Protein AF-A0A9P8LGN6-F1 (afdb_monomer_lite)

Structure (mmCIF, N/CA/C/O backbone):
data_AF-A0A9P8LGN6-F1
#
_entry.id   AF-A0A9P8LGN6-F1
#
loop_
_atom_site.group_PDB
_atom_site.id
_atom_site.type_symbol
_atom_site.label_atom_id
_atom_site.label_alt_id
_atom_site.label_comp_id
_atom_site.label_asym_id
_atom_site.label_entity_id
_atom_site.label_seq_id
_atom_site.pdbx_PDB_ins_code
_atom_site.Cartn_x
_atom_site.Cartn_y
_atom_site.Cartn_z
_atom_site.occupancy
_atom_site.B_iso_or_equiv
_atom_site.auth_seq_id
_atom_site.auth_comp_id
_atom_site.auth_asym_id
_atom_site.auth_atom_id
_atom_site.pdbx_PDB_model_num
ATOM 1 N N . MET A 1 1 ? 5.115 21.245 44.524 1.00 66.56 1 MET A N 1
ATOM 2 C CA . MET A 1 1 ? 5.930 22.142 43.683 1.00 66.56 1 MET A CA 1
ATOM 3 C C . MET A 1 1 ? 7.367 21.669 43.759 1.00 66.56 1 MET A C 1
ATOM 5 O O . MET A 1 1 ? 7.804 21.343 44.856 1.00 66.56 1 MET A O 1
ATOM 9 N N . ALA A 1 2 ? 8.056 21.565 42.630 1.00 75.62 2 ALA A N 1
ATOM 10 C CA . ALA A 1 2 ? 9.485 21.275 42.586 1.00 75.62 2 ALA A CA 1
ATOM 11 C C . ALA A 1 2 ? 10.214 22.408 41.865 1.00 75.62 2 ALA A C 1
ATOM 13 O O . ALA A 1 2 ? 9.640 23.077 41.004 1.00 75.62 2 ALA A O 1
ATOM 14 N N . GLN A 1 3 ? 11.487 22.605 42.202 1.00 87.25 3 GLN A N 1
ATOM 15 C CA . GLN A 1 3 ? 12.313 23.581 41.505 1.00 87.25 3 GLN A CA 1
ATOM 16 C C . GLN A 1 3 ? 12.517 23.138 40.050 1.00 87.25 3 GLN A C 1
ATOM 18 O O . GLN A 1 3 ? 12.881 21.986 39.794 1.00 87.25 3 GLN A O 1
ATOM 23 N N . ALA A 1 4 ? 12.320 24.055 39.100 1.00 90.56 4 ALA A N 1
ATOM 24 C CA . ALA A 1 4 ? 12.495 23.787 37.672 1.00 90.56 4 ALA A CA 1
ATOM 25 C C . ALA A 1 4 ? 13.893 23.226 37.366 1.00 90.56 4 ALA A C 1
ATOM 27 O O . ALA A 1 4 ? 14.014 22.278 36.592 1.00 90.56 4 ALA A O 1
ATOM 28 N N . LYS A 1 5 ? 14.934 23.739 38.041 1.00 93.06 5 LYS A N 1
ATOM 29 C CA . LYS A 1 5 ? 16.309 23.223 37.946 1.00 93.06 5 LYS A CA 1
ATOM 30 C C . LYS A 1 5 ? 16.386 21.752 38.353 1.00 93.06 5 LYS A C 1
ATOM 32 O O . LYS A 1 5 ? 16.874 20.945 37.576 1.00 93.06 5 LYS A O 1
ATOM 37 N N . THR A 1 6 ? 15.846 21.384 39.517 1.00 92.31 6 THR A N 1
ATOM 38 C CA . THR A 1 6 ? 15.853 19.994 40.006 1.00 92.31 6 THR A CA 1
ATOM 39 C C . THR A 1 6 ? 15.170 19.040 39.033 1.00 92.31 6 THR A C 1
ATOM 41 O O . THR A 1 6 ? 15.703 17.971 38.757 1.00 92.31 6 THR A O 1
ATOM 44 N N . LEU A 1 7 ? 14.018 19.421 38.473 1.00 92.88 7 LEU A N 1
ATOM 45 C CA . LEU A 1 7 ? 13.321 18.581 37.496 1.00 92.88 7 LEU A CA 1
ATOM 46 C C . LEU A 1 7 ? 14.061 18.499 36.165 1.00 92.88 7 LEU A C 1
ATOM 48 O O . LEU A 1 7 ? 14.215 17.403 35.630 1.00 92.88 7 LEU A O 1
ATOM 52 N N . THR A 1 8 ? 14.567 19.627 35.670 1.00 94.62 8 THR A N 1
ATOM 53 C CA . THR A 1 8 ? 15.368 19.665 34.441 1.00 94.62 8 THR A CA 1
ATOM 54 C C . THR A 1 8 ? 16.619 18.807 34.569 1.00 94.62 8 THR A C 1
ATOM 56 O O . THR A 1 8 ? 17.029 18.212 33.591 1.00 94.62 8 THR A O 1
ATOM 59 N N . TRP A 1 9 ? 17.217 18.742 35.758 1.00 95.06 9 TRP A N 1
ATOM 60 C CA . TRP A 1 9 ? 18.463 18.021 36.026 1.00 95.06 9 TRP A CA 1
ATOM 61 C C . TRP A 1 9 ? 18.261 16.559 36.424 1.00 95.06 9 TRP A C 1
ATOM 63 O O . TRP A 1 9 ? 19.227 15.805 36.524 1.00 95.06 9 TRP A O 1
ATOM 73 N N . SER A 1 10 ? 17.021 16.158 36.687 1.00 94.62 10 SER A N 1
ATOM 74 C CA . SER A 1 10 ? 16.715 14.802 37.125 1.00 94.62 10 SER A CA 1
ATOM 75 C C . SER A 1 10 ? 16.728 13.807 35.957 1.00 94.62 10 SER A C 1
ATOM 77 O O . SER A 1 10 ? 16.311 14.159 34.847 1.00 94.62 10 SER A O 1
ATOM 79 N N . PRO A 1 11 ? 17.164 12.559 36.201 1.00 94.94 11 PRO A N 1
ATOM 80 C CA . PRO A 1 11 ? 17.118 11.508 35.196 1.00 94.94 11 PRO A CA 1
ATOM 81 C C . PRO A 1 11 ? 15.668 11.123 34.878 1.00 94.94 11 PRO A C 1
ATOM 83 O O . PRO A 1 11 ? 14.746 11.388 35.657 1.00 94.94 11 PRO A O 1
ATOM 86 N N . LEU A 1 12 ? 15.460 10.460 33.742 1.00 93.62 12 LEU A N 1
ATOM 87 C CA . LEU A 1 12 ? 14.187 9.802 33.463 1.00 93.62 12 LEU A CA 1
ATOM 88 C C . LEU A 1 12 ? 14.095 8.480 34.239 1.00 93.62 12 LEU A C 1
ATOM 90 O O . LEU A 1 12 ? 15.118 7.821 34.441 1.00 93.62 12 LEU A O 1
ATOM 94 N N . PRO A 1 13 ? 12.882 8.027 34.602 1.00 93.19 13 PRO A N 1
ATOM 95 C CA . PRO A 1 13 ? 12.688 6.670 35.093 1.00 93.19 13 PRO A CA 1
ATOM 96 C C . PRO A 1 13 ? 13.231 5.616 34.113 1.00 93.19 13 PRO A C 1
ATOM 98 O O . PRO A 1 13 ? 13.168 5.784 32.884 1.00 93.19 13 PRO A O 1
ATOM 101 N N . ASN A 1 14 ? 13.749 4.516 34.669 1.00 91.81 14 ASN A N 1
ATOM 102 C CA . ASN A 1 14 ? 14.186 3.356 33.893 1.00 91.81 14 ASN A CA 1
ATOM 103 C C . ASN A 1 14 ? 13.005 2.779 33.108 1.00 91.81 14 ASN A C 1
ATOM 105 O O . ASN A 1 14 ? 11.926 2.595 33.670 1.00 91.81 14 ASN A O 1
ATOM 109 N N . ILE A 1 15 ? 13.222 2.467 31.830 1.00 88.75 15 ILE A N 1
ATOM 110 C CA . ILE A 1 15 ? 12.192 1.871 30.986 1.00 88.75 15 ILE A CA 1
ATOM 111 C C . ILE A 1 15 ? 11.862 0.457 31.482 1.00 88.75 15 ILE A C 1
ATOM 113 O O . ILE A 1 15 ? 12.764 -0.333 31.769 1.00 88.75 15 ILE A O 1
ATOM 117 N N . LEU A 1 16 ? 10.574 0.132 31.590 1.00 90.38 16 LEU A N 1
ATOM 118 C CA . LEU A 1 16 ? 10.139 -1.241 31.827 1.00 90.38 16 LEU A CA 1
ATOM 119 C C . LEU A 1 16 ? 10.046 -1.952 30.481 1.00 90.38 16 LEU A C 1
ATOM 121 O O . LEU A 1 16 ? 9.298 -1.519 29.611 1.00 90.38 16 LEU A O 1
ATOM 125 N N . PHE A 1 17 ? 10.785 -3.039 30.299 1.00 87.19 17 PHE A N 1
ATOM 126 C CA . PHE A 1 17 ? 10.707 -3.870 29.099 1.00 87.19 17 PHE A CA 1
ATOM 127 C C . PHE A 1 17 ? 10.989 -5.331 29.456 1.00 87.19 17 PHE A C 1
ATOM 129 O O . PHE A 1 17 ? 11.465 -5.637 30.551 1.00 87.19 17 PHE A O 1
ATOM 136 N N . SER A 1 18 ? 10.684 -6.239 28.536 1.00 84.00 18 SER A N 1
ATOM 137 C CA . SER A 1 18 ? 11.013 -7.658 28.661 1.00 84.00 18 SER A CA 1
ATOM 138 C C . SER A 1 18 ? 11.755 -8.114 27.413 1.00 84.00 18 SER A C 1
ATOM 140 O O . SER A 1 18 ? 11.360 -7.781 26.296 1.00 84.00 18 SER A O 1
ATOM 142 N N . GLU A 1 19 ? 12.843 -8.852 27.611 1.00 79.88 19 GLU A N 1
ATOM 143 C CA . GLU A 1 19 ? 13.626 -9.435 26.522 1.00 79.88 19 GLU A CA 1
ATOM 144 C C . GLU A 1 19 ? 12.741 -10.378 25.684 1.00 79.88 19 GLU A C 1
ATOM 146 O O . GLU A 1 19 ? 11.941 -11.134 26.237 1.00 79.88 19 GLU A O 1
ATOM 151 N N . GLY A 1 20 ? 12.833 -10.286 24.353 1.00 77.50 20 GLY A N 1
ATOM 152 C CA . GLY A 1 20 ? 12.026 -11.085 23.419 1.00 77.50 20 GLY A CA 1
ATOM 153 C C . GLY A 1 20 ? 10.638 -10.528 23.065 1.00 77.50 20 GLY A C 1
ATOM 154 O O . GLY A 1 20 ? 9.913 -11.169 22.313 1.00 77.50 20 GLY A O 1
ATOM 155 N N . PHE A 1 21 ? 10.250 -9.346 23.561 1.00 77.44 21 PHE A N 1
ATOM 156 C CA . PHE A 1 21 ? 8.957 -8.702 23.248 1.00 77.44 21 PHE A CA 1
ATOM 157 C C . PHE A 1 21 ? 9.114 -7.415 22.423 1.00 77.44 21 PHE A C 1
ATOM 159 O O . PHE A 1 21 ? 8.403 -6.430 22.626 1.00 77.44 21 PHE A O 1
ATOM 166 N N . SER A 1 22 ? 10.079 -7.426 21.509 1.00 70.94 22 SER A N 1
ATOM 167 C CA . SER A 1 22 ? 10.541 -6.278 20.732 1.00 70.94 22 SER A CA 1
ATOM 168 C C . SER A 1 22 ? 10.179 -6.354 19.254 1.00 70.94 22 SER A C 1
ATOM 170 O O . SER A 1 22 ? 10.059 -7.444 18.704 1.00 70.94 22 SER A O 1
ATOM 172 N N . THR A 1 23 ? 10.121 -5.207 18.575 1.00 67.50 23 THR A N 1
ATOM 173 C CA . THR A 1 23 ? 10.179 -5.162 17.106 1.00 67.50 23 THR A CA 1
ATOM 174 C C . THR A 1 23 ? 11.502 -5.783 16.631 1.00 67.50 23 THR A C 1
ATOM 176 O O . THR A 1 23 ? 12.570 -5.246 16.912 1.00 67.50 23 THR A O 1
ATOM 179 N N . GLU A 1 24 ? 11.438 -6.936 15.956 1.00 66.62 24 GLU A N 1
ATOM 180 C CA . GLU A 1 24 ? 12.623 -7.704 15.519 1.00 66.62 24 GLU A CA 1
ATOM 181 C C . GLU A 1 24 ? 13.238 -7.188 14.210 1.00 66.62 24 GLU A C 1
ATOM 183 O O . GLU A 1 24 ? 14.403 -7.450 13.924 1.00 66.62 24 GLU A O 1
ATOM 188 N N . ASN A 1 25 ? 12.465 -6.444 13.416 1.00 67.75 25 ASN A N 1
ATOM 189 C CA . ASN A 1 25 ? 12.884 -6.000 12.091 1.00 67.75 25 ASN A CA 1
ATOM 190 C C . ASN A 1 25 ? 13.422 -4.573 12.125 1.00 67.75 25 ASN A C 1
ATOM 192 O O . ASN A 1 25 ? 12.764 -3.657 12.621 1.00 67.75 25 ASN A O 1
ATOM 196 N N . GLU A 1 26 ? 14.599 -4.382 11.535 1.00 64.06 26 GLU A N 1
ATOM 197 C CA . GLU A 1 26 ? 15.146 -3.051 11.313 1.00 64.06 26 GLU A CA 1
ATOM 198 C C . GLU A 1 26 ? 14.307 -2.306 10.270 1.00 64.06 26 GLU A C 1
ATOM 200 O O . GLU A 1 26 ? 13.904 -2.863 9.246 1.00 64.06 26 GLU A O 1
ATOM 205 N N . SER A 1 27 ? 14.048 -1.024 10.527 1.00 62.81 27 SER A N 1
ATOM 206 C CA . SER A 1 27 ? 13.627 -0.117 9.465 1.00 62.81 27 SER A CA 1
ATOM 207 C C . SER A 1 27 ? 14.761 -0.051 8.440 1.00 62.81 27 SER A C 1
ATOM 209 O O . SER A 1 27 ? 15.894 0.271 8.788 1.00 62.81 27 SER A O 1
ATOM 211 N N . ASN A 1 28 ? 14.456 -0.393 7.190 1.00 61.44 28 ASN A N 1
ATOM 212 C CA . ASN A 1 28 ? 15.359 -0.199 6.064 1.00 61.44 28 ASN A CA 1
ATOM 213 C C . ASN A 1 28 ? 14.967 1.117 5.390 1.00 61.44 28 ASN A C 1
ATOM 215 O O . ASN A 1 28 ? 14.043 1.148 4.577 1.00 61.44 28 ASN A O 1
ATOM 219 N N . SER A 1 29 ? 15.623 2.219 5.753 1.00 68.75 29 SER A N 1
ATOM 220 C CA . SER A 1 29 ? 15.543 3.430 4.936 1.00 68.75 29 SER A CA 1
ATOM 221 C C . SER A 1 29 ? 16.527 3.343 3.777 1.00 68.75 29 SER A C 1
ATOM 223 O O . SER A 1 29 ? 17.702 3.050 3.975 1.00 68.75 29 SER A O 1
ATOM 225 N N . ASP A 1 30 ? 16.074 3.728 2.587 1.00 71.31 30 ASP A N 1
ATOM 226 C CA . ASP A 1 30 ? 16.938 3.924 1.415 1.00 71.31 30 ASP A CA 1
ATOM 227 C C . ASP A 1 30 ? 17.833 5.177 1.535 1.00 71.31 30 ASP A C 1
ATOM 229 O O . ASP A 1 30 ? 18.586 5.507 0.621 1.00 71.31 30 ASP A O 1
ATOM 233 N N . SER A 1 31 ? 17.704 5.947 2.623 1.00 75.50 31 SER A N 1
ATOM 234 C CA . SER A 1 31 ? 18.469 7.175 2.855 1.00 75.50 31 SER A CA 1
ATOM 235 C C . SER A 1 31 ? 19.611 6.923 3.834 1.00 75.50 31 SER A C 1
ATOM 237 O O . SER A 1 31 ? 19.374 6.531 4.972 1.00 75.50 31 SER A O 1
ATOM 239 N N . THR A 1 32 ? 20.839 7.213 3.410 1.00 78.75 32 THR A N 1
ATOM 240 C CA . THR A 1 32 ? 22.063 7.063 4.211 1.00 78.75 32 THR A CA 1
ATOM 241 C C . THR A 1 32 ? 22.836 8.380 4.244 1.00 78.75 32 THR A C 1
ATOM 243 O O . THR A 1 32 ? 22.917 9.053 3.212 1.00 78.75 32 THR A O 1
ATOM 246 N N . LEU A 1 33 ? 23.437 8.737 5.384 1.00 82.31 33 LEU A N 1
ATOM 247 C CA . LEU A 1 33 ? 24.495 9.750 5.411 1.00 82.31 33 LEU A CA 1
ATOM 248 C C . LEU A 1 33 ? 25.840 9.098 5.108 1.00 82.31 33 LEU A C 1
ATOM 250 O O . LEU A 1 33 ? 26.066 7.930 5.422 1.00 82.31 33 LEU A O 1
ATOM 254 N N . GLN A 1 34 ? 26.729 9.874 4.506 1.00 86.62 34 GLN A N 1
ATOM 255 C CA . GLN A 1 34 ? 28.142 9.536 4.422 1.00 86.62 34 GLN A CA 1
ATOM 256 C C . GLN A 1 34 ? 28.846 9.962 5.712 1.00 86.62 34 GLN A C 1
ATOM 258 O O . GLN A 1 34 ? 28.452 10.953 6.324 1.00 86.62 34 GLN A O 1
ATOM 263 N N . GLU A 1 35 ? 29.911 9.258 6.094 1.00 88.94 35 GLU A N 1
ATOM 264 C CA . GLU A 1 35 ? 30.708 9.569 7.291 1.00 88.94 35 GLU A CA 1
ATOM 265 C C . GLU A 1 35 ? 31.135 11.046 7.348 1.00 88.94 35 GLU A C 1
ATOM 267 O O . GLU A 1 35 ? 30.951 11.701 8.364 1.00 88.94 35 GLU A O 1
ATOM 272 N N . TRP A 1 36 ? 31.592 11.616 6.226 1.00 90.69 36 TRP A N 1
ATOM 273 C CA . TRP A 1 36 ? 32.030 13.019 6.150 1.00 90.69 36 TRP A CA 1
ATOM 274 C C . TRP A 1 36 ? 30.913 14.049 6.392 1.00 90.69 36 TRP A C 1
ATOM 276 O O . TRP A 1 36 ? 31.196 15.230 6.582 1.00 90.69 36 TRP A O 1
ATOM 286 N N . GLN A 1 37 ? 29.646 13.627 6.353 1.00 90.00 37 GLN A N 1
ATOM 287 C CA . GLN A 1 37 ? 28.499 14.487 6.643 1.00 90.00 37 GLN A CA 1
ATOM 288 C C . GLN A 1 37 ? 28.215 14.601 8.144 1.00 90.00 37 GLN A C 1
ATOM 290 O O . GLN A 1 37 ? 27.363 15.404 8.530 1.00 90.00 37 GLN A O 1
ATOM 295 N N . LEU A 1 38 ? 28.894 13.809 8.976 1.00 91.19 38 LEU A N 1
ATOM 296 C CA . LEU A 1 38 ? 28.800 13.850 10.427 1.00 91.19 38 LEU A CA 1
ATOM 297 C C . LEU A 1 38 ? 30.110 14.362 11.028 1.00 91.19 38 LEU A C 1
ATOM 299 O O . LEU A 1 38 ? 31.192 13.860 10.748 1.00 91.19 38 LEU A O 1
ATOM 303 N N . GLU A 1 39 ? 29.986 15.379 11.868 1.00 94.25 39 GLU A N 1
ATOM 304 C CA . GLU A 1 39 ? 31.059 15.975 12.653 1.00 94.25 39 GLU A CA 1
ATOM 305 C C . GLU A 1 39 ? 30.749 15.794 14.143 1.00 94.25 39 GLU A C 1
ATOM 307 O O . GLU A 1 39 ? 29.587 15.854 14.550 1.00 94.25 39 GLU A O 1
ATOM 312 N N . ASP A 1 40 ? 31.770 15.663 14.985 1.00 94.12 40 ASP A N 1
ATOM 313 C CA . ASP A 1 40 ? 31.562 15.638 16.432 1.00 94.12 40 ASP A CA 1
ATOM 314 C C . ASP A 1 40 ? 31.113 17.014 16.959 1.00 94.12 40 ASP A C 1
ATOM 316 O O . ASP A 1 40 ? 31.568 18.089 16.539 1.00 94.12 40 ASP A O 1
ATOM 320 N N . TRP A 1 41 ? 30.189 16.996 17.918 1.00 94.00 41 TRP A N 1
ATOM 321 C CA . TRP A 1 41 ? 29.763 18.173 18.665 1.00 94.00 41 TRP A CA 1
ATOM 322 C C . TRP A 1 41 ? 30.500 18.261 20.009 1.00 94.00 41 TRP A C 1
ATOM 324 O O . TRP A 1 41 ? 29.902 18.160 21.080 1.00 94.00 41 TRP A O 1
ATOM 334 N N . ASP A 1 42 ? 31.810 18.498 19.945 1.00 92.19 42 ASP A N 1
ATOM 335 C CA . ASP A 1 42 ? 32.727 18.453 21.097 1.00 92.19 42 ASP A CA 1
ATOM 336 C C . ASP A 1 42 ? 32.330 19.356 22.279 1.00 92.19 42 ASP A C 1
ATOM 338 O O . ASP A 1 42 ? 32.557 19.022 23.442 1.00 92.19 42 ASP A O 1
ATOM 342 N N . ASP A 1 43 ? 31.723 20.513 22.003 1.00 93.56 43 ASP A N 1
ATOM 343 C CA . ASP A 1 43 ? 31.296 21.487 23.011 1.00 93.56 43 ASP A CA 1
ATOM 344 C C . ASP A 1 43 ? 29.805 21.380 23.377 1.00 93.56 43 ASP A C 1
ATOM 346 O O . ASP A 1 43 ? 29.262 22.289 24.017 1.00 93.56 43 ASP A O 1
ATOM 350 N N . PHE A 1 44 ? 29.131 20.28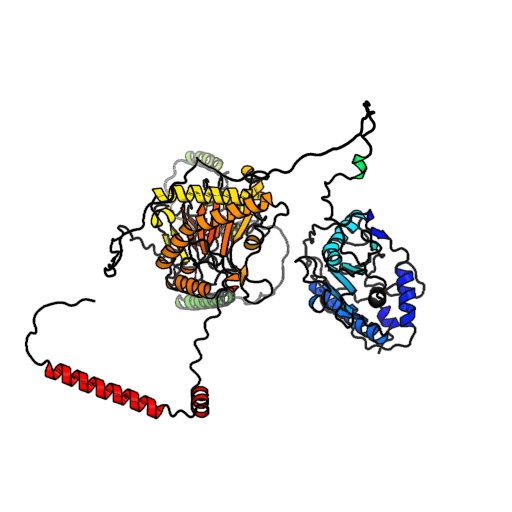6 22.994 1.00 94.31 44 PHE A N 1
ATOM 351 C CA . PHE A 1 44 ? 27.684 20.118 23.160 1.00 94.31 44 PHE A CA 1
ATOM 352 C C . PHE A 1 44 ? 27.230 20.350 24.600 1.00 94.31 44 PHE A C 1
ATOM 354 O O . PHE A 1 44 ? 26.416 21.233 24.862 1.00 94.31 44 PHE A O 1
ATOM 361 N N . GLU A 1 45 ? 27.770 19.599 25.557 1.00 94.12 45 GLU A N 1
ATOM 362 C CA . GLU A 1 45 ? 27.303 19.642 26.946 1.00 94.12 45 GLU A CA 1
ATOM 363 C C . GLU A 1 45 ? 27.625 20.976 27.629 1.00 94.12 45 GLU A C 1
ATOM 365 O O . GLU A 1 45 ? 26.821 21.502 28.403 1.00 94.12 45 GLU A O 1
ATOM 370 N N . MET A 1 46 ? 28.775 21.571 27.291 1.00 93.00 46 MET A N 1
ATOM 371 C CA . MET A 1 46 ? 29.146 22.913 27.742 1.00 93.00 46 MET A CA 1
ATOM 372 C C . MET A 1 46 ? 28.151 23.951 27.213 1.00 93.00 46 MET A C 1
ATOM 374 O O . MET A 1 46 ? 27.689 24.812 27.965 1.00 93.00 46 MET A O 1
ATOM 378 N N . THR A 1 47 ? 27.771 23.836 25.939 1.00 93.56 47 THR A N 1
ATOM 379 C CA . THR A 1 47 ? 26.801 24.718 25.280 1.00 93.56 47 THR A CA 1
ATOM 380 C C . THR A 1 47 ? 25.397 24.548 25.854 1.00 93.56 47 THR A C 1
ATOM 382 O O . THR A 1 47 ? 24.722 25.551 26.118 1.00 93.56 47 THR A O 1
ATOM 385 N N . VAL A 1 48 ? 24.972 23.303 26.101 1.00 94.56 48 VAL A N 1
ATOM 386 C CA . VAL A 1 48 ? 23.720 22.966 26.793 1.00 94.56 48 VAL A CA 1
ATOM 387 C C . VAL A 1 48 ? 23.698 23.676 28.141 1.00 94.56 48 VAL A C 1
ATOM 389 O O . VAL A 1 48 ? 22.824 24.511 28.370 1.00 94.56 48 VAL A O 1
ATOM 392 N N . ARG A 1 49 ? 24.708 23.446 28.988 1.00 93.19 49 ARG A N 1
ATOM 393 C CA . ARG A 1 49 ? 24.769 24.019 30.337 1.00 93.19 49 ARG A CA 1
ATOM 394 C C . ARG A 1 49 ? 24.816 25.546 30.335 1.00 93.19 49 ARG A C 1
ATOM 396 O O . ARG A 1 49 ? 24.113 26.193 31.113 1.00 93.19 49 ARG A O 1
ATOM 403 N N . ALA A 1 50 ? 25.629 26.143 29.467 1.00 92.88 50 ALA A N 1
ATOM 404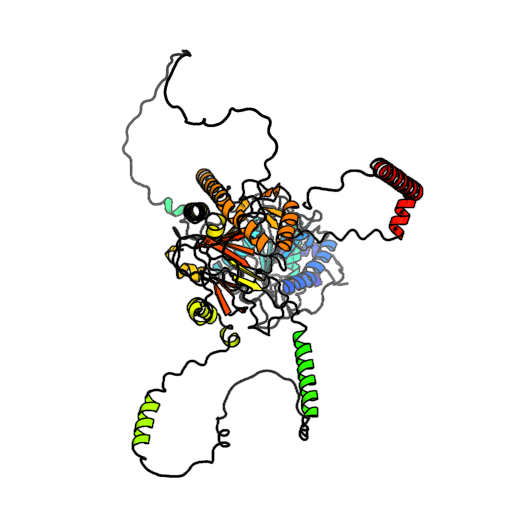 C CA . ALA A 1 50 ? 25.737 27.596 29.352 1.00 92.88 50 ALA A CA 1
ATOM 405 C C . ALA A 1 50 ? 24.414 28.242 28.915 1.00 92.88 50 ALA A C 1
ATOM 407 O O . ALA A 1 50 ? 24.101 29.364 29.323 1.00 92.88 50 ALA A O 1
ATOM 408 N N . SER A 1 51 ? 23.626 27.540 28.100 1.00 93.81 51 SER A N 1
ATOM 409 C CA . SER A 1 51 ? 22.324 28.010 27.633 1.00 93.81 51 SER A CA 1
ATOM 410 C C . SER A 1 51 ? 21.248 27.837 28.699 1.00 93.81 51 SER A C 1
ATOM 412 O O . SER A 1 51 ? 20.543 28.796 29.002 1.00 93.81 51 SER A O 1
ATOM 414 N N . THR A 1 52 ? 21.143 26.658 29.316 1.00 94.75 52 THR A N 1
ATOM 415 C CA . THR A 1 52 ? 20.102 26.343 30.307 1.00 94.75 52 THR A CA 1
ATOM 416 C C . THR A 1 52 ? 20.272 27.135 31.604 1.00 94.75 52 THR A C 1
ATOM 418 O O . THR A 1 52 ? 19.281 27.619 32.151 1.00 94.75 52 THR A O 1
ATOM 421 N N . ASN A 1 53 ? 21.506 27.381 32.065 1.00 92.50 53 ASN A N 1
ATOM 422 C CA . ASN A 1 53 ? 21.770 28.170 33.278 1.00 92.50 53 ASN A CA 1
ATOM 423 C C . ASN A 1 53 ? 21.220 29.605 33.210 1.00 92.50 53 ASN A C 1
ATOM 425 O O . ASN A 1 53 ? 20.855 30.162 34.244 1.00 92.50 53 ASN A O 1
ATOM 429 N N . LYS A 1 54 ? 21.110 30.195 32.010 1.00 92.25 54 LYS A N 1
ATOM 430 C CA . LYS A 1 54 ? 20.515 31.532 31.823 1.00 92.25 54 LYS A CA 1
ATOM 431 C C . LYS A 1 54 ? 19.030 31.569 32.188 1.00 92.25 54 LYS A C 1
ATOM 433 O O . LYS A 1 54 ? 18.529 32.622 32.566 1.00 92.25 54 LYS A O 1
ATOM 438 N N . TYR A 1 55 ? 18.347 30.430 32.085 1.00 91.56 55 TYR A N 1
ATOM 439 C CA . TYR A 1 55 ? 16.911 30.301 32.328 1.00 91.56 55 TYR A CA 1
ATOM 440 C C . TYR A 1 55 ? 16.595 29.631 33.671 1.00 91.56 55 TYR A C 1
ATOM 442 O O . TYR A 1 55 ? 15.594 29.960 34.295 1.00 91.56 55 TYR A O 1
ATOM 450 N N . LEU A 1 56 ? 17.457 28.727 34.152 1.00 89.25 56 LEU A N 1
ATOM 451 C CA . LEU A 1 56 ? 17.243 27.957 35.386 1.00 89.25 56 LEU A CA 1
ATOM 452 C C . LEU A 1 56 ? 17.700 28.670 36.677 1.00 89.25 56 LEU A C 1
ATOM 454 O O . LEU A 1 56 ? 17.585 28.096 37.759 1.00 89.25 56 LEU A O 1
ATOM 458 N N . GLY A 1 57 ? 18.236 29.892 36.586 1.00 72.88 57 GLY A N 1
ATOM 459 C CA . GLY A 1 57 ? 18.777 30.648 37.728 1.00 72.88 57 GLY A CA 1
ATOM 460 C C . GLY A 1 57 ? 17.737 31.330 38.629 1.00 72.88 57 GLY A C 1
ATOM 461 O O . GLY A 1 57 ? 18.077 31.802 39.712 1.00 72.88 57 GLY A O 1
ATOM 462 N N . LEU A 1 58 ? 16.471 31.386 38.213 1.00 62.59 58 LEU A N 1
ATOM 463 C CA . LEU A 1 58 ? 15.378 31.938 39.014 1.00 62.59 58 LEU A CA 1
ATOM 464 C C . LEU A 1 58 ? 14.787 30.823 39.891 1.00 62.59 58 LEU A C 1
ATOM 466 O O . LEU A 1 58 ? 14.719 29.674 39.458 1.00 62.59 58 LEU A O 1
ATOM 470 N N . GLN A 1 59 ? 14.350 31.130 41.119 1.00 70.56 59 GLN A N 1
ATOM 471 C CA . GLN A 1 59 ? 13.659 30.178 42.009 1.00 70.56 59 GLN A CA 1
ATOM 472 C C . GLN A 1 59 ? 12.269 29.802 41.456 1.00 70.56 59 GLN A C 1
ATOM 474 O O . GLN A 1 59 ? 11.232 30.132 42.026 1.00 70.56 59 GLN A O 1
ATOM 479 N N . MET A 1 60 ? 12.241 29.131 40.310 1.00 80.56 60 MET A N 1
ATOM 480 C CA . MET A 1 60 ? 11.037 28.772 39.580 1.00 80.56 60 MET A CA 1
ATOM 481 C C . MET A 1 60 ? 10.480 27.477 40.143 1.00 80.56 60 MET A C 1
ATOM 483 O O . MET A 1 60 ? 11.181 26.467 40.232 1.00 80.56 60 MET A O 1
ATOM 487 N N . GLN A 1 61 ? 9.210 27.518 40.518 1.00 83.00 61 GLN A N 1
ATOM 488 C CA . GLN A 1 61 ? 8.468 26.368 41.002 1.00 83.00 61 GLN A CA 1
ATOM 489 C C . GLN A 1 61 ? 7.551 25.879 39.888 1.00 83.00 61 GLN A C 1
ATOM 491 O O . GLN A 1 61 ? 6.765 26.653 39.352 1.00 83.00 61 GLN A O 1
ATOM 496 N N . VAL A 1 62 ? 7.636 24.594 39.566 1.00 83.31 62 VAL A N 1
ATOM 497 C CA . VAL A 1 62 ? 6.728 23.926 38.629 1.00 83.31 62 VAL A CA 1
ATOM 498 C C . VAL A 1 62 ? 5.967 22.822 39.353 1.00 83.31 62 VAL A C 1
ATOM 500 O O . VAL A 1 62 ? 6.430 22.258 40.355 1.00 83.31 62 VAL A O 1
ATOM 503 N N . ILE A 1 63 ? 4.777 22.504 38.854 1.00 80.81 63 ILE A N 1
ATOM 504 C CA . ILE A 1 63 ? 4.016 21.350 39.327 1.00 80.81 63 ILE A CA 1
ATOM 505 C C . ILE A 1 63 ? 4.633 20.112 38.667 1.00 80.81 63 ILE A C 1
ATOM 507 O O . ILE A 1 63 ? 4.634 20.032 37.439 1.00 80.81 63 ILE A O 1
ATOM 511 N N . PRO A 1 64 ? 5.179 19.151 39.435 1.00 74.12 64 PRO A N 1
ATOM 512 C CA . PRO A 1 64 ? 5.718 17.934 38.847 1.00 74.12 64 PRO A CA 1
ATOM 513 C C . PRO A 1 64 ? 4.584 17.166 38.167 1.00 74.12 64 PRO A C 1
ATOM 515 O O . PRO A 1 64 ? 3.644 16.735 38.828 1.00 74.12 64 PRO A O 1
ATOM 518 N N . THR A 1 65 ? 4.675 17.004 36.852 1.00 75.81 65 THR A N 1
ATOM 519 C CA . THR A 1 65 ? 3.772 16.151 36.063 1.00 75.81 65 THR A CA 1
ATOM 520 C C . THR A 1 65 ? 4.362 14.763 35.808 1.00 75.81 65 THR A C 1
ATOM 522 O O . THR A 1 65 ? 3.694 13.904 35.240 1.00 75.81 65 THR A O 1
ATOM 525 N N . GLN A 1 66 ? 5.606 14.533 36.242 1.00 78.56 66 GLN A N 1
ATOM 526 C CA . GLN A 1 66 ? 6.300 13.256 36.104 1.00 78.56 66 GLN A CA 1
ATOM 527 C C . GLN A 1 66 ? 5.833 12.220 37.129 1.00 78.56 66 GLN A C 1
ATOM 529 O O . GLN A 1 66 ? 5.433 12.560 38.244 1.00 78.56 66 GLN A O 1
ATOM 534 N N . THR A 1 67 ? 6.002 10.947 36.785 1.00 76.62 67 THR A N 1
ATOM 535 C CA . THR A 1 67 ? 5.965 9.850 37.753 1.00 76.62 67 THR A CA 1
ATOM 536 C C . THR A 1 67 ? 7.379 9.523 38.221 1.00 76.62 67 THR A C 1
ATOM 538 O O . THR A 1 67 ? 8.344 9.654 37.473 1.00 76.62 67 THR A O 1
ATOM 541 N N . GLU A 1 68 ? 7.520 9.076 39.467 1.00 82.94 68 GLU A N 1
ATOM 542 C CA . GLU A 1 68 ? 8.818 8.626 40.000 1.00 82.94 68 GLU A CA 1
ATOM 543 C C . GLU A 1 68 ? 9.291 7.310 39.364 1.00 82.94 68 GLU A C 1
ATOM 545 O O . GLU A 1 68 ? 10.476 6.985 39.393 1.00 82.94 68 GLU A O 1
ATOM 550 N N . LYS A 1 69 ? 8.357 6.534 38.804 1.00 86.56 69 LYS A N 1
ATOM 551 C CA . LYS A 1 69 ? 8.604 5.236 38.179 1.00 86.56 69 LYS A CA 1
ATOM 552 C C . LYS A 1 69 ? 7.908 5.161 36.831 1.00 86.56 69 LYS A C 1
ATOM 554 O O . LYS A 1 69 ? 6.848 5.760 36.636 1.00 86.56 69 LYS A O 1
ATOM 559 N N . GLU A 1 70 ? 8.505 4.394 35.931 1.00 87.38 70 GLU A N 1
ATOM 560 C CA . GLU A 1 70 ? 7.831 3.945 34.722 1.00 87.38 70 GLU A CA 1
ATOM 561 C C . GLU A 1 70 ? 6.762 2.923 35.125 1.00 87.38 70 GLU A C 1
ATOM 563 O O . GLU A 1 70 ? 7.014 2.054 35.962 1.00 87.38 70 GLU A O 1
ATOM 568 N N . LEU A 1 71 ? 5.553 3.075 34.589 1.00 89.06 71 LEU A N 1
ATOM 569 C CA . LEU A 1 71 ? 4.412 2.206 34.911 1.00 89.06 71 LEU A CA 1
ATOM 570 C C . LEU A 1 71 ? 3.959 1.382 33.704 1.00 89.06 71 LEU A C 1
ATOM 572 O O . LEU A 1 71 ? 3.137 0.480 33.855 1.00 89.06 71 LEU A O 1
ATOM 576 N N . ILE A 1 72 ? 4.485 1.691 32.518 1.00 88.00 72 ILE A N 1
ATOM 577 C CA . ILE A 1 72 ? 4.105 1.060 31.260 1.00 88.00 72 ILE A CA 1
ATOM 578 C C . ILE A 1 72 ? 5.285 0.235 30.749 1.00 88.00 72 ILE A C 1
ATOM 580 O O . ILE A 1 72 ? 6.395 0.743 30.600 1.00 88.00 72 ILE A O 1
ATOM 584 N N . CYS A 1 73 ? 5.034 -1.041 30.450 1.00 89.25 73 CYS A N 1
ATOM 585 C CA . CYS A 1 73 ? 5.990 -1.869 29.723 1.00 89.25 73 CYS A CA 1
ATOM 586 C C . CYS A 1 73 ? 6.058 -1.416 28.258 1.00 89.25 73 CYS A C 1
ATOM 588 O O . CYS A 1 73 ? 5.045 -1.394 27.559 1.00 89.25 73 CYS A O 1
ATOM 590 N N . VAL A 1 74 ? 7.252 -1.073 27.786 1.00 88.06 74 VAL A N 1
ATOM 591 C CA . VAL A 1 74 ? 7.505 -0.595 26.427 1.00 88.06 74 VAL A CA 1
ATOM 592 C C . VAL A 1 74 ? 7.975 -1.756 25.553 1.00 88.06 74 VAL A C 1
ATOM 594 O O . VAL A 1 74 ? 9.088 -2.248 25.722 1.00 88.06 74 VAL A O 1
ATOM 597 N N . GLY A 1 75 ? 7.128 -2.178 24.610 1.00 84.25 75 GLY A N 1
ATOM 598 C CA . GLY A 1 75 ? 7.470 -3.190 23.595 1.00 84.25 75 GLY A CA 1
ATOM 599 C C . GLY A 1 75 ? 7.720 -2.625 22.190 1.00 84.25 75 GLY A C 1
ATOM 600 O O . GLY A 1 75 ? 8.376 -3.268 21.380 1.00 84.25 75 GLY A O 1
ATOM 601 N N . ASN A 1 76 ? 7.220 -1.419 21.895 1.00 85.44 76 ASN A N 1
ATOM 602 C CA . ASN A 1 76 ? 7.288 -0.797 20.568 1.00 85.44 76 ASN A CA 1
ATOM 603 C C . ASN A 1 76 ? 7.402 0.747 20.636 1.00 85.44 76 ASN A C 1
ATOM 605 O O . ASN A 1 76 ? 7.480 1.334 21.721 1.00 85.44 76 ASN A O 1
ATOM 609 N N . GLU A 1 77 ? 7.429 1.406 19.472 1.00 84.62 77 GLU A N 1
ATOM 610 C CA . GLU A 1 77 ? 7.682 2.845 19.321 1.00 84.62 77 GLU A CA 1
ATOM 611 C C . GLU A 1 77 ? 6.595 3.662 20.012 1.00 84.62 77 GLU A C 1
ATOM 613 O O . GLU A 1 77 ? 6.873 4.680 20.641 1.00 84.62 77 GLU A O 1
ATOM 618 N N . HIS A 1 78 ? 5.359 3.162 19.996 1.00 88.00 78 HIS A N 1
ATOM 619 C CA . HIS A 1 78 ? 4.243 3.791 20.688 1.00 88.00 78 HIS A CA 1
ATOM 620 C C . HIS A 1 78 ? 4.457 3.859 22.209 1.00 88.00 78 HIS A C 1
ATOM 622 O O . HIS A 1 78 ? 4.198 4.897 22.827 1.00 88.00 78 HIS A O 1
ATOM 628 N N . GLY A 1 79 ? 4.970 2.786 22.820 1.00 89.75 79 GLY A N 1
ATOM 629 C CA . GLY A 1 79 ? 5.322 2.782 24.242 1.00 89.75 79 GLY A CA 1
ATOM 630 C C . GLY A 1 79 ? 6.455 3.764 24.558 1.00 89.75 79 GLY A C 1
ATOM 631 O O . GLY A 1 79 ? 6.378 4.511 25.535 1.00 89.75 79 GLY A O 1
ATOM 632 N N . LEU A 1 80 ? 7.468 3.836 23.688 1.00 88.81 80 LEU A N 1
ATOM 633 C CA . LEU A 1 80 ? 8.567 4.791 23.832 1.00 88.81 80 LEU A CA 1
ATOM 634 C C . LEU A 1 80 ? 8.067 6.240 23.731 1.00 88.81 80 LEU A C 1
ATOM 636 O O . LEU A 1 80 ? 8.435 7.078 24.553 1.00 88.81 80 LEU A O 1
ATOM 640 N N . MET A 1 81 ? 7.187 6.536 22.775 1.00 90.75 81 MET A N 1
ATOM 641 C CA . MET A 1 81 ? 6.601 7.870 22.614 1.00 90.75 81 MET A CA 1
ATOM 642 C C . MET A 1 81 ? 5.675 8.257 23.758 1.00 90.75 81 MET A C 1
ATOM 644 O O . MET A 1 81 ? 5.700 9.406 24.195 1.00 90.75 81 MET A O 1
ATOM 648 N N . SER A 1 82 ? 4.943 7.301 24.327 1.00 90.31 82 SER A N 1
ATOM 649 C CA . SER A 1 82 ? 4.151 7.534 25.539 1.00 90.31 82 SER A CA 1
ATOM 650 C C . SER A 1 82 ? 5.042 7.966 26.713 1.00 90.31 82 SER A C 1
ATOM 652 O O . SER A 1 82 ? 4.757 8.967 27.377 1.00 90.31 82 SER A O 1
ATOM 654 N N . ARG A 1 83 ? 6.186 7.291 26.907 1.00 89.94 83 ARG A N 1
ATOM 655 C CA . ARG A 1 83 ? 7.197 7.667 27.909 1.00 89.94 83 ARG A CA 1
ATOM 656 C C . ARG A 1 83 ? 7.756 9.068 27.672 1.00 89.94 83 ARG A C 1
ATOM 658 O O . ARG A 1 83 ? 7.880 9.838 28.626 1.00 89.94 83 ARG A O 1
ATOM 665 N N . PHE A 1 84 ? 8.098 9.409 26.429 1.00 91.75 84 PHE A N 1
ATOM 666 C CA . PHE A 1 84 ? 8.583 10.749 26.084 1.00 91.75 84 PHE A CA 1
ATOM 667 C C . PHE A 1 84 ? 7.514 11.814 26.333 1.00 91.75 84 PHE A C 1
ATOM 669 O O . PHE A 1 84 ? 7.817 12.847 26.928 1.00 91.75 84 PHE A O 1
ATOM 676 N N . GLY A 1 85 ? 6.261 11.545 25.965 1.00 92.88 85 GLY A N 1
ATOM 677 C CA . GLY A 1 85 ? 5.124 12.418 26.247 1.00 92.88 85 GLY A CA 1
ATOM 678 C C . GLY A 1 85 ? 5.022 12.767 27.735 1.00 92.88 85 GLY A C 1
ATOM 679 O O . GLY A 1 85 ? 5.013 13.939 28.117 1.00 92.88 85 GLY A O 1
ATOM 680 N N . GLN A 1 86 ? 5.035 11.741 28.584 1.00 92.19 86 GLN A N 1
ATOM 681 C CA . GLN A 1 86 ? 4.888 11.882 30.030 1.00 92.19 86 GLN A CA 1
ATOM 682 C C . GLN A 1 86 ? 6.109 12.514 30.709 1.00 92.19 86 GLN A C 1
ATOM 684 O O . GLN A 1 86 ? 5.970 13.450 31.497 1.00 92.19 86 GLN A O 1
ATOM 689 N N . ASN A 1 87 ? 7.309 12.001 30.430 1.00 93.00 87 ASN A N 1
ATOM 690 C CA . ASN A 1 87 ? 8.501 12.324 31.212 1.00 93.00 87 ASN A CA 1
ATOM 691 C C . ASN A 1 87 ? 9.350 13.451 30.616 1.00 93.00 87 ASN A C 1
ATOM 693 O O . ASN A 1 87 ? 10.169 14.019 31.341 1.00 93.00 87 ASN A O 1
ATOM 697 N N . VAL A 1 88 ? 9.162 13.781 29.337 1.00 93.56 88 VAL A N 1
ATOM 698 C CA . VAL A 1 88 ? 9.877 14.862 28.646 1.00 93.56 88 VAL A CA 1
ATOM 699 C C . VAL A 1 88 ? 8.894 15.947 28.219 1.00 93.56 88 VAL A C 1
ATOM 701 O O . VAL A 1 88 ? 8.964 17.050 28.746 1.00 93.56 88 VAL A O 1
ATOM 704 N N . ALA A 1 89 ? 7.948 15.657 27.325 1.00 95.19 89 ALA A N 1
ATOM 705 C CA . ALA A 1 89 ? 7.123 16.681 26.684 1.00 95.19 89 ALA A CA 1
ATOM 706 C C . ALA A 1 89 ? 6.272 17.476 27.688 1.00 95.19 89 ALA A C 1
ATOM 708 O O . ALA A 1 89 ? 6.311 18.707 27.677 1.00 95.19 89 ALA A O 1
ATOM 709 N N . HIS A 1 90 ? 5.543 16.811 28.591 1.00 94.31 90 HIS A N 1
ATOM 710 C CA . HIS A 1 90 ? 4.728 17.493 29.605 1.00 94.31 90 HIS A CA 1
ATOM 711 C C . HIS A 1 90 ? 5.578 18.311 30.583 1.00 94.31 90 HIS A C 1
ATOM 713 O O . HIS A 1 90 ? 5.276 19.475 30.845 1.00 94.31 90 HIS A O 1
ATOM 719 N N . VAL A 1 91 ? 6.658 17.716 31.097 1.00 94.12 91 VAL A N 1
ATOM 720 C CA . VAL A 1 91 ? 7.561 18.359 32.064 1.00 94.12 91 VAL A CA 1
ATOM 721 C C . VAL A 1 91 ? 8.240 19.575 31.435 1.00 94.12 91 VAL A C 1
ATOM 723 O O . VAL A 1 91 ? 8.256 20.660 32.017 1.00 94.12 91 VAL A O 1
ATOM 726 N N . MET A 1 92 ? 8.759 19.415 30.218 1.00 95.56 92 MET A N 1
ATOM 727 C CA . MET A 1 92 ? 9.493 20.469 29.535 1.00 95.56 92 MET A CA 1
ATOM 728 C C . MET A 1 92 ? 8.588 21.547 28.955 1.00 95.56 92 MET A C 1
ATOM 730 O O . MET A 1 92 ? 9.009 22.693 28.914 1.00 95.56 92 MET A O 1
ATOM 734 N N . THR A 1 93 ? 7.343 21.243 28.579 1.00 95.75 93 THR A N 1
ATOM 735 C CA . THR A 1 93 ? 6.370 22.286 28.210 1.00 95.75 93 THR A CA 1
ATOM 736 C C . THR A 1 93 ? 6.099 23.220 29.388 1.00 95.75 93 THR A C 1
ATOM 738 O O . THR A 1 93 ? 6.075 24.436 29.209 1.00 95.75 93 THR A O 1
ATOM 741 N N . GLU A 1 94 ? 5.940 22.678 30.598 1.00 94.38 94 GLU A N 1
ATOM 742 C CA . GLU A 1 94 ? 5.719 23.505 31.786 1.00 94.38 94 GLU A CA 1
ATOM 743 C C . GLU A 1 94 ? 6.947 24.365 32.106 1.00 94.38 94 GLU A C 1
ATOM 745 O O . GLU A 1 94 ? 6.826 25.571 32.308 1.00 94.38 94 GLU A O 1
ATOM 750 N N . ILE A 1 95 ? 8.147 23.783 32.068 1.00 94.38 95 ILE A N 1
ATOM 751 C CA . ILE A 1 95 ? 9.390 24.540 32.274 1.00 94.38 95 ILE A CA 1
ATOM 752 C C . ILE A 1 95 ? 9.575 25.604 31.184 1.00 94.38 95 ILE A C 1
ATOM 754 O O . ILE A 1 95 ? 9.893 26.740 31.517 1.00 94.38 95 ILE A O 1
ATOM 758 N N . ASN A 1 96 ? 9.307 25.291 29.911 1.00 95.44 96 ASN A N 1
ATOM 759 C CA . ASN A 1 96 ? 9.351 26.259 28.813 1.00 95.44 96 ASN A CA 1
ATOM 760 C C . ASN A 1 96 ? 8.426 27.452 29.081 1.00 95.44 96 ASN A C 1
ATOM 762 O O . ASN A 1 96 ? 8.858 28.594 28.925 1.00 95.44 96 ASN A O 1
ATOM 766 N N . ASN A 1 97 ? 7.187 27.199 29.523 1.00 93.56 97 ASN A N 1
ATOM 767 C CA . ASN A 1 97 ? 6.229 28.252 29.865 1.00 93.56 97 ASN A CA 1
ATOM 768 C C . ASN A 1 97 ? 6.773 29.156 30.976 1.00 93.56 97 ASN A C 1
ATOM 770 O O . ASN A 1 97 ? 6.732 30.379 30.847 1.00 93.56 97 ASN A O 1
ATOM 774 N N . GLN A 1 98 ? 7.324 28.566 32.040 1.00 92.69 98 GLN A N 1
ATOM 775 C CA . GLN A 1 98 ? 7.909 29.335 33.137 1.00 92.69 98 GLN A CA 1
ATOM 776 C C . GLN A 1 98 ? 9.163 30.109 32.690 1.00 92.69 98 GLN A C 1
ATOM 778 O O . GLN A 1 98 ? 9.404 31.220 33.157 1.00 92.69 98 GLN A O 1
ATOM 783 N N . CYS A 1 99 ? 9.955 29.557 31.765 1.00 93.31 99 CYS A N 1
ATOM 784 C CA . CYS A 1 99 ? 11.118 30.219 31.166 1.00 93.31 99 CYS A CA 1
ATOM 785 C C . CYS A 1 99 ? 10.738 31.293 30.127 1.00 93.31 99 CYS A C 1
ATOM 787 O O . CYS A 1 99 ? 11.630 31.930 29.568 1.00 93.31 99 CYS A O 1
ATOM 789 N N . GLY A 1 100 ? 9.445 31.488 29.835 1.00 94.44 100 GLY A N 1
ATOM 790 C CA . GLY A 1 100 ? 8.972 32.425 28.815 1.00 94.44 100 GLY A CA 1
ATOM 791 C C . GLY A 1 100 ? 9.320 32.012 27.381 1.00 94.44 100 GLY A C 1
ATOM 792 O O . GLY A 1 100 ? 9.351 32.860 26.490 1.00 94.44 100 GLY A O 1
ATOM 793 N N . LEU A 1 101 ? 9.600 30.728 27.142 1.00 95.12 101 LEU A N 1
ATOM 794 C CA . LEU A 1 101 ? 9.922 30.205 25.817 1.00 95.12 101 LEU A CA 1
ATOM 795 C C . LEU A 1 101 ? 8.623 29.930 25.040 1.00 95.12 101 LEU A C 1
ATOM 797 O O . LEU A 1 101 ? 7.794 29.145 25.501 1.00 95.12 101 LEU A O 1
ATOM 801 N N . PRO A 1 102 ? 8.430 30.506 23.839 1.00 95.81 102 PRO A N 1
ATOM 802 C CA . PRO A 1 102 ? 7.225 30.312 23.031 1.00 95.81 102 PRO A CA 1
ATOM 803 C C . PRO A 1 102 ? 7.238 28.970 22.279 1.00 95.81 102 PRO A C 1
ATOM 805 O O . PRO A 1 102 ? 6.913 28.936 21.095 1.00 95.81 102 PRO A O 1
ATOM 808 N N . ILE A 1 103 ? 7.658 27.883 22.936 1.00 95.75 103 ILE A N 1
ATOM 809 C CA . ILE A 1 103 ? 7.866 26.560 22.336 1.00 95.75 103 ILE A CA 1
ATOM 810 C C . ILE A 1 103 ? 7.118 25.485 23.120 1.00 95.75 103 ILE A C 1
ATOM 812 O O . ILE A 1 103 ? 7.268 25.363 24.338 1.00 95.75 103 ILE A O 1
ATOM 816 N N . ARG A 1 104 ? 6.357 24.659 22.400 1.00 96.44 104 ARG A N 1
ATOM 817 C CA . ARG A 1 104 ? 5.618 23.509 22.933 1.00 96.44 104 ARG A CA 1
ATOM 818 C C . ARG A 1 104 ? 6.026 22.229 22.229 1.00 96.44 104 ARG A C 1
ATOM 820 O O . ARG A 1 104 ? 6.449 22.259 21.080 1.00 96.44 104 ARG A O 1
ATOM 827 N N . TYR A 1 105 ? 5.842 21.115 22.916 1.00 95.75 105 TYR A N 1
ATOM 828 C CA . TYR A 1 105 ? 6.011 19.782 22.356 1.00 95.75 105 TYR A CA 1
ATOM 829 C C . TYR A 1 105 ? 4.661 19.282 21.835 1.00 95.75 105 TYR A C 1
ATOM 831 O O . TYR A 1 105 ? 3.629 19.553 22.451 1.00 95.75 105 TYR A O 1
ATOM 839 N N . GLY A 1 106 ? 4.651 18.566 20.715 1.00 94.44 106 GLY A N 1
ATOM 840 C CA . GLY A 1 106 ? 3.420 18.036 20.134 1.00 94.44 106 GLY A CA 1
ATOM 841 C C . GLY A 1 106 ? 3.662 16.859 19.205 1.00 94.44 106 GLY A C 1
ATOM 842 O O . GLY A 1 106 ? 4.799 16.585 18.820 1.00 94.44 106 GLY A O 1
ATOM 843 N N . ASP A 1 107 ? 2.575 16.180 18.845 1.00 92.56 107 ASP A N 1
ATOM 844 C CA . ASP A 1 107 ? 2.597 15.275 17.704 1.00 92.56 107 ASP A CA 1
ATOM 845 C C . ASP A 1 107 ? 2.825 16.063 16.412 1.00 92.56 107 ASP A C 1
ATOM 847 O O . ASP A 1 107 ? 2.667 17.284 16.339 1.00 92.56 107 ASP A O 1
ATOM 851 N N . TYR A 1 108 ? 3.226 15.368 15.365 1.00 88.31 108 TYR A N 1
ATOM 852 C CA . TYR A 1 108 ? 3.487 16.017 14.097 1.00 88.31 108 TYR A CA 1
ATOM 853 C C . TYR A 1 108 ? 2.257 16.721 13.493 1.00 88.31 108 TYR A C 1
ATOM 855 O O . TYR A 1 108 ? 2.386 17.758 12.838 1.00 88.31 108 TYR A O 1
ATOM 863 N N . GLN A 1 109 ? 1.063 16.166 13.700 1.00 89.31 109 GLN A N 1
ATOM 864 C CA . GLN A 1 109 ? -0.186 16.612 13.089 1.00 89.31 109 GLN A CA 1
ATOM 865 C C . GLN A 1 109 ? -0.593 18.016 13.547 1.00 89.31 109 GLN A C 1
ATOM 867 O O . GLN A 1 109 ? -1.271 18.723 12.797 1.00 89.31 109 GLN A O 1
ATOM 872 N N . VAL A 1 110 ? -0.167 18.449 14.737 1.00 90.75 110 VAL A N 1
ATOM 873 C CA . VAL A 1 110 ? -0.389 19.828 15.197 1.00 90.75 110 VAL A CA 1
ATOM 874 C C . VAL A 1 110 ? 0.548 20.851 14.546 1.00 90.75 110 VAL A C 1
ATOM 876 O O . VAL A 1 110 ? 0.319 22.054 14.697 1.00 90.75 110 VAL A O 1
ATOM 879 N N . GLY A 1 111 ? 1.585 20.411 13.829 1.00 87.44 111 GLY A N 1
ATOM 880 C CA . GLY A 1 111 ? 2.556 21.263 13.152 1.00 87.44 111 GLY A CA 1
ATOM 881 C C . GLY A 1 111 ? 2.084 21.762 11.783 1.00 87.44 111 GLY A C 1
ATOM 882 O O . GLY A 1 111 ? 1.625 21.008 10.927 1.00 87.44 111 GLY A O 1
ATOM 883 N N . ARG A 1 112 ? 2.250 23.060 11.525 1.00 83.62 112 ARG A N 1
ATOM 884 C CA . ARG A 1 112 ? 2.077 23.672 10.205 1.00 83.62 112 ARG A CA 1
ATOM 885 C C . ARG A 1 112 ? 3.406 23.675 9.468 1.00 83.62 112 ARG A C 1
ATOM 887 O O . ARG A 1 112 ? 4.332 24.402 9.828 1.00 83.62 112 ARG A O 1
ATOM 894 N N . THR A 1 113 ? 3.478 22.955 8.354 1.00 69.25 113 THR A N 1
ATOM 895 C CA . THR A 1 113 ? 4.545 23.201 7.381 1.00 69.25 113 THR A CA 1
ATOM 896 C C . THR A 1 113 ? 4.300 24.465 6.593 1.00 69.25 113 THR A C 1
ATOM 898 O O . THR A 1 113 ? 3.320 24.583 5.854 1.00 69.25 113 THR A O 1
ATOM 901 N N . ILE A 1 114 ? 5.268 25.369 6.660 1.00 55.69 114 ILE A N 1
ATOM 902 C CA . ILE A 1 114 ? 5.379 26.510 5.761 1.00 55.69 114 ILE A CA 1
ATOM 903 C C . ILE A 1 114 ? 5.835 25.969 4.391 1.00 55.69 114 ILE A C 1
ATOM 905 O O . ILE A 1 114 ? 7.031 25.916 4.109 1.00 55.69 114 ILE A O 1
ATOM 909 N N . GLY A 1 115 ? 4.907 25.501 3.543 1.00 54.50 115 GLY A N 1
ATOM 910 C CA . GLY A 1 115 ? 5.256 25.159 2.151 1.00 54.50 115 GLY A CA 1
ATOM 911 C C . GLY A 1 115 ? 4.521 24.032 1.421 1.00 54.50 115 GLY A C 1
ATOM 912 O O . GLY A 1 115 ? 4.986 23.664 0.347 1.00 54.50 115 GLY A O 1
ATOM 913 N N . GLY A 1 116 ? 3.394 23.521 1.926 1.00 51.88 116 GLY A N 1
ATOM 914 C CA . GLY A 1 116 ? 2.588 22.521 1.212 1.00 51.88 116 GLY A CA 1
ATOM 915 C C . GLY A 1 116 ? 3.042 21.079 1.462 1.00 51.88 116 GLY A C 1
ATOM 916 O O . GLY A 1 116 ? 4.232 20.791 1.479 1.00 51.88 116 GLY A O 1
ATOM 917 N N . GLY A 1 117 ? 2.041 20.223 1.696 1.00 53.50 117 GLY A N 1
ATOM 918 C CA . GLY A 1 117 ? 2.077 18.811 2.098 1.00 53.50 117 GLY A CA 1
ATOM 919 C C . GLY A 1 117 ? 3.397 18.047 1.979 1.00 53.50 117 GLY A C 1
ATOM 920 O O . GLY A 1 117 ? 4.035 18.006 0.928 1.00 53.50 117 GLY A O 1
ATOM 921 N N . TYR A 1 118 ? 3.743 17.339 3.049 1.00 55.59 118 TYR A N 1
ATOM 922 C CA . TYR A 1 118 ? 4.818 16.359 3.040 1.00 55.59 118 TYR A CA 1
ATOM 923 C C . TYR A 1 118 ? 4.586 15.288 1.969 1.00 55.59 118 TYR A C 1
ATOM 925 O O . TYR A 1 118 ? 3.479 14.764 1.803 1.00 55.59 118 TYR A O 1
ATOM 933 N N . GLY A 1 119 ? 5.658 14.936 1.253 1.00 56.06 119 GLY A N 1
ATOM 934 C CA . GLY A 1 119 ? 5.710 13.665 0.536 1.00 56.06 119 GLY A CA 1
ATOM 935 C C . GLY A 1 119 ? 5.519 12.515 1.530 1.00 56.06 119 GLY A C 1
ATOM 936 O O . GLY A 1 119 ? 5.773 12.675 2.717 1.00 56.06 119 GLY A O 1
ATOM 937 N N . ARG A 1 120 ? 5.039 11.356 1.072 1.00 53.59 120 ARG A N 1
ATOM 938 C CA . ARG A 1 120 ? 4.650 10.213 1.926 1.00 53.59 120 ARG A CA 1
ATOM 939 C C . ARG A 1 120 ? 5.805 9.498 2.673 1.00 53.59 120 ARG A C 1
ATOM 941 O O . ARG A 1 120 ? 5.715 8.295 2.869 1.00 53.59 120 ARG A O 1
ATOM 948 N N . GLY A 1 121 ? 6.872 10.182 3.072 1.00 59.00 121 GLY A N 1
ATOM 949 C CA . GLY A 1 121 ? 7.982 9.587 3.819 1.00 59.00 121 GLY A CA 1
ATOM 950 C C . GLY A 1 121 ? 8.593 10.595 4.788 1.00 59.00 121 GLY A C 1
ATOM 951 O O . GLY A 1 121 ? 8.964 11.690 4.364 1.00 59.00 121 GLY A O 1
ATOM 952 N N . GLY A 1 122 ? 8.667 10.225 6.069 1.00 69.56 122 GLY A N 1
ATOM 953 C CA . GLY A 1 122 ? 9.286 11.017 7.139 1.00 69.56 122 GLY A CA 1
ATOM 954 C C . GLY A 1 122 ? 8.299 11.842 7.969 1.00 69.56 122 GLY A C 1
ATOM 955 O O . GLY A 1 122 ? 8.334 13.071 7.921 1.00 69.56 122 GLY A O 1
ATOM 956 N N . ILE A 1 123 ? 7.399 11.170 8.696 1.00 83.75 123 ILE A N 1
ATOM 957 C CA . ILE A 1 123 ? 6.585 11.803 9.743 1.00 83.75 123 ILE A CA 1
ATOM 958 C C . ILE A 1 123 ? 7.362 11.643 11.058 1.00 83.75 123 ILE A C 1
ATOM 960 O O . ILE A 1 123 ? 7.519 10.501 11.474 1.00 83.75 123 ILE A O 1
ATOM 964 N N . PRO A 1 124 ? 7.854 12.727 11.685 1.00 87.44 124 PRO A N 1
ATOM 965 C CA . PRO A 1 124 ? 8.512 12.648 12.982 1.00 87.44 124 PRO A CA 1
ATOM 966 C C . PRO A 1 124 ? 7.526 12.224 14.069 1.00 87.44 124 PRO A C 1
ATOM 968 O O . PRO A 1 124 ? 6.359 12.626 14.044 1.00 87.44 124 PRO A O 1
ATOM 971 N N . ASP A 1 125 ? 8.016 11.489 15.060 1.00 88.31 125 ASP A N 1
ATOM 972 C CA . ASP A 1 125 ? 7.188 11.036 16.179 1.00 88.31 125 ASP A CA 1
ATOM 973 C C . ASP A 1 125 ? 6.840 12.164 17.164 1.00 88.31 125 ASP A C 1
ATOM 975 O O . ASP A 1 125 ? 5.748 12.194 17.736 1.00 88.31 125 ASP A O 1
ATOM 979 N N . LEU A 1 126 ? 7.761 13.113 17.356 1.00 91.50 126 LEU A N 1
ATOM 980 C CA . LEU A 1 126 ? 7.608 14.252 18.258 1.00 91.50 126 LEU A CA 1
ATOM 981 C C . LEU A 1 126 ? 8.161 15.520 17.598 1.00 91.50 126 LEU A C 1
ATOM 983 O O . LEU A 1 126 ? 9.216 15.506 16.969 1.00 91.50 126 LEU A O 1
ATOM 987 N N . ILE A 1 127 ? 7.476 16.649 17.762 1.00 93.44 127 ILE A N 1
ATOM 988 C CA . ILE A 1 127 ? 7.924 17.946 17.247 1.00 93.44 127 ILE A CA 1
ATOM 989 C C . ILE A 1 127 ? 7.931 19.017 18.332 1.00 93.44 127 ILE A C 1
ATOM 991 O O . ILE A 1 127 ? 7.177 18.955 19.304 1.00 93.44 127 ILE A O 1
ATOM 995 N N . LEU A 1 128 ? 8.772 20.032 18.138 1.00 94.19 128 LEU A N 1
ATOM 996 C CA . LEU A 1 128 ? 8.713 21.287 18.877 1.00 94.19 128 LEU A CA 1
ATOM 997 C C . LEU A 1 128 ? 8.095 22.346 17.965 1.00 94.19 128 LEU A C 1
ATOM 999 O O . LEU A 1 128 ? 8.600 22.592 16.867 1.00 94.19 128 LEU A O 1
ATOM 1003 N N . ILE A 1 129 ? 7.014 22.970 18.420 1.00 94.25 129 ILE A N 1
ATOM 1004 C CA . ILE A 1 129 ? 6.258 23.985 17.685 1.00 94.25 129 ILE A CA 1
ATOM 1005 C C . ILE A 1 129 ? 6.285 25.325 18.400 1.00 94.25 129 ILE A C 1
ATOM 1007 O O . ILE A 1 129 ? 6.268 25.385 19.629 1.00 94.25 129 ILE A O 1
ATOM 1011 N N . ASP A 1 130 ? 6.275 26.402 17.623 1.00 93.62 130 ASP A N 1
ATOM 1012 C CA . ASP A 1 130 ? 6.031 27.736 18.159 1.00 93.62 130 ASP A CA 1
ATOM 1013 C C . ASP A 1 130 ? 4.530 28.041 18.340 1.00 93.62 130 ASP A C 1
ATOM 1015 O O . ASP A 1 130 ? 3.650 27.246 17.997 1.00 93.62 130 ASP A O 1
ATOM 1019 N N . ASN A 1 131 ? 4.216 29.232 18.857 1.00 93.94 131 ASN A N 1
ATOM 1020 C CA . ASN A 1 131 ? 2.836 29.701 19.046 1.00 93.94 131 ASN A CA 1
ATOM 1021 C C . ASN A 1 131 ? 2.022 29.836 17.741 1.00 93.94 131 ASN A C 1
ATOM 1023 O O . ASN A 1 131 ? 0.801 29.978 17.795 1.00 93.94 131 ASN A O 1
ATOM 1027 N N . GLN A 1 132 ? 2.668 29.811 16.573 1.00 92.31 132 GLN A N 1
ATOM 1028 C CA . GLN A 1 132 ? 2.024 29.822 15.256 1.00 92.31 132 GLN A CA 1
ATOM 1029 C C . GLN A 1 132 ? 1.893 28.412 14.664 1.00 92.31 132 GLN A C 1
ATOM 1031 O O . GLN A 1 132 ? 1.487 28.272 13.505 1.00 92.31 132 GLN A O 1
ATOM 1036 N N . HIS A 1 133 ? 2.196 27.377 15.456 1.00 92.00 133 HIS A N 1
ATOM 1037 C CA . HIS A 1 133 ? 2.308 25.983 15.037 1.00 92.00 133 HIS A CA 1
ATOM 1038 C C . HIS A 1 133 ? 3.438 25.734 14.026 1.00 92.00 133 HIS A C 1
ATOM 1040 O O . HIS A 1 133 ? 3.453 24.697 13.370 1.00 92.00 133 HIS A O 1
ATOM 1046 N N . GLY A 1 134 ? 4.389 26.657 13.869 1.00 90.19 134 GLY A N 1
ATOM 1047 C CA . GLY A 1 134 ? 5.564 26.448 13.032 1.00 90.19 134 GLY A CA 1
ATOM 1048 C C . GLY A 1 134 ? 6.473 25.392 13.653 1.00 90.19 134 GLY A C 1
ATOM 1049 O O . GLY A 1 134 ? 6.872 25.527 14.807 1.00 90.19 134 GLY A O 1
ATOM 1050 N N . ILE A 1 135 ? 6.799 24.341 12.897 1.00 89.25 135 ILE A N 1
ATOM 1051 C CA . ILE A 1 135 ? 7.712 23.283 13.354 1.00 89.25 135 ILE A CA 1
ATOM 1052 C C . ILE A 1 135 ? 9.136 23.841 13.420 1.00 89.25 135 ILE A C 1
ATOM 1054 O O . ILE A 1 135 ? 9.654 24.338 12.419 1.00 89.25 135 ILE A O 1
ATOM 1058 N N . ARG A 1 136 ? 9.761 23.760 14.599 1.00 88.81 136 ARG A N 1
ATOM 1059 C CA . ARG A 1 136 ? 11.089 24.321 14.896 1.00 88.81 136 ARG A CA 1
ATOM 1060 C C . ARG A 1 136 ? 12.169 23.261 15.114 1.00 88.81 136 ARG A C 1
ATOM 1062 O O . ARG A 1 136 ? 13.318 23.477 14.741 1.00 88.81 136 ARG A O 1
ATOM 1069 N N . ALA A 1 137 ? 11.803 22.119 15.688 1.00 90.44 137 ALA A N 1
ATOM 1070 C CA . ALA A 1 137 ? 12.666 20.948 15.838 1.00 90.44 137 ALA A CA 1
ATOM 1071 C C . ALA A 1 137 ? 11.825 19.666 15.749 1.00 90.44 137 ALA A C 1
ATOM 1073 O O . ALA A 1 137 ? 10.605 19.713 15.934 1.00 90.44 137 ALA A O 1
ATOM 1074 N N . VAL A 1 138 ? 12.470 18.538 15.455 1.00 90.44 138 VAL A N 1
ATOM 1075 C CA . VAL A 1 138 ? 11.835 17.213 15.437 1.00 90.44 138 VAL A CA 1
ATOM 1076 C C . VAL A 1 138 ? 12.602 16.241 16.314 1.00 90.44 138 VAL A C 1
ATOM 1078 O O . VAL A 1 138 ? 13.785 16.422 16.587 1.00 90.44 138 VAL A O 1
ATOM 1081 N N . CYS A 1 139 ? 11.921 15.195 16.735 1.00 90.25 139 CYS A N 1
ATOM 1082 C CA . CYS A 1 139 ? 12.469 14.080 17.468 1.00 90.25 139 CYS A CA 1
ATOM 1083 C C . CYS A 1 139 ? 11.897 12.795 16.871 1.00 90.25 139 CYS A C 1
ATOM 1085 O O . CYS A 1 139 ? 10.698 12.713 16.598 1.00 90.25 139 CYS A O 1
ATOM 1087 N N . GLU A 1 140 ? 12.775 11.821 16.668 1.00 88.31 140 GLU A N 1
ATOM 1088 C CA . GLU A 1 140 ? 12.422 10.485 16.204 1.00 88.31 140 GLU A CA 1
ATOM 1089 C C . GLU A 1 140 ? 12.667 9.479 17.330 1.00 88.31 140 GLU A C 1
ATOM 1091 O O . GLU A 1 140 ? 13.768 9.380 17.888 1.00 88.31 140 GLU A O 1
ATOM 1096 N N . GLY A 1 141 ? 11.633 8.713 17.649 1.00 86.44 141 GLY A N 1
ATOM 1097 C CA . GLY A 1 141 ? 11.684 7.617 18.591 1.00 86.44 141 GLY A CA 1
ATOM 1098 C C . GLY A 1 141 ? 11.816 6.294 17.870 1.00 86.44 141 GLY A C 1
ATOM 1099 O O . GLY A 1 141 ? 10.871 5.830 17.245 1.00 86.44 141 GLY A O 1
ATOM 1100 N N . LYS A 1 142 ? 12.952 5.620 18.027 1.00 82.94 142 LYS A N 1
ATOM 1101 C CA . LYS A 1 142 ? 13.085 4.232 17.585 1.00 82.94 142 LYS A CA 1
ATOM 1102 C C . LYS A 1 142 ? 13.122 3.325 18.796 1.00 82.94 142 LYS A C 1
ATOM 1104 O O . LYS A 1 142 ? 13.774 3.625 19.799 1.00 82.94 142 LYS A O 1
ATOM 1109 N N . THR A 1 143 ? 12.421 2.203 18.731 1.00 70.12 143 THR A N 1
ATOM 1110 C CA . THR A 1 143 ? 12.595 1.195 19.770 1.00 70.12 143 THR A CA 1
ATOM 1111 C C . THR A 1 143 ? 14.032 0.717 19.784 1.00 70.12 143 THR A C 1
ATOM 1113 O O . THR A 1 143 ? 14.723 0.715 18.765 1.00 70.12 143 THR A O 1
ATOM 1116 N N . PHE A 1 144 ? 14.466 0.258 20.954 1.00 58.59 144 PHE A N 1
ATOM 1117 C CA . PHE A 1 144 ? 15.539 -0.728 21.041 1.00 58.59 144 PHE A CA 1
ATOM 1118 C C . PHE A 1 144 ? 15.190 -1.888 20.049 1.00 58.59 144 PHE A C 1
ATOM 1120 O O . PHE A 1 144 ? 14.066 -2.001 19.579 1.00 58.59 144 PHE A O 1
ATOM 1127 N N . TRP A 1 145 ? 16.046 -2.784 19.595 1.00 59.47 145 TRP A N 1
ATOM 1128 C CA . TRP A 1 145 ? 16.714 -3.780 20.423 1.00 59.47 145 TRP A CA 1
ATOM 1129 C C . TRP A 1 145 ? 17.870 -4.438 19.628 1.00 59.47 145 TRP A C 1
ATOM 1131 O O . TRP A 1 145 ? 18.422 -5.428 20.091 1.00 59.47 145 TRP A O 1
ATOM 1141 N N . THR A 1 146 ? 18.303 -3.867 18.487 1.00 56.44 146 THR A N 1
ATOM 1142 C CA . THR A 1 146 ? 19.507 -4.317 17.745 1.00 56.44 146 THR A CA 1
ATOM 1143 C C . THR A 1 146 ? 20.714 -3.376 17.861 1.00 56.44 146 THR A C 1
ATOM 1145 O O . THR A 1 146 ? 21.812 -3.739 17.444 1.00 56.44 146 THR A O 1
ATOM 1148 N N . LYS A 1 147 ? 20.556 -2.168 18.430 1.00 69.88 147 LYS A N 1
ATOM 1149 C CA . LYS A 1 147 ? 21.514 -1.065 18.227 1.00 69.88 147 LYS A CA 1
ATOM 1150 C C . LYS A 1 147 ? 21.858 -0.329 19.522 1.00 69.88 147 LYS A C 1
ATOM 1152 O O . LYS A 1 147 ? 20.965 0.135 20.223 1.00 69.88 147 LYS A O 1
ATOM 1157 N N . LYS A 1 148 ? 23.157 -0.202 19.808 1.00 80.38 148 LYS A N 1
ATOM 1158 C CA . LYS A 1 148 ? 23.715 0.689 20.838 1.00 80.38 148 LYS A CA 1
ATOM 1159 C C . LYS A 1 148 ? 24.383 1.855 20.123 1.00 80.38 148 LYS A C 1
ATOM 1161 O O . LYS A 1 148 ? 25.346 1.627 19.395 1.00 80.38 148 LYS A O 1
ATOM 1166 N N . LEU A 1 149 ? 23.879 3.071 20.312 1.00 81.62 149 LEU A N 1
ATOM 1167 C CA . LEU A 1 149 ? 24.388 4.274 19.646 1.00 81.62 149 LEU A CA 1
ATOM 1168 C C . LEU A 1 149 ? 25.866 4.506 19.981 1.00 81.62 149 LEU A C 1
ATOM 1170 O O . LEU A 1 149 ? 26.629 4.910 19.120 1.00 81.62 149 LEU A O 1
ATOM 1174 N N . GLY A 1 150 ? 26.291 4.174 21.203 1.00 78.00 150 GLY A N 1
ATOM 1175 C CA . GLY A 1 150 ? 27.685 4.341 21.631 1.00 78.00 150 GLY A CA 1
ATOM 1176 C C . GLY A 1 150 ? 28.642 3.210 21.237 1.00 78.00 150 GLY A C 1
ATOM 1177 O O . GLY A 1 150 ? 29.802 3.258 21.631 1.00 78.00 150 GLY A O 1
ATOM 1178 N N . ALA A 1 151 ? 28.177 2.164 20.544 1.00 79.94 151 ALA A N 1
ATOM 1179 C CA . ALA A 1 151 ? 28.989 0.978 20.237 1.00 79.94 151 ALA A CA 1
ATOM 1180 C C . ALA A 1 151 ? 29.132 0.693 18.736 1.00 79.94 151 ALA A C 1
ATOM 1182 O O . ALA A 1 151 ? 29.589 -0.390 18.367 1.00 79.94 151 ALA A O 1
ATOM 1183 N N . VAL A 1 152 ? 28.711 1.623 17.881 1.00 77.56 152 VAL A N 1
ATOM 1184 C CA . VAL A 1 152 ? 28.778 1.475 16.427 1.00 77.56 152 VAL A CA 1
ATOM 1185 C C . VAL A 1 152 ? 29.867 2.334 15.822 1.00 77.56 152 VAL A C 1
ATOM 1187 O O . VAL A 1 152 ? 30.232 3.363 16.380 1.00 77.56 152 VAL A O 1
ATOM 1190 N N . ASP A 1 153 ? 30.410 1.881 14.693 1.00 84.38 153 ASP A N 1
ATOM 1191 C CA . ASP A 1 153 ? 31.317 2.707 13.909 1.00 84.38 153 ASP A CA 1
ATOM 1192 C C . ASP A 1 153 ? 30.573 3.896 13.274 1.00 84.38 153 ASP A C 1
ATOM 1194 O O . ASP A 1 153 ? 29.349 3.886 13.094 1.00 84.38 153 ASP A O 1
ATOM 1198 N N . CYS A 1 154 ? 31.340 4.929 12.934 1.00 80.19 154 CYS A N 1
ATOM 1199 C CA . CYS A 1 154 ? 30.863 6.179 12.351 1.00 80.19 154 CYS A CA 1
ATOM 1200 C C . CYS A 1 154 ? 30.073 5.978 11.045 1.00 80.19 154 CYS A C 1
ATOM 1202 O O . CYS A 1 154 ? 29.097 6.685 10.798 1.00 80.19 154 CYS A O 1
ATOM 1204 N N . GLN A 1 155 ? 30.439 4.997 10.216 1.00 80.06 155 GLN A N 1
ATOM 1205 C CA . GLN A 1 155 ? 29.778 4.727 8.939 1.00 80.06 155 GLN A CA 1
ATOM 1206 C C . GLN A 1 155 ? 28.391 4.107 9.149 1.00 80.06 155 GLN A C 1
ATOM 1208 O O . GLN A 1 155 ? 27.417 4.465 8.475 1.00 80.06 155 GLN A O 1
ATOM 1213 N N . LEU A 1 156 ? 28.275 3.186 10.099 1.00 78.19 156 LEU A N 1
ATOM 1214 C CA . LEU A 1 156 ? 27.019 2.566 10.489 1.00 78.19 156 LEU A CA 1
ATOM 1215 C C . LEU A 1 156 ? 26.108 3.583 11.187 1.00 78.19 156 LEU A C 1
ATOM 1217 O O . LEU A 1 156 ? 24.913 3.643 10.893 1.00 78.19 156 LEU A O 1
ATOM 1221 N N . GLN A 1 157 ? 26.681 4.449 12.023 1.00 81.56 157 GLN A N 1
ATOM 1222 C CA . GLN A 1 157 ? 25.991 5.582 12.638 1.00 81.56 157 GLN A CA 1
ATOM 1223 C C . GLN A 1 157 ? 25.465 6.569 11.587 1.00 81.56 157 GLN A C 1
ATOM 1225 O O . GLN A 1 157 ? 24.286 6.922 11.624 1.00 81.56 157 GLN A O 1
ATOM 1230 N N . ALA A 1 158 ? 26.271 6.922 10.581 1.00 82.50 158 ALA A N 1
ATOM 1231 C CA . ALA A 1 158 ? 25.854 7.748 9.446 1.00 82.50 158 ALA A CA 1
ATOM 1232 C C . ALA A 1 158 ? 24.720 7.101 8.641 1.00 82.50 158 ALA A C 1
ATOM 1234 O O . ALA A 1 158 ? 23.705 7.735 8.335 1.00 82.50 158 ALA A O 1
ATOM 1235 N N . THR A 1 159 ? 24.834 5.804 8.371 1.00 80.00 159 THR A N 1
ATOM 1236 C CA . THR A 1 159 ? 23.787 5.029 7.696 1.00 80.00 159 THR A CA 1
ATOM 1237 C C . THR A 1 159 ? 22.473 5.108 8.473 1.00 80.00 159 THR A C 1
ATOM 1239 O O . THR A 1 159 ? 21.429 5.411 7.900 1.00 80.00 159 THR A O 1
ATOM 1242 N N . TRP A 1 160 ? 22.519 4.920 9.792 1.00 78.12 160 TRP A N 1
ATOM 1243 C CA . TRP A 1 160 ? 21.329 4.980 10.638 1.00 78.12 160 TRP A CA 1
ATOM 1244 C C . TRP A 1 160 ? 20.753 6.385 10.728 1.00 78.12 160 TRP A C 1
ATOM 1246 O O . TRP A 1 160 ? 19.541 6.566 10.636 1.00 78.12 160 TRP A O 1
ATOM 1256 N N . LEU A 1 161 ? 21.592 7.401 10.887 1.00 80.94 161 LEU A N 1
ATOM 1257 C CA . LEU A 1 161 ? 21.147 8.788 10.947 1.00 80.94 161 LEU A CA 1
ATOM 1258 C C . LEU A 1 161 ? 20.565 9.275 9.613 1.00 80.94 161 LEU A C 1
ATOM 1260 O O . LEU A 1 161 ? 19.673 10.125 9.618 1.00 80.94 161 LEU A O 1
ATOM 1264 N N . GLY A 1 162 ? 20.959 8.661 8.495 1.00 77.62 162 GLY A N 1
ATOM 1265 C CA . GLY A 1 162 ? 20.335 8.844 7.185 1.00 77.62 162 GLY A CA 1
ATOM 1266 C C . GLY A 1 162 ? 18.836 8.539 7.153 1.00 77.62 162 GLY A C 1
ATOM 1267 O O . GLY A 1 162 ? 18.102 9.158 6.382 1.00 77.62 162 GLY A O 1
ATOM 1268 N N . GLU A 1 163 ? 18.321 7.696 8.052 1.00 74.25 163 GLU A N 1
ATOM 1269 C CA . GLU A 1 163 ? 16.876 7.466 8.157 1.00 74.25 163 GLU A CA 1
ATOM 1270 C C . GLU A 1 163 ? 16.094 8.721 8.571 1.00 74.25 163 GLU A C 1
ATOM 1272 O O . GLU A 1 163 ? 14.924 8.867 8.222 1.00 74.25 163 GLU A O 1
ATOM 1277 N N . LEU A 1 164 ? 16.733 9.645 9.295 1.00 73.62 164 LEU A N 1
ATOM 1278 C CA . LEU A 1 164 ? 16.124 10.908 9.724 1.00 73.62 164 LEU A CA 1
ATOM 1279 C C . LEU A 1 164 ? 16.068 11.931 8.581 1.00 73.62 164 LEU A C 1
ATOM 1281 O O . LEU A 1 164 ? 15.383 12.954 8.677 1.00 73.62 164 LEU A O 1
ATOM 1285 N N . PHE A 1 165 ? 16.791 11.672 7.490 1.00 73.31 165 PHE A N 1
ATOM 1286 C CA . PHE A 1 165 ? 17.012 12.625 6.412 1.00 73.31 165 PHE A CA 1
ATOM 1287 C C . PHE A 1 165 ? 15.757 12.985 5.611 1.00 73.31 165 PHE A C 1
ATOM 1289 O O . PHE A 1 165 ? 15.544 14.170 5.356 1.00 73.31 165 PHE A O 1
ATOM 1296 N N . PRO A 1 166 ? 14.861 12.044 5.258 1.00 69.81 166 PRO A N 1
ATOM 1297 C CA . PRO A 1 166 ? 13.587 12.390 4.632 1.00 69.81 166 PRO A CA 1
ATOM 1298 C C . PRO A 1 166 ? 12.765 13.369 5.481 1.00 69.81 166 PRO A C 1
ATOM 1300 O O . PRO A 1 166 ? 12.186 14.321 4.951 1.00 69.81 166 PRO A O 1
ATOM 1303 N N . THR A 1 167 ? 12.765 13.185 6.803 1.00 66.38 167 THR A N 1
ATOM 1304 C CA . THR A 1 167 ? 12.095 14.081 7.751 1.00 66.38 167 THR A CA 1
ATOM 1305 C C . THR A 1 167 ? 12.772 15.457 7.789 1.00 66.38 167 THR A C 1
ATOM 1307 O O . THR A 1 167 ? 12.092 16.481 7.689 1.00 66.38 167 THR A O 1
ATOM 1310 N N . LEU A 1 168 ? 14.110 15.495 7.834 1.00 64.62 168 LEU A N 1
ATOM 1311 C CA . LEU A 1 168 ? 14.922 16.719 7.787 1.00 64.62 168 LEU A CA 1
ATOM 1312 C C . LEU A 1 168 ? 14.709 17.544 6.517 1.00 64.62 168 LEU A C 1
ATOM 1314 O O . LEU A 1 168 ? 14.411 18.735 6.578 1.00 64.62 168 LEU A O 1
ATOM 1318 N N . LEU A 1 169 ? 14.846 16.908 5.354 1.00 62.88 169 LEU A N 1
ATOM 1319 C CA . LEU A 1 169 ? 14.796 17.560 4.044 1.00 62.88 169 LEU A CA 1
ATOM 1320 C C . LEU A 1 169 ? 13.413 18.120 3.713 1.00 62.88 169 LEU A C 1
ATOM 1322 O O . LEU A 1 169 ? 13.266 19.004 2.861 1.00 62.88 169 LEU A O 1
ATOM 1326 N N . ASN A 1 170 ? 12.368 17.604 4.353 1.00 60.50 170 ASN A N 1
ATOM 1327 C CA . ASN A 1 170 ? 11.013 18.087 4.141 1.00 60.50 170 ASN A CA 1
ATOM 1328 C C . ASN A 1 170 ? 10.691 19.332 4.969 1.00 60.50 170 ASN A C 1
ATOM 1330 O O . ASN A 1 170 ? 9.829 20.117 4.565 1.00 60.50 170 ASN A O 1
ATOM 1334 N N . ILE A 1 171 ? 11.421 19.575 6.057 1.00 62.66 171 ILE A N 1
ATOM 1335 C CA . ILE A 1 171 ? 11.190 20.719 6.931 1.00 62.66 171 ILE A CA 1
ATOM 1336 C C . ILE A 1 171 ? 12.264 21.760 6.646 1.00 62.66 171 ILE A C 1
ATOM 1338 O O . ILE A 1 171 ? 13.348 21.738 7.217 1.00 62.66 171 ILE A O 1
ATOM 1342 N N . LYS A 1 172 ? 11.925 22.712 5.765 1.00 54.16 172 LYS A N 1
ATOM 1343 C CA . LYS A 1 172 ? 12.778 23.813 5.266 1.00 54.16 172 LYS A CA 1
ATOM 1344 C C . LYS A 1 172 ? 13.440 24.696 6.343 1.00 54.16 172 LYS A C 1
ATOM 1346 O O . LYS A 1 172 ? 13.994 25.723 6.000 1.00 54.16 172 LYS A O 1
ATOM 1351 N N . GLN A 1 173 ? 13.296 24.405 7.630 1.00 56.84 173 GLN A N 1
ATOM 1352 C CA . GLN A 1 173 ? 13.711 25.284 8.724 1.00 56.84 173 GLN A CA 1
ATOM 1353 C C . GLN A 1 173 ? 14.305 24.525 9.911 1.00 56.84 173 GLN A C 1
ATOM 1355 O O . GLN A 1 173 ? 14.524 25.132 10.955 1.00 56.84 173 GLN A O 1
ATOM 1360 N N . LEU A 1 174 ? 14.543 23.216 9.777 1.00 59.41 174 LEU A N 1
ATOM 1361 C CA . LEU A 1 174 ? 15.005 22.428 10.905 1.00 59.41 174 LEU A CA 1
ATOM 1362 C C . LEU A 1 174 ? 16.522 22.472 11.042 1.00 59.41 174 LEU A C 1
ATOM 1364 O O . LEU A 1 174 ? 17.249 22.163 10.099 1.00 59.41 174 LEU A O 1
ATOM 1368 N N . ALA A 1 175 ? 16.979 22.806 12.242 1.00 60.72 175 ALA A N 1
ATOM 1369 C CA . ALA A 1 175 ? 18.395 22.791 12.576 1.00 60.72 175 ALA A CA 1
ATOM 1370 C C . ALA A 1 175 ? 18.773 21.747 13.610 1.00 60.72 175 ALA A C 1
ATOM 1372 O O . ALA A 1 175 ? 19.953 21.458 13.734 1.00 60.72 175 ALA A O 1
ATOM 1373 N N . HIS A 1 176 ? 17.809 21.199 14.347 1.00 68.44 176 HIS A N 1
ATOM 1374 C CA . HIS A 1 176 ? 18.109 20.306 15.451 1.00 68.44 176 HIS A CA 1
ATOM 1375 C C . HIS A 1 176 ? 17.162 19.116 15.482 1.00 68.44 176 HIS A C 1
ATOM 1377 O O . HIS A 1 176 ? 15.957 19.267 15.257 1.00 68.44 176 HIS A O 1
ATOM 1383 N N . ILE A 1 177 ? 17.723 17.954 15.790 1.00 71.38 177 ILE A N 1
ATOM 1384 C CA . ILE A 1 177 ? 17.003 16.692 15.914 1.00 71.38 177 ILE A CA 1
ATOM 1385 C C . ILE A 1 177 ? 17.461 15.998 17.177 1.00 71.38 177 ILE A C 1
ATOM 1387 O O . ILE A 1 177 ? 18.629 16.097 17.538 1.00 71.38 177 ILE A O 1
ATOM 1391 N N . SER A 1 178 ? 16.576 15.226 17.785 1.00 76.81 178 SER A N 1
ATOM 1392 C CA . SER A 1 178 ? 16.981 14.153 18.684 1.00 76.81 178 SER A CA 1
ATOM 1393 C C . SER A 1 178 ? 16.539 12.804 18.138 1.00 76.81 178 SER A C 1
ATOM 1395 O O . SER A 1 178 ? 15.416 12.671 17.651 1.00 76.81 178 SER A O 1
ATOM 1397 N N . ARG A 1 179 ? 17.399 11.796 18.252 1.00 73.75 179 ARG A N 1
ATOM 1398 C CA . ARG A 1 179 ? 17.019 10.399 18.053 1.00 73.75 179 ARG A CA 1
ATOM 1399 C C . ARG A 1 179 ? 17.176 9.668 19.366 1.00 73.75 179 ARG A C 1
ATOM 1401 O O . ARG A 1 179 ? 18.233 9.748 19.987 1.00 73.75 179 ARG A O 1
ATOM 1408 N N . SER A 1 180 ? 16.147 8.936 19.759 1.00 75.25 180 SER A N 1
ATOM 1409 C CA . SER A 1 180 ? 16.157 8.166 20.997 1.00 75.25 180 SER A CA 1
ATOM 1410 C C . SER A 1 180 ? 15.953 6.691 20.694 1.00 75.25 180 SER A C 1
ATOM 1412 O O . SER A 1 180 ? 14.973 6.328 20.048 1.00 75.25 180 SER A O 1
ATOM 1414 N N . VAL A 1 181 ? 16.883 5.858 21.167 1.00 74.12 181 VAL A N 1
ATOM 1415 C CA . VAL A 1 181 ? 16.854 4.394 21.048 1.00 74.12 181 VAL A CA 1
ATOM 1416 C C . VAL A 1 181 ? 16.759 3.819 22.459 1.00 74.12 181 VAL A C 1
ATOM 1418 O O . VAL A 1 181 ? 17.755 3.594 23.144 1.00 74.12 181 VAL A O 1
ATOM 1421 N N . GLY A 1 182 ? 15.515 3.685 22.930 1.00 81.31 182 GLY A N 1
ATOM 1422 C CA . GLY A 1 182 ? 15.112 3.341 24.304 1.00 81.31 182 GLY A CA 1
ATOM 1423 C C . GLY A 1 182 ? 15.784 4.140 25.426 1.00 81.31 182 GLY A C 1
ATOM 1424 O O . GLY A 1 182 ? 15.165 5.044 25.982 1.00 81.31 182 GLY A O 1
ATOM 1425 N N . GLN A 1 183 ? 17.007 3.777 25.805 1.00 86.62 183 GLN A N 1
ATOM 1426 C CA . GLN A 1 183 ? 17.730 4.302 26.970 1.00 86.62 183 GLN A CA 1
ATOM 1427 C C . GLN A 1 183 ? 18.847 5.282 26.609 1.00 86.62 183 GLN A C 1
ATOM 1429 O O . GLN A 1 183 ? 19.376 5.942 27.506 1.00 86.62 183 GLN A O 1
ATOM 1434 N N . GLU A 1 184 ? 19.155 5.393 25.321 1.00 91.38 184 GLU A N 1
ATOM 1435 C CA . GLU A 1 184 ? 20.182 6.253 24.748 1.00 91.38 184 GLU A CA 1
ATOM 1436 C C . GLU A 1 184 ? 19.521 7.306 23.857 1.00 91.38 184 GLU A C 1
ATOM 1438 O O . GLU A 1 184 ? 18.470 7.073 23.251 1.00 91.38 184 GLU A O 1
ATOM 1443 N N . SER A 1 185 ? 20.099 8.498 23.795 1.00 92.38 185 SER A N 1
ATOM 1444 C CA . SER A 1 185 ? 19.656 9.563 22.900 1.00 92.38 185 SER A CA 1
ATOM 1445 C C . SER A 1 185 ? 20.844 10.331 22.352 1.00 92.38 185 SER A C 1
ATOM 1447 O O . SER A 1 185 ? 21.809 10.565 23.069 1.00 92.38 185 SER A O 1
ATOM 1449 N N . ILE A 1 186 ? 20.749 10.750 21.099 1.00 92.75 186 ILE A N 1
ATOM 1450 C CA . ILE A 1 186 ? 21.720 11.619 20.430 1.00 92.75 186 ILE A CA 1
ATOM 1451 C C . ILE A 1 186 ? 20.996 12.834 19.874 1.00 92.75 186 ILE A C 1
ATOM 1453 O O . ILE A 1 186 ? 19.814 12.761 19.521 1.00 92.75 186 ILE A O 1
ATOM 1457 N N . PHE A 1 187 ? 21.706 13.950 19.802 1.00 93.56 187 PHE A N 1
ATOM 1458 C CA . PHE A 1 187 ? 21.220 15.204 19.257 1.00 93.56 187 PHE A CA 1
ATOM 1459 C C . PHE A 1 187 ? 22.050 15.568 18.037 1.00 93.56 187 PHE A C 1
ATOM 1461 O O . PHE A 1 187 ? 23.275 15.580 18.090 1.00 93.56 187 PHE A O 1
ATOM 1468 N N . LEU A 1 188 ? 21.373 15.893 16.943 1.00 91.75 188 LEU A N 1
ATOM 1469 C CA . LEU A 1 188 ? 22.005 16.382 15.730 1.00 91.75 188 LEU A CA 1
ATOM 1470 C C . LEU A 1 188 ? 21.748 17.870 15.584 1.00 91.75 188 LEU A C 1
ATOM 1472 O O . LEU A 1 188 ? 20.632 18.337 15.822 1.00 91.75 188 LEU A O 1
ATOM 1476 N N . LYS A 1 189 ? 22.761 18.597 15.127 1.00 90.44 189 LYS A N 1
ATOM 1477 C CA . LYS A 1 189 ? 22.665 19.990 14.710 1.00 90.44 189 LYS A CA 1
ATOM 1478 C C . LYS A 1 189 ? 23.127 20.123 13.274 1.00 90.44 189 LYS A C 1
ATOM 1480 O O . LYS A 1 189 ? 24.289 19.890 12.974 1.00 90.44 189 LYS A O 1
ATOM 1485 N N . ARG A 1 190 ? 22.247 20.558 12.380 1.00 88.19 190 ARG A N 1
ATOM 1486 C CA . ARG A 1 190 ? 22.656 20.954 11.031 1.00 88.19 190 ARG A CA 1
ATOM 1487 C C . ARG A 1 190 ? 23.601 22.148 11.148 1.00 88.19 190 ARG A C 1
ATOM 1489 O O . ARG A 1 190 ? 23.283 23.093 11.870 1.00 88.19 190 ARG A O 1
ATOM 1496 N N . VAL A 1 191 ? 24.749 22.097 10.476 1.00 88.62 191 VAL A N 1
ATOM 1497 C CA . VAL A 1 191 ? 25.718 23.208 10.452 1.00 88.62 191 VAL A CA 1
ATOM 1498 C C . VAL A 1 191 ? 25.900 23.779 9.053 1.00 88.62 191 VAL A C 1
ATOM 1500 O O . VAL A 1 191 ? 26.054 24.992 8.921 1.00 88.62 191 VAL A O 1
ATOM 1503 N N . SER A 1 192 ? 25.764 22.953 8.016 1.00 86.75 192 SER A N 1
ATOM 1504 C CA . SER A 1 192 ? 25.788 23.383 6.618 1.00 86.75 192 SER A CA 1
ATOM 1505 C C . SER A 1 192 ? 24.651 22.746 5.816 1.00 86.75 192 SER A C 1
ATOM 1507 O O . SER A 1 192 ? 23.758 22.094 6.368 1.00 86.75 192 SER A O 1
ATOM 1509 N N . ASP A 1 193 ? 24.657 22.944 4.497 1.00 80.06 193 ASP A N 1
ATOM 1510 C CA . ASP A 1 193 ? 23.686 22.277 3.640 1.00 80.06 193 ASP A CA 1
ATOM 1511 C C . ASP A 1 193 ? 23.852 20.750 3.632 1.00 80.06 193 ASP A C 1
ATOM 1513 O O . ASP A 1 193 ? 22.849 20.053 3.466 1.00 80.06 193 ASP A O 1
ATOM 1517 N N . GLU A 1 194 ? 25.063 20.251 3.896 1.00 82.94 194 GLU A N 1
ATOM 1518 C CA . GLU A 1 194 ? 25.437 18.842 3.730 1.00 82.94 194 GLU A CA 1
ATOM 1519 C C . GLU A 1 194 ? 25.982 18.185 5.004 1.00 82.94 194 GLU A C 1
ATOM 1521 O O . GLU A 1 194 ? 26.061 16.959 5.040 1.00 82.94 194 GLU A O 1
ATOM 1526 N N . THR A 1 195 ? 26.316 18.966 6.040 1.00 87.94 195 THR A N 1
ATOM 1527 C CA . THR A 1 195 ? 26.978 18.478 7.260 1.00 87.94 195 THR A CA 1
ATOM 1528 C C . THR A 1 195 ? 26.191 18.764 8.542 1.00 87.94 195 THR A C 1
ATOM 1530 O O . THR A 1 195 ? 25.483 19.777 8.679 1.00 87.94 195 THR A O 1
ATOM 1533 N N . PHE A 1 196 ? 26.325 17.845 9.498 1.00 90.62 196 PHE A N 1
ATOM 1534 C CA . PHE A 1 196 ? 25.650 17.825 10.790 1.00 90.62 196 PHE A CA 1
ATOM 1535 C C . PHE A 1 196 ? 26.663 17.570 11.895 1.00 90.62 196 PHE A C 1
ATOM 1537 O O . PHE A 1 196 ? 27.571 16.770 11.729 1.00 90.62 196 PHE A O 1
ATOM 1544 N N . LYS A 1 197 ? 26.463 18.217 13.038 1.00 92.81 197 LYS A N 1
ATOM 1545 C CA . LYS A 1 197 ? 27.174 17.935 14.276 1.00 92.81 197 LYS A CA 1
ATOM 1546 C C . LYS A 1 197 ? 26.379 16.985 15.152 1.00 92.81 197 LYS A C 1
ATOM 1548 O O . LYS A 1 197 ? 25.184 17.210 15.344 1.00 92.81 197 LYS A O 1
ATOM 1553 N N . GLU A 1 198 ? 27.033 15.979 15.703 1.00 92.94 198 GLU A N 1
ATOM 1554 C CA . GLU A 1 198 ? 26.438 14.957 16.556 1.00 92.94 198 GLU A CA 1
ATOM 1555 C C . GLU A 1 198 ? 26.885 15.091 18.014 1.00 92.94 198 GLU A C 1
ATOM 1557 O O . GLU A 1 198 ? 28.068 15.216 18.315 1.00 92.94 198 GLU A O 1
ATOM 1562 N N . SER A 1 199 ? 25.928 15.070 18.944 1.00 94.31 199 SER A N 1
ATOM 1563 C CA . SER A 1 199 ? 26.227 15.054 20.374 1.00 94.31 199 SER A CA 1
ATOM 1564 C C . SER A 1 199 ? 26.795 13.709 20.830 1.00 94.31 199 SER A C 1
ATOM 1566 O O . SER A 1 199 ? 26.431 12.671 20.277 1.00 94.31 199 SER A O 1
ATOM 1568 N N . PRO A 1 200 ? 27.519 13.679 21.963 1.00 93.81 200 PRO A N 1
ATOM 1569 C CA . PRO A 1 200 ? 27.719 12.444 22.709 1.00 93.81 200 PRO A CA 1
ATOM 1570 C C . PRO A 1 200 ? 26.389 11.742 23.025 1.00 93.81 200 PRO A C 1
ATOM 1572 O O . PRO A 1 200 ? 25.324 12.372 23.080 1.00 93.81 200 PRO A O 1
ATOM 1575 N N . VAL A 1 201 ? 26.454 10.435 23.280 1.00 93.19 201 VAL A N 1
ATOM 1576 C CA . VAL A 1 201 ? 25.289 9.648 23.697 1.00 93.19 201 VAL A CA 1
ATOM 1577 C C . VAL A 1 201 ? 24.836 10.074 25.092 1.00 93.19 201 VAL A C 1
ATOM 1579 O O . VAL A 1 201 ? 25.577 9.980 26.068 1.00 93.19 201 VAL A O 1
ATOM 1582 N N . ILE A 1 202 ? 23.575 10.483 25.195 1.00 94.38 202 ILE A N 1
ATOM 1583 C CA . ILE A 1 202 ? 22.923 10.881 26.439 1.00 94.38 202 ILE A CA 1
ATOM 1584 C C . ILE A 1 202 ? 22.092 9.715 26.963 1.00 94.38 202 ILE A C 1
ATOM 1586 O O . ILE A 1 202 ? 21.090 9.318 26.360 1.00 94.38 202 ILE A O 1
ATOM 1590 N N . LEU A 1 203 ? 22.484 9.170 28.113 1.00 93.50 203 LEU A N 1
ATOM 1591 C CA . LEU A 1 203 ? 21.696 8.145 28.790 1.00 93.50 203 LEU A CA 1
ATOM 1592 C C . LEU A 1 203 ? 20.507 8.795 29.501 1.00 93.50 203 LEU A C 1
ATOM 1594 O O . LEU A 1 203 ? 20.648 9.782 30.221 1.00 93.50 203 LEU A O 1
ATOM 1598 N N . HIS A 1 204 ? 19.323 8.205 29.367 1.00 91.81 204 HIS A N 1
ATOM 1599 C CA . HIS A 1 204 ? 18.126 8.655 30.088 1.00 91.81 204 HIS A CA 1
ATOM 1600 C C . HIS A 1 204 ? 18.318 8.670 31.621 1.00 91.81 204 HIS A C 1
ATOM 1602 O O . HIS A 1 204 ? 17.684 9.468 32.307 1.00 91.81 204 HIS A O 1
ATOM 1608 N N . SER A 1 205 ? 19.177 7.788 32.147 1.00 92.38 205 SER A N 1
ATOM 1609 C CA . SER A 1 205 ? 19.493 7.643 33.570 1.00 92.38 205 SER A CA 1
ATOM 1610 C C . SER A 1 205 ? 20.505 8.677 34.069 1.00 92.38 205 SER A C 1
ATOM 1612 O O . SER A 1 205 ? 20.782 8.725 35.267 1.00 92.38 205 SER A O 1
ATOM 1614 N N . THR A 1 206 ? 21.079 9.488 33.178 1.00 94.69 206 THR A N 1
ATOM 1615 C CA . THR A 1 206 ? 22.029 10.537 33.546 1.00 94.69 206 THR A CA 1
ATOM 1616 C C . THR A 1 206 ? 21.299 11.685 34.233 1.00 94.69 206 THR A C 1
ATOM 1618 O O . THR A 1 206 ? 20.369 12.275 33.680 1.00 94.69 206 THR A O 1
ATOM 1621 N N . ALA A 1 207 ? 21.745 12.016 35.444 1.00 94.69 207 ALA A N 1
ATOM 1622 C CA . ALA A 1 207 ? 21.387 13.251 36.127 1.00 94.69 207 ALA A CA 1
ATOM 1623 C C . ALA A 1 207 ? 22.399 14.345 35.769 1.00 94.69 207 ALA A C 1
ATOM 1625 O O . ALA A 1 207 ? 23.598 14.081 35.674 1.00 94.69 207 ALA A O 1
ATOM 1626 N N . SER A 1 208 ? 21.933 15.580 35.619 1.00 94.50 208 SER A N 1
ATOM 1627 C CA . SER A 1 208 ? 22.821 16.717 35.401 1.00 94.50 208 SER A CA 1
ATOM 1628 C C . SER A 1 208 ? 23.657 17.003 36.656 1.00 94.50 208 SER A C 1
ATOM 1630 O O . SER A 1 208 ? 23.123 17.021 37.767 1.00 94.50 208 SER A O 1
ATOM 1632 N N . THR A 1 209 ? 24.952 17.285 36.495 1.00 90.94 209 THR A N 1
ATOM 1633 C CA . THR A 1 209 ? 25.870 17.600 37.611 1.00 90.94 209 THR A CA 1
ATOM 1634 C C . THR A 1 209 ? 26.424 19.017 37.499 1.00 90.94 209 THR A C 1
ATOM 1636 O O . THR A 1 209 ? 26.503 19.566 36.403 1.00 90.94 209 THR A O 1
ATOM 1639 N N . GLU A 1 210 ? 26.809 19.647 38.614 1.00 84.38 210 GLU A N 1
ATOM 1640 C CA . GLU A 1 210 ? 27.315 21.035 38.609 1.00 84.38 210 GLU A CA 1
ATOM 1641 C C . GLU A 1 210 ? 28.693 21.193 37.959 1.00 84.38 210 GLU A C 1
ATOM 1643 O O . GLU A 1 210 ? 28.980 22.252 37.407 1.00 84.38 210 GLU A O 1
ATOM 1648 N N . ILE A 1 211 ? 29.522 20.148 38.002 1.00 76.31 211 ILE A N 1
ATOM 1649 C CA . ILE A 1 211 ? 30.948 20.204 37.647 1.00 76.31 211 ILE A CA 1
ATOM 1650 C C . ILE A 1 211 ? 31.166 20.264 36.118 1.00 76.31 211 ILE A C 1
ATOM 1652 O O . ILE A 1 211 ? 32.238 20.663 35.671 1.00 76.31 211 ILE A O 1
ATOM 1656 N N . GLY A 1 212 ? 30.138 19.980 35.306 1.00 70.06 212 GLY A N 1
ATOM 1657 C CA . GLY A 1 212 ? 30.268 19.904 33.845 1.00 70.06 212 GLY A CA 1
ATOM 1658 C C . GLY A 1 212 ? 31.176 18.746 33.393 1.00 70.06 212 GLY A C 1
ATOM 1659 O O . GLY A 1 212 ? 31.672 17.982 34.220 1.00 70.06 212 GLY A O 1
ATOM 1660 N N . GLY A 1 213 ? 31.385 18.609 32.080 1.00 72.75 213 GLY A N 1
ATOM 1661 C CA . GLY A 1 213 ? 32.184 17.530 31.469 1.00 72.75 213 GLY A CA 1
ATOM 1662 C C . GLY A 1 213 ? 31.346 16.359 30.945 1.00 72.75 213 GLY A C 1
ATOM 1663 O O . GLY A 1 213 ? 30.153 16.317 31.213 1.00 72.75 213 GLY A O 1
ATOM 1664 N N . VAL A 1 214 ? 31.985 15.427 30.222 1.00 72.25 214 VAL A N 1
ATOM 1665 C CA . VAL A 1 214 ? 31.326 14.316 29.500 1.00 72.25 214 VAL A CA 1
ATOM 1666 C C . VAL A 1 214 ? 30.338 13.562 30.394 1.00 72.25 214 VAL A C 1
ATOM 1668 O O . VAL A 1 214 ? 30.720 13.012 31.428 1.00 72.25 214 VAL A O 1
ATOM 1671 N N . GLY A 1 215 ? 29.071 13.512 29.987 1.00 79.44 215 GLY A N 1
ATOM 1672 C CA . GLY A 1 215 ? 27.990 12.863 30.723 1.00 79.44 215 GLY A CA 1
ATOM 1673 C C . GLY A 1 215 ? 27.413 13.707 31.864 1.00 79.44 215 GLY A C 1
ATOM 1674 O O . GLY A 1 215 ? 26.767 13.152 32.752 1.00 79.44 215 GLY A O 1
ATOM 1675 N N . ALA A 1 216 ? 27.633 15.027 31.885 1.00 89.25 216 ALA A N 1
ATOM 1676 C CA . ALA A 1 216 ? 27.153 15.911 32.956 1.00 89.25 216 ALA A CA 1
ATOM 1677 C C . ALA A 1 216 ? 25.786 16.563 32.693 1.00 89.25 216 ALA A C 1
ATOM 1679 O O . ALA A 1 216 ? 25.342 17.383 33.509 1.00 89.25 216 ALA A O 1
ATOM 1680 N N . VAL A 1 217 ? 25.121 16.235 31.582 1.00 95.38 217 VAL A N 1
ATOM 1681 C CA . VAL A 1 217 ? 23.793 16.760 31.233 1.00 95.38 217 VAL A CA 1
ATOM 1682 C C . VAL A 1 217 ? 22.769 15.632 31.134 1.00 95.38 217 VAL A C 1
ATOM 1684 O O . VAL A 1 217 ? 22.987 14.601 30.503 1.00 95.38 217 VAL A O 1
ATOM 1687 N N . SER A 1 218 ? 21.628 15.823 31.788 1.00 96.06 218 SER A N 1
ATOM 1688 C CA . SER A 1 218 ? 20.482 14.924 31.685 1.00 96.06 218 SER A CA 1
ATOM 1689 C C . SER A 1 218 ? 19.737 15.128 30.367 1.00 96.06 218 SER A C 1
ATOM 1691 O O . SER A 1 218 ? 19.771 16.201 29.760 1.00 96.06 218 SER A O 1
ATOM 1693 N N . LEU A 1 219 ? 18.970 14.116 29.960 1.00 95.62 219 LEU A N 1
ATOM 1694 C CA . LEU A 1 219 ? 18.166 14.181 28.739 1.00 95.62 219 LEU A CA 1
ATOM 1695 C C . LEU A 1 219 ? 17.181 15.364 28.743 1.00 95.62 219 LEU A C 1
ATOM 1697 O O . LEU A 1 219 ? 16.999 16.031 27.727 1.00 95.62 219 LEU A O 1
ATOM 1701 N N . ARG A 1 220 ? 16.577 15.667 29.897 1.00 95.94 220 ARG A N 1
ATOM 1702 C CA . ARG A 1 220 ? 15.677 16.820 30.060 1.00 95.94 220 ARG A CA 1
ATOM 1703 C C . ARG A 1 220 ? 16.398 18.146 29.865 1.00 95.94 220 ARG A C 1
ATOM 1705 O O . ARG A 1 220 ? 15.871 19.029 29.194 1.00 95.94 220 ARG A O 1
ATOM 1712 N N . GLU A 1 221 ? 17.611 18.275 30.392 1.00 96.69 221 GLU A N 1
ATOM 1713 C CA . GLU A 1 221 ? 18.427 19.465 30.174 1.00 96.69 221 GLU A CA 1
ATOM 1714 C C . GLU A 1 221 ? 18.736 19.679 28.684 1.00 96.69 221 GLU A C 1
ATOM 1716 O O . GLU A 1 221 ? 18.601 20.799 28.185 1.00 96.69 221 GLU A O 1
ATOM 1721 N N . CYS A 1 222 ? 19.037 18.607 27.945 1.00 96.69 222 CYS A N 1
ATOM 1722 C CA . CYS A 1 222 ? 19.223 18.669 26.494 1.00 96.69 222 CYS A CA 1
ATOM 1723 C C . CYS A 1 222 ? 17.946 19.105 25.752 1.00 96.69 222 CYS A C 1
ATOM 1725 O O . CYS A 1 222 ? 18.016 19.902 24.817 1.00 96.69 222 CYS A O 1
ATOM 1727 N N . PHE A 1 223 ? 16.763 18.650 26.181 1.00 96.50 223 PHE A N 1
ATOM 1728 C CA . PHE A 1 223 ? 15.489 19.091 25.599 1.00 96.50 223 PHE A CA 1
ATOM 1729 C C . PHE A 1 223 ? 15.147 20.551 25.927 1.00 96.50 223 PHE A C 1
ATOM 1731 O O . PHE A 1 223 ? 14.623 21.262 25.069 1.00 96.50 223 PHE A O 1
ATOM 1738 N N . LEU A 1 224 ? 15.497 21.048 27.119 1.00 96.25 224 LEU A N 1
ATOM 1739 C CA . LEU A 1 224 ? 15.399 22.481 27.409 1.00 96.25 224 LEU A CA 1
ATOM 1740 C C . LEU A 1 224 ? 16.316 23.292 26.490 1.00 96.25 224 LEU A C 1
ATOM 1742 O O . LEU A 1 224 ? 15.887 24.300 25.931 1.00 96.25 224 LEU A O 1
ATOM 1746 N N . TYR A 1 225 ? 17.557 22.842 26.294 1.00 95.69 225 TYR A N 1
ATOM 1747 C CA . TYR A 1 225 ? 18.469 23.460 25.336 1.00 95.69 225 TYR A CA 1
ATOM 1748 C C . TYR A 1 225 ? 17.877 23.479 23.920 1.00 95.69 225 TYR A C 1
ATOM 1750 O O . TYR A 1 225 ? 17.850 24.531 23.282 1.00 95.69 225 TYR A O 1
ATOM 1758 N N . LEU A 1 226 ? 17.306 22.361 23.464 1.00 94.38 226 LEU A N 1
ATOM 1759 C CA . LEU A 1 226 ? 16.626 22.271 22.174 1.00 94.38 226 LEU A CA 1
ATOM 1760 C C . LEU A 1 226 ? 15.470 23.279 22.056 1.00 94.38 226 LEU A C 1
ATOM 1762 O O . LEU A 1 226 ? 15.333 23.934 21.025 1.00 94.38 226 LEU A O 1
ATOM 1766 N N . ALA A 1 227 ? 14.673 23.452 23.115 1.00 95.00 227 ALA A N 1
ATOM 1767 C CA . ALA A 1 227 ? 13.592 24.435 23.157 1.00 95.00 227 ALA A CA 1
ATOM 1768 C C . ALA A 1 227 ? 14.101 25.886 23.129 1.00 95.00 227 ALA A C 1
ATOM 1770 O O . ALA A 1 227 ? 13.526 26.719 22.427 1.00 95.00 227 ALA A O 1
ATOM 1771 N N . ILE A 1 228 ? 15.199 26.190 23.830 1.00 94.62 228 ILE A N 1
ATOM 1772 C CA . ILE A 1 228 ? 15.859 27.504 23.770 1.00 94.62 228 ILE A CA 1
ATOM 1773 C C . ILE A 1 228 ? 16.297 27.784 22.329 1.00 94.62 228 ILE A C 1
ATOM 1775 O O . ILE A 1 228 ? 15.963 28.826 21.771 1.00 94.62 228 ILE A O 1
ATOM 1779 N N . MET A 1 229 ? 16.967 26.828 21.689 1.00 91.88 229 MET A N 1
ATOM 1780 C CA . MET A 1 229 ? 17.445 26.965 20.309 1.00 91.88 229 MET A CA 1
ATOM 1781 C C . MET A 1 229 ? 16.280 27.130 19.327 1.00 91.88 229 MET A C 1
ATOM 1783 O O . MET A 1 229 ? 16.299 28.034 18.494 1.00 91.88 229 MET A O 1
ATOM 1787 N N . ALA A 1 230 ? 15.227 26.325 19.477 1.00 90.69 230 ALA A N 1
ATOM 1788 C CA . ALA A 1 230 ? 14.001 26.393 18.684 1.00 90.69 230 ALA A CA 1
ATOM 1789 C C . ALA A 1 230 ? 13.233 27.716 18.852 1.00 90.69 230 ALA A C 1
ATOM 1791 O O . ALA A 1 230 ? 12.526 28.135 17.936 1.00 90.69 230 ALA A O 1
ATOM 1792 N N . SER A 1 231 ? 13.367 28.380 20.005 1.00 92.31 231 SER A N 1
ATOM 1793 C CA . SER A 1 231 ? 12.750 29.688 20.254 1.00 92.31 231 SER A CA 1
ATOM 1794 C C . SER A 1 231 ? 13.446 30.843 19.530 1.00 92.31 231 SER A C 1
ATOM 1796 O O . SER A 1 231 ? 12.877 31.928 19.409 1.00 92.31 231 SER A O 1
ATOM 1798 N N . THR A 1 232 ? 14.662 30.613 19.031 1.00 87.81 232 THR A N 1
ATOM 1799 C CA . THR A 1 232 ? 15.445 31.601 18.287 1.00 87.81 232 THR A CA 1
ATOM 1800 C C . THR A 1 232 ? 15.330 31.370 16.781 1.00 87.81 232 THR A C 1
ATOM 1802 O O . THR A 1 232 ? 15.360 30.239 16.305 1.00 87.81 232 THR A O 1
ATOM 1805 N N . ASP A 1 233 ? 15.238 32.443 15.992 1.00 74.81 233 ASP A N 1
ATOM 1806 C CA . ASP A 1 233 ? 15.204 32.343 14.522 1.00 74.81 233 ASP A CA 1
ATOM 1807 C C . ASP A 1 233 ? 16.603 32.171 13.890 1.00 74.81 233 ASP A C 1
ATOM 1809 O O . ASP A 1 233 ? 16.724 32.101 12.667 1.00 74.81 233 ASP A O 1
ATOM 1813 N N . SER A 1 234 ? 17.666 32.067 14.696 1.00 70.06 234 SER A N 1
ATOM 1814 C CA . SER A 1 234 ? 19.064 32.032 14.235 1.00 70.06 234 SER A CA 1
ATOM 1815 C C . SER A 1 234 ? 19.464 30.768 13.471 1.00 70.06 234 SER A C 1
ATOM 1817 O O . SER A 1 234 ? 20.584 30.694 12.980 1.00 70.06 234 SER A O 1
ATOM 1819 N N . TYR A 1 235 ? 18.573 29.782 13.357 1.00 66.19 235 TYR A N 1
ATOM 1820 C CA . TYR A 1 235 ? 18.891 28.469 12.797 1.00 66.19 235 TYR A CA 1
ATOM 1821 C C . TYR A 1 235 ? 18.036 28.089 11.578 1.00 66.19 235 TYR A C 1
ATOM 1823 O O . TYR A 1 235 ? 17.879 26.914 11.252 1.00 66.19 235 TYR A O 1
ATOM 1831 N N . ARG A 1 236 ? 17.458 29.073 10.879 1.00 69.81 236 ARG A N 1
ATOM 1832 C CA . ARG A 1 236 ? 16.712 28.811 9.641 1.00 69.81 236 ARG A CA 1
ATOM 1833 C C . ARG A 1 236 ? 17.666 28.625 8.462 1.00 69.81 236 ARG A C 1
ATOM 1835 O O . ARG A 1 236 ? 18.325 29.571 8.041 1.00 69.81 236 ARG A O 1
ATOM 1842 N N . TYR A 1 237 ? 17.658 27.433 7.876 1.00 72.06 237 TYR A N 1
ATOM 1843 C CA . TYR A 1 237 ? 18.360 27.153 6.624 1.00 72.06 237 TYR A CA 1
ATOM 1844 C C . TYR A 1 237 ? 17.445 27.489 5.433 1.00 72.06 237 TYR A C 1
ATOM 1846 O O . TYR A 1 237 ? 16.393 26.876 5.298 1.00 72.06 237 TYR A O 1
ATOM 1854 N N . PRO A 1 238 ? 17.780 28.466 4.570 1.00 60.59 238 PRO A N 1
ATOM 1855 C CA . PRO A 1 238 ? 16.878 28.937 3.511 1.00 60.59 238 PRO A CA 1
ATOM 1856 C C . PRO A 1 238 ? 16.649 27.905 2.396 1.00 60.59 238 PRO A C 1
ATOM 1858 O O . PRO A 1 238 ? 15.650 27.981 1.671 1.00 60.59 238 PRO A O 1
ATOM 1861 N N . THR A 1 239 ? 17.551 26.933 2.261 1.00 61.25 239 THR A N 1
ATOM 1862 C CA . THR A 1 239 ? 17.569 25.984 1.152 1.00 61.25 239 THR A CA 1
ATOM 1863 C C . THR A 1 239 ? 17.033 24.615 1.576 1.00 61.25 239 THR A C 1
ATOM 1865 O O . THR A 1 239 ? 17.481 24.003 2.547 1.00 61.25 239 THR A O 1
ATOM 1868 N N . ARG A 1 240 ? 16.080 24.094 0.793 1.00 58.19 240 ARG A N 1
ATOM 1869 C CA . ARG A 1 240 ? 15.727 22.669 0.788 1.00 58.19 240 ARG A CA 1
ATOM 1870 C C . ARG A 1 240 ? 16.773 21.962 -0.073 1.00 58.19 240 ARG A C 1
ATOM 1872 O O . ARG A 1 240 ? 16.647 22.026 -1.291 1.00 58.19 240 ARG A O 1
ATOM 1879 N N . TYR A 1 241 ? 17.807 21.366 0.508 1.00 53.16 241 TYR A N 1
ATOM 1880 C CA . TYR A 1 241 ? 18.839 20.695 -0.288 1.00 53.16 241 TYR A CA 1
ATOM 1881 C C . TYR A 1 241 ? 19.307 19.394 0.354 1.00 53.16 241 TYR A C 1
ATOM 1883 O O . TYR A 1 241 ? 19.643 19.371 1.531 1.00 53.16 241 TYR A O 1
ATOM 1891 N N . GLY A 1 242 ? 19.285 18.325 -0.443 1.00 42.69 242 GLY A N 1
ATOM 1892 C CA . GLY A 1 242 ? 20.485 17.843 -1.129 1.00 42.69 242 GLY A CA 1
ATOM 1893 C C . GLY A 1 242 ? 20.153 17.674 -2.627 1.00 42.69 242 GLY A C 1
ATOM 1894 O O . GLY A 1 242 ? 18.963 17.604 -2.970 1.00 42.69 242 GLY A O 1
ATOM 1895 N N . PRO A 1 243 ? 21.134 17.561 -3.547 1.00 38.47 243 PRO A N 1
ATOM 1896 C CA . PRO A 1 243 ? 20.923 16.782 -4.771 1.00 38.47 243 PRO A CA 1
ATOM 1897 C C . PRO A 1 243 ? 20.358 15.409 -4.367 1.00 38.47 243 PRO A C 1
ATOM 1899 O O . PRO A 1 243 ? 20.498 15.015 -3.208 1.00 38.47 243 PRO A O 1
ATOM 1902 N N . LYS A 1 244 ? 19.720 14.655 -5.276 1.00 46.75 244 LYS A N 1
ATOM 1903 C CA . LYS A 1 244 ? 19.446 13.231 -4.995 1.00 46.75 244 LYS A CA 1
ATOM 1904 C C . LYS A 1 244 ? 20.709 12.639 -4.364 1.00 46.75 244 LYS A C 1
ATOM 1906 O O . LYS A 1 244 ? 21.757 12.756 -5.001 1.00 46.75 244 LYS A O 1
ATOM 1911 N N . LEU A 1 245 ? 20.602 12.100 -3.141 1.00 48.38 245 LEU A N 1
ATOM 1912 C CA . LEU A 1 245 ? 21.672 11.321 -2.517 1.00 48.38 245 LEU A CA 1
ATOM 1913 C C . LEU A 1 245 ? 22.207 10.420 -3.628 1.00 48.38 245 LEU A C 1
ATOM 1915 O O . LEU A 1 245 ? 21.417 9.718 -4.270 1.00 48.38 245 LEU A O 1
ATOM 1919 N N . GLN A 1 246 ? 23.470 10.630 -4.000 1.00 41.97 246 GLN A N 1
ATOM 1920 C CA . GLN A 1 246 ? 24.024 9.990 -5.183 1.00 41.97 246 GLN A CA 1
ATOM 1921 C C . GLN A 1 246 ? 23.869 8.482 -5.009 1.00 41.97 246 GLN A C 1
ATOM 1923 O O . GLN A 1 246 ? 24.029 7.967 -3.903 1.00 41.97 246 GLN A O 1
ATOM 1928 N N . ASP A 1 247 ? 23.516 7.802 -6.100 1.00 45.56 247 ASP A N 1
ATOM 1929 C CA . ASP A 1 247 ? 23.646 6.352 -6.184 1.00 45.56 247 ASP A CA 1
ATOM 1930 C C . ASP A 1 247 ? 25.027 5.988 -5.613 1.00 45.56 247 ASP A C 1
ATOM 1932 O O . ASP A 1 247 ? 26.016 6.558 -6.085 1.00 45.56 247 ASP A O 1
ATOM 1936 N N . PRO A 1 248 ? 25.128 5.113 -4.597 1.00 47.75 248 PRO A N 1
ATOM 1937 C CA . PRO A 1 248 ? 26.412 4.733 -4.009 1.00 47.75 248 PRO A CA 1
ATOM 1938 C C . PRO A 1 248 ? 27.395 4.147 -5.041 1.00 47.75 248 PRO A C 1
ATOM 1940 O O . PRO A 1 248 ? 28.580 4.023 -4.750 1.00 47.75 248 PRO A O 1
ATOM 1943 N N . ASN A 1 249 ? 26.926 3.833 -6.255 1.00 45.97 249 ASN A N 1
ATOM 1944 C CA . ASN A 1 249 ? 27.729 3.368 -7.383 1.00 45.97 249 ASN A CA 1
ATOM 1945 C C . ASN A 1 249 ? 28.089 4.461 -8.412 1.00 45.97 249 ASN A C 1
ATOM 1947 O O . ASN A 1 249 ? 28.687 4.150 -9.444 1.00 45.97 249 ASN A O 1
ATOM 1951 N N . ALA A 1 250 ? 27.719 5.727 -8.196 1.00 42.16 250 ALA A N 1
ATOM 1952 C CA . ALA A 1 250 ? 28.071 6.812 -9.108 1.00 42.16 250 ALA A CA 1
ATOM 1953 C C . ALA A 1 250 ? 29.552 7.214 -8.927 1.00 42.16 250 ALA A C 1
ATOM 1955 O O . ALA A 1 250 ? 29.958 7.563 -7.817 1.00 42.16 250 ALA A O 1
ATOM 1956 N N . PRO A 1 251 ? 30.379 7.195 -9.990 1.00 40.59 251 PRO A N 1
ATOM 1957 C CA . PRO A 1 251 ? 31.782 7.588 -9.890 1.00 40.59 251 PRO A CA 1
ATOM 1958 C C . PRO A 1 251 ? 31.920 9.077 -9.538 1.00 40.59 251 PRO A C 1
ATOM 1960 O O . PRO A 1 251 ? 31.165 9.923 -10.030 1.00 40.59 251 PRO A O 1
ATOM 1963 N N . ARG A 1 252 ? 32.900 9.399 -8.683 1.00 47.62 252 ARG A N 1
ATOM 1964 C CA . ARG A 1 252 ? 33.157 10.763 -8.195 1.00 47.62 252 ARG A CA 1
ATOM 1965 C C . ARG A 1 252 ? 33.558 11.691 -9.347 1.00 47.62 252 ARG A C 1
ATOM 1967 O O . ARG A 1 252 ? 34.372 11.332 -10.193 1.00 47.62 252 ARG A O 1
ATOM 1974 N N . ALA A 1 253 ? 33.068 12.932 -9.323 1.00 43.75 253 ALA A N 1
ATOM 1975 C CA . ALA A 1 253 ? 33.459 13.974 -10.282 1.00 43.75 253 ALA A CA 1
ATOM 1976 C C . ALA A 1 253 ? 34.962 14.331 -10.217 1.00 43.75 253 ALA A C 1
ATOM 1978 O O . ALA A 1 253 ? 35.519 14.842 -11.186 1.00 43.75 253 ALA A O 1
ATOM 1979 N N . GLU A 1 254 ? 35.637 14.022 -9.108 1.00 43.88 254 GLU A N 1
ATOM 1980 C CA . GLU A 1 254 ? 37.065 14.299 -8.916 1.00 43.88 254 GLU A CA 1
ATOM 1981 C C . GLU A 1 254 ? 37.990 13.298 -9.633 1.00 43.88 254 GLU A C 1
ATOM 1983 O O . GLU A 1 254 ? 39.128 13.642 -9.947 1.00 43.88 254 GLU A O 1
ATOM 1988 N N . GLU A 1 255 ? 37.506 12.107 -10.011 1.00 43.53 255 GLU A N 1
ATOM 1989 C CA . GLU A 1 255 ? 38.296 11.144 -10.803 1.00 43.53 255 GLU A CA 1
ATOM 1990 C C . GLU A 1 255 ? 38.347 11.482 -12.304 1.00 43.53 255 GLU A C 1
ATOM 1992 O O . GLU A 1 255 ? 39.154 10.918 -13.041 1.00 43.53 255 GLU A O 1
ATOM 1997 N N . GLN A 1 256 ? 37.554 12.451 -12.777 1.00 40.12 256 GLN A N 1
ATOM 1998 C CA . GLN A 1 256 ? 37.570 12.869 -14.186 1.00 40.12 256 GLN A CA 1
ATOM 1999 C C . GLN A 1 256 ? 38.643 13.916 -14.526 1.00 40.12 256 GLN A C 1
ATOM 2001 O O . GLN A 1 256 ? 38.826 14.228 -15.701 1.00 40.12 256 GLN A O 1
ATOM 2006 N N . ILE A 1 257 ? 39.386 14.446 -13.546 1.00 43.91 257 ILE A N 1
ATOM 2007 C CA . ILE A 1 257 ? 40.333 15.553 -13.786 1.00 43.91 257 ILE A CA 1
ATOM 2008 C C . ILE A 1 257 ? 41.780 15.078 -14.054 1.00 43.91 257 ILE A C 1
ATOM 2010 O O . ILE A 1 257 ? 42.597 15.857 -14.539 1.00 43.91 257 ILE A O 1
ATOM 2014 N N . VAL A 1 258 ? 42.124 13.798 -13.854 1.00 41.41 258 VAL A N 1
ATOM 2015 C CA . VAL A 1 258 ? 43.542 13.358 -13.908 1.00 41.41 258 VAL A CA 1
ATOM 2016 C C . VAL A 1 258 ? 43.998 12.772 -15.260 1.00 41.41 258 VAL A C 1
ATOM 2018 O O . VAL A 1 258 ? 45.198 12.633 -15.490 1.00 41.41 258 VAL A O 1
ATOM 2021 N N . HIS A 1 259 ? 43.113 12.533 -16.232 1.00 41.19 259 HIS A N 1
ATOM 2022 C CA . HIS A 1 259 ? 43.523 12.038 -17.559 1.00 41.19 259 HIS A CA 1
ATOM 2023 C C . HIS A 1 259 ? 43.084 12.957 -18.703 1.00 41.19 259 HIS A C 1
ATOM 2025 O O . HIS A 1 259 ? 42.107 12.699 -19.398 1.00 41.19 259 HIS A O 1
ATOM 2031 N N . GLY A 1 260 ? 43.852 14.026 -18.931 1.00 35.97 260 GLY A N 1
ATOM 2032 C CA . GLY A 1 260 ? 43.601 14.949 -20.039 1.00 35.97 260 GLY A CA 1
ATOM 2033 C C . GLY A 1 260 ? 44.735 15.927 -20.341 1.00 35.97 260 GLY A C 1
ATOM 2034 O O . GLY A 1 260 ? 44.470 17.105 -20.545 1.00 35.97 260 GLY A O 1
ATOM 2035 N N . LEU A 1 261 ? 45.993 15.473 -20.373 1.00 40.59 261 LEU A N 1
ATOM 2036 C CA . LEU A 1 261 ? 47.102 16.248 -20.945 1.00 40.59 261 LEU A CA 1
ATOM 2037 C C . LEU A 1 261 ? 47.677 15.519 -22.165 1.00 40.59 261 LEU A C 1
ATOM 2039 O O . LEU A 1 261 ? 48.434 14.561 -22.040 1.00 40.59 261 LEU A O 1
ATOM 2043 N N . GLY A 1 262 ? 47.309 16.004 -23.351 1.00 33.97 262 GLY A N 1
ATOM 2044 C CA . GLY A 1 262 ? 47.879 15.630 -24.643 1.00 33.97 262 GLY A CA 1
ATOM 2045 C C . GLY A 1 262 ? 47.629 16.749 -25.659 1.00 33.97 262 GLY A C 1
ATOM 2046 O O . GLY A 1 262 ? 46.484 17.088 -25.933 1.00 33.97 262 GLY A O 1
ATOM 2047 N N . ASN A 1 263 ? 48.714 17.355 -26.143 1.00 33.88 263 ASN A N 1
ATOM 2048 C CA . ASN A 1 263 ? 48.789 18.604 -26.916 1.00 33.88 263 ASN A CA 1
ATOM 2049 C C . ASN A 1 263 ? 48.028 18.633 -28.270 1.00 33.88 263 ASN A C 1
ATOM 2051 O O . ASN A 1 263 ? 47.805 17.582 -28.871 1.00 33.88 263 ASN A O 1
ATOM 2055 N N . PRO A 1 264 ? 47.712 19.838 -28.802 1.00 45.59 264 PRO A N 1
ATOM 2056 C CA . PRO A 1 264 ? 46.971 20.044 -30.052 1.00 45.59 264 PRO A CA 1
ATOM 2057 C C . PRO A 1 264 ? 47.889 20.272 -31.271 1.00 45.59 264 PRO A C 1
ATOM 2059 O O . PRO A 1 264 ? 49.056 20.634 -31.097 1.00 45.59 264 PRO A O 1
ATOM 2062 N N . PRO A 1 265 ? 47.351 20.239 -32.507 1.00 42.06 265 PRO A N 1
ATOM 2063 C CA . PRO A 1 265 ? 47.889 21.030 -33.600 1.00 42.06 265 PRO A CA 1
ATOM 2064 C C . PRO A 1 265 ? 46.960 22.183 -33.998 1.00 42.06 265 PRO A C 1
ATOM 2066 O O . PRO A 1 265 ? 45.737 22.083 -34.064 1.00 42.06 265 PRO A O 1
ATOM 2069 N N . GLN A 1 266 ? 47.640 23.291 -34.261 1.00 39.59 266 GLN A N 1
ATOM 2070 C CA . GLN A 1 266 ? 47.190 24.588 -34.735 1.00 39.59 266 GLN A CA 1
ATOM 2071 C C . GLN A 1 266 ? 46.520 24.514 -36.115 1.00 39.59 266 GLN A C 1
ATOM 2073 O O . GLN A 1 266 ? 46.982 23.766 -36.972 1.00 39.59 266 GLN A O 1
ATOM 2078 N N . LEU A 1 267 ? 45.564 25.413 -36.379 1.00 30.58 267 LEU A N 1
ATOM 2079 C CA . LEU A 1 267 ? 45.590 26.228 -37.600 1.00 30.58 267 LEU A CA 1
ATOM 2080 C C . LEU A 1 267 ? 44.677 27.461 -37.486 1.00 30.58 267 LEU A C 1
ATOM 2082 O O . LEU A 1 267 ? 43.522 27.381 -37.076 1.00 30.58 267 LEU A O 1
ATOM 2086 N N . LEU A 1 268 ? 45.284 28.601 -37.829 1.00 31.39 268 LEU A N 1
ATOM 2087 C CA . LEU A 1 268 ? 44.745 29.956 -37.969 1.00 31.39 268 LEU A CA 1
ATOM 2088 C C . LEU A 1 268 ? 43.431 29.964 -38.779 1.00 31.39 268 LEU A C 1
ATOM 2090 O O . LEU A 1 268 ? 43.273 29.176 -39.700 1.00 31.39 268 LEU A O 1
ATOM 2094 N N . GLY A 1 269 ? 42.424 30.793 -38.510 1.00 31.06 269 GLY A N 1
ATOM 2095 C CA . GLY A 1 269 ? 42.485 32.228 -38.255 1.00 31.06 269 GLY A CA 1
ATOM 2096 C C . GLY A 1 269 ? 42.184 32.977 -39.557 1.00 31.06 269 GLY A C 1
ATOM 2097 O O . GLY A 1 269 ? 43.083 33.141 -40.364 1.00 31.06 269 GLY A O 1
ATOM 2098 N N . HIS A 1 270 ? 40.937 33.421 -39.754 1.00 30.19 270 HIS A N 1
ATOM 2099 C CA . HIS A 1 270 ? 40.615 34.685 -40.430 1.00 30.19 270 HIS A CA 1
ATOM 2100 C C . HIS A 1 270 ? 39.149 35.083 -40.198 1.00 30.19 270 HIS A C 1
ATOM 2102 O O . HIS A 1 270 ? 38.209 34.354 -40.505 1.00 30.19 270 HIS A O 1
ATOM 2108 N N . MET A 1 271 ? 39.003 36.271 -39.615 1.00 29.39 271 MET A N 1
ATOM 2109 C CA . MET A 1 271 ? 37.778 37.048 -39.471 1.00 29.39 271 MET A CA 1
ATOM 2110 C C . MET A 1 271 ? 37.296 37.605 -40.819 1.00 29.39 271 MET A C 1
ATOM 2112 O O . MET A 1 271 ? 38.121 37.976 -41.651 1.00 29.39 271 MET A O 1
ATOM 2116 N N . GLY A 1 272 ? 35.987 37.870 -40.916 1.00 27.73 272 GLY A N 1
ATOM 2117 C CA . GLY A 1 272 ? 35.538 39.207 -41.326 1.00 27.73 272 GLY A CA 1
ATOM 2118 C C . GLY A 1 272 ? 34.429 39.311 -42.380 1.00 27.73 272 GLY A C 1
ATOM 2119 O O . GLY A 1 272 ? 34.664 39.031 -43.544 1.00 27.73 272 GLY A O 1
ATOM 2120 N N . SER A 1 273 ? 33.300 39.895 -41.942 1.00 29.77 273 SER A N 1
ATOM 2121 C CA . SER A 1 273 ? 32.366 40.772 -42.689 1.00 29.77 273 SER A CA 1
ATOM 2122 C C . SER A 1 273 ? 31.547 40.146 -43.833 1.00 29.77 273 SER A C 1
ATOM 2124 O O . SER A 1 273 ? 32.074 39.793 -44.875 1.00 29.77 273 SER A O 1
ATOM 2126 N N . ALA A 1 274 ? 30.238 39.915 -43.682 1.00 31.81 274 ALA A N 1
ATOM 2127 C CA . ALA A 1 274 ? 29.137 40.895 -43.762 1.00 31.81 274 ALA A CA 1
ATOM 2128 C C . ALA A 1 274 ? 29.093 41.695 -45.084 1.00 31.81 274 ALA A C 1
ATOM 2130 O O . ALA A 1 274 ? 30.032 42.435 -45.363 1.00 31.81 274 ALA A O 1
ATOM 2131 N N . VAL A 1 275 ? 27.983 41.570 -45.839 1.00 28.20 275 VAL A N 1
ATOM 2132 C CA . VAL A 1 275 ? 27.120 42.658 -46.373 1.00 28.20 275 VAL A CA 1
ATOM 2133 C C . VAL A 1 275 ? 26.068 42.114 -47.377 1.00 28.20 275 VAL A C 1
ATOM 2135 O O . VAL A 1 275 ? 26.403 41.550 -48.408 1.00 28.20 275 VAL A O 1
ATOM 2138 N N . ALA A 1 276 ? 24.800 42.343 -47.009 1.00 27.38 276 ALA A N 1
ATOM 2139 C CA . ALA A 1 276 ? 23.603 42.743 -47.777 1.00 27.38 276 ALA A CA 1
ATOM 2140 C C . ALA A 1 276 ? 23.069 42.011 -49.036 1.00 27.38 276 ALA A C 1
ATOM 2142 O O . ALA A 1 276 ? 23.744 41.844 -50.044 1.00 27.38 276 ALA A O 1
ATOM 2143 N N . GLY A 1 277 ? 21.734 41.845 -49.014 1.00 25.75 277 GLY A N 1
ATOM 2144 C CA . GLY A 1 277 ? 20.822 41.873 -50.172 1.00 25.75 277 GLY A CA 1
ATOM 2145 C C . GLY A 1 277 ? 19.999 40.587 -50.327 1.00 25.75 277 GLY A C 1
ATOM 2146 O O . GLY A 1 277 ? 20.556 39.505 -50.282 1.00 25.75 277 GLY A O 1
ATOM 2147 N N . ALA A 1 278 ? 18.683 40.571 -50.527 1.00 26.06 278 ALA A N 1
ATOM 2148 C CA . ALA A 1 278 ? 17.662 41.603 -50.584 1.00 26.06 278 ALA A CA 1
ATOM 2149 C C . ALA A 1 278 ? 16.285 40.919 -50.427 1.00 26.06 278 ALA A C 1
ATOM 2151 O O . ALA A 1 278 ? 16.127 39.717 -50.635 1.00 26.06 278 ALA A O 1
ATOM 2152 N N . VAL A 1 279 ? 15.301 41.725 -50.045 1.00 30.05 279 VAL A N 1
ATOM 2153 C CA . VAL A 1 279 ? 13.873 41.423 -49.907 1.00 30.05 279 VAL A CA 1
ATOM 2154 C C . VAL A 1 279 ? 13.242 41.068 -51.261 1.00 30.05 279 VAL A C 1
ATOM 2156 O O . VAL A 1 279 ? 13.543 41.715 -52.261 1.00 30.05 279 VAL A O 1
ATOM 2159 N N . GLY A 1 280 ? 12.302 40.115 -51.282 1.00 25.42 280 GLY A N 1
ATOM 2160 C CA . GLY A 1 280 ? 11.450 39.858 -52.448 1.00 25.42 280 GLY A CA 1
ATOM 2161 C C . GLY A 1 280 ? 10.395 38.773 -52.222 1.00 25.42 280 GLY A C 1
ATOM 2162 O O . GLY A 1 280 ? 10.640 37.599 -52.474 1.00 25.42 280 GLY A O 1
ATOM 2163 N N . SER A 1 281 ? 9.214 39.176 -51.753 1.00 30.56 281 SER A N 1
ATOM 2164 C CA . SER A 1 281 ? 7.982 38.375 -51.735 1.00 30.56 281 SER A CA 1
ATOM 2165 C C . SER A 1 281 ? 7.547 37.977 -53.148 1.00 30.56 281 SER A C 1
ATOM 2167 O O . SER A 1 281 ? 7.558 38.843 -54.012 1.00 30.56 281 SER A O 1
ATOM 2169 N N . PHE A 1 282 ? 7.028 36.761 -53.357 1.00 24.44 282 PHE A N 1
ATOM 2170 C CA . PHE A 1 282 ? 5.873 36.539 -54.241 1.00 24.44 282 PHE A CA 1
ATOM 2171 C C . PHE A 1 282 ? 5.163 35.212 -53.931 1.00 24.44 282 PHE A C 1
ATOM 2173 O O . PHE A 1 282 ? 5.769 34.154 -53.777 1.00 24.44 282 PHE A O 1
ATOM 2180 N N . THR A 1 283 ? 3.846 35.325 -53.805 1.00 28.72 283 THR A N 1
ATOM 2181 C CA . THR A 1 283 ? 2.826 34.283 -53.683 1.00 28.72 283 THR A CA 1
ATOM 2182 C C . THR A 1 283 ? 2.456 33.682 -55.048 1.00 28.72 283 THR A C 1
ATOM 2184 O O . THR A 1 283 ? 2.732 34.272 -56.086 1.00 28.72 283 THR A O 1
ATOM 2187 N N . TYR A 1 284 ? 1.711 32.567 -54.979 1.00 26.77 284 TYR A N 1
ATOM 2188 C CA . TYR A 1 284 ? 0.974 31.821 -56.018 1.00 26.77 284 TYR A CA 1
ATOM 2189 C C . TYR A 1 284 ? 1.668 30.645 -56.733 1.00 26.77 284 TYR A C 1
ATOM 2191 O O . TYR A 1 284 ? 2.427 30.822 -57.674 1.00 26.77 284 TYR A O 1
ATOM 2199 N N . GLY A 1 285 ? 1.189 29.434 -56.400 1.00 25.23 285 GLY A N 1
ATOM 2200 C CA . GLY A 1 285 ? 0.475 28.621 -57.393 1.00 25.23 285 GLY A CA 1
ATOM 2201 C C . GLY A 1 285 ? 0.941 27.177 -57.625 1.00 25.23 285 GLY A C 1
ATOM 2202 O O . GLY A 1 285 ? 1.807 26.975 -58.458 1.00 25.23 285 GLY A O 1
ATOM 2203 N N . LEU A 1 286 ? 0.182 26.218 -57.047 1.00 24.67 286 LEU A N 1
ATOM 2204 C CA . LEU A 1 286 ? -0.258 24.927 -57.649 1.00 24.67 286 LEU A CA 1
ATOM 2205 C C . LEU A 1 286 ? 0.829 23.845 -57.925 1.00 24.67 286 LEU A C 1
ATOM 2207 O O . LEU A 1 286 ? 1.900 24.158 -58.403 1.00 24.67 286 LEU A O 1
ATOM 2211 N N . ARG A 1 287 ? 0.643 22.523 -57.757 1.00 25.09 287 ARG A N 1
ATOM 2212 C CA . ARG A 1 287 ? -0.434 21.616 -57.297 1.00 25.09 287 ARG A CA 1
ATOM 2213 C C . ARG A 1 287 ? 0.155 20.175 -57.305 1.00 25.09 287 ARG A C 1
ATOM 2215 O O . ARG A 1 287 ? 1.108 19.944 -58.035 1.00 25.09 287 ARG A O 1
ATOM 2222 N N . GLU A 1 288 ? -0.499 19.232 -56.611 1.00 26.88 288 GLU A N 1
ATOM 2223 C CA . GLU A 1 288 ? -0.289 17.753 -56.631 1.00 26.88 288 GLU A CA 1
ATOM 2224 C C . GLU A 1 288 ? 0.975 17.245 -55.905 1.00 26.88 288 GLU A C 1
ATOM 2226 O O . GLU A 1 288 ? 2.047 17.793 -56.074 1.00 26.88 288 GLU A O 1
ATOM 2231 N N . ALA A 1 289 ? 0.988 16.242 -55.024 1.00 26.36 289 ALA A N 1
ATOM 2232 C CA . ALA A 1 289 ? 0.087 15.148 -54.656 1.00 26.36 289 ALA A CA 1
ATOM 2233 C C . ALA A 1 289 ? 0.087 15.013 -53.109 1.00 26.36 289 ALA A C 1
ATOM 2235 O O . ALA A 1 289 ? 1.057 15.378 -52.461 1.00 26.36 289 ALA A O 1
ATOM 2236 N N . PHE A 1 290 ? -1.000 14.668 -52.418 1.00 27.81 290 PHE A N 1
ATOM 2237 C CA . PHE A 1 290 ? -1.358 13.299 -52.030 1.00 27.81 290 PHE A CA 1
ATOM 2238 C C . PHE A 1 290 ? -2.751 13.357 -51.375 1.00 27.81 290 PHE A C 1
ATOM 2240 O O . PHE A 1 290 ? -2.973 14.125 -50.437 1.00 27.81 290 PHE A O 1
ATOM 2247 N N . ARG A 1 291 ? -3.706 12.562 -51.873 1.00 28.06 291 ARG A N 1
ATOM 2248 C CA . ARG A 1 291 ? -5.056 12.429 -51.302 1.00 28.06 291 ARG A CA 1
ATOM 2249 C C . ARG A 1 291 ? -5.135 11.249 -50.329 1.00 28.06 291 ARG A C 1
ATOM 2251 O O . ARG A 1 291 ? -4.741 10.137 -50.656 1.00 28.06 291 ARG A O 1
ATOM 2258 N N . SER A 1 292 ? -5.736 11.532 -49.176 1.00 28.42 292 SER A N 1
ATOM 2259 C CA . SER A 1 292 ? -6.397 10.608 -48.243 1.00 28.42 292 SER A CA 1
ATOM 2260 C C . SER A 1 292 ? -7.585 9.874 -48.897 1.00 28.42 292 SER A C 1
ATOM 2262 O O . SER A 1 292 ? -8.272 10.485 -49.722 1.00 28.42 292 SER A O 1
ATOM 2264 N N . PRO A 1 293 ? -7.927 8.638 -48.478 1.00 30.42 293 PRO A N 1
ATOM 2265 C CA . PRO A 1 293 ? -9.253 8.077 -48.674 1.00 30.42 293 PRO A CA 1
ATOM 2266 C C . PRO A 1 293 ? -10.057 8.114 -47.363 1.00 30.42 293 PRO A C 1
ATOM 2268 O O . PRO A 1 293 ? -10.037 7.188 -46.556 1.00 30.42 293 PRO A O 1
ATOM 2271 N N . SER A 1 294 ? -10.837 9.179 -47.189 1.00 28.30 294 SER A N 1
ATOM 2272 C CA . SER A 1 294 ? -11.958 9.234 -46.247 1.00 28.30 294 SER A CA 1
ATOM 2273 C C . SER A 1 294 ? -13.210 9.698 -46.989 1.00 28.30 294 SER A C 1
ATOM 2275 O O . SER A 1 294 ? -13.405 10.897 -47.175 1.00 28.30 294 SER A O 1
ATOM 2277 N N . SER A 1 295 ? -14.034 8.760 -47.462 1.00 25.67 295 SER A N 1
ATOM 2278 C CA . SER A 1 295 ? -15.466 8.980 -47.746 1.00 25.67 295 SER A CA 1
ATOM 2279 C C . SER A 1 295 ? -16.135 7.721 -48.296 1.00 25.67 295 SER A C 1
ATOM 2281 O O . SER A 1 295 ? -16.115 7.483 -49.492 1.00 25.67 295 SER A O 1
ATOM 2283 N N . TRP A 1 296 ? -16.807 6.956 -47.438 1.00 26.67 296 TRP A N 1
ATOM 2284 C CA . TRP A 1 296 ? -18.019 6.234 -47.830 1.00 26.67 296 TRP A CA 1
ATOM 2285 C C . TRP A 1 296 ? -19.051 6.416 -46.712 1.00 26.67 296 TRP A C 1
ATOM 2287 O O . TRP A 1 296 ? -18.729 6.241 -45.539 1.00 26.67 296 TRP A O 1
ATOM 2297 N N . TRP A 1 297 ? -20.274 6.764 -47.128 1.00 27.14 297 TRP A N 1
ATOM 2298 C CA . TRP A 1 297 ? -21.527 6.911 -46.370 1.00 27.14 297 TRP A CA 1
ATOM 2299 C C . TRP A 1 297 ? -21.860 8.276 -45.751 1.00 27.14 297 TRP A C 1
ATOM 2301 O O . TRP A 1 297 ? -21.672 8.495 -44.561 1.00 27.14 297 TRP A O 1
ATOM 2311 N N . ARG A 1 298 ? -22.519 9.131 -46.553 1.00 25.91 298 ARG A N 1
ATOM 2312 C CA . ARG A 1 298 ? -23.791 9.805 -46.205 1.00 25.91 298 ARG A CA 1
ATOM 2313 C C . ARG A 1 298 ? -24.529 10.247 -47.477 1.00 25.91 298 ARG A C 1
ATOM 2315 O O . ARG A 1 298 ? -24.095 11.206 -48.101 1.00 25.91 298 ARG A O 1
ATOM 2322 N N . SER A 1 299 ? -25.666 9.614 -47.777 1.00 27.31 299 SER A N 1
ATOM 2323 C CA . SER A 1 299 ? -26.924 10.295 -48.150 1.00 27.31 299 SER A CA 1
ATOM 2324 C C . SER A 1 299 ? -28.036 9.294 -48.508 1.00 27.31 299 SER A C 1
ATOM 2326 O O . SER A 1 299 ? -28.078 8.799 -49.622 1.00 27.31 299 SER A O 1
ATOM 2328 N N . VAL A 1 300 ? -28.980 9.053 -47.589 1.00 27.81 300 VAL A N 1
ATOM 2329 C CA . VAL A 1 300 ? -30.430 9.053 -47.884 1.00 27.81 300 VAL A CA 1
ATOM 2330 C C . VAL A 1 300 ? -31.153 9.545 -46.620 1.00 27.81 300 VAL A C 1
ATOM 2332 O O . VAL A 1 300 ? -30.785 9.177 -45.506 1.00 27.81 300 VAL A O 1
ATOM 2335 N N . ASN A 1 301 ? -32.108 10.453 -46.813 1.00 29.64 301 ASN A N 1
ATOM 2336 C CA . ASN A 1 301 ? -32.878 11.189 -45.803 1.00 29.64 301 ASN A CA 1
ATOM 2337 C C . ASN A 1 301 ? -34.186 10.413 -45.432 1.00 29.64 301 ASN A C 1
ATOM 2339 O O . ASN A 1 301 ? -34.300 9.253 -45.821 1.00 29.64 301 ASN A O 1
ATOM 2343 N N . PRO A 1 302 ? -35.144 10.949 -44.644 1.00 49.06 302 PRO A N 1
ATOM 2344 C CA . PRO A 1 302 ? -35.659 10.327 -43.423 1.00 49.06 302 PRO A CA 1
ATOM 2345 C C . PRO A 1 302 ? -37.111 9.808 -43.554 1.00 49.06 302 PRO A C 1
ATOM 2347 O O . PRO A 1 302 ? -37.752 10.013 -44.577 1.00 49.06 302 PRO A O 1
ATOM 2350 N N . LEU A 1 303 ? -37.634 9.233 -42.460 1.00 32.62 303 LEU A N 1
ATOM 2351 C CA . LEU A 1 303 ? -38.999 8.713 -42.205 1.00 32.62 303 LEU A CA 1
ATOM 2352 C C . LEU A 1 303 ? -39.098 7.178 -42.240 1.00 32.62 303 LEU A C 1
ATOM 2354 O O . LEU A 1 303 ? -39.137 6.550 -43.290 1.00 32.62 303 LEU A O 1
ATOM 2358 N N . GLY A 1 304 ? -39.208 6.579 -41.053 1.00 28.31 304 GLY A N 1
ATOM 2359 C CA . GLY A 1 304 ? -39.526 5.163 -40.875 1.00 28.31 304 GLY A CA 1
ATOM 2360 C C . GLY A 1 304 ? -39.320 4.729 -39.425 1.00 28.31 304 GLY A C 1
ATOM 2361 O O . GLY A 1 304 ? -38.264 4.956 -38.854 1.00 28.31 304 GLY A O 1
ATOM 2362 N N . GLN A 1 305 ? -40.364 4.171 -38.825 1.00 27.78 305 GLN A N 1
ATOM 2363 C CA . GLN A 1 305 ? -40.521 3.788 -37.416 1.00 27.78 305 GLN A CA 1
ATOM 2364 C C . GLN A 1 305 ? -39.411 2.865 -36.859 1.00 27.78 305 GLN A C 1
ATOM 2366 O O . GLN A 1 305 ? -38.762 2.155 -37.626 1.00 27.78 305 GLN A O 1
ATOM 2371 N N . PRO A 1 306 ? -39.209 2.803 -35.523 1.00 30.70 306 PRO A N 1
ATOM 2372 C CA . PRO A 1 306 ? -38.208 1.922 -34.935 1.00 30.70 306 PRO A CA 1
ATOM 2373 C C . PRO A 1 306 ? -38.622 0.452 -35.081 1.00 30.70 306 PRO A C 1
ATOM 2375 O O . PRO A 1 306 ? -39.614 0.003 -34.502 1.00 30.70 306 PRO A O 1
ATOM 2378 N N . ALA A 1 307 ? -37.826 -0.308 -35.832 1.00 26.83 307 ALA A N 1
ATOM 2379 C CA . ALA A 1 307 ? -37.909 -1.759 -35.876 1.00 26.83 307 ALA A CA 1
ATOM 2380 C C . ALA A 1 307 ? -37.556 -2.343 -34.497 1.00 26.83 307 ALA A C 1
ATOM 2382 O O . ALA A 1 307 ? -36.444 -2.185 -33.991 1.00 26.83 307 ALA A O 1
ATOM 2383 N N . ARG A 1 308 ? -38.526 -3.035 -33.892 1.00 30.20 308 ARG A N 1
ATOM 2384 C CA . ARG A 1 308 ? -38.308 -3.974 -32.789 1.00 30.20 308 ARG A CA 1
ATOM 2385 C C . ARG A 1 308 ? -37.448 -5.129 -33.307 1.00 30.20 308 ARG A C 1
ATOM 2387 O O . ARG A 1 308 ? -37.959 -5.996 -34.005 1.00 30.20 308 ARG A O 1
ATOM 2394 N N . ASN A 1 309 ? -36.172 -5.169 -32.933 1.00 26.89 309 ASN A N 1
ATOM 2395 C CA . ASN A 1 309 ? -35.366 -6.381 -33.063 1.00 26.89 309 ASN A CA 1
ATOM 2396 C C . ASN A 1 309 ? -35.482 -7.198 -31.774 1.00 26.89 309 ASN A C 1
ATOM 2398 O O . ASN A 1 309 ? -34.755 -6.994 -30.805 1.00 26.89 309 ASN A O 1
ATOM 2402 N N . THR A 1 310 ? -36.430 -8.130 -31.779 1.00 27.33 310 THR A N 1
ATOM 2403 C CA . THR A 1 310 ? -36.473 -9.290 -30.889 1.00 27.33 310 THR A CA 1
ATOM 2404 C C . THR A 1 310 ? -35.279 -10.195 -31.187 1.00 27.33 310 THR A C 1
ATOM 2406 O O . THR A 1 310 ? -35.260 -10.920 -32.180 1.00 27.33 310 THR A O 1
ATOM 2409 N N . LEU A 1 311 ? -34.274 -10.167 -30.313 1.00 27.47 311 LEU A N 1
ATOM 2410 C CA . LEU A 1 311 ? -33.230 -11.187 -30.247 1.00 27.47 311 LEU A CA 1
ATOM 2411 C C . LEU A 1 311 ? -33.805 -12.415 -29.522 1.00 27.47 311 LEU A C 1
ATOM 2413 O O . LEU A 1 311 ? -33.671 -12.566 -28.314 1.00 27.47 311 LEU A O 1
ATOM 2417 N N . SER A 1 312 ? -34.474 -13.299 -30.264 1.00 27.94 312 SER A N 1
ATOM 2418 C CA . SER A 1 312 ? -34.740 -14.672 -29.824 1.00 27.94 312 SER A CA 1
ATOM 2419 C C . SER A 1 312 ? -33.979 -15.639 -30.726 1.00 27.94 312 SER A C 1
ATOM 2421 O O . SER A 1 312 ? -34.540 -16.265 -31.624 1.00 27.94 312 SER A O 1
ATOM 2423 N N . LYS A 1 313 ? -32.670 -15.763 -30.503 1.00 27.61 313 LYS A N 1
ATOM 2424 C CA . LYS A 1 313 ? -31.934 -16.958 -30.917 1.00 27.61 313 LYS A CA 1
ATOM 2425 C C . LYS A 1 313 ? -31.598 -17.728 -29.650 1.00 27.61 313 LYS A C 1
ATOM 2427 O O . LYS A 1 313 ? -30.825 -17.262 -28.821 1.00 27.61 313 LYS A O 1
ATOM 2432 N N . ARG A 1 314 ? -32.264 -18.875 -29.490 1.00 27.45 314 ARG A N 1
ATOM 2433 C CA . ARG A 1 314 ? -31.963 -19.881 -28.469 1.00 27.45 314 ARG A CA 1
ATOM 2434 C C . ARG A 1 314 ? -30.476 -20.228 -28.566 1.00 27.45 314 ARG A C 1
ATOM 2436 O O . ARG A 1 314 ? -30.041 -20.683 -29.620 1.00 27.45 314 ARG A O 1
ATOM 2443 N N . LEU A 1 315 ? -29.729 -20.004 -27.488 1.00 29.34 315 LEU A N 1
ATOM 2444 C CA . LEU A 1 315 ? -28.417 -20.613 -27.278 1.00 29.34 315 LEU A CA 1
ATOM 2445 C C . LEU A 1 315 ? -28.646 -22.123 -27.086 1.00 29.34 315 LEU A C 1
ATOM 2447 O O . LEU A 1 315 ? -29.367 -22.493 -26.157 1.00 29.34 315 LEU A O 1
ATOM 2451 N N . PRO A 1 316 ? -28.117 -23.006 -27.948 1.00 26.19 316 PRO A N 1
ATOM 2452 C CA . PRO A 1 316 ? -28.138 -24.435 -27.684 1.00 26.19 316 PRO A CA 1
ATOM 2453 C C . PRO A 1 316 ? -26.993 -24.788 -26.722 1.00 26.19 316 PRO A C 1
ATOM 2455 O O . PRO A 1 316 ? -25.848 -24.432 -26.983 1.00 26.19 316 PRO A O 1
ATOM 2458 N N . GLY A 1 317 ? -27.302 -25.499 -25.631 1.00 28.38 317 GLY A N 1
ATOM 2459 C CA . GLY A 1 317 ? -26.291 -26.178 -24.803 1.00 28.38 317 GLY A CA 1
ATOM 2460 C C . GLY A 1 317 ? -25.966 -25.565 -23.437 1.00 28.38 317 GLY A C 1
ATOM 2461 O O . GLY A 1 317 ? -24.814 -25.617 -23.024 1.00 28.38 317 GLY A O 1
ATOM 2462 N N . LEU A 1 318 ? -26.944 -25.007 -22.716 1.00 29.83 318 LEU A N 1
ATOM 2463 C CA . LEU A 1 318 ? -26.742 -24.524 -21.343 1.00 29.83 318 LEU A CA 1
ATOM 2464 C C . LEU A 1 318 ? -27.569 -25.357 -20.359 1.00 29.83 318 LEU A C 1
ATOM 2466 O O . LEU A 1 318 ? -28.624 -24.938 -19.900 1.00 29.83 318 LEU A O 1
ATOM 2470 N N . GLU A 1 319 ? -27.088 -26.561 -20.060 1.00 27.33 319 GLU A N 1
ATOM 2471 C CA . GLU A 1 319 ? -27.548 -27.327 -18.903 1.00 27.33 319 GLU A CA 1
ATOM 2472 C C . GLU A 1 319 ? -26.395 -28.169 -18.346 1.00 27.33 319 GLU A C 1
ATOM 2474 O O . GLU A 1 319 ? -26.101 -29.260 -18.826 1.00 27.33 319 GLU A O 1
ATOM 2479 N N . LEU A 1 320 ? -25.723 -27.637 -17.322 1.00 30.44 320 LEU A N 1
ATOM 2480 C CA . LEU A 1 320 ? -25.130 -28.449 -16.263 1.00 30.44 320 LEU A CA 1
ATOM 2481 C C . LEU A 1 320 ? -25.002 -27.598 -14.993 1.00 30.44 320 LEU A C 1
ATOM 2483 O O . LEU A 1 320 ? -24.109 -26.765 -14.860 1.00 30.44 320 LEU A O 1
ATOM 2487 N N . LEU A 1 321 ? -25.935 -27.798 -14.062 1.00 33.72 321 LEU A N 1
ATOM 2488 C CA . LEU A 1 321 ? -25.901 -27.227 -12.720 1.00 33.72 321 LEU A CA 1
ATOM 2489 C C . LEU A 1 321 ? -25.234 -28.261 -11.801 1.00 33.72 321 LEU A C 1
ATOM 2491 O O . LEU A 1 321 ? -25.872 -29.226 -11.384 1.00 33.72 321 LEU A O 1
ATOM 2495 N N . LEU A 1 322 ? -23.942 -28.109 -11.514 1.00 35.84 322 LEU A N 1
ATOM 2496 C CA . LEU A 1 322 ? -23.272 -28.947 -10.517 1.00 35.84 322 LEU A CA 1
ATOM 2497 C C . LEU A 1 322 ? -23.495 -28.343 -9.131 1.00 35.84 322 LEU A C 1
ATOM 2499 O O . LEU A 1 322 ? -22.832 -27.390 -8.727 1.00 35.84 322 LEU A O 1
ATOM 2503 N N . ARG A 1 323 ? -24.449 -28.915 -8.396 1.00 32.22 323 ARG A N 1
ATOM 2504 C CA . ARG A 1 323 ? -24.614 -28.664 -6.965 1.00 32.22 323 ARG A CA 1
ATOM 2505 C C . ARG A 1 323 ? -23.482 -29.379 -6.229 1.00 32.22 323 ARG A C 1
ATOM 2507 O O . ARG A 1 323 ? -23.378 -30.604 -6.281 1.00 32.22 323 ARG A O 1
ATOM 2514 N N . ILE A 1 324 ? -22.596 -28.625 -5.585 1.00 34.62 324 ILE A N 1
ATOM 2515 C CA . ILE A 1 324 ? -21.515 -29.205 -4.784 1.00 34.62 324 ILE A CA 1
ATOM 2516 C C . ILE A 1 324 ? -22.094 -29.589 -3.417 1.00 34.62 324 ILE A C 1
ATOM 2518 O O . ILE A 1 324 ? -22.018 -28.824 -2.464 1.00 34.62 324 ILE A O 1
ATOM 2522 N N . ASP A 1 325 ? -22.646 -30.797 -3.312 1.00 31.66 325 ASP A N 1
ATOM 2523 C CA . ASP A 1 325 ? -23.087 -31.383 -2.032 1.00 31.66 325 ASP A CA 1
ATOM 2524 C C . ASP A 1 325 ? -21.926 -32.074 -1.268 1.00 31.66 325 ASP A C 1
ATOM 2526 O O . ASP A 1 325 ? -22.145 -32.811 -0.310 1.00 31.66 325 ASP A O 1
ATOM 2530 N N . ARG A 1 326 ? -20.662 -31.866 -1.679 1.00 34.81 326 ARG A N 1
ATOM 2531 C CA . ARG A 1 326 ? -19.499 -32.653 -1.209 1.00 34.81 326 ARG A CA 1
ATOM 2532 C C . ARG A 1 326 ? -18.716 -32.106 -0.008 1.00 34.81 326 ARG A C 1
ATOM 2534 O O . ARG A 1 326 ? -17.773 -32.766 0.414 1.00 34.81 326 ARG A O 1
ATOM 2541 N N . PHE A 1 327 ? -19.092 -30.974 0.593 1.00 41.22 327 PHE A N 1
ATOM 2542 C CA . PHE A 1 327 ? -18.329 -30.401 1.717 1.00 41.22 327 PHE A CA 1
ATOM 2543 C C . PHE A 1 327 ? -19.246 -29.897 2.847 1.00 41.22 327 PHE A C 1
ATOM 2545 O O . PHE A 1 327 ? -19.614 -28.720 2.872 1.00 41.22 327 PHE A O 1
ATOM 2552 N N . PRO A 1 328 ? -19.627 -30.757 3.812 1.00 38.75 328 PRO A N 1
ATOM 2553 C CA . PRO A 1 328 ? -20.584 -30.400 4.863 1.00 38.75 328 PRO A CA 1
ATOM 2554 C C . PRO A 1 328 ? -20.089 -29.330 5.859 1.00 38.75 328 PRO A C 1
ATOM 2556 O O . PRO A 1 328 ? -20.885 -28.843 6.659 1.00 38.75 328 PRO A O 1
ATOM 2559 N N . TRP A 1 329 ? -18.837 -28.867 5.781 1.00 39.12 329 TRP A N 1
ATOM 2560 C CA . TRP A 1 329 ? -18.196 -28.052 6.829 1.00 39.12 329 TRP A CA 1
ATOM 2561 C C . TRP A 1 329 ? -18.140 -26.533 6.575 1.00 39.12 329 TRP A C 1
ATOM 2563 O O . TRP A 1 329 ? -17.883 -25.792 7.512 1.00 39.12 329 TRP A O 1
ATOM 2573 N N . LEU A 1 330 ? -18.405 -26.026 5.361 1.00 38.00 330 LEU A N 1
ATOM 2574 C CA . LEU A 1 330 ? -18.324 -24.574 5.104 1.00 38.00 330 LEU A CA 1
ATOM 2575 C C . LEU A 1 330 ? -19.636 -23.852 5.454 1.00 38.00 330 LEU A C 1
ATOM 2577 O O . LEU A 1 330 ? -20.570 -23.865 4.656 1.00 38.00 330 LEU A O 1
ATOM 2581 N N . ASP A 1 331 ? -19.736 -23.237 6.632 1.00 42.66 331 ASP A N 1
ATOM 2582 C CA . ASP A 1 331 ? -20.665 -22.119 6.869 1.00 42.66 331 ASP A CA 1
ATOM 2583 C C . ASP A 1 331 ? -19.849 -20.819 6.891 1.00 42.66 331 ASP A C 1
ATOM 2585 O O . ASP A 1 331 ? -18.897 -20.691 7.655 1.00 42.66 331 ASP A O 1
ATOM 2589 N N . LEU A 1 332 ? -20.140 -19.900 5.969 1.00 45.62 332 LEU A N 1
ATOM 2590 C CA . LEU A 1 332 ? -19.266 -18.764 5.637 1.00 45.62 332 LEU A CA 1
ATOM 2591 C C . LEU A 1 332 ? -19.580 -17.478 6.425 1.00 45.62 332 LEU A C 1
ATOM 2593 O O . LEU A 1 332 ? -18.922 -16.468 6.194 1.00 45.62 332 LEU A O 1
ATOM 2597 N N . ASP A 1 333 ? -20.556 -17.501 7.340 1.00 41.16 333 ASP A N 1
ATOM 2598 C CA . ASP A 1 333 ? -21.044 -16.296 8.033 1.00 41.16 333 ASP A CA 1
ATOM 2599 C C . ASP A 1 333 ? -20.879 -16.313 9.575 1.00 41.16 333 ASP A C 1
ATOM 2601 O O . ASP A 1 333 ? -21.365 -15.390 10.231 1.00 41.16 333 ASP A O 1
ATOM 2605 N N . GLU A 1 334 ? -20.195 -17.291 10.189 1.00 37.59 334 GLU A N 1
ATOM 2606 C CA . GLU A 1 334 ? -19.964 -17.259 11.647 1.00 37.59 334 GLU A CA 1
ATOM 2607 C C . GLU A 1 334 ? -18.680 -16.494 12.036 1.00 37.59 334 GLU A C 1
ATOM 2609 O O . GLU A 1 334 ? -17.594 -16.798 11.533 1.00 37.59 334 GLU A O 1
ATOM 2614 N N . PRO A 1 335 ? -18.751 -15.504 12.950 1.00 34.81 335 PRO A N 1
ATOM 2615 C CA . PRO A 1 335 ? -17.560 -14.877 13.509 1.00 34.81 335 PRO A CA 1
ATOM 2616 C C . PRO A 1 335 ? -16.775 -15.884 14.364 1.00 34.81 335 PRO A C 1
ATOM 2618 O O . PRO A 1 335 ? -17.354 -16.642 15.141 1.00 34.81 335 PRO A O 1
ATOM 2621 N N . ALA A 1 336 ? -15.441 -15.842 14.268 1.00 37.69 336 ALA A N 1
ATOM 2622 C CA . ALA A 1 336 ? -14.492 -16.764 14.913 1.00 37.69 336 ALA A CA 1
ATOM 2623 C C . ALA A 1 336 ? -14.634 -16.915 16.448 1.00 37.69 336 ALA A C 1
ATOM 2625 O O . ALA A 1 336 ? -14.032 -17.805 17.041 1.00 37.69 336 ALA A O 1
ATOM 2626 N N . THR A 1 337 ? -15.442 -16.081 17.100 1.00 36.22 337 THR A N 1
ATOM 2627 C CA . THR A 1 337 ? -15.728 -16.124 18.538 1.00 36.22 337 THR A CA 1
ATOM 2628 C C . THR A 1 337 ? -16.807 -17.136 18.941 1.00 36.22 337 THR A C 1
ATOM 2630 O O . THR A 1 337 ? -16.893 -17.460 20.122 1.00 36.22 337 THR A O 1
ATOM 2633 N N . LEU A 1 338 ? -17.603 -17.683 18.009 1.00 34.53 338 LEU A N 1
ATOM 2634 C CA . LEU A 1 338 ? -18.663 -18.658 18.332 1.00 34.53 338 LEU A CA 1
ATOM 2635 C C . LEU A 1 338 ? -18.174 -20.121 18.363 1.00 34.53 338 LEU A C 1
ATOM 2637 O O . LEU A 1 338 ? -18.818 -20.989 18.957 1.00 34.53 338 LEU A O 1
ATOM 2641 N N . HIS A 1 339 ? -17.002 -20.399 17.783 1.00 35.09 339 HIS A N 1
ATOM 2642 C CA . HIS A 1 339 ? -16.478 -21.762 17.661 1.00 35.09 339 HIS A CA 1
ATOM 2643 C C . HIS A 1 339 ? -16.121 -22.389 19.023 1.00 35.09 339 HIS A C 1
ATOM 2645 O O . HIS A 1 339 ? -16.207 -23.602 19.194 1.00 35.09 339 HIS A O 1
ATOM 2651 N N . GLN A 1 340 ? -15.818 -21.561 20.028 1.00 35.38 340 GLN A N 1
ATOM 2652 C CA . GLN A 1 340 ? -15.527 -22.015 21.389 1.00 35.38 340 GLN A CA 1
ATOM 2653 C C . GLN A 1 340 ? -16.798 -22.449 22.148 1.00 35.38 340 GLN A C 1
ATOM 2655 O O . GLN A 1 340 ? -16.759 -23.416 22.904 1.00 35.38 340 GLN A O 1
ATOM 2660 N N . SER A 1 341 ? -17.946 -21.817 21.878 1.00 36.84 341 SER A N 1
ATOM 2661 C CA . SER A 1 341 ? -19.232 -22.147 22.515 1.00 36.84 341 SER A CA 1
ATOM 2662 C C . SER A 1 341 ? -19.925 -23.363 21.884 1.00 36.84 341 SER A C 1
ATOM 2664 O O . SER A 1 341 ? -20.624 -24.107 22.571 1.00 36.84 341 SER A O 1
ATOM 2666 N N . LEU A 1 342 ? -19.704 -23.617 20.588 1.00 35.88 342 LEU A N 1
ATOM 2667 C CA . LEU A 1 342 ? -20.226 -24.808 19.902 1.00 35.88 342 LEU A CA 1
ATOM 2668 C C . LEU A 1 342 ? -19.495 -26.097 20.318 1.00 35.88 342 LEU A C 1
ATOM 2670 O O . LEU A 1 342 ? -20.124 -27.152 20.411 1.00 35.88 342 LEU A O 1
ATOM 2674 N N . CYS A 1 343 ? -18.205 -26.013 20.656 1.00 35.19 343 CYS A N 1
ATOM 2675 C CA . CYS A 1 343 ? -17.456 -27.140 21.217 1.00 35.19 343 CYS A CA 1
ATOM 2676 C C . CYS A 1 343 ? -17.990 -27.561 22.598 1.00 35.19 343 CYS A C 1
ATOM 2678 O O . CYS A 1 343 ? -18.119 -28.756 22.861 1.00 35.19 343 CYS A O 1
ATOM 2680 N N . GLU A 1 344 ? -18.388 -26.612 23.451 1.00 39.28 344 GLU A N 1
ATOM 2681 C CA . GLU A 1 344 ? -19.007 -26.916 24.751 1.00 39.28 344 GLU A CA 1
ATOM 2682 C C . GLU A 1 344 ? -20.411 -27.529 24.599 1.00 39.28 344 GLU A C 1
ATOM 2684 O O . GLU A 1 344 ? -20.755 -28.478 25.306 1.00 39.28 344 GLU A O 1
ATOM 2689 N N . ALA A 1 345 ? -21.198 -27.071 23.620 1.00 40.03 345 ALA A N 1
ATOM 2690 C CA . ALA A 1 345 ? -22.525 -27.623 23.337 1.00 40.03 345 ALA A CA 1
ATOM 2691 C C . ALA A 1 345 ? -22.474 -29.062 22.780 1.00 40.03 345 ALA A C 1
ATOM 2693 O O . ALA A 1 345 ? -23.290 -29.900 23.166 1.00 40.03 345 ALA A O 1
ATOM 2694 N N . HIS A 1 346 ? -21.493 -29.387 21.929 1.00 38.50 346 HIS A N 1
ATOM 2695 C CA . HIS A 1 346 ? -21.312 -30.744 21.392 1.00 38.50 346 HIS A CA 1
ATOM 2696 C C . HIS A 1 346 ? -20.803 -31.740 22.445 1.00 38.50 346 HIS A C 1
ATOM 2698 O O . HIS A 1 346 ? -21.197 -32.907 22.428 1.00 38.50 346 HIS A O 1
ATOM 2704 N N . ILE A 1 347 ? -19.987 -31.284 23.401 1.00 41.72 347 ILE A N 1
ATOM 2705 C CA . ILE A 1 347 ? -19.556 -32.101 24.545 1.00 41.72 347 ILE A CA 1
ATOM 2706 C C . ILE A 1 347 ? -20.753 -32.411 25.459 1.00 41.72 347 ILE A C 1
ATOM 2708 O O . ILE A 1 347 ? -20.911 -33.548 25.903 1.00 41.72 347 ILE A O 1
ATOM 2712 N N . LEU A 1 348 ? -21.647 -31.444 25.683 1.00 43.56 348 LEU A N 1
ATOM 2713 C CA . LEU A 1 348 ? -22.861 -31.645 26.483 1.00 43.56 348 LEU A CA 1
ATOM 2714 C C . LEU A 1 348 ? -23.903 -32.535 25.781 1.00 43.56 348 LEU A C 1
ATOM 2716 O O . LEU A 1 348 ? -24.555 -33.340 26.448 1.00 43.56 348 LEU A O 1
ATOM 2720 N N . GLN A 1 349 ? -24.009 -32.465 24.450 1.00 42.97 349 GLN A N 1
ATOM 2721 C CA . GLN A 1 349 ? -24.859 -33.364 23.661 1.00 42.97 349 GLN A CA 1
ATOM 2722 C C . GLN A 1 349 ? -24.324 -34.809 23.675 1.00 42.97 349 GLN A C 1
ATOM 2724 O O . GLN A 1 349 ? -25.093 -35.744 23.888 1.00 42.97 349 GLN A O 1
ATOM 2729 N N . GLY A 1 350 ? -23.002 -35.000 23.581 1.00 39.28 350 GLY A N 1
ATOM 2730 C CA . GLY A 1 350 ? -22.374 -36.322 23.713 1.00 39.28 350 GLY A CA 1
ATOM 2731 C C . GLY A 1 350 ? -22.565 -36.963 25.097 1.00 39.28 350 GLY A C 1
ATOM 2732 O O . GLY A 1 350 ? -22.696 -38.182 25.208 1.00 39.28 350 GLY A O 1
ATOM 2733 N N . ILE A 1 351 ? -22.658 -36.152 26.156 1.00 44.56 351 ILE A N 1
ATOM 2734 C CA . ILE A 1 351 ? -22.967 -36.613 27.522 1.00 44.56 351 ILE A CA 1
ATOM 2735 C C . ILE A 1 351 ? -24.453 -36.991 27.670 1.00 44.56 351 ILE A C 1
ATOM 2737 O O . ILE A 1 351 ? -24.784 -37.919 28.415 1.00 44.56 351 ILE A O 1
ATOM 2741 N N . ALA A 1 352 ? -25.357 -36.312 26.957 1.00 41.12 352 ALA A N 1
ATOM 2742 C CA . ALA A 1 352 ? -26.780 -36.648 26.936 1.00 41.12 352 ALA A CA 1
ATOM 2743 C C . ALA A 1 352 ? -27.049 -37.966 26.186 1.00 41.12 352 ALA A C 1
ATOM 2745 O O . ALA A 1 352 ? -27.813 -38.802 26.674 1.00 41.12 352 ALA A O 1
ATOM 2746 N N . ASP A 1 353 ? -26.353 -38.203 25.073 1.00 38.75 353 ASP A N 1
ATOM 2747 C CA . ASP A 1 353 ? -26.519 -39.413 24.258 1.00 38.75 353 ASP A CA 1
ATOM 2748 C C . ASP A 1 353 ? -25.924 -40.664 24.940 1.00 38.75 353 ASP A C 1
ATOM 2750 O O . ASP A 1 353 ? -26.474 -41.762 24.832 1.00 38.75 353 ASP A O 1
ATOM 2754 N N . ALA A 1 354 ? -24.878 -40.506 25.762 1.00 42.03 354 ALA A N 1
ATOM 2755 C CA . ALA A 1 354 ? -24.328 -41.589 26.585 1.00 42.03 354 ALA A CA 1
ATOM 2756 C C . ALA A 1 354 ? -25.310 -42.104 27.665 1.00 42.03 354 ALA A C 1
ATOM 2758 O O . ALA A 1 354 ? -25.252 -43.278 28.042 1.00 42.03 354 ALA A O 1
ATOM 2759 N N . ARG A 1 355 ? -26.256 -41.268 28.128 1.00 39.94 355 ARG A N 1
ATOM 2760 C CA . ARG A 1 355 ? -27.317 -41.672 29.075 1.00 39.94 355 ARG A CA 1
ATOM 2761 C C . ARG A 1 355 ? -28.447 -42.467 28.422 1.00 39.94 355 ARG A C 1
ATOM 2763 O O . ARG A 1 355 ? -29.089 -43.257 29.108 1.00 39.94 355 ARG A O 1
ATOM 2770 N N . VAL A 1 356 ? -28.670 -42.299 27.119 1.00 40.47 356 VAL A N 1
ATOM 2771 C CA . VAL A 1 356 ? -29.691 -43.052 26.367 1.00 40.47 356 VAL A CA 1
ATOM 2772 C C . VAL A 1 356 ? -29.233 -44.494 26.094 1.00 40.47 356 VAL A C 1
ATOM 2774 O O . VAL A 1 356 ? -30.062 -45.392 25.973 1.00 40.47 356 VAL A O 1
ATOM 2777 N N . CYS A 1 357 ? -27.920 -44.748 26.101 1.00 34.38 357 CYS A N 1
ATOM 2778 C CA . CYS A 1 357 ? -27.327 -46.057 25.801 1.00 34.38 357 CYS A CA 1
ATOM 2779 C C . CYS A 1 357 ? -26.942 -46.906 27.033 1.00 34.38 357 CYS A C 1
ATOM 2781 O O . CYS A 1 357 ? -26.298 -47.941 26.877 1.00 34.38 357 CYS A O 1
ATOM 2783 N N . GLY A 1 358 ? -27.323 -46.510 28.253 1.00 35.03 358 GLY A N 1
ATOM 2784 C CA . GLY A 1 358 ? -27.189 -47.366 29.444 1.00 35.03 358 GLY A CA 1
ATOM 2785 C C . GLY A 1 358 ? -25.756 -47.656 29.918 1.00 35.03 358 GLY A C 1
ATOM 2786 O O . GLY A 1 358 ? -25.540 -48.640 30.626 1.00 35.03 358 GLY A O 1
ATOM 2787 N N . LEU A 1 359 ? -24.773 -46.820 29.570 1.00 35.00 359 LEU A N 1
ATOM 2788 C CA . LEU A 1 359 ? -23.401 -46.958 30.069 1.00 35.00 359 LEU A CA 1
ATOM 2789 C C . LEU A 1 359 ? -23.281 -46.373 31.488 1.00 35.00 359 LEU A C 1
ATOM 2791 O O . LEU A 1 359 ? -23.600 -45.206 31.720 1.00 35.00 359 LEU A O 1
ATOM 2795 N N . ARG A 1 360 ? -22.823 -47.188 32.449 1.00 33.78 360 ARG A N 1
ATOM 2796 C CA . ARG A 1 360 ? -22.509 -46.741 33.817 1.00 33.78 360 ARG A CA 1
ATOM 2797 C C . ARG A 1 360 ? -21.214 -45.929 33.823 1.00 33.78 360 ARG A C 1
ATOM 2799 O O . ARG A 1 360 ? -20.192 -46.398 33.335 1.00 33.78 360 ARG A O 1
ATOM 2806 N N . ILE A 1 361 ? -21.282 -44.733 34.405 1.00 40.66 361 ILE A N 1
ATOM 2807 C CA . ILE A 1 361 ? -20.141 -43.863 34.697 1.00 40.66 361 ILE A CA 1
ATOM 2808 C C . ILE A 1 361 ? -19.860 -44.001 36.192 1.00 40.66 361 ILE A C 1
ATOM 2810 O O . ILE A 1 361 ? -20.383 -43.225 36.984 1.00 40.66 361 ILE A O 1
ATOM 2814 N N . ASP A 1 362 ? -19.059 -44.992 36.556 1.00 35.47 362 ASP A N 1
ATOM 2815 C CA . ASP A 1 362 ? -18.387 -45.043 37.850 1.00 35.47 362 ASP A CA 1
ATOM 2816 C C . ASP A 1 362 ? -16.887 -45.126 37.533 1.00 35.47 362 ASP A C 1
ATOM 2818 O O . ASP A 1 362 ? -16.469 -46.051 36.842 1.00 35.47 362 ASP A O 1
ATOM 2822 N N . ASP A 1 363 ? -16.153 -44.087 37.954 1.00 38.34 363 ASP A N 1
ATOM 2823 C CA . ASP A 1 363 ? -14.690 -43.853 37.895 1.00 38.34 363 ASP A CA 1
ATOM 2824 C C . ASP A 1 363 ? -14.274 -42.575 37.143 1.00 38.34 363 ASP A C 1
ATOM 2826 O O . ASP A 1 363 ? -13.416 -42.575 36.261 1.00 38.34 363 ASP A O 1
ATOM 2830 N N . PHE A 1 364 ? -14.847 -41.435 37.545 1.00 31.97 364 PHE A N 1
ATOM 2831 C CA . PHE A 1 364 ? -14.286 -40.117 37.229 1.00 31.97 364 PHE A CA 1
ATOM 2832 C C . PHE A 1 364 ? -13.784 -39.450 38.518 1.00 31.97 364 PHE A C 1
ATOM 2834 O O . PHE A 1 364 ? -14.535 -38.777 39.228 1.00 31.97 364 PHE A O 1
ATOM 2841 N N . ASP A 1 365 ? -12.505 -39.665 38.832 1.00 32.66 365 ASP A N 1
ATOM 2842 C CA . ASP A 1 365 ? -11.788 -38.941 39.885 1.00 32.66 365 ASP A CA 1
ATOM 2843 C C . ASP A 1 365 ? -11.565 -37.485 39.440 1.00 32.66 365 ASP A C 1
ATOM 2845 O O . ASP A 1 365 ? -10.942 -37.200 38.416 1.00 32.66 365 ASP A O 1
ATOM 2849 N N . LYS A 1 366 ? -12.127 -36.552 40.214 1.00 33.12 366 LYS A N 1
ATOM 2850 C CA . LYS A 1 366 ? -12.108 -35.099 39.986 1.00 33.12 366 LYS A CA 1
ATOM 2851 C C . LYS A 1 366 ? -10.877 -34.397 40.571 1.00 33.12 366 LYS A C 1
ATOM 2853 O O . LYS A 1 366 ? -10.875 -33.171 40.677 1.00 33.12 366 LYS A O 1
ATOM 2858 N N . SER A 1 367 ? -9.823 -35.115 40.944 1.00 29.66 367 SER A N 1
ATOM 2859 C CA . SER A 1 367 ? -8.619 -34.516 41.523 1.00 29.66 367 SER A CA 1
ATOM 2860 C C . SER A 1 367 ? -7.435 -34.517 40.550 1.00 29.66 367 SER A C 1
ATOM 2862 O O . SER A 1 367 ? -6.552 -35.357 40.647 1.00 29.66 367 SER A O 1
ATOM 2864 N N . ARG A 1 368 ? -7.410 -33.567 39.599 1.00 29.59 368 ARG A N 1
ATOM 2865 C CA . ARG A 1 368 ? -6.194 -33.011 38.946 1.00 29.59 368 ARG A CA 1
ATOM 2866 C C . ARG A 1 368 ? -6.577 -32.091 37.783 1.00 29.59 368 ARG A C 1
ATOM 2868 O O . ARG A 1 368 ? -6.595 -32.494 36.628 1.00 29.59 368 ARG A O 1
ATOM 2875 N N . TYR A 1 369 ? -6.827 -30.826 38.094 1.00 26.86 369 TYR A N 1
ATOM 2876 C CA . TYR A 1 369 ? -6.613 -29.736 37.145 1.00 26.86 369 TYR A CA 1
ATOM 2877 C C . TYR A 1 369 ? -5.897 -28.616 37.895 1.00 26.86 369 TYR A C 1
ATOM 2879 O O . TYR A 1 369 ? -6.522 -27.817 38.586 1.00 26.86 369 TYR A O 1
ATOM 2887 N N . THR A 1 370 ? -4.573 -28.587 37.758 1.00 28.03 370 THR A N 1
ATOM 2888 C CA . THR A 1 370 ? -3.759 -27.411 38.060 1.00 28.03 370 THR A CA 1
ATOM 2889 C C . THR A 1 370 ? -2.976 -27.072 36.801 1.00 28.03 370 THR A C 1
ATOM 2891 O O . THR A 1 370 ? -2.296 -27.915 36.222 1.00 28.03 370 THR A O 1
ATOM 2894 N N . VAL A 1 371 ? -3.150 -25.831 36.368 1.00 31.75 371 VAL A N 1
ATOM 2895 C CA . VAL A 1 371 ? -2.455 -25.147 35.276 1.00 31.75 371 VAL A CA 1
ATOM 2896 C C . VAL A 1 371 ? -0.952 -25.075 35.580 1.00 31.75 371 VAL A C 1
ATOM 2898 O O . VAL A 1 371 ? -0.626 -24.722 36.705 1.00 31.75 371 VAL A O 1
ATOM 2901 N N . TYR A 1 372 ? -0.066 -25.389 34.618 1.00 25.66 372 TYR A N 1
ATOM 2902 C CA . TYR A 1 372 ? 1.103 -24.569 34.218 1.00 25.66 372 TYR A CA 1
ATOM 2903 C C . TYR A 1 372 ? 1.957 -25.204 33.089 1.00 25.66 372 TYR A C 1
ATOM 2905 O O . TYR A 1 372 ? 2.268 -26.389 33.112 1.00 25.66 372 TYR A O 1
ATOM 2913 N N . SER A 1 373 ? 2.284 -24.338 32.119 1.00 27.27 373 SER A N 1
ATOM 2914 C CA . SER A 1 373 ? 3.469 -24.176 31.242 1.00 27.27 373 SER A CA 1
ATOM 2915 C C . SER A 1 373 ? 4.414 -25.324 30.831 1.00 27.27 373 SER A C 1
ATOM 2917 O O . SER A 1 373 ? 4.927 -26.073 31.653 1.00 27.27 373 SER A O 1
ATOM 2919 N N . ASN A 1 374 ? 4.780 -25.266 29.541 1.00 32.06 374 ASN A N 1
ATOM 2920 C CA . ASN A 1 374 ? 5.969 -25.785 28.839 1.00 32.06 374 ASN A CA 1
ATOM 2921 C C . ASN A 1 374 ? 7.204 -26.154 29.689 1.00 32.06 374 ASN A C 1
ATOM 2923 O O . ASN A 1 374 ? 7.674 -25.321 30.460 1.00 32.06 374 ASN A O 1
ATOM 2927 N N . THR A 1 375 ? 7.829 -27.311 29.403 1.00 28.41 375 THR A N 1
ATOM 2928 C CA . THR A 1 375 ? 9.268 -27.485 29.052 1.00 28.41 375 THR A CA 1
ATOM 2929 C C . THR A 1 375 ? 9.658 -28.970 28.857 1.00 28.41 375 THR A C 1
ATOM 2931 O O . THR A 1 375 ? 9.202 -29.833 29.591 1.00 28.41 375 THR A O 1
ATOM 2934 N N . TYR A 1 376 ? 10.519 -29.201 27.854 1.00 26.14 376 TYR A N 1
ATOM 2935 C CA . TYR A 1 376 ? 11.580 -30.221 27.686 1.00 26.14 376 TYR A CA 1
ATOM 2936 C C . TYR A 1 376 ? 11.352 -31.758 27.759 1.00 26.14 376 TYR A C 1
ATOM 2938 O O . TYR A 1 376 ? 10.885 -32.317 28.740 1.00 26.14 376 TYR A O 1
ATOM 2946 N N . GLU A 1 377 ? 11.813 -32.384 26.661 1.00 29.98 377 GLU A N 1
ATOM 2947 C CA . GLU A 1 377 ? 12.547 -33.647 26.413 1.00 29.98 377 GLU A CA 1
ATOM 2948 C C . GLU A 1 377 ? 12.461 -34.932 27.279 1.00 29.98 377 GLU A C 1
ATOM 2950 O O . GLU A 1 377 ? 12.471 -34.942 28.501 1.00 29.98 377 GLU A O 1
ATOM 2955 N N . GLU A 1 378 ? 12.621 -36.028 26.515 1.00 27.69 378 GLU A N 1
ATOM 2956 C CA . GLU A 1 378 ? 13.141 -37.374 26.818 1.00 27.69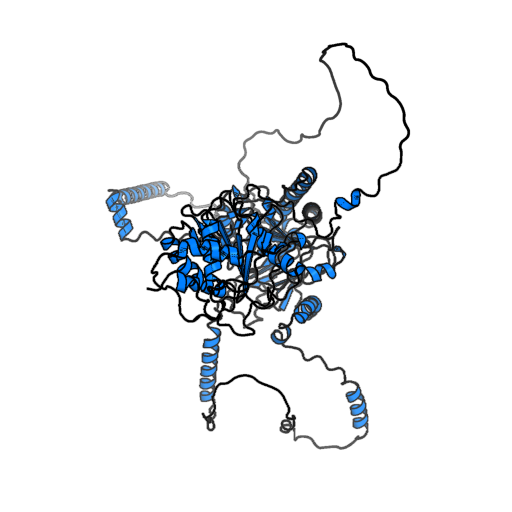 378 GLU A CA 1
ATOM 2957 C C . GLU A 1 378 ? 12.206 -38.512 27.298 1.00 27.69 378 GLU A C 1
ATOM 2959 O O . GLU A 1 378 ? 11.679 -38.542 28.401 1.00 27.69 378 GLU A O 1
ATOM 2964 N N . ARG A 1 379 ? 12.176 -39.541 26.424 1.00 29.64 379 ARG A N 1
ATOM 2965 C CA . ARG A 1 379 ? 12.085 -41.002 26.643 1.00 29.64 379 ARG A CA 1
ATOM 2966 C C . ARG A 1 379 ? 10.921 -41.549 27.477 1.00 29.64 379 ARG A C 1
ATOM 2968 O O . ARG A 1 379 ? 10.938 -41.459 28.688 1.00 29.64 379 ARG A O 1
ATOM 2975 N N . TYR A 1 380 ? 10.072 -42.365 26.843 1.00 27.16 380 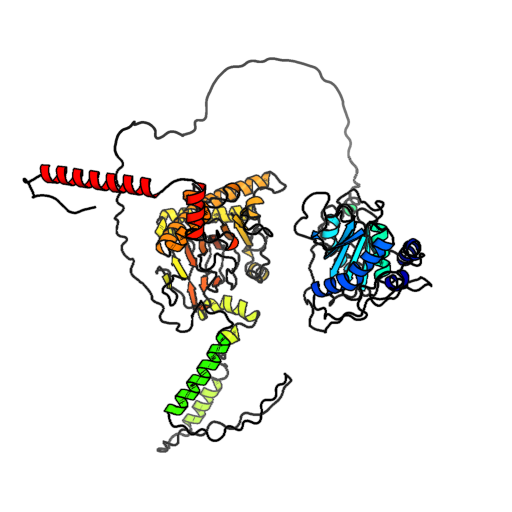TYR A N 1
ATOM 2976 C CA . TYR A 1 380 ? 9.853 -43.763 27.254 1.00 27.16 380 TYR A CA 1
ATOM 2977 C C . TYR A 1 380 ? 9.229 -44.582 26.111 1.00 27.16 380 TYR A C 1
ATOM 2979 O O . TYR A 1 380 ? 8.447 -44.102 25.298 1.00 27.16 380 TYR A O 1
ATOM 2987 N N . THR A 1 381 ? 9.675 -45.830 26.040 1.00 32.12 381 THR A N 1
ATOM 2988 C CA . THR A 1 381 ? 9.503 -46.831 24.987 1.00 32.12 381 THR A CA 1
ATOM 2989 C C . THR A 1 381 ? 8.089 -47.397 24.856 1.00 32.12 381 THR A C 1
ATOM 2991 O O . THR A 1 381 ? 7.458 -47.792 25.833 1.00 32.12 381 THR A O 1
ATOM 2994 N N . GLU A 1 382 ? 7.663 -47.548 23.605 1.00 32.25 382 GLU A N 1
ATOM 2995 C CA . GLU A 1 382 ? 6.435 -48.187 23.143 1.00 32.25 382 GLU A CA 1
ATOM 2996 C C . GLU A 1 382 ? 6.532 -49.723 23.273 1.00 32.25 382 GLU A C 1
ATOM 2998 O O . GLU A 1 382 ? 7.102 -50.411 22.426 1.00 32.25 382 GLU A O 1
ATOM 3003 N N . LYS A 1 383 ? 5.997 -50.293 24.360 1.00 36.09 383 LYS A N 1
ATOM 3004 C CA . LYS A 1 383 ? 5.766 -51.742 24.465 1.00 36.09 383 LYS A CA 1
ATOM 3005 C C . LYS A 1 383 ? 4.528 -52.025 25.309 1.00 36.09 383 LYS A C 1
ATOM 3007 O O . LYS A 1 383 ? 4.595 -52.086 26.529 1.00 36.09 383 LYS A O 1
ATOM 3012 N N . GLY A 1 384 ? 3.401 -52.218 24.630 1.00 35.06 384 GLY A N 1
ATOM 3013 C CA . GLY A 1 384 ? 2.195 -52.770 25.244 1.00 35.06 384 GLY A CA 1
ATOM 3014 C C . GLY A 1 384 ? 0.912 -52.144 24.724 1.00 35.06 384 GLY A C 1
ATOM 3015 O O . GLY A 1 384 ? 0.324 -51.329 25.421 1.00 35.06 384 GLY A O 1
ATOM 3016 N N . ARG A 1 385 ? 0.486 -52.525 23.510 1.00 31.62 385 ARG A N 1
ATOM 3017 C CA . ARG A 1 385 ? -0.925 -52.489 23.062 1.00 31.62 385 ARG A CA 1
ATOM 3018 C C . ARG A 1 385 ? -1.082 -53.047 21.645 1.00 31.62 385 ARG A C 1
ATOM 3020 O O . ARG A 1 385 ? -1.414 -52.321 20.720 1.00 31.62 385 ARG A O 1
ATOM 3027 N N . LYS A 1 386 ? -0.854 -54.347 21.472 1.00 31.19 386 LYS A N 1
ATOM 3028 C CA . LYS A 1 386 ? -1.454 -55.153 20.397 1.00 31.19 386 LYS A CA 1
ATOM 3029 C C . LYS A 1 386 ? -1.429 -56.597 20.866 1.00 31.19 386 LYS A C 1
ATOM 3031 O O . LYS A 1 386 ? -0.404 -57.217 20.677 1.00 31.19 386 LYS A O 1
ATOM 3036 N N . ASP A 1 387 ? -2.489 -57.038 21.537 1.00 30.80 387 ASP A N 1
ATOM 3037 C CA . ASP A 1 387 ? -2.848 -58.455 21.720 1.00 30.80 387 ASP A CA 1
ATOM 3038 C C . ASP A 1 387 ? -4.249 -58.537 22.345 1.00 30.80 387 ASP A C 1
ATOM 3040 O O . ASP A 1 387 ? -4.415 -58.939 23.487 1.00 30.80 387 ASP A O 1
ATOM 3044 N N . ILE A 1 388 ? -5.263 -58.086 21.603 1.00 31.62 388 ILE A N 1
ATOM 3045 C CA . ILE A 1 388 ? -6.623 -58.642 21.658 1.00 31.62 388 ILE A CA 1
ATOM 3046 C C . ILE A 1 388 ? -7.171 -58.471 20.245 1.00 31.62 388 ILE A C 1
ATOM 3048 O O . ILE A 1 388 ? -7.657 -57.397 19.912 1.00 31.62 388 ILE A O 1
ATOM 3052 N N . PHE A 1 389 ? -6.965 -59.468 19.390 1.00 27.42 389 PHE A N 1
ATOM 3053 C CA . PHE A 1 389 ? -7.922 -59.950 18.388 1.00 27.42 389 PHE A CA 1
ATOM 3054 C C . PHE A 1 389 ? -7.227 -61.021 17.537 1.00 27.42 389 PHE A C 1
ATOM 3056 O O . PHE A 1 389 ? -6.153 -60.769 16.997 1.00 27.42 389 PHE A O 1
ATOM 3063 N N . PHE A 1 390 ? -7.908 -62.160 17.387 1.00 28.50 390 PHE A N 1
ATOM 3064 C CA . PHE A 1 390 ? -7.597 -63.329 16.550 1.00 28.50 390 PHE A CA 1
ATOM 3065 C C . PHE A 1 390 ? -6.889 -64.522 17.209 1.00 28.50 390 PHE A C 1
ATOM 3067 O O . PHE A 1 390 ? -5.850 -64.978 16.746 1.00 28.50 390 PHE A O 1
ATOM 3074 N N . ASP A 1 391 ? -7.580 -65.121 18.184 1.00 29.92 391 ASP A N 1
ATOM 3075 C CA . ASP A 1 391 ? -7.674 -66.582 18.282 1.00 29.92 391 ASP A CA 1
ATOM 3076 C C . ASP A 1 391 ? -8.809 -67.068 17.367 1.00 29.92 391 ASP A C 1
ATOM 3078 O O . ASP A 1 391 ? -9.983 -66.987 17.723 1.00 29.92 391 ASP A O 1
ATOM 3082 N N . ALA A 1 392 ? -8.462 -67.529 16.165 1.00 29.80 392 ALA A N 1
ATOM 3083 C CA . ALA A 1 392 ? -9.191 -68.569 15.436 1.00 29.80 392 ALA A CA 1
ATOM 3084 C C . ALA A 1 392 ? -8.409 -68.932 14.167 1.00 29.80 392 ALA A C 1
ATOM 3086 O O . ALA A 1 392 ? -8.398 -68.153 13.217 1.00 29.80 392 ALA A O 1
ATOM 3087 N N . LEU A 1 393 ? -7.814 -70.133 14.184 1.00 27.66 393 LEU A N 1
ATOM 3088 C CA . LEU A 1 393 ? -7.386 -71.001 13.068 1.00 27.66 393 LEU A CA 1
ATOM 3089 C C . LEU A 1 393 ? -5.947 -71.512 13.231 1.00 27.66 393 LEU A C 1
ATOM 3091 O O . LEU A 1 393 ? -5.034 -71.134 12.502 1.00 27.66 393 LEU A O 1
ATOM 3095 N N . GLU A 1 394 ? -5.781 -72.479 14.132 1.00 33.91 394 GLU A N 1
ATOM 3096 C CA . GLU A 1 394 ? -4.909 -73.620 13.852 1.00 33.91 394 GLU A CA 1
ATOM 3097 C C . GLU A 1 394 ? -5.741 -74.689 13.137 1.00 33.91 394 GLU A C 1
ATOM 3099 O O . GLU A 1 394 ? -6.698 -75.195 13.715 1.00 33.91 394 GLU A O 1
ATOM 3104 N N . TYR A 1 395 ? -5.378 -75.049 11.903 1.00 30.67 395 TYR A N 1
ATOM 3105 C CA . TYR A 1 395 ? -5.204 -76.454 11.514 1.00 30.67 395 TYR A CA 1
ATOM 3106 C C . TYR A 1 395 ? -4.511 -76.569 10.148 1.00 30.67 395 TYR A C 1
ATOM 3108 O O . TYR A 1 395 ? -4.751 -75.776 9.242 1.00 30.67 395 TYR A O 1
ATOM 3116 N N . CYS A 1 396 ? -3.696 -77.618 10.024 1.00 29.55 396 CYS A N 1
ATOM 3117 C CA . CYS A 1 396 ? -2.913 -78.061 8.862 1.00 29.55 396 CYS A CA 1
ATOM 3118 C C . CYS A 1 396 ? -1.558 -77.366 8.656 1.00 29.55 396 CYS A C 1
ATOM 3120 O O . CYS A 1 396 ? -1.385 -76.425 7.885 1.00 29.55 396 CYS A O 1
ATOM 3122 N N . GLY A 1 397 ? -0.550 -77.936 9.320 1.00 38.59 397 GLY A N 1
ATOM 3123 C CA . GLY A 1 397 ? 0.848 -77.692 9.021 1.00 38.59 397 GLY A CA 1
ATOM 3124 C C . GLY A 1 397 ? 1.249 -78.228 7.647 1.00 38.59 397 GLY A C 1
ATOM 3125 O O . GLY A 1 397 ? 1.074 -79.402 7.350 1.00 38.59 397 GLY A O 1
ATOM 3126 N N . ALA A 1 398 ? 1.864 -77.363 6.850 1.00 37.16 398 ALA A N 1
ATOM 3127 C CA . ALA A 1 398 ? 2.959 -77.690 5.947 1.00 37.16 398 ALA A CA 1
ATOM 3128 C C . ALA A 1 398 ? 3.610 -76.376 5.485 1.00 37.16 398 ALA A C 1
ATOM 3130 O O . ALA A 1 398 ? 2.927 -75.397 5.214 1.00 37.16 398 ALA A O 1
ATOM 3131 N N . GLN A 1 399 ? 4.938 -76.394 5.347 1.00 42.66 399 GLN A N 1
ATOM 3132 C CA . GLN A 1 399 ? 5.779 -75.365 4.712 1.00 42.66 399 GLN A CA 1
ATOM 3133 C C . GLN A 1 399 ? 6.241 -74.164 5.560 1.00 42.66 399 GLN A C 1
ATOM 3135 O O . GLN A 1 399 ? 6.031 -72.996 5.245 1.00 42.66 399 GLN A O 1
ATOM 3140 N N . LYS A 1 400 ? 7.069 -74.463 6.567 1.00 42.94 400 LYS A N 1
ATOM 3141 C CA . LYS A 1 400 ? 7.898 -73.479 7.294 1.00 42.94 400 LYS A CA 1
ATOM 3142 C C . LYS A 1 400 ? 9.057 -72.896 6.454 1.00 42.94 400 LYS A C 1
ATOM 3144 O O . LYS A 1 400 ? 9.746 -71.991 6.912 1.00 42.94 400 LYS A O 1
ATOM 3149 N N . TRP A 1 401 ? 9.290 -73.398 5.236 1.00 43.31 401 TRP A N 1
ATOM 3150 C CA . TRP A 1 401 ? 10.442 -73.009 4.407 1.00 43.31 401 TRP A CA 1
ATOM 3151 C C . TRP A 1 401 ? 10.123 -71.881 3.415 1.00 43.31 401 TRP A C 1
ATOM 3153 O O . TRP A 1 401 ? 10.872 -70.910 3.319 1.00 43.31 401 TRP A O 1
ATOM 3163 N N . THR A 1 402 ? 8.950 -71.920 2.781 1.00 44.47 402 THR A N 1
ATOM 3164 C CA . THR A 1 402 ? 8.466 -70.880 1.853 1.00 44.47 402 THR A CA 1
ATOM 3165 C C . THR A 1 402 ? 8.228 -69.546 2.570 1.00 44.47 402 THR A C 1
ATOM 3167 O O . THR A 1 402 ? 8.368 -68.475 1.978 1.00 44.47 402 THR A O 1
ATOM 3170 N N . TRP A 1 403 ? 7.961 -69.593 3.882 1.00 44.34 403 TRP A N 1
ATOM 3171 C CA . TRP A 1 403 ? 7.651 -68.404 4.672 1.00 44.34 403 TRP A CA 1
ATOM 3172 C C . TRP A 1 403 ? 8.868 -67.577 5.101 1.00 44.34 403 TRP A C 1
ATOM 3174 O O . TRP A 1 403 ? 8.780 -66.353 5.206 1.00 44.34 403 TRP A O 1
ATOM 3184 N N . ASN A 1 404 ? 10.036 -68.206 5.246 1.00 51.25 404 ASN A N 1
ATOM 3185 C CA . ASN A 1 404 ? 11.271 -67.485 5.557 1.00 51.25 404 ASN A CA 1
ATOM 3186 C C . ASN A 1 404 ? 11.860 -66.779 4.326 1.00 51.25 404 ASN A C 1
ATOM 3188 O O . ASN A 1 404 ? 12.415 -65.689 4.463 1.00 51.25 404 ASN A O 1
ATOM 3192 N N . TRP A 1 405 ? 11.664 -67.328 3.122 1.00 52.94 405 TRP A N 1
ATOM 3193 C CA . TRP A 1 405 ? 12.059 -66.660 1.878 1.00 52.94 405 TRP A CA 1
ATOM 3194 C C . TRP A 1 405 ? 11.153 -65.457 1.556 1.00 52.94 405 TRP A C 1
ATOM 3196 O O . TRP A 1 405 ? 11.653 -64.369 1.275 1.00 52.94 405 TRP A O 1
ATOM 3206 N N . LEU A 1 406 ? 9.830 -65.593 1.727 1.00 42.34 406 LEU A N 1
ATOM 3207 C CA . LEU A 1 406 ? 8.878 -64.480 1.593 1.00 42.34 406 LEU A CA 1
ATOM 3208 C C . LEU A 1 406 ? 9.091 -63.378 2.647 1.00 42.34 406 LEU A C 1
ATOM 3210 O O . LEU A 1 406 ? 8.979 -62.201 2.311 1.00 42.34 406 LEU A O 1
ATOM 3214 N N . ARG A 1 407 ? 9.484 -63.713 3.888 1.00 48.41 407 ARG A N 1
ATOM 3215 C CA . ARG A 1 407 ? 9.922 -62.715 4.889 1.00 48.41 407 ARG A CA 1
ATOM 3216 C C . ARG A 1 407 ? 11.195 -61.979 4.478 1.00 48.41 407 ARG A C 1
ATOM 3218 O O . ARG A 1 407 ? 11.298 -60.784 4.740 1.00 48.41 407 ARG A O 1
ATOM 3225 N N . GLY A 1 408 ? 12.147 -62.667 3.847 1.00 50.88 408 GLY A N 1
ATOM 3226 C CA . GLY A 1 408 ? 13.366 -62.050 3.318 1.00 50.88 408 GLY A CA 1
ATOM 3227 C C . GLY A 1 408 ? 13.068 -61.062 2.186 1.00 50.88 408 GLY A C 1
ATOM 3228 O O . GLY A 1 408 ? 13.538 -59.925 2.223 1.00 50.88 408 GLY A O 1
ATOM 3229 N N . ALA A 1 409 ? 12.209 -61.457 1.243 1.00 45.56 409 ALA A N 1
ATOM 3230 C CA . ALA A 1 409 ? 11.804 -60.622 0.111 1.00 45.56 409 ALA A CA 1
ATOM 3231 C C . ALA A 1 409 ? 10.924 -59.422 0.528 1.00 45.56 409 ALA A C 1
ATOM 3233 O O . ALA A 1 409 ? 11.120 -58.313 0.034 1.00 45.56 409 ALA A O 1
ATOM 3234 N N . LEU A 1 410 ? 10.012 -59.596 1.495 1.00 44.00 410 LEU A N 1
ATOM 3235 C CA . LEU A 1 410 ? 9.152 -58.516 2.011 1.00 44.00 410 LEU A CA 1
ATOM 3236 C C . LEU A 1 410 ? 9.872 -57.539 2.956 1.00 44.00 410 LEU A C 1
ATOM 3238 O O . LEU A 1 410 ? 9.411 -56.410 3.129 1.00 44.00 410 LEU A O 1
ATOM 3242 N N . ASN A 1 411 ? 11.001 -57.934 3.557 1.00 44.81 411 ASN A N 1
ATOM 3243 C CA . ASN A 1 411 ? 11.807 -57.041 4.397 1.00 44.81 411 ASN A CA 1
ATOM 3244 C C . ASN A 1 411 ? 12.831 -56.215 3.601 1.00 44.81 411 ASN A C 1
ATOM 3246 O O . ASN A 1 411 ? 13.227 -55.150 4.073 1.00 44.81 411 ASN A O 1
ATOM 3250 N N . GLN A 1 412 ? 13.208 -56.627 2.384 1.00 42.47 412 GLN A N 1
ATOM 3251 C CA . GLN A 1 412 ? 14.001 -55.782 1.477 1.00 42.47 412 GLN A CA 1
ATOM 3252 C C . GLN A 1 412 ? 13.153 -54.736 0.730 1.00 42.47 412 GLN A C 1
ATOM 3254 O O . GLN A 1 412 ? 13.678 -53.685 0.373 1.00 42.47 412 GLN A O 1
ATOM 3259 N N . SER A 1 413 ? 11.834 -54.933 0.589 1.00 37.75 413 SER A N 1
ATOM 3260 C CA . SER A 1 413 ? 10.935 -53.956 -0.053 1.00 37.75 413 SER A CA 1
ATOM 3261 C C . SER A 1 413 ? 10.317 -52.915 0.902 1.00 37.75 413 SER A C 1
ATOM 3263 O O . SER A 1 413 ? 9.465 -52.136 0.482 1.00 37.75 413 SER A O 1
ATOM 3265 N N . LYS A 1 414 ? 10.711 -52.881 2.187 1.00 39.91 414 LYS A N 1
ATOM 3266 C CA . LYS A 1 414 ? 10.139 -51.989 3.225 1.00 39.91 414 LYS A CA 1
ATOM 3267 C C . LYS A 1 414 ? 11.103 -50.935 3.792 1.00 39.91 414 LYS A C 1
ATOM 3269 O O . LYS A 1 414 ? 10.848 -50.370 4.852 1.00 39.91 414 LYS A O 1
ATOM 3274 N N . ARG A 1 415 ? 12.175 -50.602 3.064 1.00 41.47 415 ARG A N 1
ATOM 3275 C CA . ARG A 1 415 ? 12.995 -49.391 3.298 1.00 41.47 415 ARG A CA 1
ATOM 3276 C C . ARG A 1 415 ? 12.804 -48.329 2.212 1.00 41.47 415 ARG A C 1
ATOM 3278 O O . ARG A 1 415 ? 13.738 -47.647 1.814 1.00 41.47 415 ARG A O 1
ATOM 3285 N N . GLN A 1 416 ? 11.567 -48.149 1.773 1.00 38.97 416 GLN A N 1
ATOM 3286 C CA . GLN A 1 416 ? 11.097 -46.830 1.370 1.00 38.97 416 GLN A CA 1
ATOM 3287 C C . GLN A 1 416 ? 9.968 -46.490 2.330 1.00 38.97 416 GLN A C 1
ATOM 3289 O O . GLN A 1 416 ? 8.880 -47.058 2.256 1.00 38.97 416 GLN A O 1
ATOM 3294 N N . SER A 1 417 ? 10.266 -45.639 3.310 1.00 35.09 417 SER A N 1
ATOM 3295 C CA . SER A 1 417 ? 9.245 -45.024 4.147 1.00 35.09 417 SER A CA 1
ATOM 3296 C C . SER A 1 417 ? 8.257 -44.333 3.216 1.00 35.09 417 SER A C 1
ATOM 3298 O O . SER A 1 417 ? 8.600 -43.327 2.596 1.00 35.09 417 SER A O 1
ATOM 3300 N N . ILE A 1 418 ? 7.052 -44.887 3.083 1.00 35.94 418 ILE A N 1
ATOM 3301 C CA . ILE A 1 418 ? 5.938 -44.161 2.479 1.00 35.94 418 ILE A CA 1
ATOM 3302 C C . ILE A 1 418 ? 5.811 -42.880 3.312 1.00 35.94 418 ILE A C 1
ATOM 3304 O O . ILE A 1 418 ? 5.628 -42.996 4.529 1.00 35.94 418 ILE A O 1
ATOM 3308 N N . PRO A 1 419 ? 5.987 -41.683 2.721 1.00 37.06 419 PRO A N 1
ATOM 3309 C CA . PRO A 1 419 ? 5.923 -40.448 3.481 1.00 37.06 419 PRO A CA 1
ATOM 3310 C C . PRO A 1 419 ? 4.584 -40.400 4.205 1.00 37.06 419 PRO A C 1
ATOM 3312 O O . PRO A 1 419 ? 3.533 -40.609 3.591 1.00 37.06 419 PRO A O 1
ATOM 3315 N N . LYS A 1 420 ? 4.626 -40.172 5.520 1.00 34.28 420 LYS A N 1
ATOM 3316 C CA . LYS A 1 420 ? 3.430 -39.931 6.326 1.00 34.28 420 LYS A CA 1
ATOM 3317 C C . LYS A 1 420 ? 2.654 -38.809 5.624 1.00 34.28 420 LYS A C 1
ATOM 3319 O O . LYS A 1 420 ? 3.194 -37.717 5.463 1.00 34.28 420 LYS A O 1
ATOM 3324 N N . ARG A 1 421 ? 1.441 -39.093 5.129 1.00 37.38 421 ARG A N 1
ATOM 3325 C CA . ARG A 1 421 ? 0.551 -38.064 4.571 1.00 37.38 421 ARG A CA 1
ATOM 3326 C C . ARG A 1 421 ? 0.262 -37.092 5.710 1.00 37.38 421 ARG A C 1
ATOM 3328 O O . ARG A 1 421 ? -0.450 -37.455 6.641 1.00 37.38 421 ARG A O 1
ATOM 3335 N N . LEU A 1 422 ? 0.886 -35.920 5.662 1.00 42.53 422 LEU A N 1
ATOM 3336 C CA . LEU A 1 422 ? 0.566 -34.816 6.557 1.00 42.53 422 LEU A CA 1
ATOM 3337 C C . LEU A 1 422 ? -0.903 -34.445 6.342 1.00 42.53 422 LEU A C 1
ATOM 3339 O O . LEU A 1 422 ? -1.405 -34.517 5.214 1.00 42.53 422 LEU A O 1
ATOM 3343 N N . THR A 1 423 ? -1.600 -34.086 7.415 1.00 52.78 423 THR A N 1
ATOM 3344 C CA . THR A 1 423 ? -2.902 -33.431 7.269 1.00 52.78 423 THR A CA 1
ATOM 3345 C C . THR A 1 423 ? -2.713 -32.076 6.579 1.00 52.78 423 THR A C 1
ATOM 3347 O O . THR A 1 423 ? -1.620 -31.506 6.598 1.00 52.78 423 THR A O 1
ATOM 3350 N N . TYR A 1 424 ? -3.764 -31.570 5.924 1.00 47.97 424 TYR A N 1
ATOM 3351 C CA . TYR A 1 424 ? -3.724 -30.286 5.213 1.00 47.97 424 TYR A CA 1
ATOM 3352 C C . TYR A 1 424 ? -3.192 -29.158 6.115 1.00 47.97 424 TYR A C 1
ATOM 3354 O O . TYR A 1 424 ? -2.326 -28.401 5.688 1.00 47.97 424 TYR A O 1
ATOM 3362 N N . ASP A 1 425 ? -3.605 -29.133 7.385 1.00 52.38 425 ASP A N 1
ATOM 3363 C CA . ASP A 1 425 ? -3.186 -28.125 8.363 1.00 52.38 425 ASP A CA 1
ATOM 3364 C C . ASP A 1 425 ? -1.734 -28.308 8.844 1.00 52.38 425 ASP A C 1
ATOM 3366 O O . ASP A 1 425 ? -0.996 -27.331 8.949 1.00 52.38 425 ASP A O 1
ATOM 3370 N N . GLU A 1 426 ? -1.274 -29.547 9.064 1.00 55.00 426 GLU A N 1
ATOM 3371 C CA . GLU A 1 426 ? 0.125 -29.839 9.440 1.00 55.00 426 GLU A CA 1
ATOM 3372 C C . GLU A 1 426 ? 1.123 -29.501 8.325 1.00 55.00 426 GLU A C 1
ATOM 3374 O O . GLU A 1 426 ? 2.301 -29.266 8.590 1.00 55.00 426 GLU A O 1
ATOM 3379 N N . TRP A 1 427 ? 0.670 -29.488 7.073 1.00 51.34 427 TRP A N 1
ATOM 3380 C CA . TRP A 1 427 ? 1.507 -29.163 5.925 1.00 51.34 427 TRP A CA 1
ATOM 3381 C C . TRP A 1 427 ? 1.559 -27.656 5.618 1.00 51.34 427 TRP A C 1
ATOM 3383 O O . TRP A 1 427 ? 2.444 -27.217 4.894 1.00 51.34 427 TRP A O 1
ATOM 3393 N N . ILE A 1 428 ? 0.661 -26.840 6.180 1.00 53.81 428 ILE A N 1
ATOM 3394 C CA . ILE A 1 428 ? 0.539 -25.399 5.881 1.00 53.81 428 ILE A CA 1
ATOM 3395 C C . ILE A 1 428 ? 1.516 -24.508 6.672 1.00 53.81 428 ILE A C 1
ATOM 3397 O O . ILE A 1 428 ? 1.772 -23.378 6.260 1.00 53.81 428 ILE A O 1
ATOM 3401 N N . THR A 1 429 ? 2.096 -24.983 7.776 1.00 55.09 429 THR A N 1
ATOM 3402 C CA . THR A 1 429 ? 2.723 -24.129 8.809 1.00 55.09 429 THR A CA 1
ATOM 3403 C C . THR A 1 429 ? 4.183 -23.697 8.569 1.00 55.09 429 THR A C 1
ATOM 3405 O O . THR A 1 429 ? 4.762 -23.069 9.451 1.00 55.09 429 THR A O 1
ATOM 3408 N N . GLY A 1 430 ? 4.796 -23.964 7.405 1.00 56.38 430 GLY A N 1
ATOM 3409 C CA . GLY A 1 430 ? 6.184 -23.553 7.106 1.00 56.38 430 GLY A CA 1
ATOM 3410 C C . GLY A 1 430 ? 6.369 -22.805 5.775 1.00 56.38 430 GLY A C 1
ATOM 3411 O O . GLY A 1 430 ? 5.677 -23.077 4.801 1.00 56.38 430 GLY A O 1
ATOM 3412 N N . GLU A 1 431 ? 7.358 -21.910 5.677 1.00 52.31 431 GLU A N 1
ATOM 3413 C CA . GLU A 1 431 ? 7.697 -21.207 4.417 1.00 52.31 431 GLU A CA 1
ATOM 3414 C C . GLU A 1 431 ? 8.146 -22.160 3.301 1.00 52.31 431 GLU A C 1
ATOM 3416 O O . GLU A 1 431 ? 7.715 -22.026 2.155 1.00 52.31 431 GLU A O 1
ATOM 3421 N N . ARG A 1 432 ? 8.933 -23.199 3.633 1.00 56.34 432 ARG A N 1
ATOM 3422 C CA . ARG A 1 432 ? 9.270 -24.270 2.671 1.00 56.34 432 ARG A CA 1
ATOM 3423 C C . ARG A 1 432 ? 8.015 -24.936 2.110 1.00 56.34 432 ARG A C 1
ATOM 3425 O O . ARG A 1 432 ? 7.994 -25.289 0.935 1.00 56.34 432 ARG A O 1
ATOM 3432 N N . ALA A 1 433 ? 6.949 -25.018 2.908 1.00 64.44 433 ALA A N 1
ATOM 3433 C CA . ALA A 1 433 ? 5.699 -25.572 2.434 1.00 64.44 433 ALA A CA 1
ATOM 3434 C C . ALA A 1 433 ? 5.045 -24.708 1.354 1.00 64.44 433 ALA A C 1
ATOM 3436 O O . ALA A 1 433 ? 4.478 -25.299 0.451 1.00 64.44 433 ALA A O 1
ATOM 3437 N N . PHE A 1 434 ? 5.130 -23.368 1.355 1.00 71.44 434 PHE A N 1
ATOM 3438 C CA . PHE A 1 434 ? 4.487 -22.556 0.304 1.00 71.44 434 PHE A CA 1
ATOM 3439 C C . PHE A 1 434 ? 5.028 -22.870 -1.102 1.00 71.44 434 PHE A C 1
ATOM 3441 O O . PHE A 1 434 ? 4.251 -23.213 -1.998 1.00 71.44 434 PHE A O 1
ATOM 3448 N N . HIS A 1 435 ? 6.352 -22.831 -1.280 1.00 77.88 435 HIS A N 1
ATOM 3449 C CA . HIS A 1 435 ? 6.989 -23.206 -2.546 1.00 77.88 435 HIS A CA 1
ATOM 3450 C C . HIS A 1 435 ? 6.673 -24.653 -2.930 1.00 77.88 435 HIS A C 1
ATOM 3452 O O . HIS A 1 435 ? 6.342 -24.926 -4.086 1.00 77.88 435 HIS A O 1
ATOM 3458 N N . ASP A 1 436 ? 6.697 -25.570 -1.960 1.00 77.12 436 ASP A N 1
ATOM 3459 C CA . ASP A 1 436 ? 6.329 -26.962 -2.198 1.00 77.12 436 ASP A CA 1
ATOM 3460 C C . ASP A 1 436 ? 4.869 -27.085 -2.676 1.00 77.12 436 ASP A C 1
ATOM 3462 O O . ASP A 1 436 ? 4.600 -27.904 -3.558 1.00 77.12 436 ASP A O 1
ATOM 3466 N N . ARG A 1 437 ? 3.926 -26.246 -2.201 1.00 71.50 437 ARG A N 1
ATOM 3467 C CA . ARG A 1 437 ? 2.541 -26.247 -2.727 1.00 71.50 437 ARG A CA 1
ATOM 3468 C C . ARG A 1 437 ? 2.420 -25.704 -4.121 1.00 71.50 437 ARG A C 1
ATOM 3470 O O . ARG A 1 437 ? 1.670 -26.300 -4.889 1.00 71.50 437 ARG A O 1
ATOM 3477 N N . LEU A 1 438 ? 3.146 -24.643 -4.458 1.00 78.25 438 LEU A N 1
ATOM 3478 C CA . LEU A 1 438 ? 3.136 -24.101 -5.815 1.00 78.25 438 LEU A CA 1
ATOM 3479 C C . LEU A 1 438 ? 3.505 -25.178 -6.845 1.00 78.25 438 LEU A C 1
ATOM 3481 O O . LEU A 1 438 ? 2.856 -25.287 -7.883 1.00 78.25 438 LEU A O 1
ATOM 3485 N N . TRP A 1 439 ? 4.479 -26.034 -6.535 1.00 79.62 439 TRP A N 1
ATOM 3486 C CA . TRP A 1 439 ? 4.899 -27.109 -7.440 1.00 79.62 439 TRP A CA 1
ATOM 3487 C C . TRP A 1 439 ? 4.102 -28.410 -7.277 1.00 79.62 439 TRP A C 1
ATOM 3489 O O . TRP A 1 439 ? 4.001 -29.197 -8.219 1.00 79.62 439 TRP A O 1
ATOM 3499 N N . ALA A 1 440 ? 3.475 -28.633 -6.120 1.00 82.69 440 ALA A N 1
ATOM 3500 C CA . ALA A 1 440 ? 2.609 -29.784 -5.871 1.00 82.69 440 ALA A CA 1
ATOM 3501 C C . ALA A 1 440 ? 1.143 -29.561 -6.283 1.00 82.69 440 ALA A C 1
ATOM 3503 O O . ALA A 1 440 ? 0.312 -30.435 -6.026 1.00 82.69 440 ALA A O 1
ATOM 3504 N N . VAL A 1 441 ? 0.812 -28.448 -6.954 1.00 84.75 441 VAL A N 1
ATOM 3505 C CA . VAL A 1 441 ? -0.565 -28.106 -7.359 1.00 84.75 441 VAL A CA 1
ATOM 3506 C C . VAL A 1 441 ? -1.277 -29.272 -8.046 1.00 84.75 441 VAL A C 1
ATOM 3508 O O . VAL A 1 441 ? -2.412 -29.600 -7.707 1.00 84.75 441 VAL A O 1
ATOM 3511 N N . SER A 1 442 ? -0.591 -29.952 -8.966 1.00 82.69 442 SER A N 1
ATOM 3512 C CA . SER A 1 442 ? -1.152 -31.076 -9.722 1.00 82.69 442 SER A CA 1
ATOM 3513 C C . SER A 1 442 ? -1.523 -32.290 -8.869 1.00 82.69 442 SER A C 1
ATOM 3515 O O . SER A 1 442 ? -2.354 -33.091 -9.291 1.00 82.69 442 SER A O 1
ATOM 3517 N N . ARG A 1 443 ? -0.917 -32.431 -7.686 1.00 87.62 443 ARG A N 1
ATOM 3518 C CA . ARG A 1 443 ? -1.162 -33.526 -6.738 1.00 87.62 443 ARG A CA 1
ATOM 3519 C C . ARG A 1 443 ? -2.220 -33.182 -5.695 1.00 87.62 443 ARG A C 1
ATOM 3521 O O . ARG A 1 443 ? -2.796 -34.096 -5.114 1.00 87.62 443 ARG A O 1
ATOM 3528 N N . LEU A 1 444 ? -2.414 -31.895 -5.422 1.00 86.88 444 LEU A N 1
ATOM 3529 C CA . LEU A 1 444 ? -3.202 -31.411 -4.287 1.00 86.88 444 LEU A CA 1
ATOM 3530 C C . LEU A 1 444 ? -4.572 -30.881 -4.684 1.00 86.88 444 LEU A C 1
ATOM 3532 O O . LEU A 1 444 ? -5.476 -30.895 -3.856 1.00 86.88 444 LEU A O 1
ATOM 3536 N N . TYR A 1 445 ? -4.719 -30.425 -5.927 1.00 92.44 445 TYR A N 1
ATOM 3537 C CA . TYR A 1 445 ? -5.937 -29.783 -6.396 1.00 92.44 445 TYR A CA 1
ATOM 3538 C C . TYR A 1 445 ? -6.524 -30.519 -7.595 1.00 92.44 445 TYR A C 1
ATOM 3540 O O . TYR A 1 445 ? -5.842 -30.782 -8.595 1.00 92.44 445 TYR A O 1
ATOM 3548 N N . GLU A 1 446 ? -7.818 -30.814 -7.505 1.00 92.75 446 GLU A N 1
ATOM 3549 C CA . GLU A 1 446 ? -8.570 -31.461 -8.573 1.00 92.75 446 GLU A CA 1
ATOM 3550 C C . GLU A 1 446 ? -8.771 -30.476 -9.737 1.00 92.75 446 GLU A C 1
ATOM 3552 O O . GLU A 1 446 ? -9.291 -29.374 -9.532 1.00 92.75 446 GLU A O 1
ATOM 3557 N N . PRO A 1 447 ? -8.332 -30.816 -10.964 1.00 93.44 447 PRO A N 1
ATOM 3558 C CA . PRO A 1 447 ? -8.511 -29.939 -12.110 1.00 93.44 447 PRO A CA 1
ATOM 3559 C C . PRO A 1 447 ? -9.975 -29.910 -12.554 1.00 93.44 447 PRO A C 1
ATOM 3561 O O . PRO A 1 447 ? -10.600 -30.953 -12.747 1.00 93.44 447 PRO A O 1
ATOM 3564 N N . ILE A 1 448 ? -10.502 -28.711 -12.786 1.00 91.50 448 ILE A N 1
ATOM 3565 C CA . ILE A 1 448 ? -11.781 -28.520 -13.475 1.00 91.50 448 ILE A CA 1
ATOM 3566 C C . ILE A 1 448 ? -11.544 -28.581 -14.987 1.00 91.50 448 ILE A C 1
ATOM 3568 O O . ILE A 1 448 ? -10.575 -28.017 -15.496 1.00 91.50 448 ILE A O 1
ATOM 3572 N N . SER A 1 449 ? -12.431 -29.269 -15.710 1.00 88.50 449 SER A N 1
ATOM 3573 C CA . SER A 1 449 ? -12.361 -29.360 -17.173 1.00 88.50 449 SER A CA 1
ATOM 3574 C C . SER A 1 449 ? -12.552 -27.994 -17.842 1.00 88.50 449 SER A C 1
ATOM 3576 O O . SER A 1 449 ? -13.442 -27.231 -17.468 1.00 88.50 449 SER A O 1
ATOM 3578 N N . LEU A 1 450 ? -11.749 -27.722 -18.875 1.00 81.81 450 LEU A N 1
ATOM 3579 C CA . LEU A 1 450 ? -11.819 -26.513 -19.706 1.00 81.81 450 LEU A CA 1
ATOM 3580 C C . LEU A 1 450 ? -13.080 -26.436 -20.579 1.00 81.81 450 LEU A C 1
ATOM 3582 O O . LEU A 1 450 ? -13.471 -25.348 -20.999 1.00 81.81 450 LEU A O 1
ATOM 3586 N N . ASP A 1 451 ? -13.723 -27.572 -20.843 1.00 83.94 451 ASP A N 1
ATOM 3587 C CA . ASP A 1 451 ? -14.893 -27.644 -21.726 1.00 83.94 451 ASP A CA 1
ATOM 3588 C C . ASP A 1 451 ? -16.197 -27.241 -21.022 1.00 83.94 451 ASP A C 1
ATOM 3590 O O . ASP A 1 451 ? -17.260 -27.179 -21.641 1.00 83.94 451 ASP A O 1
ATOM 3594 N N . THR A 1 452 ? -16.123 -26.954 -19.722 1.00 78.69 452 THR A N 1
ATOM 3595 C CA . THR A 1 452 ? -17.292 -26.749 -18.876 1.00 78.69 452 THR A CA 1
ATOM 3596 C C . THR A 1 452 ? -17.301 -25.335 -18.313 1.00 78.69 452 THR A C 1
ATOM 3598 O O . THR A 1 452 ? -16.392 -24.917 -17.597 1.00 78.69 452 THR A O 1
ATOM 3601 N N . LEU A 1 453 ? -18.380 -24.601 -18.589 1.00 90.38 453 LEU A N 1
ATOM 3602 C CA . LEU A 1 453 ? -18.744 -23.437 -17.787 1.00 90.38 453 LEU A CA 1
ATOM 3603 C C . LEU A 1 453 ? -19.036 -23.915 -16.367 1.00 90.38 453 LEU A C 1
ATOM 3605 O O . LEU A 1 453 ? -19.868 -24.799 -16.167 1.00 90.38 453 LEU A O 1
ATOM 3609 N N . PHE A 1 454 ? -18.367 -23.325 -15.384 1.00 92.00 454 PHE A N 1
ATOM 3610 C CA . PHE A 1 454 ? -18.446 -23.790 -14.005 1.00 92.00 454 PHE A CA 1
ATOM 3611 C C . PHE A 1 454 ? -18.881 -22.657 -13.081 1.00 92.00 454 PHE A C 1
ATOM 3613 O O . PHE A 1 454 ? -18.242 -21.611 -13.029 1.00 92.00 454 PHE A O 1
ATOM 3620 N N . ILE A 1 455 ? -19.972 -22.861 -12.343 1.00 95.06 455 ILE A N 1
ATOM 3621 C CA . ILE A 1 455 ? -20.447 -21.935 -11.311 1.00 95.06 455 ILE A CA 1
ATOM 3622 C C . ILE A 1 455 ? -20.522 -22.709 -10.001 1.00 95.06 455 ILE A C 1
ATOM 3624 O O . ILE A 1 455 ? -21.236 -23.706 -9.916 1.00 95.06 455 ILE A O 1
ATOM 3628 N N . ALA A 1 456 ? -19.803 -22.243 -8.981 1.00 94.25 456 ALA A N 1
ATOM 3629 C CA . ALA A 1 456 ? -19.905 -22.791 -7.635 1.00 94.25 456 ALA A CA 1
ATOM 3630 C C . ALA A 1 456 ? -20.854 -21.940 -6.788 1.00 94.25 456 ALA A C 1
ATOM 3632 O O . ALA A 1 456 ? -20.829 -20.704 -6.848 1.00 94.25 456 ALA A O 1
ATOM 3633 N N . GLN A 1 457 ? -21.655 -22.615 -5.968 1.00 95.94 457 GLN A N 1
ATOM 3634 C CA . GLN A 1 457 ? -22.588 -22.008 -5.025 1.00 95.94 457 GLN A CA 1
ATOM 3635 C C . GLN A 1 457 ? -22.223 -22.373 -3.589 1.00 95.94 457 GLN A C 1
ATOM 3637 O O . GLN A 1 457 ? -21.755 -23.480 -3.329 1.00 95.94 457 GLN A O 1
ATOM 3642 N N . ASP A 1 458 ? -22.456 -21.450 -2.657 1.00 93.81 458 ASP A N 1
ATOM 3643 C CA . ASP A 1 458 ? -22.418 -21.762 -1.230 1.00 93.81 458 ASP A CA 1
ATOM 3644 C C . ASP A 1 458 ? -23.664 -22.556 -0.791 1.00 93.81 458 ASP A C 1
ATOM 3646 O O . ASP A 1 458 ? -24.608 -22.772 -1.558 1.00 93.81 458 ASP A O 1
ATOM 3650 N N . LYS A 1 459 ? -23.702 -22.967 0.483 1.00 92.69 459 LYS A N 1
ATOM 3651 C CA . LYS A 1 459 ? -24.836 -23.710 1.065 1.00 92.69 459 LYS A CA 1
ATOM 3652 C C . LYS A 1 459 ? -26.175 -22.965 0.990 1.00 92.69 459 LYS A C 1
ATOM 3654 O O . LYS A 1 459 ? -27.227 -23.586 1.111 1.00 92.69 459 LYS A O 1
ATOM 3659 N N . ARG A 1 460 ? -26.153 -21.644 0.798 1.00 93.44 460 ARG A N 1
ATOM 3660 C CA . ARG A 1 460 ? -27.344 -20.793 0.668 1.00 93.44 460 ARG A CA 1
ATOM 3661 C C . ARG A 1 460 ? -27.733 -20.567 -0.794 1.00 93.44 460 ARG A C 1
ATOM 3663 O O . ARG A 1 460 ? -28.625 -19.769 -1.068 1.00 93.44 460 ARG A O 1
ATOM 3670 N N . GLY A 1 461 ? -27.075 -21.253 -1.730 1.00 95.00 461 GLY A N 1
ATOM 3671 C CA . GLY A 1 461 ? -27.309 -21.114 -3.163 1.00 95.00 461 GLY A CA 1
ATOM 3672 C C . GLY A 1 461 ? -26.762 -19.812 -3.747 1.00 95.00 461 GLY A C 1
ATOM 3673 O O . GLY A 1 461 ? -27.112 -19.463 -4.873 1.00 95.00 461 GLY A O 1
ATOM 3674 N N . ARG A 1 462 ? -25.921 -19.063 -3.017 1.00 95.50 462 ARG A N 1
ATOM 3675 C CA . ARG A 1 462 ? -25.281 -17.865 -3.569 1.00 95.50 462 ARG A CA 1
ATOM 3676 C C . ARG A 1 462 ? -24.108 -18.294 -4.433 1.00 95.50 462 ARG A C 1
ATOM 3678 O O . ARG A 1 462 ? -23.240 -19.025 -3.969 1.00 95.50 462 ARG A O 1
ATOM 3685 N N . ASN A 1 463 ? -24.045 -17.792 -5.661 1.00 97.38 463 ASN A N 1
ATOM 3686 C CA . ASN A 1 463 ? -22.876 -17.977 -6.518 1.00 97.38 463 ASN A CA 1
ATOM 3687 C C . ASN A 1 463 ? -21.652 -17.337 -5.842 1.00 97.38 463 ASN A C 1
ATOM 3689 O O . ASN A 1 463 ? -21.731 -16.184 -5.411 1.00 97.38 463 ASN A O 1
ATOM 3693 N N . ILE A 1 464 ? -20.547 -18.075 -5.728 1.00 96.69 464 ILE A N 1
ATOM 3694 C CA . ILE A 1 464 ? -19.292 -17.624 -5.091 1.00 96.69 464 ILE A CA 1
ATOM 3695 C C . ILE A 1 464 ? -18.096 -17.627 -6.052 1.00 96.69 464 ILE A C 1
ATOM 3697 O O . ILE A 1 464 ? -17.099 -16.948 -5.808 1.00 96.69 464 ILE A O 1
ATOM 3701 N N . LEU A 1 465 ? -18.214 -18.368 -7.152 1.00 97.31 465 LEU A N 1
ATOM 3702 C CA . LEU A 1 465 ? -17.208 -18.507 -8.196 1.00 97.31 465 LEU A CA 1
ATOM 3703 C C . LEU A 1 465 ? -17.918 -18.785 -9.521 1.00 97.31 465 LEU A C 1
ATOM 3705 O O . LEU A 1 465 ? -18.874 -19.558 -9.556 1.00 97.31 465 LEU A O 1
ATOM 3709 N N . ALA A 1 466 ? -17.439 -18.177 -10.598 1.00 97.25 466 ALA A N 1
ATOM 3710 C CA . ALA A 1 466 ? -17.905 -18.421 -11.952 1.00 97.25 466 ALA A CA 1
ATOM 3711 C C . ALA A 1 466 ? -16.705 -18.458 -12.900 1.00 97.25 466 ALA A C 1
ATOM 3713 O O . ALA A 1 466 ? -15.891 -17.541 -12.917 1.00 97.25 466 ALA A O 1
ATOM 3714 N N . VAL A 1 467 ? -16.588 -19.515 -13.688 1.00 96.44 467 VAL A N 1
ATOM 3715 C CA . VAL A 1 467 ? -15.442 -19.793 -14.547 1.00 96.44 467 VAL A CA 1
ATOM 3716 C C . VAL A 1 467 ? -15.928 -19.967 -15.975 1.00 96.44 467 VAL A C 1
ATOM 3718 O O . VAL A 1 467 ? -16.789 -20.801 -16.265 1.00 96.44 467 VAL A O 1
ATOM 3721 N N . PHE A 1 468 ? -15.319 -19.197 -16.868 1.00 96.56 468 PHE A N 1
ATOM 3722 C CA . PHE A 1 468 ? -15.571 -19.203 -18.299 1.00 96.56 468 PHE A CA 1
ATOM 3723 C C . PHE A 1 468 ? -14.227 -19.369 -19.018 1.00 96.56 468 PHE A C 1
ATOM 3725 O O . PHE A 1 468 ? -13.593 -18.368 -19.365 1.00 96.56 468 PHE A O 1
ATOM 3732 N N . PRO A 1 469 ? -13.767 -20.610 -19.256 1.00 93.25 469 PRO A N 1
ATOM 3733 C CA . PRO A 1 469 ? -12.435 -20.852 -19.817 1.00 93.25 469 PRO A CA 1
ATOM 3734 C C . PRO A 1 469 ? -12.233 -20.238 -21.210 1.00 93.25 469 PRO A C 1
ATOM 3736 O O . PRO A 1 469 ? -11.141 -19.823 -21.572 1.00 93.25 469 PRO A O 1
ATOM 3739 N N . ASN A 1 470 ? -13.327 -20.085 -21.956 1.00 93.50 470 ASN A N 1
ATOM 3740 C CA . ASN A 1 470 ? -13.368 -19.420 -23.256 1.00 93.50 470 ASN A CA 1
ATOM 3741 C C . ASN A 1 470 ? -14.255 -18.163 -23.210 1.00 93.50 470 ASN A C 1
ATOM 3743 O O . ASN A 1 470 ? -14.966 -17.863 -24.166 1.00 93.50 470 ASN A O 1
ATOM 3747 N N . GLY A 1 471 ? -14.277 -17.445 -22.079 1.00 95.06 471 GLY A N 1
ATOM 3748 C CA . GLY A 1 471 ? -15.235 -16.363 -21.813 1.00 95.06 471 GLY A CA 1
ATOM 3749 C C . GLY A 1 471 ? -15.263 -15.265 -22.879 1.00 95.06 471 GLY A C 1
ATOM 3750 O O . GLY A 1 471 ? -16.339 -14.799 -23.253 1.00 95.06 471 GLY A O 1
ATOM 3751 N N . LEU A 1 472 ? -14.103 -14.896 -23.429 1.00 96.62 472 LEU A N 1
ATOM 3752 C CA . LEU A 1 472 ? -14.046 -13.948 -24.542 1.00 96.62 472 LEU A CA 1
ATOM 3753 C C . LEU A 1 472 ? -14.600 -14.544 -25.847 1.00 96.62 472 LEU A C 1
ATOM 3755 O O . LEU A 1 472 ? -15.345 -13.858 -26.546 1.00 96.62 472 LEU A O 1
ATOM 3759 N N . GLU A 1 473 ? -14.285 -15.805 -26.172 1.00 95.44 473 GLU A N 1
ATOM 3760 C CA . GLU A 1 473 ? -14.799 -16.500 -27.372 1.00 95.44 473 GLU A CA 1
ATOM 3761 C C . GLU A 1 473 ? -16.315 -16.672 -27.311 1.00 95.44 473 GLU A C 1
ATOM 3763 O O . GLU A 1 473 ? -16.989 -16.474 -28.317 1.00 95.44 473 GLU A O 1
ATOM 3768 N N . VAL A 1 474 ? -16.869 -16.935 -26.128 1.00 91.69 474 VAL A N 1
ATOM 3769 C CA . VAL A 1 474 ? -18.322 -16.972 -25.918 1.00 91.69 474 VAL A CA 1
ATOM 3770 C C . VAL A 1 474 ? -18.965 -15.611 -26.215 1.00 91.69 474 VAL A C 1
ATOM 3772 O O . VAL A 1 474 ? -20.064 -15.565 -26.763 1.00 91.69 474 VAL A O 1
ATOM 3775 N N . ALA A 1 475 ? -18.292 -14.504 -25.886 1.00 93.31 475 ALA A N 1
ATOM 3776 C CA . ALA A 1 475 ? -18.833 -13.158 -26.075 1.00 93.31 475 ALA A CA 1
ATOM 3777 C C . ALA A 1 475 ? -18.715 -12.634 -27.521 1.00 93.31 475 ALA A C 1
ATOM 3779 O O . ALA A 1 475 ? -19.632 -11.959 -27.990 1.00 93.31 475 ALA A O 1
ATOM 3780 N N . TYR A 1 476 ? -17.612 -12.925 -28.220 1.00 94.94 476 TYR A N 1
ATOM 3781 C CA . TYR A 1 476 ? -17.289 -12.303 -29.519 1.00 94.94 476 TYR A CA 1
ATOM 3782 C C . TYR A 1 476 ? -17.028 -13.295 -30.664 1.00 94.94 476 TYR A C 1
ATOM 3784 O O . TYR A 1 476 ? -16.925 -12.897 -31.821 1.00 94.94 476 TYR A O 1
ATOM 3792 N N . GLY A 1 477 ? -16.939 -14.593 -30.380 1.00 95.31 477 GLY A N 1
ATOM 3793 C CA . GLY A 1 477 ? -16.567 -15.614 -31.356 1.00 95.31 477 GLY A CA 1
ATOM 3794 C C . GLY A 1 477 ? -15.053 -15.729 -31.574 1.00 95.31 477 GLY A C 1
ATOM 3795 O O . GLY A 1 477 ? -14.273 -14.809 -31.332 1.00 95.31 477 GLY A O 1
ATOM 3796 N N . ARG A 1 478 ? -14.625 -16.901 -32.051 1.00 95.00 478 ARG A N 1
ATOM 3797 C CA . ARG A 1 478 ? -13.213 -17.317 -32.090 1.00 95.00 478 ARG A CA 1
ATOM 3798 C C . ARG A 1 478 ? -12.302 -16.389 -32.897 1.00 95.00 478 ARG A C 1
ATOM 3800 O O . ARG A 1 478 ? -11.236 -16.000 -32.426 1.00 95.00 478 ARG A O 1
ATOM 3807 N N . GLU A 1 479 ? -12.722 -16.026 -34.108 1.00 95.06 479 GLU A N 1
ATOM 3808 C CA . GLU A 1 479 ? -11.893 -15.250 -35.042 1.00 95.06 479 GLU A CA 1
ATOM 3809 C C . GLU A 1 479 ? -11.630 -13.818 -34.560 1.00 95.06 479 GLU A C 1
ATOM 3811 O O . GLU A 1 479 ? -10.524 -13.292 -34.710 1.00 95.06 479 GLU A O 1
ATOM 3816 N N . GLU A 1 480 ? -12.635 -13.176 -33.959 1.00 95.31 480 GLU A N 1
ATOM 3817 C CA . GLU A 1 480 ? -12.490 -11.827 -33.407 1.00 95.31 480 GLU A CA 1
ATOM 3818 C C . GLU A 1 480 ? -11.612 -11.846 -32.151 1.00 95.31 480 GLU A C 1
ATOM 3820 O O . GLU A 1 480 ? -10.721 -11.007 -31.989 1.00 95.31 480 GLU A O 1
ATOM 3825 N N . VAL A 1 481 ? -11.796 -12.862 -31.306 1.00 96.38 481 VAL A N 1
ATOM 3826 C CA . VAL A 1 481 ? -11.044 -13.012 -30.058 1.00 96.38 481 VAL A CA 1
ATOM 3827 C C . VAL A 1 481 ? -9.571 -13.266 -30.293 1.00 96.38 481 VAL A C 1
ATOM 3829 O O . VAL A 1 481 ? -8.755 -12.723 -29.557 1.00 96.38 481 VAL A O 1
ATOM 3832 N N . LYS A 1 482 ? -9.195 -14.005 -31.337 1.00 96.81 482 LYS A N 1
ATOM 3833 C CA . LYS A 1 482 ? -7.779 -14.185 -31.672 1.00 96.81 482 LYS A CA 1
ATOM 3834 C C . LYS A 1 482 ? -7.069 -12.840 -31.872 1.00 96.81 482 LYS A C 1
ATOM 3836 O O . LYS A 1 482 ? -6.071 -12.564 -31.209 1.00 96.81 482 LYS A O 1
ATOM 3841 N N . LYS A 1 483 ? -7.633 -11.969 -32.716 1.00 96.19 483 LYS A N 1
ATOM 3842 C CA . LYS A 1 483 ? -7.087 -10.623 -32.981 1.00 96.19 483 LYS A CA 1
ATOM 3843 C C . LYS A 1 483 ? -7.078 -9.765 -31.721 1.00 96.19 483 LYS A C 1
ATOM 3845 O O . LYS A 1 483 ? -6.144 -9.001 -31.484 1.00 96.19 483 LYS A O 1
ATOM 3850 N N . TYR A 1 484 ? -8.130 -9.889 -30.919 1.00 96.38 484 TYR A N 1
ATOM 3851 C CA . TYR A 1 484 ? -8.259 -9.189 -29.652 1.00 96.38 484 TYR A CA 1
ATOM 3852 C C . TYR A 1 484 ? -7.162 -9.582 -28.657 1.00 96.38 484 TYR A C 1
ATOM 3854 O O . TYR A 1 484 ? -6.484 -8.709 -28.122 1.00 96.38 484 TYR A O 1
ATOM 3862 N N . LEU A 1 485 ? -6.953 -10.883 -28.445 1.00 97.56 485 LEU A N 1
ATOM 3863 C CA . LEU A 1 485 ? -5.940 -11.407 -27.534 1.00 97.56 485 LEU A CA 1
ATOM 3864 C C . LEU A 1 485 ? -4.537 -10.990 -27.968 1.00 97.56 485 LEU A C 1
ATOM 3866 O O . LEU A 1 485 ? -3.761 -10.543 -27.125 1.00 97.56 485 LEU A O 1
ATOM 3870 N N . GLU A 1 486 ? -4.229 -11.080 -29.263 1.00 97.38 486 GLU A N 1
ATOM 3871 C CA . GLU A 1 486 ? -2.946 -10.643 -29.824 1.00 97.38 486 GLU A CA 1
ATOM 3872 C C . GLU A 1 486 ? -2.712 -9.144 -29.580 1.00 97.38 486 GLU A C 1
ATOM 3874 O O . GLU A 1 486 ? -1.683 -8.761 -29.022 1.00 97.38 486 GLU A O 1
ATOM 3879 N N . ASN A 1 487 ? -3.690 -8.297 -29.919 1.00 97.38 487 ASN A N 1
ATOM 3880 C CA . ASN A 1 487 ? -3.573 -6.847 -29.773 1.00 97.38 487 ASN A CA 1
ATOM 3881 C C . ASN A 1 487 ? -3.480 -6.406 -28.302 1.00 97.38 487 ASN A C 1
ATOM 3883 O O . ASN A 1 487 ? -2.623 -5.601 -27.947 1.00 97.38 487 ASN A O 1
ATOM 3887 N N . THR A 1 488 ? -4.331 -6.942 -27.423 1.00 97.44 488 THR A N 1
ATOM 3888 C CA . THR A 1 488 ? -4.296 -6.611 -25.991 1.00 97.44 488 THR A CA 1
ATOM 3889 C C . THR A 1 488 ? -3.000 -7.093 -25.343 1.00 97.44 488 THR A C 1
ATOM 3891 O O . THR A 1 488 ? -2.392 -6.347 -24.578 1.00 97.44 488 THR A O 1
ATOM 3894 N N . THR A 1 489 ? -2.526 -8.295 -25.689 1.00 97.69 489 THR A N 1
ATOM 3895 C CA . THR A 1 489 ? -1.228 -8.811 -25.221 1.00 97.69 489 THR A CA 1
ATOM 3896 C C . THR A 1 489 ? -0.084 -7.898 -25.655 1.00 97.69 489 THR A C 1
ATOM 3898 O O . THR A 1 489 ? 0.740 -7.519 -24.825 1.00 97.69 489 THR A O 1
ATOM 3901 N N . TYR A 1 490 ? -0.060 -7.500 -26.930 1.00 97.06 490 TYR A N 1
ATOM 3902 C CA . TYR A 1 490 ? 0.939 -6.575 -27.457 1.00 97.06 490 TYR A CA 1
ATOM 3903 C C . TYR A 1 490 ? 0.923 -5.233 -26.712 1.00 97.06 490 TYR A C 1
ATOM 3905 O O . TYR A 1 490 ? 1.961 -4.783 -26.234 1.00 97.06 490 TYR A O 1
ATOM 3913 N N . ASN A 1 491 ? -0.252 -4.626 -26.528 1.00 96.25 491 ASN A N 1
ATOM 3914 C CA . ASN A 1 491 ? -0.373 -3.339 -25.840 1.00 96.25 491 ASN A CA 1
ATOM 3915 C C . ASN A 1 491 ? 0.039 -3.416 -24.365 1.00 96.25 491 ASN A C 1
ATOM 3917 O O . ASN A 1 491 ? 0.729 -2.520 -23.888 1.00 96.25 491 ASN A O 1
ATOM 3921 N N . LEU A 1 492 ? -0.318 -4.493 -23.656 1.00 95.50 492 LEU A N 1
ATOM 3922 C CA . LEU A 1 492 ? 0.129 -4.728 -22.279 1.00 95.50 492 LEU A CA 1
ATOM 3923 C C . LEU A 1 492 ? 1.651 -4.860 -22.202 1.00 95.50 492 LEU A C 1
ATOM 3925 O O . LEU A 1 492 ? 2.279 -4.267 -21.323 1.00 95.50 492 LEU A O 1
ATOM 3929 N N . GLN A 1 493 ? 2.245 -5.606 -23.135 1.00 94.19 493 GLN A N 1
ATOM 3930 C CA . GLN A 1 493 ? 3.689 -5.767 -23.219 1.00 94.19 493 GLN A CA 1
ATOM 3931 C C . GLN A 1 493 ? 4.372 -4.419 -23.471 1.00 94.19 493 GLN A C 1
ATOM 3933 O O . GLN A 1 493 ? 5.259 -4.050 -22.708 1.00 94.19 493 GLN A O 1
ATOM 3938 N N . GLU A 1 494 ? 3.935 -3.662 -24.479 1.00 92.88 494 GLU A N 1
ATOM 3939 C CA . GLU A 1 494 ? 4.489 -2.347 -24.826 1.00 92.88 494 GLU A CA 1
ATOM 3940 C C . GLU A 1 494 ? 4.259 -1.286 -23.749 1.00 92.88 494 GLU A C 1
ATOM 3942 O O . GLU A 1 494 ? 5.138 -0.466 -23.468 1.00 92.88 494 GLU A O 1
ATOM 3947 N N . TYR A 1 495 ? 3.109 -1.312 -23.079 1.00 91.19 495 TYR A N 1
ATOM 3948 C CA . TYR A 1 495 ? 2.888 -0.427 -21.949 1.00 91.19 495 TYR A CA 1
ATOM 3949 C C . TYR A 1 495 ? 3.865 -0.751 -20.822 1.00 91.19 495 TYR A C 1
ATOM 3951 O O . TYR A 1 495 ? 4.551 0.148 -20.337 1.00 91.19 495 TYR A O 1
ATOM 3959 N N . ALA A 1 496 ? 4.015 -2.030 -20.475 1.00 90.12 496 ALA A N 1
ATOM 3960 C CA . ALA A 1 496 ? 5.008 -2.447 -19.500 1.00 90.12 496 ALA A CA 1
ATOM 3961 C C . ALA A 1 496 ? 6.439 -2.095 -19.963 1.00 90.12 496 ALA A C 1
ATOM 3963 O O . ALA A 1 496 ? 7.270 -1.799 -19.104 1.00 90.12 496 ALA A O 1
ATOM 3964 N N . ARG A 1 497 ? 6.724 -2.078 -21.288 1.00 87.12 497 ARG A N 1
ATOM 3965 C CA . ARG A 1 497 ? 7.947 -1.513 -21.922 1.00 87.12 497 ARG A CA 1
ATOM 3966 C C . ARG A 1 497 ? 8.209 -0.084 -21.511 1.00 87.12 497 ARG A C 1
ATOM 3968 O O . ARG A 1 497 ? 9.275 0.226 -20.983 1.00 87.12 497 ARG A O 1
ATOM 3975 N N . SER A 1 498 ? 7.209 0.748 -21.718 1.00 85.31 498 SER A N 1
ATOM 3976 C CA . SER A 1 498 ? 7.285 2.179 -21.467 1.00 85.31 498 SER A CA 1
ATOM 3977 C C . SER A 1 498 ? 7.307 2.551 -19.981 1.00 85.31 498 SER A C 1
ATOM 3979 O O . SER A 1 498 ? 7.982 3.496 -19.572 1.00 85.31 498 SER A O 1
ATOM 3981 N N . GLN A 1 499 ? 6.575 1.792 -19.168 1.00 85.44 499 GLN A N 1
ATOM 3982 C CA . GLN A 1 499 ? 6.335 2.061 -17.765 1.00 85.44 499 GLN A CA 1
ATOM 3983 C C . GLN A 1 499 ? 6.535 0.761 -17.001 1.00 85.44 499 GLN A C 1
ATOM 3985 O O . GLN A 1 499 ? 5.660 -0.104 -16.983 1.00 85.44 499 GLN A O 1
ATOM 3990 N N . LEU A 1 500 ? 7.698 0.645 -16.359 1.00 86.94 500 LEU A N 1
ATOM 3991 C CA . LEU A 1 500 ? 7.986 -0.496 -15.503 1.00 86.94 500 LEU A CA 1
ATOM 3992 C C . LEU A 1 500 ? 6.886 -0.611 -14.436 1.00 86.94 500 LEU A C 1
ATOM 3994 O O . LEU A 1 500 ? 6.619 0.380 -13.740 1.00 86.94 500 LEU A O 1
ATOM 3998 N N . PRO A 1 501 ? 6.226 -1.778 -14.332 1.00 88.81 501 PRO A N 1
ATOM 3999 C CA . PRO A 1 501 ? 5.328 -2.054 -13.227 1.00 88.81 501 PRO A CA 1
ATOM 4000 C C . PRO A 1 501 ? 6.083 -1.853 -11.910 1.00 88.81 501 PRO A C 1
ATOM 4002 O O . PRO A 1 501 ? 7.248 -2.248 -11.824 1.00 88.81 501 PRO A O 1
ATOM 4005 N N . PRO A 1 502 ? 5.472 -1.223 -10.896 1.00 85.88 502 PRO A N 1
ATOM 4006 C CA . PRO A 1 502 ? 6.099 -1.150 -9.590 1.00 85.88 502 PRO A CA 1
ATOM 4007 C C . PRO A 1 502 ? 6.287 -2.569 -9.044 1.00 85.88 502 PRO A C 1
ATOM 4009 O O . PRO A 1 502 ? 5.392 -3.415 -9.160 1.00 85.88 502 PRO A O 1
ATOM 4012 N N . VAL A 1 503 ? 7.454 -2.809 -8.445 1.00 80.56 503 VAL A N 1
ATOM 4013 C CA . VAL A 1 503 ? 7.695 -3.990 -7.615 1.00 80.56 503 VAL A CA 1
ATOM 4014 C C . VAL A 1 503 ? 6.676 -3.937 -6.485 1.00 80.56 503 VAL A C 1
ATOM 4016 O O . VAL A 1 503 ? 6.551 -2.916 -5.807 1.00 80.56 503 VAL A O 1
ATOM 4019 N N . VAL A 1 504 ? 5.887 -4.997 -6.337 1.00 74.06 504 VAL A N 1
ATOM 4020 C CA . VAL A 1 504 ? 4.906 -5.063 -5.258 1.00 74.06 504 VAL A CA 1
ATOM 4021 C C . VAL A 1 504 ? 5.560 -5.743 -4.072 1.00 74.06 504 VAL A C 1
ATOM 4023 O O . VAL A 1 504 ? 5.769 -6.949 -4.089 1.00 74.06 504 VAL A O 1
ATOM 4026 N N . GLU A 1 505 ? 5.891 -4.946 -3.066 1.00 70.50 505 GLU A N 1
ATOM 4027 C CA . GLU A 1 505 ? 6.288 -5.407 -1.736 1.00 70.50 505 GLU A CA 1
ATOM 4028 C C . GLU A 1 505 ? 5.053 -5.377 -0.833 1.00 70.50 505 GLU A C 1
ATOM 4030 O O . GLU A 1 505 ? 4.920 -4.548 0.066 1.00 70.50 505 GLU A O 1
ATOM 4035 N N . ASP A 1 506 ? 4.068 -6.218 -1.140 1.00 74.75 506 ASP A N 1
ATOM 4036 C CA . ASP A 1 506 ? 2.917 -6.411 -0.263 1.00 74.75 506 ASP A CA 1
ATOM 4037 C C . ASP A 1 506 ? 2.786 -7.882 0.138 1.00 74.75 506 ASP A C 1
ATOM 4039 O O . ASP A 1 506 ? 3.463 -8.763 -0.396 1.00 74.75 506 ASP A O 1
ATOM 4043 N N . CYS A 1 507 ? 1.910 -8.152 1.106 1.00 67.56 507 CYS A N 1
ATOM 4044 C CA . CYS A 1 507 ? 1.713 -9.492 1.655 1.00 67.56 507 CYS A CA 1
ATOM 4045 C C . CYS A 1 507 ? 1.209 -10.536 0.641 1.00 67.56 507 CYS A C 1
ATOM 4047 O O . CYS A 1 507 ? 1.131 -11.708 0.988 1.00 67.56 507 CYS A O 1
ATOM 4049 N N . ARG A 1 508 ? 0.843 -10.137 -0.584 1.00 73.81 508 ARG A N 1
ATOM 4050 C CA . ARG A 1 508 ? 0.380 -11.027 -1.661 1.00 73.81 508 ARG A CA 1
ATOM 4051 C C . ARG A 1 508 ? 1.505 -11.414 -2.625 1.00 73.81 508 ARG A C 1
ATOM 4053 O O . ARG A 1 508 ? 1.258 -12.194 -3.547 1.00 73.81 508 ARG A O 1
ATOM 4060 N N . HIS A 1 509 ? 2.697 -10.846 -2.433 1.00 80.12 509 HIS A N 1
ATOM 4061 C CA . HIS A 1 509 ? 3.848 -10.955 -3.328 1.00 80.12 509 HIS A CA 1
ATOM 4062 C C . HIS A 1 509 ? 5.181 -11.041 -2.555 1.00 80.12 509 HIS A C 1
ATOM 4064 O O . HIS A 1 509 ? 6.207 -10.547 -3.027 1.00 80.12 509 HIS A O 1
ATOM 4070 N N . THR A 1 510 ? 5.194 -11.647 -1.363 1.00 82.19 510 THR A N 1
ATOM 4071 C CA . THR A 1 510 ? 6.407 -11.747 -0.528 1.00 82.19 510 THR A CA 1
ATOM 4072 C C . THR A 1 510 ? 7.518 -12.575 -1.186 1.00 82.19 510 THR A C 1
ATOM 4074 O O . THR A 1 510 ? 8.698 -12.355 -0.928 1.00 82.19 510 THR A O 1
ATOM 4077 N N . HIS A 1 511 ? 7.163 -13.465 -2.109 1.00 86.44 511 HIS A N 1
ATOM 4078 C CA . HIS A 1 511 ? 8.051 -14.323 -2.888 1.00 86.44 511 HIS A CA 1
ATOM 4079 C C . HIS A 1 511 ? 8.311 -13.777 -4.302 1.00 86.44 511 HIS A C 1
ATOM 4081 O O . HIS A 1 511 ? 8.763 -14.511 -5.184 1.00 86.44 511 HIS A O 1
ATOM 4087 N N . HIS A 1 512 ? 8.054 -12.488 -4.551 1.00 86.81 512 HIS A N 1
ATOM 4088 C CA . HIS A 1 512 ? 8.296 -11.860 -5.852 1.00 86.81 512 HIS A CA 1
ATOM 4089 C C . HIS A 1 512 ? 9.754 -12.017 -6.317 1.00 86.81 512 HIS A C 1
ATOM 4091 O O . HIS A 1 512 ? 9.992 -12.433 -7.452 1.00 86.81 512 HIS A O 1
ATOM 4097 N N . SER A 1 513 ? 10.732 -11.758 -5.445 1.00 87.62 513 SER A N 1
ATOM 4098 C CA . SER A 1 513 ? 12.154 -11.899 -5.790 1.00 87.62 513 SER A CA 1
ATOM 4099 C C . SER A 1 513 ? 12.499 -13.330 -6.204 1.00 87.62 513 SER A C 1
ATOM 4101 O O . SER A 1 513 ? 13.135 -13.536 -7.236 1.00 87.62 513 SER A O 1
ATOM 4103 N N . TRP A 1 514 ? 11.999 -14.325 -5.463 1.00 89.19 514 TRP A N 1
ATOM 4104 C CA . TRP A 1 514 ? 12.148 -15.740 -5.814 1.00 89.19 514 TRP A CA 1
ATOM 4105 C C . TRP A 1 514 ? 11.508 -16.058 -7.171 1.00 89.19 514 TRP A C 1
ATOM 4107 O O . TRP A 1 514 ? 12.112 -16.731 -8.005 1.00 89.19 514 TRP A O 1
ATOM 4117 N N . TRP A 1 515 ? 10.303 -15.545 -7.428 1.00 91.62 515 TRP A N 1
ATOM 4118 C CA . TRP A 1 515 ? 9.601 -15.761 -8.691 1.00 91.62 515 TRP A CA 1
ATOM 4119 C C . TRP A 1 515 ? 10.391 -15.223 -9.891 1.00 91.62 515 TRP A C 1
ATOM 4121 O O . TRP A 1 515 ? 10.520 -15.909 -10.906 1.00 91.62 515 TRP A O 1
ATOM 4131 N N . VAL A 1 516 ? 10.968 -14.027 -9.763 1.00 90.81 516 VAL A N 1
ATOM 4132 C CA . VAL A 1 516 ? 11.816 -13.408 -10.793 1.00 90.81 516 VAL A CA 1
ATOM 4133 C C . VAL A 1 516 ? 13.154 -14.143 -10.942 1.00 90.81 516 VAL A C 1
ATOM 4135 O O . VAL A 1 516 ? 13.645 -14.306 -12.057 1.00 90.81 516 VAL A O 1
ATOM 4138 N N . GLU A 1 517 ? 13.733 -14.655 -9.854 1.00 90.56 517 GLU A N 1
ATOM 4139 C CA . GLU A 1 517 ? 14.943 -15.489 -9.897 1.00 90.56 517 GLU A CA 1
ATOM 4140 C C . GLU A 1 517 ? 14.705 -16.791 -10.679 1.00 90.56 517 GLU A C 1
ATOM 4142 O O . GLU A 1 517 ? 15.513 -17.169 -11.527 1.00 90.56 517 GLU A O 1
ATOM 4147 N N . LYS A 1 518 ? 13.570 -17.461 -10.440 1.00 90.00 518 LYS A N 1
ATOM 4148 C CA . LYS A 1 518 ? 13.206 -18.712 -11.128 1.00 90.00 518 LYS A CA 1
ATOM 4149 C C . LYS A 1 518 ? 12.770 -18.526 -12.574 1.00 90.00 518 LYS A C 1
ATOM 4151 O O . LYS A 1 518 ? 12.716 -19.507 -13.311 1.00 90.00 518 LYS A O 1
ATOM 4156 N N . ASN A 1 519 ? 12.512 -17.294 -12.993 1.00 90.75 519 ASN A N 1
ATOM 4157 C CA . ASN A 1 519 ? 12.093 -16.964 -14.345 1.00 90.75 519 ASN A CA 1
ATOM 4158 C C . ASN A 1 519 ? 13.025 -15.895 -14.933 1.00 90.75 519 ASN A C 1
ATOM 4160 O O . ASN A 1 519 ? 12.648 -14.724 -14.980 1.00 90.75 519 ASN A O 1
ATOM 4164 N N . PRO A 1 520 ? 14.230 -16.265 -15.411 1.00 89.62 520 PRO A N 1
ATOM 4165 C CA . PRO A 1 520 ? 15.224 -15.300 -15.886 1.00 89.62 520 PRO A CA 1
ATOM 4166 C C . PRO A 1 520 ? 14.719 -14.368 -16.996 1.00 89.62 520 PRO A C 1
ATOM 4168 O O . PRO A 1 520 ? 15.151 -13.225 -17.087 1.00 89.62 520 PRO A O 1
ATOM 4171 N N . HIS A 1 521 ? 13.742 -14.796 -17.806 1.00 87.75 521 HIS A N 1
ATOM 4172 C CA . HIS A 1 521 ? 13.099 -13.947 -18.823 1.00 87.75 521 HIS A CA 1
ATOM 4173 C C . HIS A 1 521 ? 12.234 -12.813 -18.241 1.00 87.75 521 HIS A C 1
ATOM 4175 O O . HIS A 1 521 ? 11.756 -11.962 -18.996 1.00 87.75 521 HIS A O 1
ATOM 4181 N N . LEU A 1 522 ? 11.999 -12.816 -16.923 1.00 89.31 522 LEU A N 1
ATOM 4182 C CA . LEU A 1 522 ? 11.328 -11.767 -16.152 1.00 89.31 522 LEU A CA 1
ATOM 4183 C C . LEU A 1 522 ? 12.308 -10.818 -15.446 1.00 89.31 522 LEU A C 1
ATOM 4185 O O . LEU A 1 522 ? 11.858 -9.806 -14.908 1.00 89.31 522 LEU A O 1
ATOM 4189 N N . GLN A 1 523 ? 13.617 -11.071 -15.519 1.00 85.50 523 GLN A N 1
ATOM 4190 C CA . GLN A 1 523 ? 14.639 -10.170 -14.989 1.00 85.50 523 GLN A CA 1
ATOM 4191 C C . GLN A 1 523 ? 14.884 -8.963 -15.913 1.00 85.50 523 GLN A C 1
ATOM 4193 O O . GLN A 1 523 ? 14.737 -9.075 -17.134 1.00 85.50 523 GLN A O 1
ATOM 4198 N N . PRO A 1 524 ? 15.283 -7.802 -15.362 1.00 76.94 524 PRO A N 1
ATOM 4199 C CA . PRO A 1 524 ? 15.730 -6.661 -16.159 1.00 76.94 524 PRO A CA 1
ATOM 4200 C C . PRO A 1 524 ? 16.887 -7.027 -17.114 1.00 76.94 524 PRO A C 1
ATOM 4202 O O . PRO A 1 524 ? 17.670 -7.921 -16.801 1.00 76.94 524 PRO A O 1
ATOM 4205 N N . PRO A 1 525 ? 17.049 -6.322 -18.250 1.00 72.69 525 PRO A N 1
ATOM 4206 C CA . PRO A 1 525 ? 16.271 -5.154 -18.685 1.00 72.69 525 PRO A CA 1
ATOM 4207 C C . PRO A 1 525 ? 14.953 -5.503 -19.401 1.00 72.69 525 PRO A C 1
ATOM 4209 O O . PRO A 1 525 ? 14.072 -4.648 -19.534 1.00 72.69 525 PRO A O 1
ATOM 4212 N N . ASP A 1 526 ? 14.812 -6.744 -19.866 1.00 69.69 526 ASP A N 1
ATOM 4213 C CA . ASP A 1 526 ? 13.728 -7.150 -20.769 1.00 69.69 526 ASP A CA 1
ATOM 4214 C C . ASP A 1 526 ? 12.485 -7.655 -20.038 1.00 69.69 526 ASP A C 1
ATOM 4216 O O . ASP A 1 526 ? 11.351 -7.493 -20.515 1.00 69.69 526 ASP A O 1
ATOM 4220 N N . GLY A 1 527 ? 12.702 -8.246 -18.871 1.00 68.19 527 GLY A N 1
ATOM 4221 C CA . GLY A 1 527 ? 11.691 -8.833 -18.029 1.00 68.19 527 GLY A CA 1
ATOM 4222 C C . GLY A 1 527 ? 11.000 -7.825 -17.117 1.00 68.19 527 GLY A C 1
ATOM 4223 O O . GLY A 1 527 ? 11.554 -6.805 -16.705 1.00 68.19 527 GLY A O 1
ATOM 4224 N N . ARG A 1 528 ? 9.707 -8.068 -16.897 1.00 86.50 528 ARG A N 1
ATOM 4225 C CA . ARG A 1 528 ? 8.788 -7.124 -16.252 1.00 86.50 528 ARG A CA 1
ATOM 4226 C C . ARG A 1 528 ? 7.886 -7.914 -15.345 1.00 86.50 528 ARG A C 1
ATOM 4228 O O . ARG A 1 528 ? 7.149 -8.765 -15.839 1.00 86.50 528 ARG A O 1
ATOM 4235 N N . CYS A 1 529 ? 7.933 -7.614 -14.062 1.00 92.50 529 CYS A N 1
ATOM 4236 C CA . CYS A 1 529 ? 7.093 -8.252 -13.072 1.00 92.50 529 CYS A CA 1
ATOM 4237 C C . CYS A 1 529 ? 6.550 -7.188 -12.119 1.00 92.50 529 CYS A C 1
ATOM 4239 O O . CYS A 1 529 ? 7.304 -6.352 -11.628 1.00 92.50 529 CYS A O 1
ATOM 4241 N N . GLY A 1 530 ? 5.237 -7.173 -11.909 1.00 93.88 530 GLY A N 1
ATOM 4242 C CA . GLY A 1 530 ? 4.598 -6.263 -10.960 1.00 93.88 530 GLY A CA 1
ATOM 4243 C C . GLY A 1 530 ? 3.128 -6.016 -11.266 1.00 93.88 530 GLY A C 1
ATOM 4244 O O . GLY A 1 530 ? 2.541 -6.651 -12.147 1.00 93.88 530 GLY A O 1
ATOM 4245 N N . VAL A 1 531 ? 2.526 -5.083 -10.528 1.00 94.44 531 VAL A N 1
ATOM 4246 C CA . VAL A 1 531 ? 1.086 -4.803 -10.604 1.00 94.44 531 VAL A CA 1
ATOM 4247 C C . VAL A 1 531 ? 0.842 -3.314 -10.779 1.00 94.44 531 VAL A C 1
ATOM 4249 O O . VAL A 1 531 ? 1.344 -2.492 -10.021 1.00 94.44 531 VAL A O 1
ATOM 4252 N N . LEU A 1 532 ? 0.032 -2.965 -11.772 1.00 93.62 532 LEU A N 1
ATOM 4253 C CA . LEU A 1 532 ? -0.413 -1.598 -12.025 1.00 93.62 532 LEU A CA 1
ATOM 4254 C C . LEU A 1 532 ? -1.880 -1.467 -11.634 1.00 93.62 532 LEU A C 1
ATOM 4256 O O . LEU A 1 532 ? -2.706 -2.274 -12.052 1.00 93.62 532 LEU A O 1
ATOM 4260 N N . HIS A 1 533 ? -2.234 -0.430 -10.887 1.00 93.94 533 HIS A N 1
ATOM 4261 C CA . HIS A 1 533 ? -3.620 -0.165 -10.519 1.00 93.94 533 HIS A CA 1
ATOM 4262 C C . HIS A 1 533 ? -4.166 0.991 -11.345 1.00 93.94 533 HIS A C 1
ATOM 4264 O O . HIS A 1 533 ? -3.714 2.120 -11.193 1.00 93.94 533 HIS A O 1
ATOM 4270 N N . TRP A 1 534 ? -5.157 0.755 -12.198 1.00 93.94 534 TRP A N 1
ATOM 4271 C CA . TRP A 1 534 ? -5.743 1.761 -13.086 1.00 93.94 534 TRP A CA 1
ATOM 4272 C C . TRP A 1 534 ? -7.201 2.051 -12.755 1.00 93.94 534 TRP A C 1
ATOM 4274 O O . TRP A 1 534 ? -8.023 1.139 -12.705 1.00 93.94 534 TRP A O 1
ATOM 4284 N N . GLY A 1 535 ? -7.530 3.332 -12.601 1.00 93.38 535 GLY A N 1
ATOM 4285 C CA . GLY A 1 535 ? -8.866 3.820 -12.288 1.00 93.38 535 GLY A CA 1
ATOM 4286 C C . GLY A 1 535 ? -8.948 4.558 -10.952 1.00 93.38 535 GLY A C 1
ATOM 4287 O O . GLY A 1 535 ? -7.997 5.219 -10.532 1.00 93.38 535 GLY A O 1
ATOM 4288 N N . THR A 1 536 ? -10.103 4.470 -10.306 1.00 93.38 536 THR A N 1
ATOM 4289 C CA . THR A 1 536 ? -10.448 5.138 -9.052 1.00 93.38 536 THR A CA 1
ATOM 4290 C C . THR A 1 536 ? -9.943 4.357 -7.843 1.00 93.38 536 THR A C 1
ATOM 4292 O O . THR A 1 536 ? -10.208 3.168 -7.688 1.00 93.38 536 THR A O 1
ATOM 4295 N N . TRP A 1 537 ? -9.261 5.049 -6.944 1.00 90.69 537 TRP A N 1
ATOM 4296 C CA . TRP A 1 537 ? -8.767 4.574 -5.663 1.00 90.69 537 TRP A CA 1
ATOM 4297 C C . TRP A 1 537 ? -9.388 5.403 -4.526 1.00 90.69 537 TRP A C 1
ATOM 4299 O O . TRP A 1 537 ? -9.653 6.588 -4.726 1.00 90.69 537 TRP A O 1
ATOM 4309 N N . PRO A 1 538 ? -9.607 4.844 -3.327 1.00 87.19 538 PRO A N 1
ATOM 4310 C CA . PRO A 1 538 ? -9.952 5.655 -2.157 1.00 87.19 538 PRO A CA 1
ATOM 4311 C C . PRO A 1 538 ? -8.778 6.555 -1.732 1.00 87.19 538 PRO A C 1
ATOM 4313 O O . PRO A 1 538 ? -7.636 6.096 -1.647 1.00 87.19 538 PRO A O 1
ATOM 4316 N N . GLU A 1 539 ? -9.027 7.827 -1.423 1.00 80.31 539 GLU A N 1
ATOM 4317 C CA . GLU A 1 539 ? -7.995 8.709 -0.873 1.00 80.31 539 GLU A CA 1
ATOM 4318 C C . GLU A 1 539 ? -7.545 8.219 0.513 1.00 80.31 539 GLU A C 1
ATOM 4320 O O . GLU A 1 539 ? -8.337 8.061 1.440 1.00 80.31 539 GLU A O 1
ATOM 4325 N N . LEU A 1 540 ? -6.244 7.964 0.674 1.00 72.62 540 LEU A N 1
ATOM 4326 C CA . LEU A 1 540 ? -5.687 7.566 1.968 1.00 72.62 540 LEU A CA 1
ATOM 4327 C C . LEU A 1 540 ? -5.841 8.712 2.972 1.00 72.62 540 LEU A C 1
ATOM 4329 O O . LEU A 1 540 ? -5.355 9.813 2.727 1.00 72.62 540 LEU A O 1
ATOM 4333 N N . GLY A 1 541 ? -6.494 8.435 4.100 1.00 70.25 541 GLY A N 1
ATOM 4334 C CA . GLY A 1 541 ? -6.722 9.411 5.169 1.00 70.25 541 GLY A CA 1
ATOM 4335 C C . GLY A 1 541 ? -8.001 10.241 5.027 1.00 70.25 541 GLY A C 1
ATOM 4336 O O . GLY A 1 541 ? -8.362 10.924 5.982 1.00 70.25 541 GLY A O 1
ATOM 4337 N N . LYS A 1 542 ? -8.733 10.147 3.907 1.00 69.50 542 LYS A N 1
ATOM 4338 C CA . LYS A 1 542 ? -10.086 10.710 3.790 1.00 69.50 542 LYS A CA 1
ATOM 4339 C C . LYS A 1 542 ? -11.102 9.597 3.614 1.00 69.50 542 LYS A C 1
ATOM 4341 O O . LYS A 1 542 ? -10.961 8.717 2.769 1.00 69.50 542 LYS A O 1
ATOM 4346 N N . LYS A 1 543 ? -12.137 9.607 4.449 1.00 65.12 543 LYS A N 1
ATOM 4347 C CA . LYS A 1 543 ? -13.174 8.579 4.416 1.00 65.12 543 LYS A CA 1
ATOM 4348 C C . LYS A 1 543 ? -14.015 8.763 3.146 1.00 65.12 543 LYS A C 1
ATOM 4350 O O . LYS A 1 543 ? -14.879 9.627 3.116 1.00 65.12 543 LYS A O 1
ATOM 4355 N N . ASN A 1 544 ? -13.772 7.906 2.154 1.00 66.62 544 ASN A N 1
ATOM 4356 C CA . ASN A 1 544 ? -14.579 7.699 0.943 1.00 66.62 544 ASN A CA 1
ATOM 4357 C C . ASN A 1 544 ? -14.436 8.729 -0.190 1.00 66.62 544 ASN A C 1
ATOM 4359 O O . ASN A 1 544 ? -15.259 8.703 -1.102 1.00 66.62 544 ASN A O 1
ATOM 4363 N N . ASP A 1 545 ? -13.407 9.580 -0.199 1.00 84.44 545 ASP A N 1
ATOM 4364 C CA . ASP A 1 545 ? -13.183 10.461 -1.352 1.00 84.44 545 ASP A CA 1
ATOM 4365 C C . ASP A 1 545 ? -12.526 9.668 -2.501 1.00 84.44 545 ASP A C 1
ATOM 4367 O O . ASP A 1 545 ? -11.406 9.163 -2.341 1.00 84.44 545 ASP A O 1
ATOM 4371 N N . PRO A 1 546 ? -13.200 9.505 -3.657 1.00 90.19 546 PRO A N 1
ATOM 4372 C CA . PRO A 1 546 ? -12.623 8.818 -4.801 1.00 90.19 546 PRO A CA 1
ATOM 4373 C C . PRO A 1 546 ? -11.569 9.710 -5.467 1.00 90.19 546 PRO A C 1
ATOM 4375 O O . PRO A 1 546 ? -11.844 10.848 -5.844 1.00 90.19 546 PRO A O 1
ATOM 4378 N N . ILE A 1 547 ? -10.369 9.175 -5.672 1.00 92.44 547 ILE A N 1
ATOM 4379 C CA . ILE A 1 547 ? -9.282 9.819 -6.419 1.00 92.44 547 ILE A CA 1
ATOM 4380 C C . ILE A 1 547 ? -8.789 8.896 -7.525 1.00 92.44 547 ILE A C 1
ATOM 4382 O O . ILE A 1 547 ? -8.999 7.691 -7.476 1.00 92.44 547 ILE A O 1
ATOM 4386 N N . LEU A 1 548 ? -8.091 9.419 -8.526 1.00 92.44 548 LEU A N 1
ATOM 4387 C CA . LEU A 1 548 ? -7.390 8.548 -9.468 1.00 92.44 548 LEU A CA 1
ATOM 4388 C C . LEU A 1 548 ? -6.207 7.866 -8.773 1.00 92.44 548 LEU A C 1
ATOM 4390 O O . LEU A 1 548 ? -5.494 8.477 -7.972 1.00 92.44 548 LEU A O 1
ATOM 4394 N N . SER A 1 549 ? -5.982 6.592 -9.084 1.00 91.38 549 SER A N 1
ATOM 4395 C CA . SER A 1 549 ? -4.828 5.860 -8.572 1.00 91.38 549 SER A CA 1
ATOM 4396 C C . SER A 1 549 ? -3.518 6.520 -9.019 1.00 91.38 549 SER A C 1
ATOM 4398 O O . SER A 1 549 ? -3.435 7.180 -10.062 1.00 91.38 549 SER A O 1
ATOM 4400 N N . LYS A 1 550 ? -2.446 6.291 -8.255 1.00 89.12 550 LYS A N 1
ATOM 4401 C CA . LYS A 1 550 ? -1.120 6.813 -8.606 1.00 89.12 550 LYS A CA 1
ATOM 4402 C C . LYS A 1 550 ? -0.666 6.347 -9.987 1.00 89.12 550 LYS A C 1
ATOM 4404 O O . LYS A 1 550 ? -0.118 7.163 -10.717 1.00 89.12 550 LYS A O 1
ATOM 4409 N N . ASP A 1 551 ? -0.915 5.093 -10.360 1.00 88.19 551 ASP A N 1
ATOM 4410 C CA . ASP A 1 551 ? -0.464 4.565 -11.656 1.00 88.19 551 ASP A CA 1
ATOM 4411 C C . ASP A 1 551 ? -1.293 5.131 -12.817 1.00 88.19 551 ASP A C 1
ATOM 4413 O O . ASP A 1 551 ? -0.772 5.332 -13.914 1.00 88.19 551 ASP A O 1
ATOM 4417 N N . THR A 1 552 ? -2.553 5.502 -12.556 1.00 88.44 552 THR A N 1
ATOM 4418 C CA . THR A 1 552 ? -3.370 6.265 -13.510 1.00 88.44 552 THR A CA 1
ATOM 4419 C C . THR A 1 552 ? -2.776 7.650 -13.756 1.00 88.44 552 THR A C 1
ATOM 4421 O O . THR A 1 552 ? -2.671 8.080 -14.904 1.00 88.44 552 THR A O 1
ATOM 4424 N N . ILE A 1 553 ? -2.368 8.351 -12.694 1.00 86.00 553 ILE A N 1
ATOM 4425 C CA . ILE A 1 553 ? -1.851 9.725 -12.787 1.00 86.00 553 ILE A CA 1
ATOM 4426 C C . ILE A 1 553 ? -0.424 9.745 -13.359 1.00 86.00 553 ILE A C 1
ATOM 4428 O O . ILE A 1 553 ? -0.140 10.502 -14.285 1.00 86.00 553 ILE A O 1
ATOM 4432 N N . LYS A 1 554 ? 0.475 8.898 -12.838 1.00 79.31 554 LYS A N 1
ATOM 4433 C CA . LYS A 1 554 ? 1.916 8.893 -13.158 1.00 79.31 554 LYS A CA 1
ATOM 4434 C C . LYS A 1 554 ? 2.239 8.517 -14.600 1.00 79.31 554 LYS A C 1
ATOM 4436 O O . LYS A 1 554 ? 3.301 8.897 -15.083 1.00 79.31 554 LYS A O 1
ATOM 4441 N N . GLY A 1 555 ? 1.348 7.807 -15.293 1.00 62.41 555 GLY A N 1
ATOM 4442 C CA . GLY A 1 555 ? 1.579 7.289 -16.648 1.00 62.41 555 GLY A CA 1
ATOM 4443 C C . GLY A 1 555 ? 1.851 8.327 -17.754 1.00 62.41 555 GLY A C 1
ATOM 4444 O O . GLY A 1 555 ? 1.854 7.941 -18.917 1.00 62.41 555 GLY A O 1
ATOM 4445 N N . GLY A 1 556 ? 2.056 9.612 -17.433 1.00 53.59 556 GLY A N 1
ATOM 4446 C CA . GLY A 1 556 ? 2.419 10.669 -18.384 1.00 53.59 556 GLY A CA 1
ATOM 4447 C C . GLY A 1 556 ? 3.543 11.620 -17.947 1.00 53.59 556 GLY A C 1
ATOM 4448 O O . GLY A 1 556 ? 3.808 12.570 -18.673 1.00 53.59 556 GLY A O 1
ATOM 4449 N N . THR A 1 557 ? 4.198 11.422 -16.793 1.00 48.28 557 THR A N 1
ATOM 4450 C CA . THR A 1 557 ? 5.093 12.444 -16.197 1.00 48.28 557 THR A CA 1
ATOM 4451 C C . THR A 1 557 ? 6.557 12.015 -16.046 1.00 48.28 557 THR A C 1
ATOM 4453 O O . THR A 1 557 ? 7.210 12.412 -15.079 1.00 48.28 557 THR A O 1
ATOM 4456 N N . ARG A 1 558 ? 7.111 11.198 -16.953 1.00 54.12 558 ARG A N 1
ATOM 4457 C CA . ARG A 1 558 ? 8.576 11.025 -16.976 1.00 54.12 558 ARG A CA 1
ATOM 4458 C C . ARG A 1 558 ? 9.249 12.344 -17.369 1.00 54.12 558 ARG A C 1
ATOM 4460 O O . ARG A 1 558 ? 8.728 13.101 -18.180 1.00 54.12 558 ARG A O 1
ATOM 4467 N N . SER A 1 559 ? 10.419 12.592 -16.784 1.00 45.16 559 SER A N 1
ATOM 4468 C CA . SER A 1 559 ? 11.258 13.780 -16.996 1.00 45.16 559 SER A CA 1
ATOM 4469 C C . SER A 1 559 ? 11.769 13.933 -18.433 1.00 45.16 559 SER A C 1
ATOM 4471 O O . SER A 1 559 ? 12.206 15.019 -18.799 1.00 45.16 559 SER A O 1
ATOM 4473 N N . ASN A 1 560 ? 11.691 12.876 -19.248 1.00 51.19 560 ASN A N 1
ATOM 4474 C CA . ASN A 1 560 ? 11.972 12.920 -20.677 1.00 51.19 560 ASN A CA 1
ATOM 4475 C C . ASN A 1 560 ? 10.652 13.013 -21.480 1.00 51.19 560 ASN A C 1
ATOM 4477 O O . ASN A 1 560 ? 9.873 12.052 -21.482 1.00 51.19 560 ASN A O 1
ATOM 4481 N N . PRO A 1 561 ? 10.388 14.131 -22.186 1.00 58.47 561 PRO A N 1
ATOM 4482 C CA . PRO A 1 561 ? 9.172 14.328 -22.981 1.00 58.47 561 PRO A CA 1
ATOM 4483 C C . PRO A 1 561 ? 8.913 13.237 -24.032 1.00 58.47 561 PRO A C 1
ATOM 4485 O O . PRO A 1 561 ? 7.755 12.939 -24.331 1.00 58.47 561 PRO A O 1
ATOM 4488 N N . GLN A 1 562 ? 9.968 12.620 -24.578 1.00 61.69 562 GLN A N 1
ATOM 4489 C CA . GLN A 1 562 ? 9.839 11.565 -25.591 1.00 61.69 562 GLN A CA 1
ATOM 4490 C C . GLN A 1 562 ? 9.298 10.255 -24.992 1.00 61.69 562 GLN A C 1
ATOM 4492 O O . GLN A 1 562 ? 8.385 9.647 -25.557 1.00 61.69 562 GLN A O 1
ATOM 4497 N N . ASP A 1 563 ? 9.764 9.878 -23.799 1.00 65.75 563 ASP A N 1
ATOM 4498 C CA . ASP A 1 563 ? 9.300 8.676 -23.092 1.00 65.75 563 ASP A CA 1
ATOM 4499 C C . ASP A 1 563 ? 7.860 8.835 -22.584 1.00 65.75 563 ASP A C 1
ATOM 4501 O O . ASP A 1 563 ? 7.079 7.880 -22.577 1.00 65.75 563 ASP A O 1
ATOM 4505 N N . GLY A 1 564 ? 7.479 10.060 -22.199 1.00 76.00 564 GLY A N 1
ATOM 4506 C CA . GLY A 1 564 ? 6.121 10.380 -21.757 1.00 76.00 564 GLY A CA 1
ATOM 4507 C C . GLY A 1 564 ? 5.072 10.183 -22.855 1.00 76.00 564 GLY A C 1
ATOM 4508 O O . GLY A 1 564 ? 4.016 9.597 -22.603 1.00 76.00 564 GLY A O 1
ATOM 4509 N N . ALA A 1 565 ? 5.366 10.611 -24.088 1.00 79.50 565 ALA A N 1
ATOM 4510 C CA . ALA A 1 565 ? 4.461 10.432 -25.226 1.00 79.50 565 ALA A CA 1
ATOM 4511 C C . ALA A 1 565 ? 4.297 8.951 -25.609 1.00 79.50 565 ALA A C 1
ATOM 4513 O O . ALA A 1 565 ? 3.180 8.502 -25.887 1.00 79.50 565 ALA A O 1
ATOM 4514 N N . TYR A 1 566 ? 5.392 8.183 -25.573 1.00 81.38 566 TYR A N 1
ATOM 4515 C CA . TYR A 1 566 ? 5.376 6.743 -25.835 1.00 81.38 566 TYR A CA 1
ATOM 4516 C C . TYR A 1 566 ? 4.519 5.996 -24.802 1.00 81.38 566 TYR A C 1
ATOM 4518 O O . TYR A 1 566 ? 3.592 5.273 -25.175 1.00 81.38 566 TYR A O 1
ATOM 4526 N N . ALA A 1 567 ? 4.752 6.237 -23.507 1.00 82.69 567 ALA A N 1
ATOM 4527 C CA . ALA A 1 567 ? 3.982 5.610 -22.432 1.00 82.69 567 ALA A CA 1
ATOM 4528 C C . ALA A 1 567 ? 2.494 5.972 -22.480 1.00 82.69 567 ALA A C 1
ATOM 4530 O O . ALA A 1 567 ? 1.628 5.104 -22.341 1.00 82.69 567 ALA A O 1
ATOM 4531 N N . MET A 1 568 ? 2.183 7.242 -22.753 1.00 85.06 568 MET A N 1
ATOM 4532 C CA . MET A 1 568 ? 0.808 7.710 -22.903 1.00 85.06 568 MET A CA 1
ATOM 4533 C C . MET A 1 568 ? 0.087 6.996 -24.053 1.00 85.06 568 MET A C 1
ATOM 4535 O O . MET A 1 568 ? -1.052 6.557 -23.878 1.00 85.06 568 MET A O 1
ATOM 4539 N N . ARG A 1 569 ? 0.740 6.837 -25.213 1.00 88.75 569 ARG A N 1
ATOM 4540 C CA . ARG A 1 569 ? 0.162 6.141 -26.372 1.00 88.75 569 ARG A CA 1
ATOM 4541 C C . ARG A 1 569 ? -0.251 4.716 -26.012 1.00 88.75 569 ARG A C 1
ATOM 4543 O O . ARG A 1 569 ? -1.413 4.361 -26.196 1.00 88.75 569 ARG A O 1
ATOM 4550 N N . TYR A 1 570 ? 0.664 3.915 -25.467 1.00 89.69 570 TYR A N 1
ATOM 4551 C CA . TYR A 1 570 ? 0.352 2.521 -25.135 1.00 89.69 570 TYR A CA 1
ATOM 4552 C C . TYR A 1 570 ? -0.594 2.387 -23.955 1.00 89.69 570 TYR A C 1
ATOM 4554 O O . TYR A 1 570 ? -1.373 1.440 -23.923 1.00 89.69 570 TYR A O 1
ATOM 4562 N N . ARG A 1 571 ? -0.623 3.352 -23.030 1.00 89.31 571 ARG A N 1
ATOM 4563 C CA . ARG A 1 571 ? -1.669 3.408 -22.005 1.00 89.31 571 ARG A CA 1
ATOM 4564 C C . ARG A 1 571 ? -3.050 3.517 -22.644 1.00 89.31 571 ARG A C 1
ATOM 4566 O O . ARG A 1 571 ? -3.941 2.745 -22.306 1.00 89.31 571 ARG A O 1
ATOM 4573 N N . MET A 1 572 ? -3.221 4.460 -23.571 1.00 89.94 572 MET A N 1
ATOM 4574 C CA . MET A 1 572 ? -4.497 4.689 -24.251 1.00 89.94 572 MET A CA 1
ATOM 4575 C C . MET A 1 572 ? -4.909 3.492 -25.113 1.00 89.94 572 MET A C 1
ATOM 4577 O O . MET A 1 572 ? -6.064 3.070 -25.049 1.00 89.94 572 MET A O 1
ATOM 4581 N N . GLU A 1 573 ? -3.974 2.906 -25.867 1.00 93.88 573 GLU A N 1
ATOM 4582 C CA . GLU A 1 573 ? -4.250 1.706 -26.666 1.00 93.88 573 GLU A CA 1
ATOM 4583 C C . GLU A 1 573 ? -4.555 0.489 -25.788 1.00 93.88 573 GLU A C 1
ATOM 4585 O O . GLU A 1 573 ? -5.516 -0.229 -26.061 1.00 93.88 573 GLU A O 1
ATOM 4590 N N . THR A 1 574 ? -3.833 0.305 -24.676 1.00 93.94 574 THR A N 1
ATOM 4591 C CA . THR A 1 574 ? -4.139 -0.745 -23.696 1.00 93.94 574 THR A CA 1
ATOM 4592 C C . THR A 1 574 ? -5.546 -0.551 -23.151 1.00 93.94 574 THR A C 1
ATOM 4594 O O . THR A 1 574 ? -6.363 -1.455 -23.280 1.00 93.94 574 THR A O 1
ATOM 4597 N N . MET A 1 575 ? -5.880 0.634 -22.629 1.00 91.44 575 MET A N 1
ATOM 4598 C CA . MET A 1 575 ? -7.212 0.933 -22.090 1.00 91.44 575 MET A CA 1
ATOM 4599 C C . MET A 1 575 ? -8.325 0.650 -23.099 1.00 91.44 575 MET A C 1
ATOM 4601 O O . MET A 1 575 ? -9.285 -0.044 -22.774 1.00 91.44 575 MET A O 1
ATOM 4605 N N . LYS A 1 576 ? -8.163 1.108 -24.343 1.00 93.06 576 LYS A N 1
ATOM 4606 C CA . LYS A 1 576 ? -9.103 0.842 -25.437 1.00 93.06 576 LYS A CA 1
ATOM 4607 C C . LYS A 1 576 ? -9.212 -0.652 -25.747 1.00 93.06 576 LYS A C 1
ATOM 4609 O O . LYS A 1 576 ? -10.312 -1.157 -25.970 1.00 93.06 576 LYS A O 1
ATOM 4614 N N . SER A 1 577 ? -8.089 -1.367 -25.730 1.00 95.75 577 SER A N 1
ATOM 4615 C CA . SER A 1 577 ? -8.052 -2.819 -25.901 1.00 95.75 577 SER A CA 1
ATOM 4616 C C . SER A 1 577 ? -8.602 -3.584 -24.690 1.00 95.75 577 SER A C 1
ATOM 4618 O O . SER A 1 577 ? -8.888 -4.761 -24.806 1.00 95.75 577 SER A O 1
ATOM 4620 N N . LEU A 1 578 ? -8.858 -2.962 -23.536 1.00 96.62 578 LEU A N 1
ATOM 4621 C CA . LEU A 1 578 ? -9.549 -3.621 -22.416 1.00 96.62 578 LEU A CA 1
ATOM 4622 C C . LEU A 1 578 ? -11.079 -3.509 -22.498 1.00 96.62 578 LEU A C 1
ATOM 4624 O O . LEU A 1 578 ? -11.779 -4.267 -21.827 1.00 96.62 578 LEU A O 1
ATOM 4628 N N . GLY A 1 579 ? -11.611 -2.627 -23.350 1.00 95.94 579 GLY A N 1
ATOM 4629 C CA . GLY A 1 579 ? -13.051 -2.420 -23.511 1.00 95.94 579 GLY A CA 1
ATOM 4630 C C . GLY A 1 579 ? -13.851 -3.699 -23.812 1.00 95.94 579 GLY A C 1
ATOM 4631 O O . GLY A 1 579 ? -14.862 -3.933 -23.145 1.00 95.94 579 GLY A O 1
ATOM 4632 N N . PRO A 1 580 ? -13.429 -4.558 -24.764 1.00 96.25 580 PRO A N 1
ATOM 4633 C CA . PRO A 1 580 ? -14.121 -5.818 -25.032 1.00 96.25 580 PRO A CA 1
ATOM 4634 C C . PRO A 1 580 ? -14.155 -6.775 -23.833 1.00 96.25 580 PRO A C 1
ATOM 4636 O O . PRO A 1 580 ? -15.214 -7.344 -23.560 1.00 96.25 580 PRO A O 1
ATOM 4639 N N . LEU A 1 581 ? -13.062 -6.900 -23.069 1.00 97.75 581 LEU A N 1
ATOM 4640 C CA . LEU A 1 581 ? -13.054 -7.671 -21.821 1.00 97.75 581 LEU A CA 1
ATOM 4641 C C . LEU A 1 581 ? -14.051 -7.105 -20.806 1.00 97.75 581 LEU A C 1
ATOM 4643 O O . LEU A 1 581 ? -14.852 -7.860 -20.265 1.00 97.75 581 LEU A O 1
ATOM 4647 N N . THR A 1 582 ? -14.063 -5.787 -20.587 1.00 97.12 582 THR A N 1
ATOM 4648 C CA . THR A 1 582 ? -15.020 -5.148 -19.669 1.00 97.12 582 THR A CA 1
ATOM 4649 C C . THR A 1 582 ? -16.470 -5.432 -20.055 1.00 97.12 582 THR A C 1
ATOM 4651 O O . THR A 1 582 ? -17.277 -5.758 -19.188 1.00 97.12 582 THR A O 1
ATOM 4654 N N . LYS A 1 583 ? -16.802 -5.370 -21.347 1.00 96.31 583 LYS A N 1
ATOM 4655 C CA . LYS A 1 583 ? -18.151 -5.684 -21.840 1.00 96.31 583 LYS A CA 1
ATOM 4656 C C . LYS A 1 583 ? -18.509 -7.163 -21.700 1.00 96.31 583 LYS A C 1
ATOM 4658 O O . LYS A 1 583 ? -19.638 -7.471 -21.331 1.00 96.31 583 LYS A O 1
ATOM 4663 N N . ALA A 1 584 ? -17.567 -8.068 -21.971 1.00 97.12 584 ALA A N 1
ATOM 4664 C CA . ALA A 1 584 ? -17.784 -9.499 -21.767 1.00 97.12 584 ALA A CA 1
ATOM 4665 C C . ALA A 1 584 ? -18.046 -9.798 -20.287 1.00 97.12 584 ALA A C 1
ATOM 4667 O O . ALA A 1 584 ? -19.017 -10.475 -19.967 1.00 97.12 584 ALA A O 1
ATOM 4668 N N . ILE A 1 585 ? -17.244 -9.221 -19.386 1.00 98.12 585 ILE A N 1
ATOM 4669 C CA . ILE A 1 585 ? -17.465 -9.328 -17.943 1.00 98.12 585 ILE A CA 1
ATOM 4670 C C . ILE A 1 585 ? -18.844 -8.781 -17.564 1.00 98.12 585 ILE A C 1
ATOM 4672 O O . ILE A 1 585 ? -19.554 -9.455 -16.833 1.00 98.12 585 ILE A O 1
ATOM 4676 N N . ASP A 1 586 ? -19.256 -7.611 -18.060 1.00 97.12 586 ASP A N 1
ATOM 4677 C CA . ASP A 1 586 ? -20.573 -7.036 -17.741 1.00 97.12 586 ASP A CA 1
ATOM 4678 C C . ASP A 1 586 ? -21.728 -7.989 -18.113 1.00 97.12 586 ASP A C 1
ATOM 4680 O O . ASP A 1 586 ? -22.616 -8.260 -17.300 1.00 97.12 586 ASP A O 1
ATOM 4684 N N . LEU A 1 587 ? -21.670 -8.577 -19.314 1.00 96.12 587 LEU A N 1
ATOM 4685 C CA . LEU A 1 587 ? -22.650 -9.561 -19.785 1.00 96.12 587 LEU A CA 1
ATOM 4686 C C . LEU A 1 587 ? -22.656 -10.833 -18.924 1.00 96.12 587 LEU A C 1
ATOM 4688 O O . LEU A 1 587 ? -23.718 -11.294 -18.504 1.00 96.12 587 LEU A O 1
ATOM 4692 N N . LEU A 1 588 ? -21.480 -11.396 -18.637 1.00 96.56 588 LEU A N 1
ATOM 4693 C CA . LEU A 1 588 ? -21.353 -12.604 -17.818 1.00 96.56 588 LEU A CA 1
ATOM 4694 C C . LEU A 1 588 ? -21.788 -12.347 -16.372 1.00 96.56 588 LEU A C 1
ATOM 4696 O O . LEU A 1 588 ? -22.472 -13.173 -15.772 1.00 96.56 588 LEU A O 1
ATOM 4700 N N . PHE A 1 589 ? -21.468 -11.179 -15.825 1.00 97.62 589 PHE A N 1
ATOM 4701 C CA . PHE A 1 589 ? -21.862 -10.780 -14.481 1.00 97.62 589 PHE A CA 1
ATOM 4702 C C . PHE A 1 589 ? -23.379 -10.604 -14.377 1.00 97.62 589 PHE A C 1
ATOM 4704 O O . PHE A 1 589 ? -23.982 -11.037 -13.398 1.00 97.62 589 PHE A O 1
ATOM 4711 N N . GLN A 1 590 ? -24.029 -10.073 -15.414 1.00 97.00 590 GLN A N 1
ATOM 4712 C CA . GLN A 1 590 ? -25.488 -10.038 -15.480 1.00 97.00 590 GLN A CA 1
ATOM 4713 C C . GLN A 1 590 ? -26.115 -11.444 -15.444 1.00 97.00 590 GLN A C 1
ATOM 4715 O O . GLN A 1 590 ? -27.185 -11.609 -14.862 1.00 97.00 590 GLN A O 1
ATOM 4720 N N . ILE A 1 591 ? -25.473 -12.450 -16.043 1.00 96.38 591 ILE A N 1
ATOM 4721 C CA . ILE A 1 591 ? -25.950 -13.842 -16.014 1.00 96.38 591 ILE A CA 1
ATOM 4722 C C . ILE A 1 591 ? -25.724 -14.467 -14.632 1.00 96.38 591 ILE A C 1
ATOM 4724 O O . ILE A 1 591 ? -26.609 -15.138 -14.107 1.00 96.38 591 ILE A O 1
ATOM 4728 N N . VAL A 1 592 ? -24.550 -14.241 -14.039 1.00 97.38 592 VAL A N 1
ATOM 4729 C CA . VAL A 1 592 ? -24.137 -14.876 -12.779 1.00 97.38 592 VAL A CA 1
ATOM 4730 C C . VAL A 1 592 ? -24.822 -14.253 -11.566 1.00 97.38 592 VAL A C 1
ATOM 4732 O O . VAL A 1 592 ? -25.265 -14.975 -10.678 1.00 97.38 592 VAL A O 1
ATOM 4735 N N . ASP A 1 593 ? -24.890 -12.928 -11.481 1.00 97.94 593 ASP A N 1
ATOM 4736 C CA . ASP A 1 593 ? -25.378 -12.227 -10.292 1.00 97.94 593 ASP A CA 1
ATOM 4737 C C . ASP A 1 593 ? -25.854 -10.816 -10.655 1.00 97.94 593 ASP A C 1
ATOM 4739 O O . ASP A 1 593 ? -25.242 -9.794 -10.323 1.00 97.94 593 ASP A O 1
ATOM 4743 N N . LYS A 1 594 ? -26.980 -10.768 -11.379 1.00 97.56 594 LYS A N 1
ATOM 4744 C CA . LYS A 1 594 ? -27.618 -9.515 -11.794 1.00 97.56 594 LYS A CA 1
ATOM 4745 C C . LYS A 1 594 ? -27.811 -8.514 -10.641 1.00 97.56 594 LYS A C 1
ATOM 4747 O O . LYS A 1 594 ? -27.480 -7.347 -10.853 1.00 97.56 594 LYS A O 1
ATOM 4752 N N . PRO A 1 595 ? -28.322 -8.898 -9.451 1.00 97.38 595 PRO A N 1
ATOM 4753 C CA . PRO A 1 595 ? -28.511 -7.948 -8.357 1.00 97.38 595 PRO A CA 1
ATOM 4754 C C . PRO A 1 595 ? -27.214 -7.261 -7.917 1.00 97.38 595 PRO A C 1
ATOM 4756 O O . PRO A 1 595 ? -27.193 -6.035 -7.790 1.00 97.38 595 PRO A O 1
ATOM 4759 N N . THR A 1 596 ? -26.119 -8.007 -7.721 1.00 97.25 596 THR A N 1
ATOM 4760 C CA . THR A 1 596 ? -24.834 -7.396 -7.343 1.00 97.25 596 THR A CA 1
ATOM 4761 C C . THR A 1 596 ? -24.238 -6.580 -8.488 1.00 97.25 596 THR A C 1
ATOM 4763 O O . THR A 1 596 ? -23.731 -5.485 -8.242 1.00 97.25 596 THR A O 1
ATOM 4766 N N . ARG A 1 597 ? -24.366 -7.033 -9.741 1.00 97.44 597 ARG A N 1
ATOM 4767 C CA . ARG A 1 597 ? -23.964 -6.252 -10.922 1.00 97.44 597 ARG A CA 1
ATOM 4768 C C . ARG A 1 597 ? -24.681 -4.903 -10.987 1.00 97.44 597 ARG A C 1
ATOM 4770 O O . ARG A 1 597 ? -24.056 -3.878 -11.250 1.00 97.44 597 ARG A O 1
ATOM 4777 N N . ASP A 1 598 ? -25.992 -4.883 -10.761 1.00 97.25 598 ASP A N 1
ATOM 4778 C CA . ASP A 1 598 ? -26.777 -3.646 -10.796 1.00 97.25 598 ASP A CA 1
ATOM 4779 C C . ASP A 1 598 ? -26.397 -2.708 -9.639 1.00 97.25 598 ASP A C 1
ATOM 4781 O O . ASP A 1 598 ? -26.359 -1.491 -9.820 1.00 97.25 598 ASP A O 1
ATOM 4785 N N . ALA A 1 599 ? -26.028 -3.257 -8.477 1.00 96.50 599 ALA A N 1
ATOM 4786 C CA . ALA A 1 599 ? -25.469 -2.472 -7.379 1.00 96.50 599 ALA A CA 1
ATOM 4787 C C . ALA A 1 599 ? -24.099 -1.861 -7.732 1.00 96.50 599 ALA A C 1
ATOM 4789 O O . ALA A 1 599 ? -23.857 -0.700 -7.406 1.00 96.50 599 ALA A O 1
ATOM 4790 N N . TYR A 1 600 ? -23.229 -2.599 -8.433 1.00 97.06 600 TYR A N 1
ATOM 4791 C CA . TYR A 1 600 ? -21.951 -2.077 -8.940 1.00 97.06 600 TYR A CA 1
ATOM 4792 C C . TYR A 1 600 ? -22.179 -0.927 -9.920 1.00 97.06 600 TYR A C 1
ATOM 4794 O O . TYR A 1 600 ? -21.528 0.107 -9.812 1.00 97.06 600 TYR A O 1
ATOM 4802 N N . ARG A 1 601 ? -23.145 -1.081 -10.834 1.00 96.56 601 ARG A N 1
ATOM 4803 C CA . ARG A 1 601 ? -23.548 -0.028 -11.774 1.00 96.56 601 ARG A CA 1
ATOM 4804 C C . ARG A 1 601 ? -23.997 1.231 -11.037 1.00 96.56 601 ARG A C 1
ATOM 4806 O O . ARG A 1 601 ? -23.458 2.300 -11.289 1.00 96.56 601 ARG A O 1
ATOM 4813 N N . ALA A 1 602 ? -24.929 1.089 -10.095 1.00 95.44 602 ALA A N 1
ATOM 4814 C CA . ALA A 1 602 ? -25.432 2.216 -9.315 1.00 95.44 602 ALA A CA 1
ATOM 4815 C C . ALA A 1 602 ? -24.320 2.909 -8.509 1.00 95.44 602 ALA A C 1
ATOM 4817 O O . ALA A 1 602 ? -24.297 4.131 -8.423 1.00 95.44 602 ALA A O 1
ATOM 4818 N N . ALA A 1 603 ? -23.383 2.144 -7.942 1.00 94.81 603 ALA A N 1
ATOM 4819 C CA . ALA A 1 603 ? -22.234 2.697 -7.233 1.00 94.81 603 ALA A CA 1
ATOM 4820 C C . ALA A 1 603 ? -21.269 3.437 -8.168 1.00 94.81 603 ALA A C 1
ATOM 4822 O O . ALA A 1 603 ? -20.798 4.517 -7.826 1.00 94.81 603 ALA A O 1
ATOM 4823 N N . PHE A 1 604 ? -20.994 2.880 -9.350 1.00 94.88 604 PHE A N 1
ATOM 4824 C CA . PHE A 1 604 ? -20.144 3.511 -10.355 1.00 94.88 604 PHE A CA 1
ATOM 4825 C C . PHE A 1 604 ? -20.732 4.841 -10.842 1.00 94.88 604 PHE A C 1
ATOM 4827 O O . PHE A 1 604 ? -20.011 5.831 -10.927 1.00 94.88 604 PHE A O 1
ATOM 4834 N N . ASP A 1 605 ? -22.044 4.886 -11.086 1.00 94.00 605 ASP A N 1
ATOM 4835 C CA . ASP A 1 605 ? -22.752 6.086 -11.549 1.00 94.00 605 ASP A CA 1
ATOM 4836 C C . ASP A 1 605 ? -22.733 7.235 -10.514 1.00 94.00 605 ASP A C 1
ATOM 4838 O O . ASP A 1 605 ? -22.955 8.392 -10.870 1.00 94.00 605 ASP A O 1
ATOM 4842 N N . LEU A 1 606 ? -22.454 6.935 -9.239 1.00 93.69 606 LEU A N 1
ATOM 4843 C CA . LEU A 1 606 ? -22.308 7.924 -8.164 1.00 93.69 606 LEU A CA 1
ATOM 4844 C C . LEU A 1 606 ? -20.884 8.486 -8.032 1.00 93.69 606 LEU A C 1
ATOM 4846 O O . LEU A 1 606 ? -20.675 9.438 -7.277 1.00 93.69 606 LEU A O 1
ATOM 4850 N N . LEU A 1 607 ? -19.898 7.920 -8.733 1.00 92.00 607 LEU A N 1
ATOM 4851 C CA . LEU A 1 607 ? -18.528 8.422 -8.690 1.00 92.00 607 LEU A CA 1
ATOM 4852 C C . LEU A 1 607 ? -18.414 9.752 -9.437 1.00 92.00 607 LEU A C 1
ATOM 4854 O O . LEU A 1 607 ? -19.045 9.981 -10.469 1.00 92.00 607 LEU A O 1
ATOM 4858 N N . SER A 1 608 ? -17.568 10.646 -8.922 1.00 88.88 608 SER A N 1
ATOM 4859 C CA . SER A 1 608 ? -17.345 11.936 -9.567 1.00 88.88 608 SER A CA 1
ATOM 4860 C C . SER A 1 608 ? -16.658 11.739 -10.930 1.00 88.88 608 SER A C 1
ATOM 4862 O O . SER A 1 608 ? -15.702 10.964 -11.025 1.00 88.88 608 SER A O 1
ATOM 4864 N N . PRO A 1 609 ? -17.067 12.462 -11.994 1.00 87.31 609 PRO A N 1
ATOM 4865 C CA . PRO A 1 609 ? -16.467 12.300 -13.321 1.00 87.31 609 PRO A CA 1
ATOM 4866 C C . PRO A 1 609 ? -14.940 12.467 -13.330 1.00 87.31 609 PRO A C 1
ATOM 4868 O O . PRO A 1 609 ? -14.238 11.739 -14.028 1.00 87.31 609 PRO A O 1
ATOM 4871 N N . GLY A 1 610 ? -14.413 13.380 -12.503 1.00 85.56 610 GLY A N 1
ATOM 4872 C CA . GLY A 1 610 ? -12.972 13.628 -12.363 1.00 85.56 610 GLY A CA 1
ATOM 4873 C C . GLY A 1 610 ? -12.186 12.498 -11.688 1.00 85.56 610 GLY A C 1
ATOM 4874 O O . GLY A 1 610 ? -10.962 12.466 -11.795 1.00 85.56 610 GLY A O 1
ATOM 4875 N N . ALA A 1 611 ? -12.868 11.567 -11.022 1.00 85.00 611 ALA A N 1
ATOM 4876 C CA . ALA A 1 611 ? -12.261 10.409 -10.379 1.00 85.00 611 ALA A CA 1
ATOM 4877 C C . ALA A 1 611 ? -12.497 9.105 -11.153 1.00 85.00 611 ALA A C 1
ATOM 4879 O O . ALA A 1 611 ? -12.078 8.053 -10.684 1.00 85.00 611 ALA A O 1
ATOM 4880 N N . THR A 1 612 ? -13.142 9.140 -12.322 1.00 87.12 612 THR A N 1
ATOM 4881 C CA . THR A 1 612 ? -13.452 7.943 -13.123 1.00 87.12 612 THR A CA 1
ATOM 4882 C C . THR A 1 612 ? -12.560 7.817 -14.355 1.00 87.12 612 THR A C 1
ATOM 4884 O O . THR A 1 612 ? -12.230 8.809 -15.003 1.00 87.12 612 THR A O 1
ATOM 4887 N N . VAL A 1 613 ? -12.198 6.581 -14.706 1.00 85.25 613 VAL A N 1
ATOM 4888 C CA . VAL A 1 613 ? -11.490 6.245 -15.950 1.00 85.25 613 VAL A CA 1
ATOM 4889 C C . VAL A 1 613 ? -12.256 5.145 -16.661 1.00 85.25 613 VAL A C 1
ATOM 4891 O O . VAL A 1 613 ? -12.685 4.181 -16.031 1.00 85.25 613 VAL A O 1
ATOM 4894 N N . TYR A 1 614 ? -12.389 5.273 -17.978 1.00 87.56 614 TYR A N 1
ATOM 4895 C CA . TYR A 1 614 ? -13.154 4.346 -18.801 1.00 87.56 614 TYR A CA 1
ATOM 4896 C C . TYR A 1 614 ? -12.230 3.571 -19.741 1.00 87.56 614 TYR A C 1
ATOM 4898 O O . TYR A 1 614 ? -11.349 4.145 -20.381 1.00 87.56 614 TYR A O 1
ATOM 4906 N N . SER A 1 615 ? -12.443 2.261 -19.827 1.00 82.31 615 SER A N 1
ATOM 4907 C CA . SER A 1 615 ? -11.832 1.378 -20.838 1.00 82.31 615 SER A CA 1
ATOM 4908 C C . SER A 1 615 ? -12.734 1.161 -22.056 1.00 82.31 615 SER A C 1
ATOM 4910 O O . SER A 1 615 ? -12.304 0.688 -23.108 1.00 82.31 615 SER A O 1
ATOM 4912 N N . THR A 1 616 ? -14.008 1.507 -21.916 1.00 85.69 616 THR A N 1
ATOM 4913 C CA . THR A 1 616 ? -15.045 1.387 -22.937 1.00 85.69 616 THR A CA 1
ATOM 4914 C C . THR A 1 616 ? -15.208 2.689 -23.723 1.00 85.69 616 THR A C 1
ATOM 4916 O O . THR A 1 616 ? -14.547 3.694 -23.459 1.00 85.69 616 THR A O 1
ATOM 4919 N N . LYS A 1 617 ? -16.090 2.684 -24.733 1.00 78.81 617 LYS A N 1
ATOM 4920 C CA . LYS A 1 617 ? -16.327 3.871 -25.572 1.00 78.81 617 LYS A CA 1
ATOM 4921 C C . LYS A 1 617 ? -17.049 4.988 -24.816 1.00 78.81 617 LYS A C 1
ATOM 4923 O O . LYS A 1 617 ? -16.946 6.145 -25.215 1.00 78.81 617 LYS A O 1
ATOM 4928 N N . SER A 1 618 ? -17.795 4.647 -23.767 1.00 82.00 618 SER A N 1
ATOM 4929 C CA . SER A 1 618 ? -18.565 5.593 -22.962 1.00 82.00 618 SER A CA 1
ATOM 4930 C C . SER A 1 618 ? -18.676 5.149 -21.506 1.00 82.00 618 SER A C 1
ATOM 4932 O O . SER A 1 618 ? -18.669 3.957 -21.200 1.00 82.00 618 SER A O 1
ATOM 4934 N N . ALA A 1 619 ? -18.883 6.120 -20.615 1.00 79.81 619 ALA A N 1
ATOM 4935 C CA . ALA A 1 619 ? -19.112 5.883 -19.189 1.00 79.81 619 ALA A CA 1
ATOM 4936 C C . ALA A 1 619 ? -20.268 4.905 -18.916 1.00 79.81 619 ALA A C 1
ATOM 4938 O O . ALA A 1 619 ? -20.165 4.043 -18.051 1.00 79.81 619 ALA A O 1
ATOM 4939 N N . SER A 1 620 ? -21.337 4.972 -19.716 1.00 85.06 620 SER A N 1
ATOM 4940 C CA . SER A 1 620 ? -22.498 4.076 -19.613 1.00 85.06 620 SER A CA 1
ATOM 4941 C C . SER A 1 620 ? -22.184 2.599 -19.874 1.00 85.06 620 SER A C 1
ATOM 4943 O O . SER A 1 620 ? -22.969 1.731 -19.503 1.00 85.06 620 SER A O 1
ATOM 4945 N N . GLU A 1 621 ? -21.061 2.303 -20.529 1.00 88.12 621 GLU A N 1
ATOM 4946 C CA . GLU A 1 621 ? -20.601 0.939 -20.795 1.00 88.12 621 GLU A CA 1
ATOM 4947 C C . GLU A 1 621 ? -19.577 0.459 -19.753 1.00 88.12 621 GLU A C 1
ATOM 4949 O O . GLU A 1 621 ? -19.207 -0.709 -19.758 1.00 88.12 621 GLU A O 1
ATOM 4954 N N . GLU A 1 622 ? -19.099 1.333 -18.864 1.00 93.50 622 GLU A N 1
ATOM 4955 C CA . GLU A 1 622 ? -18.069 1.011 -17.874 1.00 93.50 622 GLU A CA 1
ATOM 4956 C C . GLU A 1 622 ? -18.700 0.581 -16.551 1.00 93.50 622 GLU A C 1
ATOM 4958 O O . GLU A 1 622 ? -19.562 1.283 -16.050 1.00 93.50 622 GLU A O 1
ATOM 4963 N N . LEU A 1 623 ? -18.305 -0.554 -15.981 1.00 93.88 623 LEU A N 1
ATOM 4964 C CA . LEU A 1 623 ? -18.891 -1.063 -14.731 1.00 93.88 623 LEU A CA 1
ATOM 4965 C C . LEU A 1 623 ? -17.939 -0.928 -13.541 1.00 93.88 623 LEU A C 1
ATOM 4967 O O . LEU A 1 623 ? -18.383 -0.842 -12.396 1.00 93.88 623 LEU A O 1
ATOM 4971 N N . PHE A 1 624 ? -16.634 -0.943 -13.807 1.00 95.75 624 PHE A N 1
ATOM 4972 C CA . PHE A 1 624 ? -15.631 -1.079 -12.764 1.00 95.75 624 PHE A CA 1
ATOM 4973 C C . PHE A 1 624 ? -14.802 0.190 -12.660 1.00 95.75 624 PHE A C 1
ATOM 4975 O O . PHE A 1 624 ? -14.178 0.598 -13.649 1.00 95.75 624 PHE A O 1
ATOM 4982 N N . PRO A 1 625 ? -14.732 0.784 -11.461 1.00 95.06 625 PRO A N 1
ATOM 4983 C CA . PRO A 1 625 ? -13.941 1.977 -11.245 1.00 95.06 625 PRO A CA 1
ATOM 4984 C C . PRO A 1 625 ? -12.454 1.668 -11.239 1.00 95.06 625 PRO A C 1
ATOM 4986 O O . PRO A 1 625 ? -11.667 2.565 -11.494 1.00 95.06 625 PRO A O 1
ATOM 4989 N N . LEU A 1 626 ? -12.062 0.417 -10.988 1.00 95.69 626 LEU A N 1
ATOM 4990 C CA . LEU A 1 626 ? -10.682 0.045 -10.738 1.00 95.69 626 LEU A CA 1
ATOM 4991 C C . LEU A 1 626 ? -10.315 -1.279 -11.413 1.00 95.69 626 LEU A C 1
ATOM 4993 O O . LEU A 1 626 ? -11.117 -2.213 -11.488 1.00 95.69 626 LEU A O 1
ATOM 4997 N N . ARG A 1 627 ? -9.076 -1.337 -11.904 1.00 96.81 627 ARG A N 1
ATOM 4998 C CA . ARG A 1 627 ? -8.440 -2.512 -12.498 1.00 96.81 627 ARG A CA 1
ATOM 4999 C C . ARG A 1 627 ? -7.060 -2.716 -11.893 1.00 96.81 627 ARG A C 1
ATOM 5001 O O . ARG A 1 627 ? -6.289 -1.763 -11.840 1.00 96.81 627 ARG A O 1
ATOM 5008 N N . ALA A 1 628 ? -6.721 -3.938 -11.507 1.00 96.56 628 ALA A N 1
ATOM 5009 C CA . ALA A 1 628 ? -5.337 -4.337 -11.278 1.00 96.56 628 ALA A CA 1
ATOM 5010 C C . ALA A 1 628 ? -4.835 -5.084 -12.514 1.00 96.56 628 ALA A C 1
ATOM 5012 O O . ALA A 1 628 ? -5.447 -6.051 -12.959 1.00 96.56 628 ALA A O 1
ATOM 5013 N N . ILE A 1 629 ? -3.734 -4.617 -13.087 1.00 97.06 629 ILE A N 1
ATOM 5014 C CA . ILE A 1 629 ? -3.069 -5.225 -14.232 1.00 97.06 629 ILE A CA 1
ATOM 5015 C C . ILE A 1 629 ? -1.805 -5.892 -13.712 1.00 97.06 629 ILE A C 1
ATOM 5017 O O . ILE A 1 629 ? -0.824 -5.223 -13.391 1.00 97.06 629 ILE A O 1
ATOM 5021 N N . LEU A 1 630 ? -1.853 -7.213 -13.616 1.00 97.00 630 LEU A N 1
ATOM 5022 C CA . LEU A 1 630 ? -0.753 -8.049 -13.167 1.00 97.00 630 LEU A CA 1
ATOM 5023 C C . LEU A 1 630 ? 0.094 -8.394 -14.391 1.00 97.00 630 LEU A C 1
ATOM 5025 O O . LEU A 1 630 ? -0.357 -9.103 -15.294 1.00 97.00 630 LEU A O 1
ATOM 5029 N N . ILE A 1 631 ? 1.316 -7.876 -14.422 1.00 96.56 631 ILE A N 1
ATOM 5030 C CA . ILE A 1 631 ? 2.301 -8.118 -15.472 1.00 96.56 631 ILE A CA 1
ATOM 5031 C C . ILE A 1 631 ? 3.267 -9.174 -14.950 1.00 96.56 631 ILE A C 1
ATOM 5033 O O . ILE A 1 631 ? 4.071 -8.862 -14.081 1.00 96.56 631 ILE A O 1
ATOM 5037 N N . ASN A 1 632 ? 3.155 -10.417 -15.430 1.00 96.25 632 ASN A N 1
ATOM 5038 C CA . ASN A 1 632 ? 3.951 -11.581 -15.005 1.00 96.25 632 ASN A CA 1
ATOM 5039 C C . ASN A 1 632 ? 4.080 -11.777 -13.481 1.00 96.25 632 ASN A C 1
ATOM 5041 O O . ASN A 1 632 ? 4.999 -12.450 -13.023 1.00 96.25 632 ASN A O 1
ATOM 5045 N N . SER A 1 633 ? 3.168 -11.196 -12.706 1.00 94.81 633 SER A N 1
ATOM 5046 C CA . SER A 1 633 ? 3.215 -11.192 -11.250 1.00 94.81 633 SER A CA 1
ATOM 5047 C C . SER A 1 633 ? 2.559 -12.452 -10.701 1.00 94.81 633 SER A C 1
ATOM 5049 O O . SER A 1 633 ? 1.407 -12.746 -11.031 1.00 94.81 633 SER A O 1
ATOM 5051 N N . LEU A 1 634 ? 3.312 -13.209 -9.898 1.00 93.44 634 LEU A N 1
ATOM 5052 C CA . LEU A 1 634 ? 2.811 -14.375 -9.176 1.00 93.44 634 LEU A CA 1
ATOM 5053 C C . LEU A 1 634 ? 1.824 -13.917 -8.106 1.00 93.44 634 LEU A C 1
ATOM 5055 O O . LEU A 1 634 ? 2.161 -13.076 -7.279 1.00 93.44 634 LEU A O 1
ATOM 5059 N N . THR A 1 635 ? 0.613 -14.467 -8.124 1.00 93.88 635 THR A N 1
ATOM 5060 C CA . THR A 1 635 ? -0.374 -14.237 -7.066 1.00 93.88 635 THR A CA 1
ATOM 5061 C C . THR A 1 635 ? -0.256 -15.341 -6.033 1.00 93.88 635 THR A C 1
ATOM 5063 O O . THR A 1 635 ? -0.569 -16.495 -6.330 1.00 93.88 635 THR A O 1
ATOM 5066 N N . GLU A 1 636 ? 0.180 -14.982 -4.833 1.00 92.81 636 GLU A N 1
ATOM 5067 C CA . GLU A 1 636 ? 0.280 -15.909 -3.709 1.00 92.81 636 GLU A CA 1
ATOM 5068 C C . GLU A 1 636 ? -1.075 -16.127 -3.038 1.00 92.81 636 GLU A C 1
ATOM 5070 O O . GLU A 1 636 ? -2.054 -15.443 -3.346 1.00 92.81 636 GLU A O 1
ATOM 5075 N N . GLU A 1 637 ? -1.137 -17.095 -2.125 1.00 92.25 637 GLU A N 1
ATOM 5076 C CA . GLU A 1 637 ? -2.370 -17.445 -1.422 1.00 92.25 637 GLU A CA 1
ATOM 5077 C C . GLU A 1 637 ? -2.885 -16.280 -0.580 1.00 92.25 637 GLU A C 1
ATOM 5079 O O . GLU A 1 637 ? -2.265 -15.884 0.404 1.00 92.25 637 GLU A O 1
ATOM 5084 N N . ASN A 1 638 ? -4.040 -15.733 -0.959 1.00 93.88 638 ASN A N 1
ATOM 5085 C CA . ASN A 1 638 ? -4.609 -14.579 -0.277 1.00 93.88 638 ASN A CA 1
ATOM 5086 C C . ASN A 1 638 ? -6.147 -14.531 -0.333 1.00 93.88 638 ASN A C 1
ATOM 5088 O O . ASN A 1 638 ? -6.800 -15.389 -0.930 1.00 93.88 638 ASN A O 1
ATOM 5092 N N . ILE A 1 639 ? -6.697 -13.526 0.356 1.00 94.88 639 ILE A N 1
ATOM 5093 C CA . ILE A 1 639 ? -8.099 -13.091 0.323 1.00 94.88 639 ILE A CA 1
ATOM 5094 C C . ILE A 1 639 ? -8.091 -11.588 0.028 1.00 94.88 639 ILE A C 1
ATOM 5096 O O . ILE A 1 639 ? -7.345 -10.833 0.660 1.00 94.88 639 ILE A O 1
ATOM 5100 N N . ASP A 1 640 ? -8.980 -11.124 -0.845 1.00 95.06 640 ASP A N 1
ATOM 5101 C CA . ASP A 1 640 ? -9.130 -9.703 -1.170 1.00 95.06 640 ASP A CA 1
ATOM 5102 C C . ASP A 1 640 ? -9.977 -8.968 -0.122 1.00 95.06 640 ASP A C 1
ATOM 5104 O O . ASP A 1 640 ? -11.113 -8.557 -0.358 1.00 95.06 640 ASP A O 1
ATOM 5108 N N . SER A 1 641 ? -9.424 -8.782 1.075 1.00 93.56 641 SER A N 1
ATOM 5109 C CA . SER A 1 641 ? -10.135 -8.182 2.217 1.00 93.56 641 SER A CA 1
ATOM 5110 C C . SER A 1 641 ? -10.602 -6.736 1.995 1.00 93.56 641 SER A C 1
ATOM 5112 O O . SER A 1 641 ? -11.532 -6.277 2.658 1.00 93.56 641 SER A O 1
ATOM 5114 N N . GLY A 1 642 ? -9.965 -6.008 1.072 1.00 92.19 642 GLY A N 1
ATOM 5115 C CA . GLY A 1 642 ? -10.324 -4.627 0.736 1.00 92.19 642 GLY A CA 1
ATOM 5116 C C . GLY A 1 642 ? -11.421 -4.492 -0.324 1.00 92.19 642 GLY A C 1
ATOM 5117 O O . GLY A 1 642 ? -11.896 -3.378 -0.569 1.00 92.19 642 GLY A O 1
ATOM 5118 N N . ASP A 1 643 ? -11.789 -5.582 -0.990 1.00 95.31 643 ASP A N 1
ATOM 5119 C CA . ASP A 1 643 ? -12.825 -5.559 -2.018 1.00 95.31 643 ASP A CA 1
ATOM 5120 C C . ASP A 1 643 ? -14.215 -5.461 -1.389 1.00 95.31 643 ASP A C 1
ATOM 5122 O O . ASP A 1 643 ? -14.399 -5.700 -0.194 1.00 95.31 643 ASP A O 1
ATOM 5126 N N . TRP A 1 644 ? -15.197 -5.051 -2.194 1.00 95.62 644 TRP A N 1
ATOM 5127 C CA . TRP A 1 644 ? -16.586 -4.923 -1.770 1.00 95.62 644 TRP A CA 1
ATOM 5128 C C . TRP A 1 644 ? -17.015 -6.208 -1.054 1.00 95.62 644 TRP A C 1
ATOM 5130 O O . TRP A 1 644 ? -16.936 -7.301 -1.617 1.00 95.62 644 TRP A O 1
ATOM 5140 N N . LYS A 1 645 ? -17.488 -6.091 0.191 1.00 94.88 645 LYS A N 1
ATOM 5141 C CA . LYS A 1 645 ? -17.869 -7.235 1.029 1.00 94.88 645 LYS A CA 1
ATOM 5142 C C . LYS A 1 645 ? -19.013 -8.014 0.397 1.00 94.88 645 LYS A C 1
ATOM 5144 O O . LYS A 1 645 ? -20.126 -7.497 0.261 1.00 94.88 645 LYS A O 1
ATOM 5149 N N . GLY A 1 646 ? -18.740 -9.262 0.017 1.00 93.75 646 GLY A N 1
ATOM 5150 C CA . GLY A 1 646 ? -19.691 -10.055 -0.759 1.00 93.75 646 GLY A CA 1
ATOM 5151 C C . GLY A 1 646 ? -19.942 -9.459 -2.148 1.00 93.75 646 GLY A C 1
ATOM 5152 O O . GLY A 1 646 ? -21.044 -9.568 -2.676 1.00 93.75 646 GLY A O 1
ATOM 5153 N N . GLY A 1 647 ? -18.952 -8.782 -2.720 1.00 96.88 647 GLY A N 1
ATOM 5154 C CA . GLY A 1 647 ? -18.884 -8.384 -4.118 1.00 96.88 647 GLY A CA 1
ATOM 5155 C C . GLY A 1 647 ? -18.167 -9.438 -4.964 1.00 96.88 647 GLY A C 1
ATOM 5156 O O . GLY A 1 647 ? -17.866 -10.532 -4.485 1.00 96.88 647 GLY A O 1
ATOM 5157 N N . TRP A 1 648 ? -17.922 -9.103 -6.227 1.00 98.31 648 TRP A N 1
ATOM 5158 C CA . TRP A 1 648 ? -17.150 -9.892 -7.183 1.00 98.31 648 TRP A CA 1
ATOM 5159 C C . TRP A 1 648 ? -15.903 -9.135 -7.646 1.00 98.31 648 TRP A C 1
ATOM 5161 O O . TRP A 1 648 ? -15.967 -7.929 -7.913 1.00 98.31 648 TRP A O 1
ATOM 5171 N N . ALA A 1 649 ? -14.812 -9.880 -7.801 1.00 98.19 649 ALA A N 1
ATOM 5172 C CA . ALA A 1 649 ? -13.665 -9.533 -8.625 1.00 98.19 649 ALA A CA 1
ATOM 5173 C C . ALA A 1 649 ? -13.696 -10.406 -9.887 1.00 98.19 649 ALA A C 1
ATOM 5175 O O . ALA A 1 649 ? -14.000 -11.598 -9.817 1.00 98.19 649 ALA A O 1
ATOM 5176 N N . TRP A 1 650 ? -13.413 -9.814 -11.044 1.00 98.56 650 TRP A N 1
ATOM 5177 C CA . TRP A 1 650 ? -13.449 -10.486 -12.341 1.00 98.56 650 TRP A CA 1
ATOM 5178 C C . TRP A 1 650 ? -12.084 -10.429 -13.008 1.00 98.56 650 TRP A C 1
ATOM 5180 O O . TRP A 1 650 ? -11.504 -9.361 -13.126 1.00 98.56 650 TRP A O 1
ATOM 5190 N N . ILE A 1 651 ? -11.576 -11.566 -13.462 1.00 98.50 651 ILE A N 1
ATOM 5191 C CA . ILE A 1 651 ? -10.209 -11.734 -13.945 1.00 98.50 651 ILE A CA 1
ATOM 5192 C C . ILE A 1 651 ? -10.255 -12.160 -15.408 1.00 98.50 651 ILE A C 1
ATOM 5194 O O . ILE A 1 651 ? -10.821 -13.204 -15.722 1.00 98.50 651 ILE A O 1
ATOM 5198 N N . GLY A 1 652 ? -9.637 -11.379 -16.293 1.00 98.19 652 GLY A N 1
ATOM 5199 C CA . GLY A 1 652 ? -9.338 -11.771 -17.672 1.00 98.19 652 GLY A CA 1
ATOM 5200 C C . GLY A 1 652 ? -7.855 -12.090 -17.852 1.00 98.19 652 GLY A C 1
ATOM 5201 O O . GLY A 1 652 ? -7.008 -11.382 -17.301 1.00 98.19 652 GLY A O 1
ATOM 5202 N N . VAL A 1 653 ? -7.530 -13.134 -18.619 1.00 98.25 653 VAL A N 1
ATOM 5203 C CA . VAL A 1 653 ? -6.143 -13.605 -18.798 1.00 98.25 653 VAL A CA 1
ATOM 5204 C C . VAL A 1 653 ? -5.671 -13.476 -20.244 1.00 98.25 653 VAL A C 1
ATOM 5206 O O . VAL A 1 653 ? -6.400 -13.796 -21.184 1.00 98.25 653 VAL A O 1
ATOM 5209 N N . PHE A 1 654 ? -4.430 -13.016 -20.407 1.00 98.44 654 PHE A N 1
ATOM 5210 C CA . PHE A 1 654 ? -3.772 -12.736 -21.684 1.00 98.44 654 PHE A CA 1
ATOM 5211 C C . PHE A 1 654 ? -2.319 -13.220 -21.672 1.00 98.44 654 PHE A C 1
ATOM 5213 O O . PHE A 1 654 ? -1.767 -13.543 -20.617 1.00 98.44 654 PHE A O 1
ATOM 5220 N N . GLY A 1 655 ? -1.671 -13.201 -22.836 1.00 97.44 655 GLY A N 1
ATOM 5221 C CA . GLY A 1 655 ? -0.264 -13.559 -22.977 1.00 97.44 655 GLY A CA 1
ATOM 5222 C C . GLY A 1 655 ? -0.024 -14.856 -23.737 1.00 97.44 655 GLY A C 1
ATOM 5223 O O . GLY A 1 655 ? -0.923 -15.428 -24.351 1.00 97.44 655 GLY A O 1
ATOM 5224 N N . LYS A 1 656 ? 1.231 -15.301 -23.697 1.00 97.06 656 LYS A N 1
ATOM 5225 C CA . LYS A 1 656 ? 1.712 -16.540 -24.307 1.00 97.06 656 LYS A CA 1
ATOM 5226 C C . LYS A 1 656 ? 2.457 -17.323 -23.233 1.00 97.06 656 LYS A C 1
ATOM 5228 O O . LYS A 1 656 ? 3.631 -17.056 -22.974 1.00 97.06 656 LYS A O 1
ATOM 5233 N N . PHE A 1 657 ? 1.745 -18.242 -22.594 1.00 97.00 657 PHE A N 1
ATOM 5234 C CA . PHE A 1 657 ? 2.241 -19.004 -21.456 1.00 97.00 657 PHE A CA 1
ATOM 5235 C C . PHE A 1 657 ? 1.595 -20.394 -21.377 1.00 97.00 657 PHE A C 1
ATOM 5237 O O . PHE A 1 657 ? 0.578 -20.651 -22.025 1.00 97.00 657 PHE A O 1
ATOM 5244 N N . THR A 1 658 ? 2.184 -21.268 -20.563 1.00 96.38 658 THR A N 1
ATOM 5245 C CA . THR A 1 658 ? 1.663 -22.596 -20.200 1.00 96.38 658 THR A CA 1
ATOM 5246 C C . THR A 1 658 ? 1.663 -22.767 -18.684 1.00 96.38 658 THR A C 1
ATOM 5248 O O . THR A 1 658 ? 2.585 -22.304 -18.020 1.00 96.38 658 THR A O 1
ATOM 5251 N N . GLY A 1 659 ? 0.654 -23.442 -18.128 1.00 95.62 659 GLY A N 1
ATOM 5252 C CA . GLY A 1 659 ? 0.432 -23.510 -16.676 1.00 95.62 659 GLY A CA 1
ATOM 5253 C C . GLY A 1 659 ? -0.402 -22.328 -16.175 1.00 95.62 659 GLY A C 1
ATOM 5254 O O . GLY A 1 659 ? -1.254 -21.826 -16.907 1.00 95.62 659 GLY A O 1
ATOM 5255 N N . GLY A 1 660 ? -0.158 -21.861 -14.948 1.00 95.81 660 GLY A N 1
ATOM 5256 C CA . GLY A 1 660 ? -0.847 -20.671 -14.429 1.00 95.81 660 GLY A CA 1
ATOM 5257 C C . GLY A 1 660 ? -2.285 -20.923 -13.977 1.00 95.81 660 GLY A C 1
ATOM 5258 O O . GLY A 1 660 ? -3.120 -20.020 -14.084 1.00 95.81 660 GLY A O 1
ATOM 5259 N N . ASP A 1 661 ? -2.575 -22.145 -13.522 1.00 96.44 661 ASP A N 1
ATOM 5260 C CA . ASP A 1 661 ? -3.893 -22.550 -13.030 1.00 96.44 661 ASP A CA 1
ATOM 5261 C C . ASP A 1 661 ? -4.314 -21.702 -11.825 1.00 96.44 661 ASP A C 1
ATOM 5263 O O . ASP A 1 661 ? -3.534 -21.450 -10.905 1.00 96.44 661 ASP A O 1
ATOM 5267 N N . PHE A 1 662 ? -5.579 -21.305 -11.793 1.00 96.25 662 PHE A N 1
ATOM 5268 C CA . PHE A 1 662 ? -6.170 -20.583 -10.677 1.00 96.25 662 PHE A CA 1
ATOM 5269 C C . PHE A 1 662 ? -6.663 -21.562 -9.621 1.00 96.25 662 PHE A C 1
ATOM 5271 O O . PHE A 1 662 ? -7.570 -22.359 -9.861 1.00 96.25 662 PHE A O 1
ATOM 5278 N N . CYS A 1 663 ? -6.023 -21.537 -8.462 1.00 96.19 663 CYS A N 1
ATOM 5279 C CA . CYS A 1 663 ? -6.191 -22.535 -7.421 1.00 96.19 663 CYS A CA 1
ATOM 5280 C C . CYS A 1 663 ? -7.023 -21.963 -6.277 1.00 96.19 663 CYS A C 1
ATOM 5282 O O . CYS A 1 663 ? -6.781 -20.846 -5.824 1.00 96.19 663 CYS A O 1
ATOM 5284 N N . LEU A 1 664 ? -8.000 -22.737 -5.809 1.00 95.12 664 LEU A N 1
ATOM 5285 C CA . LEU A 1 664 ? -8.931 -22.356 -4.750 1.00 95.12 664 LEU A CA 1
ATOM 5286 C C . LEU A 1 664 ? -8.736 -23.293 -3.571 1.00 95.12 664 LEU A C 1
ATOM 5288 O O . LEU A 1 664 ? -9.331 -24.373 -3.504 1.00 95.12 664 LEU A O 1
ATOM 5292 N N . SER A 1 665 ? -7.888 -22.867 -2.643 1.00 92.44 665 SER A N 1
ATOM 5293 C CA . SER A 1 665 ? -7.346 -23.731 -1.602 1.00 92.44 665 SER A CA 1
ATOM 5294 C C . SER A 1 665 ? -8.428 -24.371 -0.737 1.00 92.44 665 SER A C 1
ATOM 5296 O O . SER A 1 665 ? -8.408 -25.575 -0.503 1.00 92.44 665 SER A O 1
ATOM 5298 N N . GLN A 1 666 ? -9.436 -23.582 -0.353 1.00 90.38 666 GLN A N 1
ATOM 5299 C CA . GLN A 1 666 ? -10.562 -24.037 0.472 1.00 90.38 666 GLN A CA 1
ATOM 5300 C C . GLN A 1 666 ? -11.486 -25.034 -0.233 1.00 90.38 66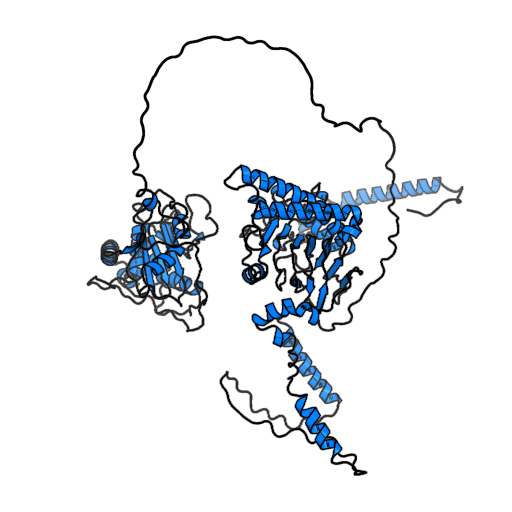6 GLN A C 1
ATOM 5302 O O . GLN A 1 666 ? -12.232 -25.747 0.433 1.00 90.38 666 GLN A O 1
ATOM 5307 N N . LEU A 1 667 ? -11.476 -25.057 -1.566 1.00 90.56 667 LEU A N 1
ATOM 5308 C CA . LEU A 1 667 ? -12.322 -25.945 -2.358 1.00 90.56 667 LEU A CA 1
ATOM 5309 C C . LEU A 1 667 ? -11.563 -27.184 -2.846 1.00 90.56 667 LEU A C 1
ATOM 5311 O O . LEU A 1 667 ? -12.193 -28.104 -3.355 1.00 90.56 667 LEU A O 1
ATOM 5315 N N . GLY A 1 668 ? -10.232 -27.219 -2.715 1.00 92.56 668 GLY A N 1
ATOM 5316 C CA . GLY A 1 668 ? -9.421 -28.331 -3.215 1.00 92.56 668 GLY A CA 1
ATOM 5317 C C . GLY A 1 668 ? -9.433 -28.456 -4.743 1.00 92.56 668 GLY A C 1
ATOM 5318 O O . GLY A 1 668 ? -9.138 -29.525 -5.270 1.00 92.56 668 GLY A O 1
ATOM 5319 N N . ILE A 1 669 ? -9.760 -27.377 -5.463 1.00 94.00 669 ILE A N 1
ATOM 5320 C CA . ILE A 1 669 ? -9.869 -27.369 -6.929 1.00 94.00 669 ILE A CA 1
ATOM 5321 C C . ILE A 1 669 ? -8.869 -26.406 -7.565 1.00 94.00 669 ILE A C 1
ATOM 5323 O O . ILE A 1 669 ? -8.493 -25.387 -6.979 1.00 94.00 669 ILE A O 1
ATOM 5327 N N . ARG A 1 670 ? -8.484 -26.711 -8.804 1.00 95.00 670 ARG A N 1
ATOM 5328 C CA . ARG A 1 670 ? -7.726 -25.812 -9.678 1.00 95.00 670 ARG A CA 1
ATOM 5329 C C . ARG A 1 670 ? -8.419 -25.650 -11.020 1.00 95.00 670 ARG A C 1
ATOM 5331 O O . ARG A 1 670 ? -8.977 -26.593 -11.576 1.00 95.00 670 ARG A O 1
ATOM 5338 N N . VAL A 1 671 ? -8.370 -24.434 -11.534 1.00 94.00 671 VAL A N 1
ATOM 5339 C CA . VAL A 1 671 ? -9.053 -24.010 -12.748 1.00 94.00 671 VAL A CA 1
ATOM 5340 C C . VAL A 1 671 ? -7.999 -23.614 -13.773 1.00 94.00 671 VAL A C 1
ATOM 5342 O O . VAL A 1 671 ? -7.321 -22.602 -13.576 1.00 94.00 671 VAL A O 1
ATOM 5345 N N . PRO A 1 672 ? -7.847 -24.361 -14.875 1.00 95.12 672 PRO A N 1
ATOM 5346 C CA . PRO A 1 672 ? -6.965 -23.930 -15.945 1.00 95.12 672 PRO A CA 1
ATOM 5347 C C . PRO A 1 672 ? -7.483 -22.618 -16.555 1.00 95.12 672 PRO A C 1
ATOM 5349 O O . PRO A 1 672 ? -8.667 -22.493 -16.870 1.00 95.12 672 PRO A O 1
ATOM 5352 N N . MET A 1 673 ? -6.601 -21.625 -16.697 1.00 95.69 673 MET A N 1
ATOM 5353 C CA . MET A 1 673 ? -6.940 -20.288 -17.204 1.00 95.69 673 MET A CA 1
ATOM 5354 C C . MET A 1 673 ? -6.098 -19.922 -18.438 1.00 95.69 673 MET A C 1
ATOM 5356 O O . MET A 1 673 ? -5.213 -19.067 -18.337 1.00 95.69 673 MET A O 1
ATOM 5360 N N . PRO A 1 674 ? -6.331 -20.543 -19.609 1.00 96.50 674 PRO A N 1
ATOM 5361 C CA . PRO A 1 674 ? -5.660 -20.145 -20.844 1.00 96.50 674 PRO A CA 1
ATOM 5362 C C . PRO A 1 674 ? -5.994 -18.692 -21.240 1.00 96.50 674 PRO A C 1
ATOM 5364 O O . PRO A 1 674 ? -7.013 -18.143 -20.794 1.00 96.50 674 PRO A O 1
ATOM 5367 N N . PRO A 1 675 ? -5.182 -18.057 -22.110 1.00 98.06 675 PRO A N 1
ATOM 5368 C CA . PRO A 1 675 ? -5.510 -16.751 -22.681 1.00 98.06 675 PRO A CA 1
ATOM 5369 C C . PRO A 1 675 ? -6.920 -16.744 -23.285 1.00 98.06 675 PRO A C 1
ATOM 5371 O O . PRO A 1 675 ? -7.247 -17.614 -24.087 1.00 98.06 675 PRO A O 1
ATOM 5374 N N . GLY A 1 676 ? -7.758 -15.775 -22.907 1.00 97.75 676 GLY A N 1
ATOM 5375 C CA . GLY A 1 676 ? -9.181 -15.769 -23.284 1.00 97.75 676 GLY A CA 1
ATOM 5376 C C . GLY A 1 676 ? -10.153 -16.090 -22.147 1.00 97.75 676 GLY A C 1
ATOM 5377 O O . GLY A 1 676 ? -11.336 -15.745 -22.245 1.00 97.75 676 GLY A O 1
ATOM 5378 N N . SER A 1 677 ? -9.654 -16.701 -21.070 1.00 97.62 677 SER A N 1
ATOM 5379 C CA . SER A 1 677 ? -10.455 -17.065 -19.899 1.00 97.62 677 SER A CA 1
ATOM 5380 C C . SER A 1 677 ? -10.973 -15.845 -19.147 1.00 97.62 677 SER A C 1
ATOM 5382 O O . SER A 1 677 ? -10.268 -14.840 -19.014 1.00 97.62 677 SER A O 1
ATOM 5384 N N . ILE A 1 678 ? -12.179 -15.977 -18.591 1.00 98.06 678 ILE A N 1
ATOM 5385 C CA . ILE A 1 678 ? -12.772 -15.039 -17.635 1.00 98.06 678 ILE A CA 1
ATOM 5386 C C . ILE A 1 678 ? -13.172 -15.810 -16.373 1.00 98.06 678 ILE A C 1
ATOM 5388 O O . ILE A 1 678 ? -13.889 -16.805 -16.456 1.00 98.06 678 ILE A O 1
ATOM 5392 N N . VAL A 1 679 ? -12.741 -15.344 -15.202 1.00 97.81 679 VAL A N 1
ATOM 5393 C CA . VAL A 1 679 ? -13.140 -15.905 -13.901 1.00 97.81 679 VAL A CA 1
ATOM 5394 C C . VAL A 1 679 ? -13.706 -14.798 -13.025 1.00 97.81 679 VAL A C 1
ATOM 5396 O O . VAL A 1 679 ? -13.050 -13.789 -12.807 1.00 97.81 679 VAL A O 1
ATOM 5399 N N . GLY A 1 680 ? -14.920 -14.979 -12.520 1.00 98.19 680 GLY A N 1
ATOM 5400 C CA . GLY A 1 680 ? -15.480 -14.191 -11.431 1.00 98.19 680 GLY A CA 1
ATOM 5401 C C . GLY A 1 680 ? -15.273 -14.924 -10.111 1.00 98.19 680 GLY A C 1
ATOM 5402 O O . GLY A 1 680 ? -15.579 -16.111 -10.018 1.00 98.19 680 GLY A O 1
ATOM 5403 N N . ILE A 1 681 ? -14.802 -14.233 -9.079 1.00 98.12 681 ILE A N 1
ATOM 5404 C CA . ILE A 1 681 ? -14.647 -14.775 -7.727 1.00 98.12 681 ILE A CA 1
ATOM 5405 C C . ILE A 1 681 ? -15.143 -13.774 -6.684 1.00 98.12 681 ILE A C 1
ATOM 5407 O O . ILE A 1 681 ? -14.947 -12.564 -6.807 1.00 98.12 681 ILE A O 1
ATOM 5411 N N . ARG A 1 682 ? -15.742 -14.275 -5.603 1.00 97.44 682 ARG A N 1
ATOM 5412 C CA . ARG A 1 682 ? -15.893 -13.507 -4.362 1.00 97.44 682 ARG A CA 1
ATOM 5413 C C . ARG A 1 682 ? -14.593 -13.558 -3.559 1.00 97.44 682 ARG A C 1
ATOM 5415 O O . ARG A 1 682 ? -14.495 -14.293 -2.577 1.00 97.44 682 ARG A O 1
ATOM 5422 N N . GLY A 1 683 ? -13.596 -12.788 -3.996 1.00 94.25 683 GLY A N 1
ATOM 5423 C CA . GLY A 1 683 ? -12.234 -12.804 -3.440 1.00 94.25 683 GLY A CA 1
ATOM 5424 C C . GLY A 1 683 ? -12.157 -12.485 -1.945 1.00 94.25 683 GLY A C 1
ATOM 5425 O O . GLY A 1 683 ? -11.227 -12.919 -1.281 1.00 94.25 683 GLY A O 1
ATOM 5426 N N . SER A 1 684 ? -13.166 -11.810 -1.378 1.00 94.75 684 SER A N 1
ATOM 5427 C CA . SER A 1 684 ? -13.267 -11.559 0.066 1.00 94.75 684 SER A CA 1
ATOM 5428 C C . SER A 1 684 ? -13.668 -12.792 0.895 1.00 94.75 684 SER A C 1
ATOM 5430 O O . SER A 1 684 ? -13.653 -12.720 2.120 1.00 94.75 684 SER A O 1
ATOM 5432 N N . LEU A 1 685 ? -14.117 -13.878 0.254 1.00 94.31 685 LEU A N 1
ATOM 5433 C CA . LEU A 1 685 ? -14.616 -15.098 0.907 1.00 94.31 685 LEU A CA 1
ATOM 5434 C C . LEU A 1 685 ? -13.732 -16.317 0.644 1.00 94.31 685 LEU A C 1
ATOM 5436 O O . LEU A 1 685 ? -13.624 -17.187 1.504 1.00 94.31 685 LEU A O 1
ATOM 5440 N N . LEU A 1 686 ? -13.154 -16.399 -0.554 1.00 94.88 686 LEU A N 1
ATOM 5441 C CA . LEU A 1 686 ? -12.410 -17.563 -1.015 1.00 94.88 686 LEU A CA 1
ATOM 5442 C C . LEU A 1 686 ? -10.912 -17.270 -1.028 1.00 94.88 686 LEU A C 1
ATOM 5444 O O . LEU A 1 686 ? -10.485 -16.311 -1.662 1.00 94.88 686 LEU A O 1
ATOM 5448 N N . LYS A 1 687 ? -10.124 -18.127 -0.372 1.00 94.69 687 LYS A N 1
ATOM 5449 C CA . LYS A 1 687 ? -8.663 -18.145 -0.499 1.00 94.69 687 LYS A CA 1
ATOM 5450 C C . LYS A 1 687 ? -8.268 -18.692 -1.860 1.00 94.69 687 LYS A C 1
ATOM 5452 O O . LYS A 1 687 ? -8.704 -19.789 -2.229 1.00 94.69 687 LYS A O 1
ATOM 5457 N N . TYR A 1 688 ? -7.426 -17.958 -2.574 1.00 95.88 688 TYR A N 1
ATOM 5458 C CA . TYR A 1 688 ? -6.965 -18.354 -3.898 1.00 95.88 688 TYR A CA 1
ATOM 5459 C C . TYR A 1 688 ? -5.510 -17.961 -4.151 1.00 95.88 688 TYR A C 1
ATOM 5461 O O . TYR A 1 688 ? -4.965 -17.093 -3.474 1.00 95.88 688 TYR A O 1
ATOM 5469 N N . PHE A 1 689 ? -4.899 -18.604 -5.144 1.00 95.75 689 PHE A N 1
ATOM 5470 C CA . PHE A 1 689 ? -3.582 -18.265 -5.687 1.00 95.75 689 PHE A CA 1
ATOM 5471 C C . PHE A 1 689 ? -3.488 -18.676 -7.161 1.00 95.75 689 PHE A C 1
ATOM 5473 O O . PHE A 1 689 ? -4.388 -19.327 -7.698 1.00 95.75 689 PHE A O 1
ATOM 5480 N N . VAL A 1 690 ? -2.393 -18.312 -7.826 1.00 96.00 690 VAL A N 1
ATOM 5481 C CA . VAL A 1 690 ? -2.091 -18.756 -9.194 1.00 96.00 690 VAL A CA 1
ATOM 5482 C C . VAL A 1 690 ? -0.884 -19.690 -9.160 1.00 96.00 690 VAL A C 1
ATOM 5484 O O . VAL A 1 690 ? 0.164 -19.339 -8.624 1.00 96.00 690 VAL A O 1
ATOM 5487 N N . ALA A 1 691 ? -1.032 -20.887 -9.725 1.00 95.56 691 ALA A N 1
ATOM 5488 C CA . ALA A 1 691 ? 0.049 -21.858 -9.855 1.00 95.56 691 ALA A CA 1
ATOM 5489 C C . ALA A 1 691 ? 1.180 -21.318 -10.752 1.00 95.56 691 ALA A C 1
ATOM 5491 O O . ALA A 1 691 ? 0.917 -20.469 -11.602 1.00 95.56 691 ALA A O 1
ATOM 5492 N N . PRO A 1 692 ? 2.418 -21.829 -10.644 1.00 94.38 692 PRO A N 1
ATOM 5493 C CA . PRO A 1 692 ? 3.503 -21.461 -11.548 1.00 94.38 692 PRO A CA 1
ATOM 5494 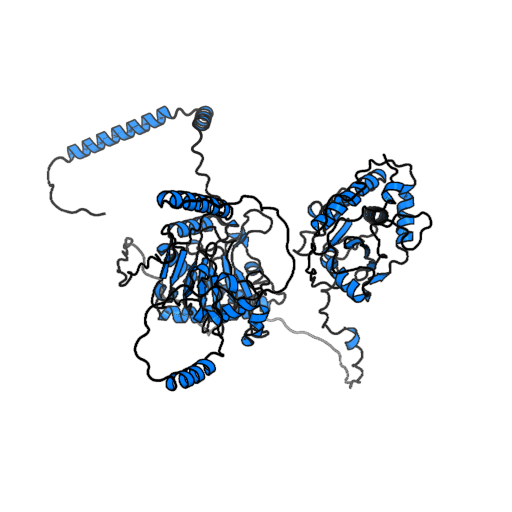C C . PRO A 1 692 ? 3.154 -21.661 -13.031 1.00 94.38 692 PRO A C 1
ATOM 5496 O O . PRO A 1 692 ? 2.358 -22.529 -13.406 1.00 94.38 692 PRO A O 1
ATOM 5499 N N . TRP A 1 693 ? 3.776 -20.855 -13.887 1.00 95.94 693 TRP A N 1
ATOM 5500 C CA . TRP A 1 693 ? 3.659 -20.933 -15.342 1.00 95.94 693 TRP A CA 1
ATOM 5501 C C . TRP A 1 693 ? 5.000 -20.650 -16.017 1.00 95.94 693 TRP A C 1
ATOM 5503 O O . TRP A 1 693 ? 5.898 -20.064 -15.420 1.00 95.94 693 TRP A O 1
ATOM 5513 N N . GLU A 1 694 ? 5.097 -21.008 -17.291 1.00 95.06 694 GLU A N 1
ATOM 5514 C CA . GLU A 1 694 ? 6.217 -20.652 -18.164 1.00 95.06 694 GLU A CA 1
ATOM 5515 C C . GLU A 1 694 ? 5.751 -19.663 -19.234 1.00 95.06 694 GLU A C 1
ATOM 5517 O O . GLU A 1 694 ? 4.638 -19.780 -19.746 1.00 95.06 694 GLU A O 1
ATOM 5522 N N . GLY A 1 695 ? 6.597 -18.694 -19.598 1.00 95.12 695 GLY A N 1
ATOM 5523 C CA . GLY A 1 695 ? 6.290 -17.665 -20.598 1.00 95.12 695 GLY A CA 1
ATOM 5524 C C . GLY A 1 695 ? 5.778 -16.347 -20.006 1.00 95.12 695 GLY A C 1
ATOM 5525 O O . GLY A 1 695 ? 6.083 -16.004 -18.861 1.00 95.12 695 GLY A O 1
ATOM 5526 N N . TYR A 1 696 ? 5.029 -15.584 -20.809 1.00 96.12 696 TYR A N 1
ATOM 5527 C CA . TYR A 1 696 ? 4.519 -14.260 -20.436 1.00 96.12 696 TYR A CA 1
ATOM 5528 C C . TYR A 1 696 ? 3.019 -14.320 -20.173 1.00 96.12 696 TYR A C 1
ATOM 5530 O O . TYR A 1 696 ? 2.236 -14.567 -21.096 1.00 96.12 696 TYR A O 1
ATOM 5538 N N . ARG A 1 697 ? 2.624 -14.073 -18.925 1.00 97.19 697 ARG A N 1
ATOM 5539 C CA . ARG A 1 697 ? 1.236 -14.119 -18.461 1.00 97.19 697 ARG A CA 1
ATOM 5540 C C . ARG A 1 697 ? 0.829 -12.748 -17.955 1.00 97.19 697 ARG A C 1
ATOM 5542 O O . ARG A 1 697 ? 1.502 -12.155 -17.113 1.00 97.19 697 ARG A O 1
ATOM 5549 N N . TYR A 1 698 ? -0.315 -12.281 -18.427 1.00 97.94 698 TYR A N 1
ATOM 5550 C CA . TYR A 1 698 ? -0.914 -11.036 -17.973 1.00 97.94 698 TYR A CA 1
ATOM 5551 C C . TYR A 1 698 ? -2.314 -11.320 -17.440 1.00 97.94 698 TYR A C 1
ATOM 5553 O O . TYR A 1 698 ? -3.056 -12.128 -18.003 1.00 97.94 698 TYR A O 1
ATOM 5561 N N . SER A 1 699 ? -2.693 -10.663 -16.351 1.00 98.06 699 SER A N 1
ATOM 5562 C CA . SER A 1 699 ? -4.058 -10.730 -15.826 1.00 98.06 699 SER A CA 1
ATOM 5563 C C . SER A 1 699 ? -4.597 -9.337 -15.581 1.00 98.06 699 SER A C 1
ATOM 5565 O O . SER A 1 699 ? -3.883 -8.462 -15.102 1.00 98.06 699 SER A O 1
ATOM 5567 N N . VAL A 1 700 ? -5.865 -9.136 -15.914 1.00 98.31 700 VAL A N 1
ATOM 5568 C CA . VAL A 1 700 ? -6.580 -7.890 -15.660 1.00 98.31 700 VAL A CA 1
ATOM 5569 C C . VAL A 1 700 ? -7.730 -8.216 -14.728 1.00 98.31 700 VAL A C 1
ATOM 5571 O O . VAL A 1 700 ? -8.645 -8.938 -15.113 1.00 98.31 700 VAL A O 1
ATOM 5574 N N . VAL A 1 701 ? -7.643 -7.709 -13.503 1.00 98.19 701 VAL A N 1
ATOM 5575 C CA . VAL A 1 701 ? -8.632 -7.911 -12.447 1.00 98.19 701 VAL A CA 1
ATOM 5576 C C . VAL A 1 701 ? -9.486 -6.659 -12.338 1.00 98.19 701 VAL A C 1
ATOM 5578 O O . VAL A 1 701 ? -8.984 -5.598 -11.979 1.00 98.19 701 VAL A O 1
ATOM 5581 N N . HIS A 1 702 ? -10.773 -6.774 -12.629 1.00 98.38 702 HIS A N 1
ATOM 5582 C CA . HIS A 1 702 ? -11.789 -5.748 -12.450 1.00 98.38 702 HIS A CA 1
ATOM 5583 C C . HIS A 1 702 ? -12.477 -5.946 -11.107 1.00 98.38 702 HIS A C 1
ATOM 5585 O O . HIS A 1 702 ? -13.048 -7.005 -10.848 1.00 98.38 702 HIS A O 1
ATOM 5591 N N . PHE A 1 703 ? -12.451 -4.929 -10.254 1.00 97.31 703 PHE A N 1
ATOM 5592 C CA . PHE A 1 703 ? -13.032 -5.033 -8.920 1.00 97.31 703 PHE A CA 1
ATOM 5593 C C . PHE A 1 703 ? -13.515 -3.676 -8.411 1.00 97.31 703 PHE A C 1
ATOM 5595 O O . PHE A 1 703 ? -13.316 -2.628 -9.031 1.00 97.31 703 PHE A O 1
ATOM 5602 N N . PHE A 1 704 ? -14.198 -3.714 -7.273 1.00 95.69 704 PHE A N 1
ATOM 5603 C CA . PHE A 1 704 ? -14.748 -2.549 -6.597 1.00 95.69 704 PHE A CA 1
ATOM 5604 C C . PHE A 1 704 ? -14.276 -2.597 -5.145 1.00 95.69 704 PHE A C 1
ATOM 5606 O O . PHE A 1 704 ? -14.453 -3.617 -4.483 1.00 95.69 704 PHE A O 1
ATOM 5613 N N . LYS A 1 705 ? -13.653 -1.526 -4.644 1.00 95.25 705 LYS A N 1
ATOM 5614 C CA . LYS A 1 705 ? -13.233 -1.449 -3.236 1.00 95.25 705 LYS A CA 1
ATOM 5615 C C . LYS A 1 705 ? -14.428 -1.164 -2.333 1.00 95.25 705 LYS A C 1
ATOM 5617 O O . LYS A 1 705 ? -15.270 -0.339 -2.681 1.00 95.25 705 LYS A O 1
ATOM 5622 N N . GLU A 1 706 ? -14.461 -1.773 -1.147 1.00 94.88 706 GLU A N 1
ATOM 5623 C CA . GLU A 1 706 ? -15.533 -1.537 -0.164 1.00 94.88 706 GLU A CA 1
ATOM 5624 C C . GLU A 1 706 ? -15.613 -0.058 0.245 1.00 94.88 706 GLU A C 1
ATOM 5626 O O . GLU A 1 706 ? -16.695 0.472 0.449 1.00 94.88 706 GLU A O 1
ATOM 5631 N N . SER A 1 707 ? -14.485 0.650 0.296 1.00 92.06 707 SER A N 1
ATOM 5632 C CA . SER A 1 707 ? -14.441 2.086 0.613 1.00 92.06 707 SER A CA 1
ATOM 5633 C C . SER A 1 707 ? -15.026 2.999 -0.470 1.00 92.06 707 SER A C 1
ATOM 5635 O O . SER A 1 707 ? -15.311 4.160 -0.192 1.00 92.06 707 SER A O 1
ATOM 5637 N N . LEU A 1 708 ? -15.200 2.497 -1.696 1.00 92.19 708 LEU A N 1
ATOM 5638 C CA . LEU A 1 708 ? -15.888 3.210 -2.777 1.00 92.19 708 LEU A CA 1
ATOM 5639 C C . LEU A 1 708 ? -17.375 2.850 -2.843 1.00 92.19 708 LEU A C 1
ATOM 5641 O O . LEU A 1 708 ? -18.114 3.418 -3.647 1.00 92.19 708 LEU A O 1
ATOM 5645 N N . ARG A 1 709 ? -17.823 1.892 -2.026 1.00 92.50 709 ARG A N 1
ATOM 5646 C CA . ARG A 1 709 ? -19.227 1.523 -1.945 1.00 92.50 709 ARG A CA 1
ATOM 5647 C C . ARG A 1 709 ? -19.998 2.703 -1.345 1.00 92.50 709 ARG A C 1
ATOM 5649 O O . ARG A 1 709 ? -19.673 3.127 -0.232 1.00 92.50 709 ARG A O 1
ATOM 5656 N N . PRO A 1 710 ? -21.030 3.228 -2.027 1.00 89.75 710 PRO A N 1
ATOM 5657 C CA . PRO A 1 710 ? -21.887 4.230 -1.419 1.00 89.75 710 PRO A CA 1
ATOM 5658 C C . PRO A 1 710 ? -22.510 3.631 -0.152 1.00 89.75 710 PRO A C 1
ATOM 5660 O O . PRO A 1 710 ? -22.844 2.436 -0.145 1.00 89.75 710 PRO A O 1
ATOM 5663 N N . PRO A 1 711 ? -22.677 4.421 0.924 1.00 85.69 711 PRO A N 1
ATOM 5664 C CA . PRO A 1 711 ? -23.410 3.942 2.082 1.00 85.69 711 PRO A CA 1
ATOM 5665 C C . PRO A 1 711 ? -24.771 3.425 1.602 1.00 85.69 711 PRO A C 1
ATOM 5667 O O . PRO A 1 711 ? -25.318 3.975 0.636 1.00 85.69 711 PRO A O 1
ATOM 5670 N N . PRO A 1 712 ? -25.323 2.367 2.229 1.00 81.00 712 PRO A N 1
ATOM 5671 C CA . PRO A 1 712 ? -26.705 2.002 1.977 1.00 81.00 712 PRO A CA 1
ATOM 5672 C C . PRO A 1 712 ? -27.505 3.292 2.075 1.00 81.00 712 PRO A C 1
ATOM 5674 O O . PRO A 1 712 ? -27.375 3.987 3.082 1.00 81.00 712 PRO A O 1
ATOM 5677 N N . LEU A 1 713 ? -28.249 3.646 1.021 1.00 70.88 713 LEU A N 1
ATOM 5678 C CA . LEU A 1 713 ? -29.235 4.711 1.128 1.00 70.88 713 LEU A CA 1
ATOM 5679 C C . LEU A 1 713 ? -30.058 4.312 2.343 1.00 70.88 713 LEU A C 1
ATOM 5681 O O . LEU A 1 713 ? -30.753 3.291 2.284 1.00 70.88 713 LEU A O 1
ATOM 5685 N N . GLU A 1 714 ? -29.875 5.018 3.464 1.00 60.50 714 GLU A N 1
ATOM 5686 C CA . GLU A 1 714 ? -30.743 4.852 4.613 1.00 60.50 714 GLU A CA 1
ATOM 5687 C C . GLU A 1 714 ? -32.119 4.994 4.002 1.00 60.50 714 GLU A C 1
ATOM 5689 O O . GLU A 1 714 ? -32.411 6.038 3.415 1.00 60.50 714 GLU A O 1
ATOM 5694 N N . ARG A 1 715 ? -32.883 3.890 3.965 1.00 53.69 715 ARG A N 1
ATOM 5695 C CA . ARG A 1 715 ? -34.254 3.914 3.461 1.00 53.69 715 ARG A CA 1
ATOM 5696 C C . ARG A 1 715 ? -34.850 5.101 4.168 1.00 53.69 715 ARG A C 1
ATOM 5698 O O . ARG A 1 715 ? -34.924 4.997 5.393 1.00 53.69 715 ARG A O 1
ATOM 5705 N N . GLU A 1 716 ? -35.132 6.184 3.425 1.00 49.22 716 GLU A N 1
ATOM 5706 C CA . GLU A 1 716 ? -35.589 7.456 3.982 1.00 49.22 716 GLU A CA 1
ATOM 5707 C C . GLU A 1 716 ? -36.494 7.077 5.127 1.00 49.22 716 GLU A C 1
ATOM 5709 O O . GLU A 1 716 ? -37.492 6.383 4.883 1.00 49.22 716 GLU A O 1
ATOM 5714 N N . GLN A 1 717 ? -36.042 7.330 6.363 1.00 45.56 717 GLN A N 1
ATOM 5715 C CA . GLN A 1 717 ? -36.793 6.898 7.526 1.00 45.56 717 GLN A CA 1
ATOM 5716 C C . GLN A 1 717 ? -38.164 7.488 7.292 1.00 45.56 717 GLN A C 1
ATOM 5718 O O . GLN A 1 717 ? -38.280 8.709 7.215 1.00 45.56 717 GLN A O 1
ATOM 5723 N N . THR A 1 718 ? -39.143 6.622 6.999 1.00 49.47 718 THR A N 1
ATOM 5724 C CA . THR A 1 718 ? -40.488 7.066 6.634 1.00 49.47 718 THR A CA 1
ATOM 5725 C C . THR A 1 718 ? -40.839 8.073 7.712 1.00 49.47 718 THR A C 1
ATOM 5727 O O . THR A 1 718 ? -40.841 7.638 8.870 1.00 49.47 718 THR A O 1
ATOM 5730 N N . PRO A 1 719 ? -40.983 9.379 7.388 1.00 47.91 719 PRO A N 1
ATOM 5731 C CA . PRO A 1 719 ? -40.884 10.429 8.388 1.00 47.91 719 PRO A CA 1
ATOM 5732 C C . PRO A 1 719 ? -41.785 10.028 9.529 1.00 47.91 719 PRO A C 1
ATOM 5734 O O . PRO A 1 719 ? -42.935 9.622 9.291 1.00 47.91 719 PRO A O 1
ATOM 5737 N N . THR A 1 720 ? -41.229 10.007 10.741 1.00 60.62 720 THR A N 1
ATOM 5738 C CA . THR A 1 720 ? -41.986 9.527 11.893 1.00 60.62 720 THR A CA 1
ATOM 5739 C C . THR A 1 720 ? -43.328 10.261 11.894 1.00 60.62 720 THR A C 1
ATOM 5741 O O . THR A 1 720 ? -43.413 11.419 11.475 1.00 60.62 720 THR A O 1
ATOM 5744 N N . LYS A 1 721 ? -44.428 9.606 12.297 1.00 59.94 721 LYS A N 1
ATOM 5745 C CA . LYS A 1 721 ? -45.772 10.236 12.267 1.00 59.94 721 LYS A CA 1
ATOM 5746 C C . LYS A 1 721 ? -45.784 11.639 12.904 1.00 59.94 721 LYS A C 1
ATOM 5748 O O . LYS A 1 721 ? -46.642 12.454 12.573 1.00 59.94 721 LYS A O 1
ATOM 5753 N N . THR A 1 722 ? -44.840 11.898 13.803 1.00 69.44 722 THR A N 1
ATOM 5754 C CA . THR A 1 722 ? -44.565 13.170 14.466 1.00 69.44 722 THR A CA 1
ATOM 5755 C C . THR A 1 722 ? -43.929 14.214 13.536 1.00 69.44 722 THR A C 1
ATOM 5757 O O . THR A 1 722 ? -44.438 15.329 13.462 1.00 69.44 722 THR A O 1
ATOM 5760 N N . GLU A 1 723 ? -42.897 13.867 12.763 1.00 67.00 723 GLU A N 1
ATOM 5761 C CA . GLU A 1 723 ? -42.261 14.764 11.779 1.00 67.00 723 GLU A CA 1
ATOM 5762 C C . GLU A 1 723 ? -43.179 15.063 10.593 1.00 67.00 723 GLU A C 1
ATOM 5764 O O . GLU A 1 723 ? -43.283 16.210 10.160 1.00 67.00 723 GLU A O 1
ATOM 5769 N N . ALA A 1 724 ? -43.941 14.067 10.130 1.00 63.50 724 ALA A N 1
ATOM 5770 C CA . ALA A 1 724 ? -44.958 14.274 9.101 1.00 63.50 724 ALA A CA 1
ATOM 5771 C C . ALA A 1 724 ? -46.047 15.269 9.561 1.00 63.50 724 ALA A C 1
ATOM 5773 O O . ALA A 1 724 ? -46.492 16.104 8.774 1.00 63.50 724 ALA A O 1
ATOM 5774 N N . LYS A 1 725 ? -46.427 15.240 10.850 1.00 63.97 725 LYS A N 1
ATOM 5775 C CA . LYS A 1 725 ? -47.338 16.224 11.466 1.00 63.97 725 LYS A CA 1
ATOM 5776 C C . LYS A 1 725 ? -46.704 17.608 11.623 1.00 63.97 725 LYS A C 1
ATOM 5778 O O . LYS A 1 725 ? -47.394 18.608 11.451 1.00 63.97 725 LYS A O 1
ATOM 5783 N N . GLY A 1 726 ? -45.411 17.677 11.941 1.00 70.25 726 GLY A N 1
ATOM 5784 C CA . GLY A 1 726 ? -44.670 18.938 12.028 1.00 70.25 726 GLY A CA 1
ATOM 5785 C C . GLY A 1 726 ? -44.601 19.655 10.680 1.00 70.25 726 GLY A C 1
ATOM 5786 O O . GLY A 1 726 ? -44.904 20.843 10.591 1.00 70.25 726 GLY A O 1
ATOM 5787 N N . ILE A 1 727 ? -44.311 18.912 9.610 1.00 62.00 727 ILE A N 1
ATOM 5788 C CA . ILE A 1 727 ? -44.255 19.440 8.241 1.00 62.00 727 ILE A CA 1
ATOM 5789 C C . ILE A 1 727 ? -45.653 19.846 7.737 1.00 62.00 727 ILE A C 1
ATOM 5791 O O . ILE A 1 727 ? -45.791 20.891 7.099 1.00 62.00 727 ILE A O 1
ATOM 5795 N N . GLU A 1 728 ? -46.710 19.088 8.062 1.00 59.59 728 GLU A N 1
ATOM 5796 C CA . GLU A 1 728 ? -48.097 19.483 7.749 1.00 59.59 728 GLU A CA 1
ATOM 5797 C C . GLU A 1 728 ? -48.530 20.772 8.474 1.00 59.59 728 GLU A C 1
ATOM 5799 O O . GLU A 1 728 ? -49.253 21.582 7.887 1.00 59.59 728 GLU A O 1
ATOM 5804 N N . ASN A 1 729 ? -48.058 21.003 9.703 1.00 60.88 729 ASN A N 1
ATOM 5805 C CA . ASN A 1 729 ? -48.360 22.216 10.467 1.00 60.88 729 ASN A CA 1
ATOM 5806 C C . ASN A 1 729 ? -47.585 23.447 9.971 1.00 60.88 729 ASN A C 1
ATOM 5808 O O . ASN A 1 729 ? -48.148 24.539 9.937 1.00 60.88 729 ASN A O 1
ATOM 5812 N N . ILE A 1 730 ? -46.327 23.283 9.549 1.00 64.94 730 ILE A N 1
ATOM 5813 C CA . ILE A 1 730 ? -45.489 24.389 9.050 1.00 64.94 730 ILE A CA 1
ATOM 5814 C C . ILE A 1 730 ? -45.943 24.854 7.660 1.00 64.94 730 ILE A C 1
ATOM 5816 O O . ILE A 1 730 ? -45.910 26.045 7.361 1.00 64.94 730 ILE A O 1
ATOM 5820 N N . LEU A 1 731 ? -46.402 23.937 6.805 1.00 57.84 731 LEU A N 1
ATOM 5821 C CA . LEU A 1 731 ? -46.763 24.268 5.425 1.00 57.84 731 LEU A CA 1
ATOM 5822 C C . LEU A 1 731 ? -48.221 24.720 5.241 1.00 57.84 731 LEU A C 1
ATOM 5824 O O . LEU A 1 731 ? -48.598 25.072 4.127 1.00 57.84 731 LEU A O 1
ATOM 5828 N N . GLY A 1 732 ? -49.066 24.708 6.279 1.00 46.28 732 GLY A N 1
ATOM 5829 C CA . GLY A 1 732 ? -50.449 25.213 6.204 1.00 46.28 732 GLY A CA 1
ATOM 5830 C C . GLY A 1 732 ? -51.348 24.519 5.162 1.00 46.28 732 GLY A C 1
ATOM 5831 O O . GLY A 1 732 ? -52.449 24.986 4.857 1.00 46.28 732 GLY A O 1
ATOM 5832 N N . PHE A 1 733 ? -50.912 23.393 4.594 1.00 52.84 733 PHE A N 1
ATOM 5833 C CA . PHE A 1 733 ? -51.640 22.682 3.550 1.00 52.84 733 PHE A CA 1
ATOM 5834 C C . PHE A 1 733 ? -52.478 21.559 4.159 1.00 52.84 733 PHE A C 1
ATOM 5836 O O . PHE A 1 733 ? -51.989 20.466 4.425 1.00 52.84 733 PHE A O 1
ATOM 5843 N N . SER A 1 734 ? -53.791 21.781 4.289 1.00 50.16 734 SER A N 1
ATOM 5844 C CA . SER A 1 734 ? -54.739 20.699 4.600 1.00 50.16 734 SER A CA 1
ATOM 5845 C C . SER A 1 734 ? -54.794 19.667 3.453 1.00 50.16 734 SER A C 1
ATOM 5847 O O . SER A 1 734 ? -55.607 19.743 2.523 1.00 50.16 734 SER A O 1
ATOM 5849 N N . GLY A 1 735 ? -53.929 18.648 3.517 1.00 50.25 735 GLY A N 1
ATOM 5850 C CA . GLY A 1 735 ? -53.846 17.540 2.554 1.00 50.25 735 GLY A CA 1
ATOM 5851 C C . GLY A 1 735 ? -55.170 16.787 2.346 1.00 50.25 735 GLY A C 1
ATOM 5852 O O . GLY A 1 735 ? -55.394 16.176 1.294 1.00 50.25 735 GLY A O 1
ATOM 5853 N N . ALA A 1 736 ? -56.108 16.913 3.290 1.00 55.31 736 ALA A N 1
ATOM 5854 C CA . ALA A 1 736 ? -57.461 16.374 3.205 1.00 55.31 736 ALA A CA 1
ATOM 5855 C C . ALA A 1 736 ? -58.252 16.902 1.989 1.00 55.31 736 ALA A C 1
ATOM 5857 O O . ALA A 1 736 ? -58.880 16.113 1.278 1.00 55.31 736 ALA A O 1
ATOM 5858 N N . LYS A 1 737 ? -58.170 18.203 1.660 1.00 54.34 737 LYS A N 1
ATOM 5859 C CA . LYS A 1 737 ? -58.928 18.779 0.528 1.00 54.34 737 LYS A CA 1
ATOM 5860 C C . LYS A 1 737 ? -58.380 18.334 -0.833 1.00 54.34 737 LYS A C 1
ATOM 5862 O O . LYS A 1 737 ? -59.155 18.113 -1.770 1.00 54.34 737 LYS A O 1
ATOM 5867 N N . ARG A 1 738 ? -57.060 18.133 -0.951 1.00 50.50 738 ARG A N 1
ATOM 5868 C CA . ARG A 1 738 ? -56.422 17.660 -2.195 1.00 50.50 738 ARG A CA 1
ATOM 5869 C C . ARG A 1 738 ? -56.701 16.172 -2.428 1.00 50.50 738 ARG A C 1
ATOM 5871 O O . ARG A 1 738 ? -57.071 15.803 -3.541 1.00 50.50 738 ARG A O 1
ATOM 5878 N N . ARG A 1 739 ? -56.658 15.336 -1.380 1.00 57.34 739 ARG A N 1
ATOM 5879 C CA . ARG A 1 739 ? -57.040 13.909 -1.457 1.00 57.34 739 ARG A CA 1
ATOM 5880 C C . ARG A 1 739 ? -58.525 13.720 -1.804 1.00 57.34 739 ARG A C 1
ATOM 5882 O O . ARG A 1 739 ? -58.836 12.877 -2.647 1.00 57.34 739 ARG A O 1
ATOM 5889 N N . GLN A 1 740 ? -59.423 14.553 -1.267 1.00 66.62 740 GLN A N 1
ATOM 5890 C CA . GLN A 1 740 ? -60.853 14.544 -1.618 1.00 66.62 740 GLN A CA 1
ATOM 5891 C C . GLN A 1 740 ? -61.081 14.898 -3.102 1.00 66.62 740 GLN A C 1
ATOM 5893 O O . GLN A 1 740 ? -61.822 14.204 -3.799 1.00 66.62 740 GLN A O 1
ATOM 5898 N N . ARG A 1 741 ? -60.393 15.927 -3.628 1.00 64.12 741 ARG A N 1
ATOM 5899 C CA . ARG A 1 741 ? -60.485 16.326 -5.048 1.00 64.12 741 ARG A CA 1
ATOM 5900 C C . ARG A 1 741 ? -59.953 15.253 -6.002 1.00 64.12 741 ARG A C 1
ATOM 5902 O O . ARG A 1 741 ? -60.596 14.980 -7.015 1.00 64.12 741 ARG A O 1
ATOM 5909 N N . THR A 1 742 ? -58.840 14.592 -5.678 1.00 64.75 742 THR A N 1
ATOM 5910 C CA . THR A 1 742 ? -58.288 13.507 -6.513 1.00 64.75 742 THR A CA 1
ATOM 5911 C C . THR A 1 742 ? -59.172 12.257 -6.477 1.00 64.75 742 THR A C 1
ATOM 5913 O O . THR A 1 742 ? -59.394 11.626 -7.512 1.00 64.75 742 THR A O 1
ATOM 5916 N N . ARG A 1 743 ? -59.756 11.929 -5.314 1.00 69.88 743 ARG A N 1
ATOM 5917 C CA . ARG A 1 743 ? -60.719 10.824 -5.174 1.00 69.88 743 ARG A CA 1
ATOM 5918 C C . ARG A 1 743 ? -62.014 11.102 -5.941 1.00 69.88 743 ARG A C 1
ATOM 5920 O O . ARG A 1 743 ? -62.520 10.204 -6.611 1.00 69.88 743 ARG A O 1
ATOM 5927 N N . ASN A 1 744 ? -62.499 12.344 -5.922 1.00 74.56 744 ASN A N 1
ATOM 5928 C CA . ASN A 1 744 ? -63.671 12.755 -6.696 1.00 74.56 744 ASN A CA 1
ATOM 5929 C C . ASN A 1 744 ? -63.390 12.740 -8.205 1.00 74.56 744 ASN A C 1
ATOM 5931 O O . ASN A 1 744 ? -64.187 12.174 -8.942 1.00 74.56 744 ASN A O 1
ATOM 5935 N N . ARG A 1 745 ? -62.224 13.215 -8.669 1.00 68.94 745 ARG A N 1
ATOM 5936 C CA . ARG A 1 745 ? -61.824 13.107 -10.087 1.00 68.94 745 ARG A CA 1
ATOM 5937 C C . ARG A 1 745 ? -61.718 11.657 -10.565 1.00 68.94 745 ARG A C 1
ATOM 5939 O O . ARG A 1 745 ? -62.179 11.351 -11.660 1.00 68.94 745 ARG A O 1
ATOM 5946 N N . ARG A 1 746 ? -61.175 10.747 -9.745 1.00 68.88 746 ARG A N 1
ATOM 5947 C CA . ARG A 1 746 ? -61.136 9.307 -10.066 1.00 68.88 746 ARG A CA 1
ATOM 5948 C C . ARG A 1 746 ? -62.537 8.691 -10.128 1.00 68.88 746 ARG A C 1
ATOM 5950 O O . ARG A 1 746 ? -62.803 7.914 -11.038 1.00 68.88 746 ARG A O 1
ATOM 5957 N N . LYS A 1 747 ? -63.448 9.071 -9.223 1.00 78.06 747 LYS A N 1
ATOM 5958 C CA . LYS A 1 747 ? -64.853 8.626 -9.262 1.00 78.06 747 LYS A CA 1
ATOM 5959 C C . LYS A 1 747 ? -65.600 9.158 -10.489 1.00 78.06 747 LYS A C 1
ATOM 5961 O O . LYS A 1 747 ? -66.346 8.399 -11.100 1.00 78.06 747 LYS A O 1
ATOM 5966 N N . THR A 1 748 ? -65.377 10.414 -10.878 1.00 82.88 748 THR A N 1
ATOM 5967 C CA . THR A 1 748 ? -65.974 10.999 -12.088 1.00 82.88 748 THR A CA 1
ATOM 5968 C C . THR A 1 748 ? -65.449 10.310 -13.346 1.00 82.88 748 THR A C 1
ATOM 5970 O O . THR A 1 748 ? -66.250 9.843 -14.147 1.00 82.88 748 THR A O 1
ATOM 5973 N N . ARG A 1 749 ? -64.128 10.112 -13.458 1.00 67.81 749 ARG A N 1
ATOM 5974 C CA . ARG A 1 749 ? -63.507 9.425 -14.603 1.00 67.81 749 ARG A CA 1
ATOM 5975 C C . ARG A 1 749 ? -63.932 7.956 -14.706 1.00 67.81 749 ARG A C 1
ATOM 5977 O O . ARG A 1 749 ? -64.185 7.469 -15.796 1.00 67.81 749 ARG A O 1
ATOM 5984 N N . ALA A 1 750 ? -64.090 7.258 -13.580 1.00 72.94 750 ALA A N 1
ATOM 5985 C CA . ALA A 1 750 ? -64.613 5.891 -13.569 1.00 72.94 750 ALA A CA 1
ATOM 5986 C C . ALA A 1 750 ? -66.096 5.817 -13.983 1.00 72.94 750 ALA A C 1
ATOM 5988 O O . ALA A 1 750 ? -66.494 4.869 -14.655 1.00 72.94 750 ALA A O 1
ATOM 5989 N N . ARG A 1 751 ? -66.920 6.811 -13.614 1.00 78.12 751 ARG A N 1
ATOM 5990 C CA . ARG A 1 751 ? -68.315 6.917 -14.084 1.00 78.12 751 ARG A CA 1
ATOM 5991 C C . ARG A 1 751 ? -68.392 7.227 -15.578 1.00 78.12 751 ARG A C 1
ATOM 5993 O O . ARG A 1 751 ? -69.263 6.697 -16.256 1.00 78.12 751 ARG A O 1
ATOM 6000 N N . GLU A 1 752 ? -67.479 8.045 -16.079 1.00 74.12 752 GLU A N 1
ATOM 6001 C CA . GLU A 1 752 ? -67.379 8.396 -17.495 1.00 74.12 752 GLU A CA 1
ATOM 6002 C C . GLU A 1 752 ? -66.918 7.205 -18.342 1.00 74.12 752 GLU A C 1
ATOM 6004 O O . GLU A 1 752 ? -67.572 6.880 -19.325 1.00 74.12 752 GLU A O 1
ATOM 6009 N N . ILE A 1 753 ? -65.910 6.453 -17.885 1.00 66.88 753 ILE A N 1
ATOM 6010 C CA . ILE A 1 753 ? -65.483 5.194 -18.518 1.00 66.88 753 ILE A CA 1
ATOM 6011 C C . ILE A 1 753 ? -66.627 4.173 -18.535 1.00 66.88 753 ILE A C 1
ATOM 6013 O O . ILE A 1 753 ? -66.875 3.567 -19.568 1.00 66.88 753 ILE A O 1
ATOM 6017 N N . ARG A 1 754 ? -67.389 4.018 -17.443 1.00 71.94 754 ARG A N 1
ATOM 6018 C CA . ARG A 1 754 ? -68.560 3.119 -17.437 1.00 71.94 754 ARG A CA 1
ATOM 6019 C C . ARG A 1 754 ? -69.670 3.580 -18.381 1.00 71.94 754 ARG A C 1
ATOM 6021 O O . ARG A 1 754 ? -70.317 2.735 -18.982 1.00 71.94 754 ARG A O 1
ATOM 6028 N N . ARG A 1 755 ? -69.887 4.891 -18.538 1.00 73.56 755 ARG A N 1
ATOM 6029 C CA . ARG A 1 755 ? -70.834 5.435 -19.528 1.00 73.56 755 ARG A CA 1
ATOM 6030 C C . ARG A 1 755 ? -70.361 5.209 -20.961 1.00 73.56 755 ARG A C 1
ATOM 6032 O O . ARG A 1 755 ? -71.194 4.934 -21.812 1.00 73.56 755 ARG A O 1
ATOM 6039 N N . ILE A 1 756 ? -69.057 5.309 -21.218 1.00 66.88 756 ILE A N 1
ATOM 6040 C CA . ILE A 1 756 ? -68.461 5.008 -22.525 1.00 66.88 756 ILE A CA 1
ATOM 6041 C C . ILE A 1 756 ? -68.610 3.514 -22.828 1.00 66.88 756 ILE A C 1
ATOM 6043 O O . ILE A 1 756 ? -69.133 3.166 -23.876 1.00 66.88 756 ILE A O 1
ATOM 6047 N N . VAL A 1 757 ? -68.271 2.636 -21.881 1.00 66.38 757 VAL A N 1
ATOM 6048 C CA . VAL A 1 757 ? -68.423 1.177 -22.029 1.00 66.38 757 VAL A CA 1
ATOM 6049 C C . VAL A 1 757 ? -69.893 0.767 -22.194 1.00 66.38 757 VAL A C 1
ATOM 6051 O O . VAL A 1 757 ? -70.188 -0.094 -23.008 1.00 66.38 757 VAL A O 1
ATOM 6054 N N . ALA A 1 758 ? -70.830 1.416 -21.495 1.00 69.44 758 ALA A N 1
ATOM 6055 C CA . ALA A 1 758 ? -72.263 1.155 -21.654 1.00 69.44 758 ALA A CA 1
ATOM 6056 C C . ALA A 1 758 ? -72.848 1.701 -22.972 1.00 69.44 758 ALA A C 1
ATOM 6058 O O . ALA A 1 758 ? -73.835 1.167 -23.463 1.00 69.44 758 ALA A O 1
ATOM 6059 N N . ARG A 1 759 ? -72.254 2.756 -23.553 1.00 64.12 759 ARG A N 1
ATOM 6060 C CA . ARG A 1 759 ? -72.603 3.255 -24.898 1.00 64.12 759 ARG A CA 1
ATOM 6061 C C . ARG A 1 759 ? -72.016 2.402 -26.015 1.00 64.12 759 ARG A C 1
ATOM 6063 O O . ARG A 1 759 ? -72.557 2.409 -27.109 1.00 64.12 759 ARG A O 1
ATOM 6070 N N . LEU A 1 760 ? -70.943 1.674 -25.727 1.00 56.78 760 LEU A N 1
ATOM 6071 C CA . LEU A 1 760 ? -70.345 0.679 -26.615 1.00 56.78 760 LEU A CA 1
ATOM 6072 C C . LEU A 1 760 ? -70.997 -0.702 -26.439 1.00 56.78 760 LEU A C 1
ATOM 6074 O O . LEU A 1 760 ? -70.360 -1.724 -26.677 1.00 56.78 760 LEU A O 1
ATOM 6078 N N . GLY A 1 761 ? -72.251 -0.732 -25.976 1.00 46.69 761 GLY A N 1
ATOM 6079 C CA . GLY A 1 761 ? -73.012 -1.962 -25.862 1.00 46.69 761 GLY A CA 1
ATOM 6080 C C . GLY A 1 761 ? -73.087 -2.691 -27.199 1.00 46.69 761 GLY A C 1
ATOM 6081 O O . GLY A 1 761 ? -73.347 -2.070 -28.224 1.00 46.69 761 GLY A O 1
ATOM 6082 N N . SER A 1 762 ? -72.896 -4.011 -27.101 1.00 52.75 762 SER A N 1
ATOM 6083 C CA . SER A 1 762 ? -73.531 -5.026 -27.943 1.00 52.75 762 SER A CA 1
ATOM 6084 C C . SER A 1 762 ? -73.454 -4.753 -29.439 1.00 52.75 762 SER A C 1
ATOM 6086 O O . SER A 1 762 ? -74.392 -4.210 -30.002 1.00 52.75 762 SER A O 1
ATOM 6088 N N . ASP A 1 763 ? -72.329 -5.114 -30.050 1.00 47.78 763 ASP A N 1
ATOM 6089 C CA . ASP A 1 763 ? -72.293 -6.041 -31.185 1.00 47.78 763 ASP A CA 1
ATOM 6090 C C . ASP A 1 763 ? -70.828 -6.313 -31.569 1.00 47.78 763 ASP A C 1
ATOM 6092 O O . ASP A 1 763 ? -69.988 -5.416 -31.556 1.00 47.78 763 ASP A O 1
ATOM 6096 N N . ASN A 1 764 ? -70.528 -7.574 -31.891 1.00 40.81 764 ASN A N 1
ATOM 6097 C CA . ASN A 1 764 ? -69.221 -8.120 -32.297 1.00 40.81 764 ASN A CA 1
ATOM 6098 C C . ASN A 1 764 ? -68.207 -8.429 -31.182 1.00 40.81 764 ASN A C 1
ATOM 6100 O O . ASN A 1 764 ? -67.097 -7.902 -31.129 1.00 40.81 764 ASN A O 1
ATOM 6104 N N . VAL A 1 765 ? -68.553 -9.419 -30.352 1.00 49.09 765 VAL A N 1
ATOM 6105 C CA . VAL A 1 765 ? -67.561 -10.283 -29.694 1.00 49.09 765 VAL A CA 1
ATOM 6106 C C . VAL A 1 765 ? -67.273 -11.467 -30.616 1.00 49.09 765 VAL A C 1
ATOM 6108 O O . VAL A 1 765 ? -67.918 -12.504 -30.524 1.00 49.09 765 VAL A O 1
ATOM 6111 N N . SER A 1 766 ? -66.296 -11.316 -31.503 1.00 44.84 766 SER A N 1
ATOM 6112 C CA . SER A 1 766 ? -65.521 -12.436 -32.042 1.00 44.84 766 SER A CA 1
ATOM 6113 C C . SER A 1 766 ? -64.336 -11.891 -32.825 1.00 44.84 766 SER A C 1
ATOM 6115 O O . SER A 1 766 ? -64.537 -11.049 -33.695 1.00 44.84 766 SER A O 1
ATOM 6117 N N . LEU A 1 767 ? -63.161 -12.470 -32.562 1.00 36.97 767 LEU A N 1
ATOM 6118 C CA . LEU A 1 767 ? -61.882 -12.358 -33.278 1.00 36.97 767 LEU A CA 1
ATOM 6119 C C . LEU A 1 767 ? -60.790 -11.527 -32.572 1.00 36.97 767 LEU A C 1
ATOM 6121 O O . LEU A 1 767 ? -60.811 -10.301 -32.557 1.00 36.97 767 LEU A O 1
ATOM 6125 N N . LEU A 1 768 ? -59.764 -12.287 -32.147 1.00 34.91 768 LEU A N 1
ATOM 6126 C CA . LEU A 1 768 ? -58.331 -11.943 -32.066 1.00 34.91 768 LEU A CA 1
ATOM 6127 C C . LEU A 1 768 ? -57.806 -11.359 -30.727 1.00 34.91 768 LEU A C 1
ATOM 6129 O O . LEU A 1 768 ? -58.591 -10.951 -29.875 1.00 34.91 768 LEU A O 1
ATOM 6133 N N . PRO A 1 769 ? -56.498 -11.526 -30.423 1.00 43.56 769 PRO A N 1
ATOM 6134 C CA . PRO A 1 769 ? -56.029 -12.550 -29.491 1.00 43.56 769 PRO A CA 1
ATOM 6135 C C . PRO A 1 769 ? -55.372 -11.928 -28.249 1.00 43.56 769 PRO A C 1
ATOM 6137 O O . PRO A 1 769 ? -55.047 -10.743 -28.201 1.00 43.56 769 PRO A O 1
ATOM 6140 N N . ARG A 1 770 ? -55.130 -12.754 -27.228 1.00 41.97 770 ARG A N 1
ATOM 6141 C CA . ARG A 1 770 ? -54.227 -12.394 -26.130 1.00 41.97 770 ARG A CA 1
ATOM 6142 C C . ARG A 1 770 ? -52.796 -12.303 -26.664 1.00 41.97 770 ARG A C 1
ATOM 6144 O O . ARG A 1 770 ? -52.293 -13.330 -27.093 1.00 41.97 770 ARG A O 1
ATOM 6151 N N . GLU A 1 771 ? -52.175 -11.125 -26.576 1.00 44.19 771 GLU A N 1
ATOM 6152 C CA . GLU A 1 771 ? -50.765 -10.920 -26.184 1.00 44.19 771 GLU A CA 1
ATOM 6153 C C . GLU A 1 771 ? -50.378 -9.427 -26.174 1.00 44.19 771 GLU A C 1
ATOM 6155 O O . GLU A 1 771 ? -50.514 -8.743 -27.186 1.00 44.19 771 GLU A O 1
ATOM 6160 N N . SER A 1 772 ? -49.914 -8.932 -25.016 1.00 39.25 772 SER A N 1
ATOM 6161 C CA . SER A 1 772 ? -48.549 -8.423 -24.742 1.00 39.25 772 SER A CA 1
ATOM 6162 C C . SER A 1 772 ? -48.545 -7.580 -23.467 1.00 39.25 772 SER A C 1
ATOM 6164 O O . SER A 1 772 ? -49.104 -6.457 -23.516 1.00 39.25 772 SER A O 1
#

Organism: NCBI:txid265104

Secondary structure (DSSP, 8-state):
-EEHHHHHHSPPPPPB--TT-S--SPP--S----GGGEEE-TTHHHHHHHHHHHHHTS--EE-----SS--SB--SHHHHHHHHIIIIIHHHHHHHHHTT--EEEE-GGGPBPTTS---SS---SEEEEETT-BEEEEEEEE--SS--GGGS-HHHHHHHHGGGHHHHHHSTT--EEEEEETTEEEEEEE-SSS-EEEPPPEETTPPP-TT-STT-S-HHHHHHHHHHHHHSGGG-------SS---TTSPPGGGGSSS---------------------------------------------PPP------PPS---------S-TT---S--TTSHHHHHHHHHHHHHHHHHHTT-----------------------------SS----------TTHHHHHHHHHHHTT-S-------HHHHHSSHHHHHHHHHHHHHHSEEPPTTS-EEEE-TTS-EEEEEETTHHHHHH-HHHHHHHHHHHHHHHHHHHHHSPPPP--STT-TTHHHHHHH-GGGSTTT---EEEEEEEEEPTTSTT-EEE-HHHHHTT--SSHHHHHHHHHHHHHHHHHHHHHHHHHHHHHHHHHHHHHHHHHHHHHTS-GGG---SSSSGGG---SEEEEEES----SB--TTB-TT--EEEEEEEEEEE--EEEGGGTEEE---TT-EEEE-TTTS-EEE--EEEEEEEEEEE-BGGGSPPP--------HHHHHHHHHHS---HHHHHHHHHHHHHHHHHHHHHHHHHT-SS---------

Sequence (772 aa):
MAQAKTLTWSPLPNILFSEGFSTENESNSDSTLQEWQLEDWDDFEMTVRASTNKYLGLQMQVIPTQTEKELICVGNEHGLMSRFGQNVAHVMTEINNQCGLPIRYGDYQVGRTIGGGYGRGGIPDLILIDNQHGIRAVCEGKTFWTKKLGAVDCQLQATWLGELFPTLLNIKQLAHISRSVGQESIFLKRVSDETFKESPVILHSTASTEIGGVGAVSLRECFLYLAIMASTDSYRYPTRYGPKLQDPNAPRAEEQIVHGLGNPPQLLGHMGSAVAGAVGSFTYGLREAFRSPSSWWRSVNPLGQPARNTLSKRLPGLELLLRIDRFPWLDLDEPATLHQSLCEAHILQGIADARVCGLRIDDFDKSRYTVYSNTYEERYTEKGRKDIFFDALEYCGAQKWTWNWLRGALNQSKRQSIPKRLTYDEWITGERAFHDRLWAVSRLYEPISLDTLFIAQDKRGRNILAVFPNGLEVAYGREEVKKYLENTTYNLQEYARSQLPPVVEDCRHTHHSWWVEKNPHLQPPDGRCGVLHWGTWPELGKKNDPILSKDTIKGGTRSNPQDGAYAMRYRMETMKSLGPLTKAIDLLFQIVDKPTRDAYRAAFDLLSPGATVYSTKSASEELFPLRAILINSLTEENIDSGDWKGGWAWIGVFGKFTGGDFCLSQLGIRVPMPPGSIVGIRGSLLKYFVAPWEGYRYSVVHFFKESLRPPPLEREQTPTKTEAKGIENILGFSGAKRRQRTRNRRKTRAREIRRIVARLGSDNVSLLPRES

pLDDT: mean 72.16, std 24.47, range [24.44, 98.56]

Radius of gyration: 39.35 Å; chains: 1; bounding box: 122×121×101 Å

Foldseek 3Di:
DDQLLQLLQAFAAAAAEDPPLADPDDDDDPFFAALVQEDAPVCQQVLLCVLVCVQRVDRDDFDQQADPHDPDYDHFQVSVLVSCVRSAQVSLQRSCVSSVQQKHKDAQVLADAPPDDQDPAARAGMFIAGPVSHTQEGEHEGEDDPDDCQPDDSRVNRRVVRSNVSNVLRRQFYAKYWYDHRQWIKMWGDDDQRHIHIYDIAGSNQGADPVDDDSNGHPSSSVNSSSSNSSDSPRRHNDSDDDPPDDPPDDDPVVVPPPDDDDDDDDDDDDDDDDDDDDDDDDDDDDDDDDDDDDDDDDDDDDDDDDDDDPPDDDPDPDDDDACPPDPPDDQPDDPVCVVVVVVVVVVVVVVVCVVVPDDDDDDDPPDDDDDDDDDDDDDDDDDDDPPDDDDDDDDDDDPPVVVVVVVVVVVVPPPPPPDPDDPVRLPPDPVSQVVCLVCLVVFFAEDDLVDFDWYADPVRATFKTKNLQLLCVQPNDVVLVVLQVQLQVLLLQLCVLPAADDDPDPFAVCVVVLCVVAVCLDPDRHGFHKAKFFWDADPPDQQQTATDPSNVVQQDDPDNVSNVSNVVSVLSNLLSCASVQQSCLVVCCVNPVVLQVLLQVLLVPHDPNRADHSHPDSNSGRFRMKMKGWSYWGGWAAPQQFAQQHKKKKAKHFDKPAFWKDFNVVSHTYDRPHNMMMIGNRNRTTITTRDMHGIMMMMIGTHGNSSRDDPPPPPPPQPPVVVVVVCVVVVDPVVVVVVVVVVVVVVVVVVVVVVVVVVDDDDDDDDDDDD